Protein AF-0000000085375240 (afdb_homodimer)

Secondary structure (DSSP, 8-state):
-HHHHHHHHHHHHHHHHHHHS-HHHHHHHHHHHHHHHHHHHHHHHT----HHHHHHHHHHHHHHHHHT---SSS-S-S---HHHHHHHHHHHHHHHHHHHHHHHHHHHS-S-HHHHHHHHHHHHHHHHHHHHHHHHHH-TTSPPTTTT-SHHHHHHHHHHHHHHHHHHHHHHHS-HHHHHHHHHHHHHHHHHHHHHHS-----TTHHHHHHHHHHHHHHHHHH-THHHHHH--TT----------HHHHHHHHHHHHHHHHHHHHHHHHHHHS--PPPHHHHHHS-GGGTT--PPPPHHHHS-SS-TTSPPP---SS-SSSSSTTTTEEEEEE-SS--GGGHHHHGGGGGGSSEEEEE-TT-STTS-TT-B-SSEE----GGGHHHHHHHHHHHHHHH-TT--EEEEEETTEEE-TTS-TTS-TTSEEEE--B-SS-SS--SPPSEEES-GGGSTT-GGGGGTHHHHHHHHHHHHHHHTSS----TT-EEE---SEEEEEGGGHHHHHHHHHHHHHTT--HHHHHHHHHHHHHHHH--GGGTTS-SEEEES-EEE-TT-----HHHHHHSSEEE---TT-HHHHHHHHHHHHHHHHHHHHHHHHHHHHTT-/-HHHHHHHHHHHHHHHHHHHS-HHHHHHHHHHHHHHHHHHHHHHHT----HHHHHHHHHHHHHHHHHT---SSS-TTS---HHHHHHHHHHHHHHHHHHHHHHHHHHHSSS-HHHHHHHHHHHHHHHHHHHHHHHHHH-TTSPPTTTT-SHHHHHHHHHHHHHHHHHHHHHHHS-HHHHHHHHHHHHHHHHHHHHHHS-----TTHHHHHHHHHHHHHHHHHH-THHHHHS--TTS---------HHHHHHHHHHHHHHHHHHHHHHHHHHHS-PPPPHHHHHHS-GGGTT--PPPPHHHHS-SS-TTSPPP---SS-SSSSSTTTTEEEEEE-SS--GGGHHHHGGGGGGSSEEEEE-TT-STTS-TT-B-SSEE----GGGHHHHHHHHHHHHHHH-TT--EEEEEETTEEE-TTS-TTS-TTSEEEE--B-SS-SS---PPSEEES-GGGSTT-GGGGGTHHHHHHHHHHHHHHHTSS----TT-EEE---SEEEEEGGGHHHHHHHHHHHHHTT--HHHHHHHHHHHHHHHH--GGGTTS-SEEEES-EEE-TT-----HHHHHHSSEEE---TT-HHHHHHHHHHHHHHHHHHHHHHHHHHHHH--

Foldseek 3Di:
DLLLLLVLLLVLLLVLLVLFAFLLLLLLLLLQLLLVLCVVVCVVVVNPDDPLSVVLNVLLVVLSLLQQFAPDFVALSPPQPPVSVVSSNSSSNSVNVSVVVLVVCCVPDPDDLVRSVVVSVVVNVVLVVVLLVVLCVVAVLRDDPPPPCDPVVVVVVVVVVVVVVVVSVCVVPPDPVVVSVVSLVVSVVSNVVSVVPPVDDGHPSSVVSSVSSVVSSVSCVVVPVPVVVVPPDPPDPPCPPPPPPPVSVVVSVVVSVVVSVVSSVCSSCVLVPQRQFHSLLQSLFDPVCVSDFDFDDLVLQPQLFDLQDPDDFDFAAAPQFRWVAQQEEEEEEDQEDDPVLVVLVCLCVLRHVAYAYEDACPDVPDDQQDDDQRYHHPNDQQLCLLNVLVNLVNCVVPPPSRFKYKAAYSQKFAQRRPCRRPGLQFKEAEQEDEPPDPQDRADGKDKDLDCVVPVSDPCCVVVLLVLQLSLLSRVVSSSSQWDDDSSMWIFGDVNIMMDTSSCSSLSSRQSSSSVSSSRGCRTSVSRSQVRCQQRRHHPVCNPDTSYDYAYFEYTHDDDAPDALCSLQVGRMYDGHDPVDVRNSCSRSVSSVVVSVVRVVVVVVVVVVVVD/DLLLLLVLLLVLLLVLLVLFEFLLLLLLLLLLLLLVLCVVVCVVVVNPDDPLSVVLNVLLVVLSLLQQDDPDFVALSPPQPPVSVVSSNSSSNSVNVSVVVLVVCCVPDPDDLVRVVVVSVVVNVVLVVVLLVVLCVVAVLRDDPPPPCDPVVVVVVVVVVVVVVVVSVCVVPPDPVVVSVVSLVVSVVSNVVSVVPPVDDGDPSSVVSSVSSVVSSVSCVVPPVPVVVVPPDPPPPPCPPPPPPPVSVVVVVVVSVVVSVVSSVCSSCSLVPDRQFHRLLQSLFDPVCVSDFDFPDLVLLPQLFDLQDPDDFDFAAAPQFRWVAQQEEEEEEDQEDDPVLVVLVCLCVLRHVAYAYEHACPDVPDDQQDDDQRYHRPNDQQLCLLNVLVNLVNCVVPPPSRFKYKAAYSQKFAQRRPCRRPGLQFKEAEQEDEPPDPQDFADGKDKDLDCVVPVSDPCCVVVLLVLQLSLQSRVVSSSSQWDDDSSMWIFGDVNIMMDTSSCSSLSSRQSSSSVSSSRGCRTSVSRSQVRCQQRRHHPVCNPDTSYDHAYFEYGHDDDAPDALCSSQVGRMYDGHDPVDVRNSCSRSVSSVVVSVVRVVVVVVVVVVVVD

Radius of gyration: 44.36 Å; Cα contacts (8 Å, |Δi|>4): 1871; chains: 2; bounding box: 67×158×97 Å

Organism: NCBI:txid359342

Nearest PDB structures (foldseek):
  6xbo-assembly1_A  TM=6.549E-01  e=4.510E-05  Mus musculus
  6oh4-assembly2_B  TM=6.620E-01  e=2.140E-04  Mus musculus
  6i1z-assembly1_B  TM=6.078E-01  e=3.316E-04  Zea mays
  6qsk-assembly2_G-2  TM=6.294E-01  e=2.915E-02  Saccharomyces cerevisiae S288C
  6qsk-assembly1_A  TM=6.158E-01  e=2.519E-02  Saccharomyces cerevisiae S288C

Solvent-accessible surface area (backbone atoms only — not comparable to full-atom values): 64081 Å² total; per-residue (Å²): 107,68,48,21,50,28,42,42,48,17,52,54,35,46,55,51,44,51,60,44,40,58,64,28,58,54,37,49,46,48,57,31,22,53,46,48,24,49,54,61,43,20,67,74,68,68,45,82,70,57,75,62,52,56,49,25,37,51,40,14,52,50,10,54,54,36,28,47,37,35,82,84,58,85,37,47,36,56,61,59,51,67,64,50,48,45,44,53,51,47,20,26,34,27,42,38,50,22,49,54,49,44,52,51,46,56,72,71,41,92,53,53,72,65,53,49,49,51,52,37,47,51,48,26,50,54,50,46,50,52,52,50,53,55,40,42,74,73,32,88,61,51,71,56,93,81,50,70,71,42,77,66,41,48,46,51,52,51,50,51,49,50,48,48,52,49,46,58,57,35,64,77,72,46,56,72,64,56,53,48,51,49,53,52,52,49,27,52,50,43,31,55,48,38,45,70,71,36,91,51,81,72,31,84,34,30,57,63,9,49,51,34,20,50,51,20,42,51,52,37,60,73,69,48,63,64,64,62,65,70,62,58,58,81,68,78,70,74,74,74,73,81,65,75,60,75,67,56,57,54,52,49,54,49,50,51,47,48,48,48,52,52,44,59,47,38,53,50,41,55,70,66,40,83,65,68,76,34,49,70,40,51,58,47,33,40,79,88,40,78,81,54,66,74,69,66,57,66,80,50,48,51,68,68,55,59,36,84,38,69,70,68,77,43,60,42,53,28,91,77,38,80,27,40,32,21,32,19,32,35,38,36,39,40,90,52,75,56,75,87,52,48,72,69,60,52,64,52,44,88,41,28,58,40,60,20,45,32,24,22,74,68,58,81,93,51,64,56,81,44,66,57,86,47,39,31,17,59,73,57,72,51,41,43,55,44,55,52,27,53,46,45,52,50,34,74,75,72,36,86,71,48,47,25,40,38,37,30,38,70,41,40,50,71,50,67,58,53,43,35,69,46,44,54,59,29,29,38,39,41,25,54,41,49,92,77,55,70,83,64,57,32,50,44,61,47,72,42,73,51,71,74,82,55,64,84,53,74,64,59,81,72,43,50,60,59,51,43,23,40,47,38,47,48,51,58,60,64,54,76,69,68,48,73,62,45,65,47,39,22,31,18,51,67,57,42,38,32,45,19,47,62,47,38,32,59,47,35,41,48,26,39,57,42,45,37,36,62,39,47,38,40,36,43,50,42,31,48,50,51,34,48,33,64,41,52,33,14,67,79,35,64,64,28,70,43,59,44,49,38,23,47,23,38,25,29,84,82,41,61,80,66,44,43,64,53,58,72,72,26,50,26,32,29,34,61,44,86,85,39,60,65,42,47,46,46,53,54,49,49,44,50,53,50,50,54,49,52,54,50,53,51,48,54,54,57,52,56,68,74,99,108,68,50,21,50,29,42,43,48,16,50,54,36,45,56,50,44,51,63,44,40,55,62,29,57,55,37,48,46,49,58,31,21,54,46,51,22,48,54,60,44,20,66,75,69,68,46,83,71,58,74,62,52,56,48,27,36,52,40,15,52,50,10,55,52,36,28,43,40,35,84,86,54,80,30,50,32,55,63,59,50,68,64,50,49,46,44,52,50,48,20,23,34,27,42,38,49,22,50,54,50,45,52,52,46,56,73,72,40,94,54,51,73,66,54,49,49,50,52,37,47,53,48,26,51,54,51,49,50,52,51,49,52,54,40,41,74,74,31,88,60,50,70,55,93,82,49,68,68,42,75,66,42,46,48,52,54,49,50,52,50,51,50,49,52,49,47,58,57,37,64,79,72,45,55,73,64,56,52,48,52,50,52,52,52,48,25,53,50,43,30,54,49,38,46,70,72,36,91,51,82,72,32,84,36,31,56,63,10,48,49,34,20,51,51,18,43,52,52,38,60,73,70,50,61,64,62,62,64,68,63,58,58,80,70,76,70,73,78,73,75,82,65,74,58,76,67,54,57,54,50,50,54,48,49,51,47,48,48,48,50,52,46,61,46,39,53,49,41,56,69,66,39,83,68,67,74,36,42,71,39,47,55,45,33,39,80,88,41,76,82,53,68,74,67,65,58,66,79,49,46,51,64,67,52,59,34,82,38,70,70,68,75,43,59,41,53,29,92,79,38,81,26,41,32,21,33,19,32,35,37,36,39,39,89,51,75,56,73,87,52,49,71,68,60,52,64,51,44,87,40,27,60,40,59,20,44,30,23,22,75,68,57,81,96,51,64,57,80,45,66,58,87,46,39,31,17,59,72,57,72,51,38,44,56,43,55,51,26,54,47,45,52,51,35,73,74,72,36,84,72,49,48,28,41,40,38,32,38,69,42,41,50,70,48,66,57,52,44,34,69,46,45,55,58,28,29,39,38,41,27,54,42,45,93,77,54,68,80,68,55,33,50,44,62,45,72,41,72,50,70,76,82,57,64,84,53,72,63,58,79,74,42,51,61,60,52,43,24,39,46,37,48,49,51,57,61,64,52,73,70,67,48,72,61,45,65,47,39,22,32,18,51,70,56,42,38,33,45,18,47,61,47,40,33,54,47,34,42,49,27,38,58,42,44,37,37,62,39,48,38,40,36,42,51,42,32,48,50,51,34,48,32,63,43,52,31,15,66,80,34,64,66,29,69,42,59,44,48,38,26,46,24,38,24,27,83,84,40,60,79,67,43,42,65,53,57,73,73,27,50,27,33,31,35,61,44,86,85,40,62,64,40,48,46,46,52,54,50,48,46,51,53,50,49,54,49,52,52,49,53,52,49,53,54,55,54,55,69,75,98

pLDDT: mean 75.85, std 18.43, range [28.19, 98.81]

InterPro domains:
  IPR007271 Nucleotide-sugar transporter [PF04142] (5-220)
  IPR007271 Nucleotide-sugar transporter [PTHR10231] (4-222)

Structure (mmCIF, N/CA/C/O backbone):
data_AF-0000000085375240-model_v1
#
loop_
_entity.id
_entity.type
_entity.pdbx_description
1 polymer 'UDP-galactose transporter'
#
loop_
_atom_site.group_PDB
_atom_site.id
_atom_site.type_symbol
_atom_site.label_atom_id
_atom_site.label_alt_id
_atom_site.label_comp_id
_atom_site.label_asym_id
_atom_site.label_entity_id
_atom_site.label_seq_id
_atom_site.pdbx_PDB_ins_code
_atom_site.Cartn_x
_atom_site.Cartn_y
_atom_site.Cartn_z
_atom_site.occupancy
_atom_site.B_iso_or_equiv
_atom_site.auth_seq_id
_atom_site.auth_comp_id
_atom_site.auth_asym_id
_atom_site.auth_atom_id
_atom_site.pdbx_PDB_model_num
ATOM 1 N N . MET A 1 1 ? 10.438 -44.312 -45.031 1 72.25 1 MET A N 1
ATOM 2 C CA . MET A 1 1 ? 9.438 -43.406 -44.469 1 72.25 1 MET A CA 1
ATOM 3 C C . MET A 1 1 ? 8.703 -44.031 -43.312 1 72.25 1 MET A C 1
ATOM 5 O O . MET A 1 1 ? 8.531 -43.406 -42.25 1 72.25 1 MET A O 1
ATOM 9 N N . ARG A 1 2 ? 8.469 -45.312 -43.375 1 74.94 2 ARG A N 1
ATOM 10 C CA . ARG A 1 2 ? 7.734 -46.031 -42.344 1 74.94 2 ARG A CA 1
ATOM 11 C C . ARG A 1 2 ? 8.562 -46.125 -41.062 1 74.94 2 ARG A C 1
ATOM 13 O O . ARG A 1 2 ? 8.039 -45.906 -39.969 1 74.94 2 ARG A O 1
ATOM 20 N N . ILE A 1 3 ? 9.789 -46.406 -41.25 1 80.81 3 ILE A N 1
ATOM 21 C CA . ILE A 1 3 ? 10.68 -46.5 -40.094 1 80.81 3 ILE A CA 1
ATOM 22 C C . ILE A 1 3 ? 10.812 -45.156 -39.406 1 80.81 3 ILE A C 1
ATOM 24 O O . ILE A 1 3 ? 10.742 -45.062 -38.188 1 80.81 3 ILE A O 1
ATOM 28 N N . ALA A 1 4 ? 10.875 -44.219 -40.219 1 83.75 4 ALA A N 1
ATOM 29 C CA . ALA A 1 4 ? 11 -42.875 -39.688 1 83.75 4 ALA A CA 1
ATOM 30 C C . ALA A 1 4 ? 9.75 -42.469 -38.906 1 83.75 4 ALA A C 1
ATOM 32 O O . ALA A 1 4 ? 9.844 -41.781 -37.875 1 83.75 4 ALA A O 1
ATOM 33 N N . LEU A 1 5 ? 8.664 -42.812 -39.375 1 82.56 5 LEU A N 1
ATOM 34 C CA . LEU A 1 5 ? 7.41 -42.531 -38.688 1 82.56 5 LEU A CA 1
ATOM 35 C C . LEU A 1 5 ? 7.344 -43.219 -37.344 1 82.56 5 LEU A C 1
ATOM 37 O O . LEU A 1 5 ? 6.934 -42.625 -36.344 1 82.56 5 LEU A O 1
ATOM 41 N N . LEU A 1 6 ? 7.727 -44.5 -37.344 1 78.88 6 LEU A N 1
ATOM 42 C CA . LEU A 1 6 ? 7.734 -45.25 -36.094 1 78.88 6 LEU A CA 1
ATOM 43 C C . LEU A 1 6 ? 8.719 -44.656 -35.094 1 78.88 6 LEU A C 1
ATOM 45 O O . LEU A 1 6 ? 8.422 -44.562 -33.906 1 78.88 6 LEU A O 1
ATOM 49 N N . GLN A 1 7 ? 9.82 -44.281 -35.656 1 81.81 7 GLN A N 1
ATOM 50 C CA . GLN A 1 7 ? 10.828 -43.656 -34.812 1 81.81 7 GLN A CA 1
ATOM 51 C C . GLN A 1 7 ? 10.336 -42.312 -34.25 1 81.81 7 GLN A C 1
ATOM 53 O O . GLN A 1 7 ? 10.57 -42 -33.094 1 81.81 7 GLN A O 1
ATOM 58 N N . MET A 1 8 ? 9.727 -41.625 -35.094 1 84.25 8 MET A N 1
ATOM 59 C CA . MET A 1 8 ? 9.18 -40.344 -34.688 1 84.25 8 MET A CA 1
ATOM 60 C C . MET A 1 8 ? 8.117 -40.5 -33.594 1 84.25 8 MET A C 1
ATOM 62 O O . MET A 1 8 ? 8.094 -39.781 -32.625 1 84.25 8 MET A O 1
ATOM 66 N N . LEU A 1 9 ? 7.246 -41.406 -33.75 1 78.88 9 LEU A N 1
ATOM 67 C CA . LEU A 1 9 ? 6.195 -41.688 -32.781 1 78.88 9 LEU A CA 1
ATOM 68 C C . LEU A 1 9 ? 6.789 -42.156 -31.453 1 78.88 9 LEU A C 1
ATOM 70 O O . LEU A 1 9 ? 6.367 -41.719 -30.391 1 78.88 9 LEU A O 1
ATOM 74 N N . SER A 1 10 ? 7.781 -42.969 -31.578 1 77.56 10 SER A N 1
ATOM 75 C CA . SER A 1 10 ? 8.445 -43.5 -30.391 1 77.56 10 SER A CA 1
ATOM 76 C C . SER A 1 10 ? 9.148 -42.375 -29.609 1 77.56 10 SER A C 1
ATOM 78 O O . SER A 1 10 ? 9.008 -42.281 -28.391 1 77.56 10 SER A O 1
ATOM 80 N N . ASN A 1 11 ? 9.75 -41.531 -30.328 1 79.06 11 ASN A N 1
ATOM 81 C CA . ASN A 1 11 ? 10.5 -40.469 -29.688 1 79.06 11 ASN A CA 1
ATOM 82 C C . ASN A 1 11 ? 9.578 -39.438 -29.031 1 79.06 11 ASN A C 1
ATOM 84 O O . ASN A 1 11 ? 9.828 -39 -27.906 1 79.06 11 ASN A O 1
ATOM 88 N N . ASN A 1 12 ? 8.547 -39.094 -29.688 1 78.31 12 ASN A N 1
ATOM 89 C CA . ASN A 1 12 ? 7.613 -38.125 -29.125 1 78.31 12 ASN A CA 1
ATOM 90 C C . ASN A 1 12 ? 6.891 -38.688 -27.906 1 78.31 12 ASN A C 1
ATOM 92 O O . ASN A 1 12 ? 6.684 -37.969 -26.922 1 78.31 12 ASN A O 1
ATOM 96 N N . LEU A 1 13 ? 6.582 -39.938 -28.016 1 75.38 13 LEU A N 1
ATOM 97 C CA . LEU A 1 13 ? 5.926 -40.594 -26.875 1 75.38 13 LEU A CA 1
ATOM 98 C C . LEU A 1 13 ? 6.891 -40.75 -25.703 1 75.38 13 LEU A C 1
ATOM 100 O O . LEU A 1 13 ? 6.484 -40.656 -24.547 1 75.38 13 LEU A O 1
ATOM 104 N N . LEU A 1 14 ? 8.086 -40.969 -26.109 1 76.88 14 LEU A N 1
ATOM 105 C CA . LEU A 1 14 ? 9.094 -41.062 -25.062 1 76.88 14 LEU A CA 1
ATOM 106 C C . LEU A 1 14 ? 9.195 -39.75 -24.281 1 76.88 14 LEU A C 1
ATOM 108 O O . LEU A 1 14 ? 9.242 -39.781 -23.047 1 76.88 14 LEU A O 1
ATOM 112 N N . PHE A 1 15 ? 9.172 -38.688 -24.984 1 75.19 15 PHE A N 1
ATOM 113 C CA . PHE A 1 15 ? 9.242 -37.406 -24.312 1 75.19 15 PHE A CA 1
ATOM 114 C C . PHE A 1 15 ? 7.984 -37.125 -23.5 1 75.19 15 PHE A C 1
ATOM 116 O O . PHE A 1 15 ? 8.055 -36.531 -22.422 1 75.19 15 PHE A O 1
ATOM 123 N N . LEU A 1 16 ? 6.938 -37.5 -24 1 71.88 16 LEU A N 1
ATOM 124 C CA . LEU A 1 16 ? 5.688 -37.344 -23.266 1 71.88 16 LEU A CA 1
ATOM 125 C C . LEU A 1 16 ? 5.699 -38.188 -22 1 71.88 16 LEU A C 1
ATOM 127 O O . LEU A 1 16 ? 5.23 -37.75 -20.953 1 71.88 16 LEU A O 1
ATOM 131 N N . ASN A 1 17 ? 6.199 -39.406 -22.172 1 72.31 17 ASN A N 1
ATOM 132 C CA . ASN A 1 17 ? 6.285 -40.281 -21.016 1 72.31 17 ASN A CA 1
ATOM 133 C C . ASN A 1 17 ? 7.203 -39.719 -19.938 1 72.31 17 ASN A C 1
ATOM 135 O O . ASN A 1 17 ? 6.926 -39.875 -18.75 1 72.31 17 ASN A O 1
ATOM 139 N N . TYR A 1 18 ? 8.203 -39.062 -20.406 1 70.19 18 TYR A N 1
ATOM 140 C CA . TYR A 1 18 ? 9.125 -38.469 -19.453 1 70.19 18 TYR A CA 1
ATOM 141 C C . TYR A 1 18 ? 8.453 -37.312 -18.688 1 70.19 18 TYR A C 1
ATOM 143 O O . TYR A 1 18 ? 8.852 -37 -17.562 1 70.19 18 TYR A O 1
ATOM 151 N N . LEU A 1 19 ? 7.445 -36.781 -19.266 1 67 19 LEU A N 1
ATOM 152 C CA . LEU A 1 19 ? 6.734 -35.688 -18.625 1 67 19 LEU A CA 1
ATOM 153 C C . LEU A 1 19 ? 5.773 -36.188 -17.562 1 67 19 LEU A C 1
ATOM 155 O O . LEU A 1 19 ? 5.492 -35.5 -16.594 1 67 19 LEU A O 1
ATOM 159 N N . VAL A 1 20 ? 5.332 -37.406 -17.828 1 64.75 20 VAL A N 1
ATOM 160 C CA . VAL A 1 20 ? 4.219 -37.844 -16.984 1 64.75 20 VAL A CA 1
ATOM 161 C C . VAL A 1 20 ? 4.691 -38.938 -16.016 1 64.75 20 VAL A C 1
ATOM 163 O O . VAL A 1 20 ? 3.957 -39.344 -15.117 1 64.75 20 VAL A O 1
ATOM 166 N N . THR A 1 21 ? 5.871 -39.469 -16.312 1 63.94 21 THR A N 1
ATOM 167 C CA . THR A 1 21 ? 6.363 -40.531 -15.461 1 63.94 21 THR A CA 1
ATOM 168 C C . THR A 1 21 ? 7.828 -40.312 -15.102 1 63.94 21 THR A C 1
ATOM 170 O O . THR A 1 21 ? 8.492 -39.438 -15.688 1 63.94 21 THR A O 1
ATOM 173 N N . ASP A 1 22 ? 8.32 -40.969 -14.031 1 64.31 22 ASP A N 1
ATOM 174 C CA . ASP A 1 22 ? 9.734 -40.875 -13.664 1 64.31 22 ASP A CA 1
ATOM 175 C C . ASP A 1 22 ? 10.617 -41.594 -14.664 1 64.31 22 ASP A C 1
ATOM 177 O O . ASP A 1 22 ? 10.195 -42.594 -15.273 1 64.31 22 ASP A O 1
ATOM 181 N N . PRO A 1 23 ? 11.758 -40.938 -15.016 1 64 23 PRO A N 1
ATOM 182 C CA . PRO A 1 23 ? 12.664 -41.531 -16 1 64 23 PRO A CA 1
ATOM 183 C C . PRO A 1 23 ? 12.992 -42.969 -15.695 1 64 23 PRO A C 1
ATOM 185 O O . PRO A 1 23 ? 13.211 -43.781 -16.609 1 64 23 PRO A O 1
ATOM 188 N N . GLY A 1 24 ? 13.062 -43.312 -14.422 1 63.09 24 GLY A N 1
ATOM 189 C CA . GLY A 1 24 ? 13.336 -44.719 -14.055 1 63.09 24 GLY A CA 1
ATOM 190 C C . GLY A 1 24 ? 12.273 -45.688 -14.555 1 63.09 24 GLY A C 1
ATOM 191 O O . GLY A 1 24 ? 12.602 -46.719 -15.094 1 63.09 24 GLY A O 1
ATOM 192 N N . THR A 1 25 ? 11.023 -45.188 -14.445 1 63.78 25 THR A N 1
ATOM 193 C CA . THR A 1 25 ? 9.914 -46.031 -14.906 1 63.78 25 THR A CA 1
ATOM 194 C C . THR A 1 25 ? 9.938 -46.156 -16.422 1 63.78 25 THR A C 1
ATOM 196 O O . THR A 1 25 ? 9.688 -47.25 -16.969 1 63.78 25 THR A O 1
ATOM 199 N N . VAL A 1 26 ? 10.312 -45.062 -17.047 1 68.44 26 VAL A N 1
ATOM 200 C CA . VAL A 1 26 ? 10.367 -45.094 -18.516 1 68.44 26 VAL A CA 1
ATOM 201 C C . VAL A 1 26 ? 11.461 -46.062 -18.969 1 68.44 26 VAL A C 1
ATOM 203 O O . VAL A 1 26 ? 11.266 -46.844 -19.922 1 68.44 26 VAL A O 1
ATOM 206 N N . SER A 1 27 ? 12.555 -46.094 -18.312 1 67 27 SER A N 1
ATOM 207 C CA . SER A 1 27 ? 13.68 -46.938 -18.703 1 67 27 SER A CA 1
ATOM 208 C C . SER A 1 27 ? 13.367 -48.406 -18.469 1 67 27 SER A C 1
ATOM 210 O O . SER A 1 27 ? 13.703 -49.25 -19.297 1 67 27 SER A O 1
ATOM 212 N N . ILE A 1 28 ? 12.727 -48.688 -17.375 1 63.75 28 ILE A N 1
ATOM 213 C CA . ILE A 1 28 ? 12.406 -50.062 -17.047 1 63.75 28 ILE A CA 1
ATOM 214 C C . ILE A 1 28 ? 11.375 -50.594 -18.047 1 63.75 28 ILE A C 1
ATOM 216 O O . ILE A 1 28 ? 11.438 -51.781 -18.438 1 63.75 28 ILE A O 1
ATOM 220 N N . THR A 1 29 ? 10.484 -49.75 -18.375 1 63.41 29 THR A N 1
ATOM 221 C CA . THR A 1 29 ? 9.445 -50.188 -19.297 1 63.41 29 THR A CA 1
ATOM 222 C C . THR A 1 29 ? 10.039 -50.469 -20.672 1 63.41 29 THR A C 1
ATOM 224 O O . THR A 1 29 ? 9.609 -51.406 -21.359 1 63.41 29 THR A O 1
ATOM 227 N N . LYS A 1 30 ? 11 -49.656 -20.984 1 62.81 30 LYS A N 1
ATOM 228 C CA . LYS A 1 30 ? 11.664 -49.875 -22.266 1 62.81 30 LYS A CA 1
ATOM 229 C C . LYS A 1 30 ? 12.312 -51.25 -22.328 1 62.81 30 LYS A C 1
ATOM 231 O O . LYS A 1 30 ? 12.273 -51.938 -23.359 1 62.81 30 LYS A O 1
ATOM 236 N N . SER A 1 31 ? 12.906 -51.656 -21.188 1 56.91 31 SER A N 1
ATOM 237 C CA . SER A 1 31 ? 13.578 -52.969 -21.141 1 56.91 31 SER A CA 1
ATOM 238 C C . SER A 1 31 ? 12.57 -54.094 -21.219 1 56.91 31 SER A C 1
ATOM 240 O O . SER A 1 31 ? 12.883 -55.188 -21.734 1 56.91 31 SER A O 1
ATOM 242 N N . GLY A 1 32 ? 11.312 -53.906 -20.609 1 54.25 32 GLY A N 1
ATOM 243 C CA . GLY A 1 32 ? 10.289 -54.906 -20.594 1 54.25 32 GLY A CA 1
ATOM 244 C C . GLY A 1 32 ? 9.539 -55.031 -21.906 1 54.25 32 GLY A C 1
ATOM 245 O O . GLY A 1 32 ? 9.031 -56.094 -22.25 1 54.25 32 GLY A O 1
ATOM 246 N N . ILE A 1 33 ? 9.43 -54 -22.562 1 51.78 33 ILE A N 1
ATOM 247 C CA . ILE A 1 33 ? 8.555 -53.875 -23.734 1 51.78 33 ILE A CA 1
ATOM 248 C C . ILE A 1 33 ? 9.18 -54.562 -24.922 1 51.78 33 ILE A C 1
ATOM 250 O O . ILE A 1 33 ? 8.461 -55.062 -25.812 1 51.78 33 ILE A O 1
ATOM 254 N N . ALA A 1 34 ? 10.492 -54.844 -24.906 1 50.31 34 ALA A N 1
ATOM 255 C CA . ALA A 1 34 ? 11.062 -55.719 -25.938 1 50.31 34 ALA A CA 1
ATOM 256 C C . ALA A 1 34 ? 10.258 -57 -26.062 1 50.31 34 ALA A C 1
ATOM 258 O O . ALA A 1 34 ? 10.023 -57.5 -27.172 1 50.31 34 ALA A O 1
ATOM 259 N N . VAL A 1 35 ? 9.789 -57.375 -24.969 1 50.56 35 VAL A N 1
ATOM 260 C CA . VAL A 1 35 ? 9 -58.594 -24.984 1 50.56 35 VAL A CA 1
ATOM 261 C C . VAL A 1 35 ? 7.629 -58.344 -25.594 1 50.56 35 VAL A C 1
ATOM 263 O O . VAL A 1 35 ? 7.133 -59.125 -26.391 1 50.56 35 VAL A O 1
ATOM 266 N N . ALA A 1 36 ? 7.109 -57.156 -25.312 1 52.69 36 ALA A N 1
ATOM 267 C CA . ALA A 1 36 ? 5.797 -56.812 -25.859 1 52.69 36 ALA A CA 1
ATOM 268 C C . ALA A 1 36 ? 5.863 -56.656 -27.359 1 52.69 36 ALA A C 1
ATOM 270 O O . ALA A 1 36 ? 4.973 -57.094 -28.094 1 52.69 36 ALA A O 1
ATOM 271 N N . ALA A 1 37 ? 6.898 -56 -27.781 1 51.88 37 ALA A N 1
ATOM 272 C CA . ALA A 1 37 ? 7.098 -55.844 -29.219 1 51.88 37 ALA A CA 1
ATOM 273 C C . ALA A 1 37 ? 7.203 -57.188 -29.922 1 51.88 37 ALA A C 1
ATOM 275 O O . ALA A 1 37 ? 6.648 -57.406 -31 1 51.88 37 ALA A O 1
ATOM 276 N N . ALA A 1 38 ? 7.891 -58.031 -29.281 1 51.38 38 ALA A N 1
ATOM 277 C CA . ALA A 1 38 ? 8.031 -59.375 -29.859 1 51.38 38 ALA A CA 1
ATOM 278 C C . ALA A 1 38 ? 6.676 -60.062 -29.969 1 51.38 38 ALA A C 1
ATOM 280 O O . ALA A 1 38 ? 6.398 -60.75 -30.953 1 51.38 38 ALA A O 1
ATOM 281 N N . LEU A 1 39 ? 5.871 -59.688 -29.047 1 49.25 39 LEU A N 1
ATOM 282 C CA . LEU A 1 39 ? 4.562 -60.344 -29.047 1 49.25 39 LEU A CA 1
ATOM 283 C C . LEU A 1 39 ? 3.678 -59.781 -30.156 1 49.25 39 LEU A C 1
ATOM 285 O O . LEU A 1 39 ? 2.898 -60.531 -30.766 1 49.25 39 LEU A O 1
ATOM 289 N N . VAL A 1 40 ? 3.785 -58.531 -30.234 1 49.72 40 VAL A N 1
ATOM 290 C CA . VAL A 1 40 ? 2.945 -57.938 -31.281 1 49.72 40 VAL A CA 1
ATOM 291 C C . VAL A 1 40 ? 3.465 -58.344 -32.656 1 49.72 40 VAL A C 1
ATOM 293 O O . VAL A 1 40 ? 2.68 -58.562 -33.594 1 49.72 40 VAL A O 1
ATOM 296 N N . THR A 1 41 ? 4.723 -58.438 -32.688 1 47.72 41 THR A N 1
ATOM 297 C CA . THR A 1 41 ? 5.289 -58.75 -34 1 47.72 41 THR A CA 1
ATOM 298 C C . THR A 1 41 ? 5.184 -60.219 -34.281 1 47.72 41 THR A C 1
ATOM 300 O O . THR A 1 41 ? 5.27 -60.656 -35.438 1 47.72 41 THR A O 1
ATOM 303 N N . THR A 1 42 ? 5.02 -60.969 -33.281 1 48.41 42 THR A N 1
ATOM 304 C CA . THR A 1 42 ? 4.957 -62.406 -33.531 1 48.41 42 THR A CA 1
ATOM 305 C C . THR A 1 42 ? 3.703 -62.781 -34.344 1 48.41 42 THR A C 1
ATOM 307 O O . THR A 1 42 ? 3.775 -63.5 -35.312 1 48.41 42 THR A O 1
ATOM 310 N N . PRO A 1 43 ? 2.59 -62.344 -33.844 1 46.5 43 PRO A N 1
ATOM 311 C CA . PRO A 1 43 ? 1.477 -62.719 -34.719 1 46.5 43 PRO A CA 1
ATOM 312 C C . PRO A 1 43 ? 1.579 -62.094 -36.125 1 46.5 43 PRO A C 1
ATOM 314 O O . PRO A 1 43 ? 1.18 -62.719 -37.094 1 46.5 43 PRO A O 1
ATOM 317 N N . ALA A 1 44 ? 2.037 -61 -36.25 1 43.81 44 ALA A N 1
ATOM 318 C CA . ALA A 1 44 ? 2.094 -60.312 -37.531 1 43.81 44 ALA A CA 1
ATOM 319 C C . ALA A 1 44 ? 3.129 -60.938 -38.438 1 43.81 44 ALA A C 1
ATOM 321 O O . ALA A 1 44 ? 2.949 -60.969 -39.656 1 43.81 44 ALA A O 1
ATOM 322 N N . LEU A 1 45 ? 4.199 -61.438 -37.906 1 43.25 45 LEU A N 1
ATOM 323 C CA . LEU A 1 45 ? 5.242 -62 -38.75 1 43.25 45 LEU A CA 1
ATOM 324 C C . LEU A 1 45 ? 5.156 -63.531 -38.75 1 43.25 45 LEU A C 1
ATOM 326 O O . LEU A 1 45 ? 5.977 -64.188 -39.375 1 43.25 45 LEU A O 1
ATOM 330 N N . GLY A 1 46 ? 3.977 -64.125 -38.344 1 45.25 46 GLY A N 1
ATOM 331 C CA . GLY A 1 46 ? 3.746 -65.562 -38.406 1 45.25 46 GLY A CA 1
ATOM 332 C C . GLY A 1 46 ? 4.613 -66.312 -37.438 1 45.25 46 GLY A C 1
ATOM 333 O O . GLY A 1 46 ? 4.918 -67.5 -37.656 1 45.25 46 GLY A O 1
ATOM 334 N N . LEU A 1 47 ? 5.266 -65.688 -36.625 1 44.62 47 LEU A N 1
ATOM 335 C CA . LEU A 1 47 ? 6.172 -66.375 -35.719 1 44.62 47 LEU A CA 1
ATOM 336 C C . LEU A 1 47 ? 5.398 -67.125 -34.625 1 44.62 47 LEU A C 1
ATOM 338 O O . LEU A 1 47 ? 4.461 -66.562 -34.062 1 44.62 47 LEU A O 1
ATOM 342 N N . ARG A 1 48 ? 5.273 -68.375 -34.688 1 48.62 48 ARG A N 1
ATOM 343 C CA . ARG A 1 48 ? 4.688 -69.25 -33.656 1 48.62 48 ARG A CA 1
ATOM 344 C C . ARG A 1 48 ? 5.352 -69 -32.312 1 48.62 48 ARG A C 1
ATOM 346 O O . ARG A 1 48 ? 6.555 -69.25 -32.156 1 48.62 48 ARG A O 1
ATOM 353 N N . GLY A 1 49 ? 5.082 -68.125 -31.469 1 49.41 49 GLY A N 1
ATOM 354 C CA . GLY A 1 49 ? 5.773 -67.812 -30.234 1 49.41 49 GLY A CA 1
ATOM 355 C C . GLY A 1 49 ? 5.539 -68.812 -29.141 1 49.41 49 GLY A C 1
ATOM 356 O O . GLY A 1 49 ? 4.414 -69.25 -28.953 1 49.41 49 GLY A O 1
ATOM 357 N N . PRO A 1 50 ? 6.59 -69.438 -28.75 1 50.81 50 PRO A N 1
ATOM 358 C CA . PRO A 1 50 ? 6.469 -70.438 -27.703 1 50.81 50 PRO A CA 1
ATOM 359 C C . PRO A 1 50 ? 5.828 -69.875 -26.422 1 50.81 50 PRO A C 1
ATOM 361 O O . PRO A 1 50 ? 5.844 -68.688 -26.188 1 50.81 50 PRO A O 1
ATOM 364 N N . LYS A 1 51 ? 4.988 -70.688 -25.703 1 55 51 LYS A N 1
ATOM 365 C CA . LYS A 1 51 ? 4.414 -70.5 -24.375 1 55 51 LYS A CA 1
ATOM 366 C C . LYS A 1 51 ? 5.367 -69.688 -23.484 1 55 51 LYS A C 1
ATOM 368 O O . LYS A 1 51 ? 4.93 -68.875 -22.672 1 55 51 LYS A O 1
ATOM 373 N N . ALA A 1 52 ? 6.609 -69.812 -23.719 1 55.78 52 ALA A N 1
ATOM 374 C CA . ALA A 1 52 ? 7.617 -69.188 -22.859 1 55.78 52 ALA A CA 1
ATOM 375 C C . ALA A 1 52 ? 7.652 -67.625 -23.078 1 55.78 52 ALA A C 1
ATOM 377 O O . ALA A 1 52 ? 7.883 -66.875 -22.125 1 55.78 52 ALA A O 1
ATOM 378 N N . ARG A 1 53 ? 7.324 -67.25 -24.25 1 58.22 53 ARG A N 1
ATOM 379 C CA . ARG A 1 53 ? 7.344 -65.812 -24.547 1 58.22 53 ARG A CA 1
ATOM 380 C C . ARG A 1 53 ? 6.215 -65.062 -23.828 1 58.22 53 ARG A C 1
ATOM 382 O O . ARG A 1 53 ? 6.414 -63.969 -23.297 1 58.22 53 ARG A O 1
ATOM 389 N N . TRP A 1 54 ? 5.16 -65.75 -23.844 1 60.5 54 TRP A N 1
ATOM 390 C CA . TRP A 1 54 ? 4.004 -65.188 -23.156 1 60.5 54 TRP A CA 1
ATOM 391 C C . TRP A 1 54 ? 4.234 -65.125 -21.656 1 60.5 54 TRP A C 1
ATOM 393 O O . TRP A 1 54 ? 3.805 -64.188 -21 1 60.5 54 TRP A O 1
ATOM 403 N N . MET A 1 55 ? 4.906 -66.062 -21.312 1 63 55 MET A N 1
ATOM 404 C CA . MET A 1 55 ? 5.203 -66.062 -19.875 1 63 55 MET A CA 1
ATOM 405 C C . MET A 1 55 ? 6.18 -64.938 -19.531 1 63 55 MET A C 1
ATOM 407 O O . MET A 1 55 ? 6.035 -64.312 -18.484 1 63 55 MET A O 1
ATOM 411 N N . ALA A 1 56 ? 7.094 -64.75 -20.328 1 62.41 56 ALA A N 1
ATOM 412 C CA . ALA A 1 56 ? 8.039 -63.625 -20.094 1 62.41 56 ALA A CA 1
ATOM 413 C C . ALA A 1 56 ? 7.336 -62.281 -20.109 1 62.41 56 ALA A C 1
ATOM 415 O O . ALA A 1 56 ? 7.637 -61.406 -19.297 1 62.41 56 ALA A O 1
ATOM 416 N N . PHE A 1 57 ? 6.367 -62.188 -20.953 1 63.16 57 PHE A N 1
ATOM 417 C CA . PHE A 1 57 ? 5.582 -60.938 -21.047 1 63.16 57 PHE A CA 1
ATOM 418 C C . PHE A 1 57 ? 4.805 -60.719 -19.75 1 63.16 57 PHE A C 1
ATOM 420 O O . PHE A 1 57 ? 4.762 -59.594 -19.25 1 63.16 57 PHE A O 1
ATOM 427 N N . LEU A 1 58 ? 4.207 -61.781 -19.375 1 62.25 58 LEU A N 1
ATOM 428 C CA . LEU A 1 58 ? 3.426 -61.656 -18.156 1 62.25 58 LEU A CA 1
ATOM 429 C C . LEU A 1 58 ? 4.32 -61.281 -16.969 1 62.25 58 LEU A C 1
ATOM 431 O O . LEU A 1 58 ? 3.943 -60.469 -16.141 1 62.25 58 LEU A O 1
ATOM 435 N N . ILE A 1 59 ? 5.414 -61.844 -16.922 1 66.44 59 ILE A N 1
ATOM 436 C CA . ILE A 1 59 ? 6.34 -61.594 -15.828 1 66.44 59 ILE A CA 1
ATOM 437 C C . ILE A 1 59 ? 6.844 -60.156 -15.906 1 66.44 59 ILE A C 1
ATOM 439 O O . ILE A 1 59 ? 6.926 -59.438 -14.891 1 66.44 59 ILE A O 1
ATOM 443 N N . GLN A 1 60 ? 7.098 -59.75 -17.047 1 66.69 60 GLN A N 1
ATOM 444 C CA . GLN A 1 60 ? 7.582 -58.406 -17.25 1 66.69 60 GLN A CA 1
ATOM 445 C C . GLN A 1 60 ? 6.523 -57.375 -16.844 1 66.69 60 GLN A C 1
ATOM 447 O O . GLN A 1 60 ? 6.832 -56.375 -16.188 1 66.69 60 GLN A O 1
ATOM 452 N N . THR A 1 61 ? 5.328 -57.625 -17.312 1 62.34 61 THR A N 1
ATOM 453 C CA . THR A 1 61 ? 4.234 -56.719 -16.969 1 62.34 61 THR A CA 1
ATOM 454 C C . THR A 1 61 ? 3.99 -56.688 -15.469 1 62.34 61 THR A C 1
ATOM 456 O O . THR A 1 61 ? 3.732 -55.625 -14.891 1 62.34 61 THR A O 1
ATOM 459 N N . SER A 1 62 ? 4.012 -57.844 -14.953 1 64.56 62 SER A N 1
ATOM 460 C CA . SER A 1 62 ? 3.85 -57.906 -13.5 1 64.56 62 SER A CA 1
ATOM 461 C C . SER A 1 62 ? 4.973 -57.188 -12.773 1 64.56 62 SER A C 1
ATOM 463 O O . SER A 1 62 ? 4.734 -56.531 -11.758 1 64.56 62 SER A O 1
ATOM 465 N N . GLY A 1 63 ? 6.137 -57.344 -13.266 1 65.69 63 GLY A N 1
ATOM 466 C CA . GLY A 1 63 ? 7.258 -56.625 -12.68 1 65.69 63 GLY A CA 1
ATOM 467 C C . GLY A 1 63 ? 7.117 -55.125 -12.766 1 65.69 63 GLY A C 1
ATOM 468 O O . GLY A 1 63 ? 7.426 -54.406 -11.812 1 65.69 63 GLY A O 1
ATOM 469 N N . LEU A 1 64 ? 6.652 -54.688 -13.883 1 64.62 64 LEU A N 1
ATOM 470 C CA . LEU A 1 64 ? 6.434 -53.25 -14.078 1 64.62 64 LEU A CA 1
ATOM 471 C C . LEU A 1 64 ? 5.391 -52.719 -13.102 1 64.62 64 LEU A C 1
ATOM 473 O O . LEU A 1 64 ? 5.578 -51.656 -12.5 1 64.62 64 LEU A O 1
ATOM 477 N N . VAL A 1 65 ? 4.34 -53.469 -12.969 1 61.94 65 VAL A N 1
ATOM 478 C CA . VAL A 1 65 ? 3.277 -53.094 -12.039 1 61.94 65 VAL A CA 1
ATOM 479 C C . VAL A 1 65 ? 3.809 -53.094 -10.609 1 61.94 65 VAL A C 1
ATOM 481 O O . VAL A 1 65 ? 3.518 -52.156 -9.828 1 61.94 65 VAL A O 1
ATOM 484 N N . LEU A 1 66 ? 4.516 -54.031 -10.328 1 63.38 66 LEU A N 1
ATOM 485 C CA . LEU A 1 66 ? 5.059 -54.156 -8.977 1 63.38 66 LEU A CA 1
ATOM 486 C C . LEU A 1 66 ? 6.055 -53.062 -8.688 1 63.38 66 LEU A C 1
ATOM 488 O O . LEU A 1 66 ? 6.094 -52.531 -7.57 1 63.38 66 LEU A O 1
ATOM 492 N N . SER A 1 67 ? 6.887 -52.812 -9.586 1 63.72 67 SER A N 1
ATOM 493 C CA . SER A 1 67 ? 7.91 -51.781 -9.391 1 63.72 67 SER A CA 1
ATOM 494 C C . SER A 1 67 ? 7.289 -50.406 -9.125 1 63.72 67 SER A C 1
ATOM 496 O O . SER A 1 67 ? 7.914 -49.562 -8.5 1 63.72 67 SER A O 1
ATOM 498 N N . GLN A 1 68 ? 6.078 -50.281 -9.484 1 59.19 68 GLN A N 1
ATOM 499 C CA . GLN A 1 68 ? 5.418 -48.969 -9.32 1 59.19 68 GLN A CA 1
ATOM 500 C C . GLN A 1 68 ? 4.469 -49 -8.125 1 59.19 68 GLN A C 1
ATOM 502 O O . GLN A 1 68 ? 3.83 -48 -7.82 1 59.19 68 GLN A O 1
ATOM 507 N N . PHE A 1 69 ? 4.379 -50.25 -7.371 1 55.12 69 PHE A N 1
ATOM 508 C CA . PHE A 1 69 ? 3.434 -50.438 -6.273 1 55.12 69 PHE A CA 1
ATOM 509 C C . PHE A 1 69 ? 3.904 -49.656 -5.035 1 55.12 69 PHE A C 1
ATOM 511 O O . PHE A 1 69 ? 5.035 -49.844 -4.582 1 55.12 69 PHE A O 1
ATOM 518 N N . TYR A 1 70 ? 3.252 -48.562 -4.355 1 50.94 70 TYR A N 1
ATOM 519 C CA . TYR A 1 70 ? 3.508 -47.875 -3.1 1 50.94 70 TYR A CA 1
ATOM 520 C C . TYR A 1 70 ? 2.371 -48.125 -2.109 1 50.94 70 TYR A C 1
ATOM 522 O O . TYR A 1 70 ? 1.292 -47.531 -2.248 1 50.94 70 TYR A O 1
ATOM 530 N N . PRO A 1 71 ? 2.385 -49.125 -0.893 1 45.34 71 PRO A N 1
ATOM 531 C CA . PRO A 1 71 ? 1.311 -49.5 0.035 1 45.34 71 PRO A CA 1
ATOM 532 C C . PRO A 1 71 ? 0.776 -48.281 0.817 1 45.34 71 PRO A C 1
ATOM 534 O O . PRO A 1 71 ? -0.387 -48.281 1.229 1 45.34 71 PRO A O 1
ATOM 537 N N . GLN A 1 72 ? 1.548 -47.75 1.922 1 44.31 72 GLN A N 1
ATOM 538 C CA . GLN A 1 72 ? 0.978 -46.875 2.953 1 44.31 72 GLN A CA 1
ATOM 539 C C . GLN A 1 72 ? -0.107 -45.969 2.377 1 44.31 72 GLN A C 1
ATOM 541 O O . GLN A 1 72 ? -1.113 -45.719 3.035 1 44.31 72 GLN A O 1
ATOM 546 N N . HIS A 1 73 ? 0.263 -44.75 2.01 1 41.97 73 HIS A N 1
ATOM 547 C CA . HIS A 1 73 ? -0.75 -43.781 1.594 1 41.97 73 HIS A CA 1
ATOM 548 C C . HIS A 1 73 ? -1.534 -44.312 0.39 1 41.97 73 HIS A C 1
ATOM 550 O O . HIS A 1 73 ? -1.043 -45.156 -0.363 1 41.97 73 HIS A O 1
ATOM 556 N N . ARG A 1 74 ? -2.891 -44.281 0.525 1 40.53 74 ARG A N 1
ATOM 557 C CA . ARG A 1 74 ? -3.68 -44.625 -0.649 1 40.53 74 ARG A CA 1
ATOM 558 C C . ARG A 1 74 ? -2.877 -44.438 -1.931 1 40.53 74 ARG A C 1
ATOM 560 O O . ARG A 1 74 ? -2.6 -43.281 -2.324 1 40.53 74 ARG A O 1
ATOM 567 N N . THR A 1 75 ? -1.916 -45.125 -2.162 1 38.59 75 THR A N 1
ATOM 568 C CA . THR A 1 75 ? -0.667 -45.281 -2.902 1 38.59 75 THR A CA 1
ATOM 569 C C . THR A 1 75 ? -0.81 -44.688 -4.312 1 38.59 75 THR A C 1
ATOM 571 O O . THR A 1 75 ? -1.925 -44.562 -4.82 1 38.59 75 THR A O 1
ATOM 574 N N . ARG A 1 76 ? 0.386 -44.281 -4.969 1 40.66 76 ARG A N 1
ATOM 575 C CA . ARG A 1 76 ? 1.094 -44.094 -6.227 1 40.66 76 ARG A CA 1
ATOM 576 C C . ARG A 1 76 ? 0.644 -45.094 -7.277 1 40.66 76 ARG A C 1
ATOM 578 O O . ARG A 1 76 ? 0.79 -44.844 -8.477 1 40.66 76 ARG A O 1
ATOM 585 N N . ALA A 1 77 ? 0.95 -46.344 -6.883 1 39.31 77 ALA A N 1
ATOM 586 C CA . ALA A 1 77 ? 0.657 -47.469 -7.781 1 39.31 77 ALA A CA 1
ATOM 587 C C . ALA A 1 77 ? -0.717 -47.312 -8.43 1 39.31 77 ALA A C 1
ATOM 589 O O . ALA A 1 77 ? -1.276 -48.25 -8.961 1 39.31 77 ALA A O 1
ATOM 590 N N . SER A 1 78 ? -1.442 -46.375 -7.812 1 42.19 78 SER A N 1
ATOM 591 C CA . SER A 1 78 ? -2.562 -46.156 -8.719 1 42.19 78 SER A CA 1
ATOM 592 C C . SER A 1 78 ? -2.096 -46.125 -10.172 1 42.19 78 SER A C 1
ATOM 594 O O . SER A 1 78 ? -1.131 -45.406 -10.492 1 42.19 78 SER A O 1
ATOM 596 N N . THR A 1 79 ? -2.176 -47.312 -10.758 1 43.62 79 THR A N 1
ATOM 597 C CA . THR A 1 79 ? -2.025 -47.688 -12.156 1 43.62 79 THR A CA 1
ATOM 598 C C . THR A 1 79 ? -2.135 -46.469 -13.07 1 43.62 79 THR A C 1
ATOM 600 O O . THR A 1 79 ? -3.061 -45.688 -12.938 1 43.62 79 THR A O 1
ATOM 603 N N . TYR A 1 80 ? -0.822 -46 -13.305 1 50.22 80 TYR A N 1
ATOM 604 C CA . TYR A 1 80 ? -0.966 -45.094 -14.414 1 50.22 80 TYR A CA 1
ATOM 605 C C . TYR A 1 80 ? -2.291 -45.312 -15.133 1 50.22 80 TYR A C 1
ATOM 607 O O . TYR A 1 80 ? -2.811 -46.406 -15.172 1 50.22 80 TYR A O 1
ATOM 615 N N . GLN A 1 81 ? -3.014 -44.375 -15.062 1 55 81 GLN A N 1
ATOM 616 C CA . GLN A 1 81 ? -4.215 -44.5 -15.875 1 55 81 GLN A CA 1
ATOM 617 C C . GLN A 1 81 ? -3.918 -45.25 -17.172 1 55 81 GLN A C 1
ATOM 619 O O . GLN A 1 81 ? -2.781 -45.25 -17.656 1 55 81 GLN A O 1
ATOM 624 N N . LEU A 1 82 ? -4.812 -46.062 -17.438 1 54.03 82 LEU A N 1
ATOM 625 C CA . LEU A 1 82 ? -4.723 -46.906 -18.625 1 54.03 82 LEU A CA 1
ATOM 626 C C . LEU A 1 82 ? -4.09 -46.125 -19.781 1 54.03 82 LEU A C 1
ATOM 628 O O . LEU A 1 82 ? -3.244 -46.656 -20.5 1 54.03 82 LEU A O 1
ATOM 632 N N . PRO A 1 83 ? -4.332 -44.75 -19.688 1 59.91 83 PRO A N 1
ATOM 633 C CA . PRO A 1 83 ? -3.74 -44.062 -20.828 1 59.91 83 PRO A CA 1
ATOM 634 C C . PRO A 1 83 ? -2.221 -43.938 -20.734 1 59.91 83 PRO A C 1
ATOM 636 O O . PRO A 1 83 ? -1.526 -44 -21.75 1 59.91 83 PRO A O 1
ATOM 639 N N . LEU A 1 84 ? -1.794 -43.875 -19.562 1 64 84 LEU A N 1
ATOM 640 C CA . LEU A 1 84 ? -0.346 -43.812 -19.406 1 64 84 LEU A CA 1
ATOM 641 C C . LEU A 1 84 ? 0.322 -45.125 -19.781 1 64 84 LEU A C 1
ATOM 643 O O . LEU A 1 84 ? 1.354 -45.125 -20.453 1 64 84 LEU A O 1
ATOM 647 N N . TYR A 1 85 ? -0.377 -46.125 -19.359 1 60.22 85 TYR A N 1
ATOM 648 C CA . TYR A 1 85 ? 0.164 -47.438 -19.719 1 60.22 85 TYR A CA 1
ATOM 649 C C . TYR A 1 85 ? 0.114 -47.625 -21.234 1 60.22 85 TYR A C 1
ATOM 651 O O . TYR A 1 85 ? 1.039 -48.219 -21.812 1 60.22 85 TYR A O 1
ATOM 659 N N . VAL A 1 86 ? -0.923 -47.062 -21.719 1 63.38 86 VAL A N 1
ATOM 660 C CA . VAL A 1 86 ? -1.059 -47.156 -23.156 1 63.38 86 VAL A CA 1
ATOM 661 C C . VAL A 1 86 ? 0.053 -46.375 -23.844 1 63.38 86 VAL A C 1
ATOM 663 O O . VAL A 1 86 ? 0.626 -46.844 -24.844 1 63.38 86 VAL A O 1
ATOM 666 N N . SER A 1 87 ? 0.374 -45.312 -23.234 1 70.62 87 SER A N 1
ATOM 667 C CA . SER A 1 87 ? 1.427 -44.469 -23.828 1 70.62 87 SER A CA 1
ATOM 668 C C . SER A 1 87 ? 2.793 -45.125 -23.672 1 70.62 87 SER A C 1
ATOM 670 O O . SER A 1 87 ? 3.588 -45.156 -24.625 1 70.62 87 SER A O 1
ATOM 672 N N . ILE A 1 88 ? 2.957 -45.75 -22.625 1 70 88 ILE A N 1
ATOM 673 C CA . ILE A 1 88 ? 4.246 -46.375 -22.344 1 70 88 ILE A CA 1
ATOM 674 C C . ILE A 1 88 ? 4.406 -47.594 -23.219 1 70 88 ILE A C 1
ATOM 676 O O . ILE A 1 88 ? 5.441 -47.781 -23.875 1 70 88 ILE A O 1
ATOM 680 N N . VAL A 1 89 ? 3.322 -48.312 -23.25 1 65.19 89 VAL A N 1
ATOM 681 C CA . VAL A 1 89 ? 3.354 -49.531 -24.047 1 65.19 89 VAL A CA 1
ATOM 682 C C . VAL A 1 89 ? 3.412 -49.156 -25.531 1 65.19 89 VAL A C 1
ATOM 684 O O . VAL A 1 89 ? 4.121 -49.812 -26.297 1 65.19 89 VAL A O 1
ATOM 687 N N . GLY A 1 90 ? 2.615 -48.188 -25.844 1 69.38 90 GLY A N 1
ATOM 688 C CA . GLY A 1 90 ? 2.662 -47.719 -27.219 1 69.38 90 GLY A CA 1
ATOM 689 C C . GLY A 1 90 ? 4.043 -47.281 -27.656 1 69.38 90 GLY A C 1
ATOM 690 O O . GLY A 1 90 ? 4.512 -47.625 -28.734 1 69.38 90 GLY A O 1
ATOM 691 N N . GLN A 1 91 ? 4.707 -46.531 -26.859 1 76.31 91 GLN A N 1
ATOM 692 C CA . GLN A 1 91 ? 6.051 -46.062 -27.141 1 76.31 91 GLN A CA 1
ATOM 693 C C . GLN A 1 91 ? 7.031 -47.219 -27.312 1 76.31 91 GLN A C 1
ATOM 695 O O . GLN A 1 91 ? 7.836 -47.219 -28.25 1 76.31 91 GLN A O 1
ATOM 700 N N . ALA A 1 92 ? 6.945 -48.125 -26.422 1 68.12 92 ALA A N 1
ATOM 701 C CA . ALA A 1 92 ? 7.84 -49.281 -26.484 1 68.12 92 ALA A CA 1
ATOM 702 C C . ALA A 1 92 ? 7.574 -50.094 -27.734 1 68.12 92 ALA A C 1
ATOM 704 O O . ALA A 1 92 ? 8.508 -50.625 -28.359 1 68.12 92 ALA A O 1
ATOM 705 N N . SER A 1 93 ? 6.324 -50.219 -28 1 66.56 93 SER A N 1
ATOM 706 C CA . SER A 1 93 ? 5.949 -51 -29.188 1 66.56 93 SER A CA 1
ATOM 707 C C . SER A 1 93 ? 6.461 -50.344 -30.453 1 66.56 93 SER A C 1
ATOM 709 O O . SER A 1 93 ? 7.004 -51 -31.344 1 66.56 93 SER A O 1
ATOM 711 N N . PHE A 1 94 ? 6.316 -49.062 -30.484 1 73.81 94 PHE A N 1
ATOM 712 C CA . PHE A 1 94 ? 6.797 -48.344 -31.656 1 73.81 94 PHE A CA 1
ATOM 713 C C . PHE A 1 94 ? 8.32 -48.406 -31.75 1 73.81 94 PHE A C 1
ATOM 715 O O . PHE A 1 94 ? 8.867 -48.531 -32.844 1 73.81 94 PHE A O 1
ATOM 722 N N . SER A 1 95 ? 8.984 -48.344 -30.672 1 72.88 95 SER A N 1
ATOM 723 C CA . SER A 1 95 ? 10.438 -48.438 -30.656 1 72.88 95 SER A CA 1
ATOM 724 C C . SER A 1 95 ? 10.914 -49.812 -31.125 1 72.88 95 SER A C 1
ATOM 726 O O . SER A 1 95 ? 11.828 -49.906 -31.953 1 72.88 95 SER A O 1
ATOM 728 N N . ALA A 1 96 ? 10.242 -50.781 -30.672 1 64.5 96 ALA A N 1
ATOM 729 C CA . ALA A 1 96 ? 10.609 -52.156 -31.047 1 64.5 96 ALA A CA 1
ATOM 730 C C . ALA A 1 96 ? 10.375 -52.375 -32.531 1 64.5 96 ALA A C 1
ATOM 732 O O . ALA A 1 96 ? 11.219 -52.969 -33.219 1 64.5 96 ALA A O 1
ATOM 733 N N . LEU A 1 97 ? 9.25 -51.938 -32.938 1 65.56 97 LEU A N 1
ATOM 734 C CA . LEU A 1 97 ? 8.922 -52.094 -34.344 1 65.56 97 LEU A CA 1
ATOM 735 C C . LEU A 1 97 ? 9.914 -51.312 -35.219 1 65.56 97 LEU A C 1
ATOM 737 O O . LEU A 1 97 ? 10.312 -51.812 -36.281 1 65.56 97 LEU A O 1
ATOM 741 N N . SER A 1 98 ? 10.266 -50.156 -34.781 1 74.31 98 SER A N 1
ATOM 742 C CA . SER A 1 98 ? 11.242 -49.375 -35.5 1 74.31 98 SER A CA 1
ATOM 743 C C . SER A 1 98 ? 12.594 -50.062 -35.594 1 74.31 98 SER A C 1
ATOM 745 O O . SER A 1 98 ? 13.25 -50.062 -36.625 1 74.31 98 SER A O 1
ATOM 747 N N . ASP A 1 99 ? 12.945 -50.719 -34.562 1 67.38 99 ASP A N 1
ATOM 748 C CA . ASP A 1 99 ? 14.227 -51.406 -34.5 1 67.38 99 ASP A CA 1
ATOM 749 C C . ASP A 1 99 ? 14.227 -52.625 -35.469 1 67.38 99 ASP A C 1
ATOM 751 O O . ASP A 1 99 ? 15.203 -52.844 -36.156 1 67.38 99 ASP A O 1
ATOM 755 N N . ILE A 1 100 ? 13.18 -53.281 -35.438 1 60.47 100 ILE A N 1
ATOM 756 C CA . ILE A 1 100 ? 13.055 -54.5 -36.281 1 60.47 100 ILE A CA 1
ATOM 757 C C . ILE A 1 100 ? 13.094 -54.094 -37.75 1 60.47 100 ILE A C 1
ATOM 759 O O . ILE A 1 100 ? 13.82 -54.688 -38.531 1 60.47 100 ILE A O 1
ATOM 763 N N . HIS A 1 101 ? 12.359 -53.094 -38.031 1 68.25 101 HIS A N 1
ATOM 764 C CA . HIS A 1 101 ? 12.297 -52.656 -39.406 1 68.25 101 HIS A CA 1
ATOM 765 C C . HIS A 1 101 ? 13.609 -52 -39.844 1 68.25 101 HIS A C 1
ATOM 767 O O . HIS A 1 101 ? 14.016 -52.094 -41 1 68.25 101 HIS A O 1
ATOM 773 N N . SER A 1 102 ? 14.211 -51.375 -38.938 1 72.12 102 SER A N 1
ATOM 774 C CA . SER A 1 102 ? 15.5 -50.781 -39.25 1 72.12 102 SER A CA 1
ATOM 775 C C . SER A 1 102 ? 16.562 -51.844 -39.5 1 72.12 102 SER A C 1
ATOM 777 O O . SER A 1 102 ? 17.391 -51.656 -40.406 1 72.12 102 SER A O 1
ATOM 779 N N . GLU A 1 103 ? 16.531 -52.844 -38.75 1 63.47 103 GLU A N 1
ATOM 780 C CA . GLU A 1 103 ? 17.453 -53.938 -39 1 63.47 103 GLU A CA 1
ATOM 781 C C . GLU A 1 103 ? 17.234 -54.562 -40.375 1 63.47 103 GLU A C 1
ATOM 783 O O . GLU A 1 103 ? 18.188 -54.875 -41.094 1 63.47 103 GLU A O 1
ATOM 788 N N . LYS A 1 104 ? 16 -54.719 -40.688 1 62.72 104 LYS A N 1
ATOM 789 C CA . LYS A 1 104 ? 15.672 -55.25 -42 1 62.72 104 LYS A CA 1
ATOM 790 C C . LYS A 1 104 ? 16.125 -54.312 -43.125 1 62.72 104 LYS A C 1
ATOM 792 O O . LYS A 1 104 ? 16.594 -54.781 -44.156 1 62.72 104 LYS A O 1
ATOM 797 N N . LEU A 1 105 ? 15.961 -53.094 -42.844 1 68.31 105 LEU A N 1
ATOM 798 C CA . LEU A 1 105 ? 16.359 -52.094 -43.844 1 68.31 105 LEU A CA 1
ATOM 799 C C . LEU A 1 105 ? 17.875 -52.062 -44 1 68.31 105 LEU A C 1
ATOM 801 O O . LEU A 1 105 ? 18.375 -52 -45.125 1 68.31 105 LEU A O 1
ATOM 805 N N . LEU A 1 106 ? 18.594 -52.125 -42.938 1 66.88 106 LEU A N 1
ATOM 806 C CA . LEU A 1 106 ? 20.047 -52.094 -43 1 66.88 106 LEU A CA 1
ATOM 807 C C . LEU A 1 106 ? 20.594 -53.344 -43.656 1 66.88 106 LEU A C 1
ATOM 809 O O . LEU A 1 106 ? 21.594 -53.281 -44.375 1 66.88 106 LEU A O 1
ATOM 813 N N . LYS A 1 107 ? 19.906 -54.406 -43.531 1 61.44 107 LYS A N 1
ATOM 814 C CA . LYS A 1 107 ? 20.359 -55.656 -44.125 1 61.44 107 LYS A CA 1
ATOM 815 C C . LYS A 1 107 ? 19.953 -55.719 -45.594 1 61.44 107 LYS A C 1
ATOM 817 O O . LYS A 1 107 ? 20.609 -56.406 -46.375 1 61.44 107 LYS A O 1
ATOM 822 N N . GLY A 1 108 ? 18.891 -55.031 -45.875 1 59.59 108 GLY A N 1
ATOM 823 C CA . GLY A 1 108 ? 18.375 -55.156 -47.25 1 59.59 108 GLY A CA 1
ATOM 824 C C . GLY A 1 108 ? 18.875 -54.062 -48.156 1 59.59 108 GLY A C 1
ATOM 825 O O . GLY A 1 108 ? 18.625 -54.094 -49.375 1 59.59 108 GLY A O 1
ATOM 826 N N . THR A 1 109 ? 19.344 -52.969 -47.594 1 65 109 THR A N 1
ATOM 827 C CA . THR A 1 109 ? 19.734 -51.844 -48.469 1 65 109 THR A CA 1
ATOM 828 C C . THR A 1 109 ? 21.25 -51.719 -48.531 1 65 109 THR A C 1
ATOM 830 O O . THR A 1 109 ? 21.953 -52.125 -47.594 1 65 109 THR A O 1
ATOM 833 N N . ASP A 1 110 ? 21.781 -51.312 -49.656 1 70.19 110 ASP A N 1
ATOM 834 C CA . ASP A 1 110 ? 23.203 -51.094 -49.875 1 70.19 110 ASP A CA 1
ATOM 835 C C . ASP A 1 110 ? 23.672 -49.812 -49.219 1 70.19 110 ASP A C 1
ATOM 837 O O . ASP A 1 110 ? 24.812 -49.375 -49.406 1 70.19 110 ASP A O 1
ATOM 841 N N . LEU A 1 111 ? 22.875 -49.188 -48.438 1 67.88 111 LEU A N 1
ATOM 842 C CA . LEU A 1 111 ? 23.266 -47.969 -47.781 1 67.88 111 LEU A CA 1
ATOM 843 C C . LEU A 1 111 ? 24.094 -48.25 -46.531 1 67.88 111 LEU A C 1
ATOM 845 O O . LEU A 1 111 ? 23.875 -49.25 -45.875 1 67.88 111 LEU A O 1
ATOM 849 N N . SER A 1 112 ? 25.156 -47.406 -46.406 1 73.69 112 SER A N 1
ATOM 850 C CA . SER A 1 112 ? 25.906 -47.5 -45.156 1 73.69 112 SER A CA 1
ATOM 851 C C . SER A 1 112 ? 25.031 -47.188 -43.969 1 73.69 112 SER A C 1
ATOM 853 O O . SER A 1 112 ? 24.016 -46.469 -44.062 1 73.69 112 SER A O 1
ATOM 855 N N . PRO A 1 113 ? 25.188 -47.781 -42.906 1 72.94 113 PRO A N 1
ATOM 856 C CA . PRO A 1 113 ? 24.422 -47.5 -41.688 1 72.94 113 PRO A CA 1
ATOM 857 C C . PRO A 1 113 ? 24.297 -46 -41.406 1 72.94 113 PRO A C 1
ATOM 859 O O . PRO A 1 113 ? 23.234 -45.531 -41 1 72.94 113 PRO A O 1
ATOM 862 N N . ASN A 1 114 ? 25.344 -45.281 -41.688 1 75 114 ASN A N 1
ATOM 863 C CA . ASN A 1 114 ? 25.297 -43.844 -41.531 1 75 114 ASN A CA 1
ATOM 864 C C . ASN A 1 114 ? 24.359 -43.188 -42.531 1 75 114 ASN A C 1
ATOM 866 O O . ASN A 1 114 ? 23.641 -42.219 -42.188 1 75 114 ASN A O 1
ATOM 870 N N . GLY A 1 115 ? 24.484 -43.656 -43.625 1 75.88 115 GLY A N 1
ATOM 871 C CA . GLY A 1 115 ? 23.594 -43.125 -44.656 1 75.88 115 GLY A CA 1
ATOM 872 C C . GLY A 1 115 ? 22.141 -43.375 -44.375 1 75.88 115 GLY A C 1
ATOM 873 O O . GLY A 1 115 ? 21.297 -42.5 -44.562 1 75.88 115 GLY A O 1
ATOM 874 N N . ALA A 1 116 ? 21.875 -44.562 -43.875 1 76.06 116 ALA A N 1
ATOM 875 C CA . ALA A 1 116 ? 20.5 -44.906 -43.5 1 76.06 116 ALA A CA 1
ATOM 876 C C . ALA A 1 116 ? 20 -44 -42.375 1 76.06 116 ALA A C 1
ATOM 878 O O . ALA A 1 116 ? 18.859 -43.562 -42.406 1 76.06 116 ALA A O 1
ATOM 879 N N . ASN A 1 117 ? 20.875 -43.656 -41.438 1 76.88 117 ASN A N 1
ATOM 880 C CA . ASN A 1 117 ? 20.516 -42.812 -40.312 1 76.88 117 ASN A CA 1
ATOM 881 C C . ASN A 1 117 ? 20.203 -41.375 -40.781 1 76.88 117 ASN A C 1
ATOM 883 O O . ASN A 1 117 ? 19.297 -40.719 -40.25 1 76.88 117 ASN A O 1
ATOM 887 N N . ILE A 1 118 ? 20.938 -40.969 -41.688 1 78.31 118 ILE A N 1
ATOM 888 C CA . ILE A 1 118 ? 20.734 -39.625 -42.188 1 78.31 118 ILE A CA 1
ATOM 889 C C . ILE A 1 118 ? 19.375 -39.531 -42.906 1 78.31 118 ILE A C 1
ATOM 891 O O . ILE A 1 118 ? 18.656 -38.531 -42.719 1 78.31 118 ILE A O 1
ATOM 895 N N . VAL A 1 119 ? 19.125 -40.562 -43.656 1 79.44 119 VAL A N 1
ATOM 896 C CA . VAL A 1 119 ? 17.875 -40.562 -44.375 1 79.44 119 VAL A CA 1
ATOM 897 C C . VAL A 1 119 ? 16.703 -40.656 -43.406 1 79.44 119 VAL A C 1
ATOM 899 O O . VAL A 1 119 ? 15.719 -39.938 -43.531 1 79.44 119 VAL A O 1
ATOM 902 N N . LEU A 1 120 ? 16.859 -41.469 -42.469 1 82 120 LEU A N 1
ATOM 903 C CA . LEU A 1 120 ? 15.805 -41.625 -41.469 1 82 120 LEU A CA 1
ATOM 904 C C . LEU A 1 120 ? 15.664 -40.375 -40.625 1 82 120 LEU A C 1
ATOM 906 O O . LEU A 1 120 ? 14.547 -39.969 -40.281 1 82 120 LEU A O 1
ATOM 910 N N . GLY A 1 121 ? 16.781 -39.719 -40.344 1 83.06 121 GLY A N 1
ATOM 911 C CA . GLY A 1 121 ? 16.75 -38.469 -39.594 1 83.06 121 GLY A CA 1
ATOM 912 C C . GLY A 1 121 ? 16.062 -37.344 -40.344 1 83.06 121 GLY A C 1
ATOM 913 O O . GLY A 1 121 ? 15.328 -36.562 -39.781 1 83.06 121 GLY A O 1
ATOM 914 N N . ALA A 1 122 ? 16.344 -37.344 -41.625 1 83.56 122 ALA A N 1
ATOM 915 C CA . ALA A 1 122 ? 15.719 -36.312 -42.469 1 83.56 122 ALA A CA 1
ATOM 916 C C . ALA A 1 122 ? 14.203 -36.5 -42.531 1 83.56 122 ALA A C 1
ATOM 918 O O . ALA A 1 122 ? 13.453 -35.531 -42.375 1 83.56 122 ALA A O 1
ATOM 919 N N . PHE A 1 123 ? 13.828 -37.719 -42.719 1 84.12 123 PHE A N 1
ATOM 920 C CA . PHE A 1 123 ? 12.398 -37.969 -42.75 1 84.12 123 PHE A CA 1
ATOM 921 C C . PHE A 1 123 ? 11.773 -37.719 -41.375 1 84.12 123 PHE A C 1
ATOM 923 O O . PHE A 1 123 ? 10.656 -37.219 -41.281 1 84.12 123 PHE A O 1
ATOM 930 N N . GLY A 1 124 ? 12.508 -38.094 -40.406 1 85 124 GLY A N 1
ATOM 931 C CA . GLY A 1 124 ? 12.039 -37.812 -39.031 1 85 124 GLY A CA 1
ATOM 932 C C . GLY A 1 124 ? 11.844 -36.312 -38.781 1 85 124 GLY A C 1
ATOM 933 O O . GLY A 1 124 ? 10.852 -35.938 -38.156 1 85 124 GLY A O 1
ATOM 934 N N . ALA A 1 125 ? 12.703 -35.562 -39.25 1 84.5 125 ALA A N 1
ATOM 935 C CA . ALA A 1 125 ? 12.625 -34.125 -39.062 1 84.5 125 ALA A CA 1
ATOM 936 C C . ALA A 1 125 ? 11.391 -33.531 -39.75 1 84.5 125 ALA A C 1
ATOM 938 O O . ALA A 1 125 ? 10.703 -32.688 -39.219 1 84.5 125 ALA A O 1
ATOM 939 N N . ILE A 1 126 ? 11.125 -34 -40.938 1 81.75 126 ILE A N 1
ATOM 940 C CA . ILE A 1 126 ? 9.984 -33.531 -41.688 1 81.75 126 ILE A CA 1
ATOM 941 C C . ILE A 1 126 ? 8.688 -33.906 -40.969 1 81.75 126 ILE A C 1
ATOM 943 O O . ILE A 1 126 ? 7.77 -33.094 -40.875 1 81.75 126 ILE A O 1
ATOM 947 N N . LEU A 1 127 ? 8.672 -35.094 -40.5 1 82 127 LEU A N 1
ATOM 948 C CA . LEU A 1 127 ? 7.48 -35.594 -39.812 1 82 127 LEU A CA 1
ATOM 949 C C . LEU A 1 127 ? 7.258 -34.844 -38.5 1 82 127 LEU A C 1
ATOM 951 O O . LEU A 1 127 ? 6.129 -34.469 -38.156 1 82 127 LEU A O 1
ATOM 955 N N . ASN A 1 128 ? 8.312 -34.594 -37.812 1 83.94 128 ASN A N 1
ATOM 956 C CA . ASN A 1 128 ? 8.203 -33.844 -36.594 1 83.94 128 ASN A CA 1
ATOM 957 C C . ASN A 1 128 ? 7.742 -32.406 -36.844 1 83.94 128 ASN A C 1
ATOM 959 O O . ASN A 1 128 ? 7.016 -31.828 -36.031 1 83.94 128 ASN A O 1
ATOM 963 N N . LEU A 1 129 ? 8.188 -31.828 -37.906 1 82 129 LEU A N 1
ATOM 964 C CA . LEU A 1 129 ? 7.734 -30.5 -38.25 1 82 129 LEU A CA 1
ATOM 965 C C . LEU A 1 129 ? 6.234 -30.484 -38.531 1 82 129 LEU A C 1
ATOM 967 O O . LEU A 1 129 ? 5.543 -29.531 -38.156 1 82 129 LEU A O 1
ATOM 971 N N . PHE A 1 130 ? 5.844 -31.5 -39.156 1 77.94 130 PHE A N 1
ATOM 972 C CA . PHE A 1 130 ? 4.418 -31.641 -39.438 1 77.94 130 PHE A CA 1
ATOM 973 C C . PHE A 1 130 ? 3.621 -31.766 -38.125 1 77.94 130 PHE A C 1
ATOM 975 O O . PHE A 1 130 ? 2.582 -31.125 -37.969 1 77.94 130 PHE A O 1
ATOM 982 N N . VAL A 1 131 ? 4.059 -32.594 -37.219 1 75.69 131 VAL A N 1
ATOM 983 C CA . VAL A 1 131 ? 3.391 -32.812 -35.938 1 75.69 131 VAL A CA 1
ATOM 984 C C . VAL A 1 131 ? 3.387 -31.5 -35.156 1 75.69 131 VAL A C 1
ATOM 986 O O . VAL A 1 131 ? 2.375 -31.141 -34.562 1 75.69 131 VAL A O 1
ATOM 989 N N . HIS A 1 132 ? 4.48 -30.859 -35.156 1 77.81 132 HIS A N 1
ATOM 990 C CA . HIS A 1 132 ? 4.578 -29.578 -34.469 1 77.81 132 HIS A CA 1
ATOM 991 C C . HIS A 1 132 ? 3.572 -28.578 -35.031 1 77.81 132 HIS A C 1
ATOM 993 O O . HIS A 1 132 ? 2.945 -27.828 -34.281 1 77.81 132 HIS A O 1
ATOM 999 N N . ALA A 1 133 ? 3.469 -28.516 -36.312 1 76.56 133 ALA A N 1
ATOM 1000 C CA . ALA A 1 133 ? 2.523 -27.609 -36.969 1 76.56 133 ALA A CA 1
ATOM 1001 C C . ALA A 1 133 ? 1.089 -27.938 -36.562 1 76.56 133 ALA A C 1
ATOM 1003 O O . ALA A 1 133 ? 0.287 -27.031 -36.312 1 76.56 133 ALA A O 1
ATOM 1004 N N . LEU A 1 134 ? 0.843 -29.172 -36.438 1 71.44 134 LEU A N 1
ATOM 1005 C CA . LEU A 1 134 ? -0.498 -29.594 -36.062 1 71.44 134 LEU A CA 1
ATOM 1006 C C . LEU A 1 134 ? -0.785 -29.266 -34.594 1 71.44 134 LEU A C 1
ATOM 1008 O O . LEU A 1 134 ? -1.876 -28.797 -34.281 1 71.44 134 LEU A O 1
ATOM 1012 N N . VAL A 1 135 ? 0.175 -29.453 -33.75 1 71.5 135 VAL A N 1
ATOM 1013 C CA . VAL A 1 135 ? -0.003 -29.172 -32.312 1 71.5 135 VAL A CA 1
ATOM 1014 C C . VAL A 1 135 ? -0.13 -27.672 -32.094 1 71.5 135 VAL A C 1
ATOM 1016 O O . VAL A 1 135 ? -0.935 -27.234 -31.266 1 71.5 135 VAL A O 1
ATOM 1019 N N . ARG A 1 136 ? 0.627 -26.953 -32.75 1 73.31 136 ARG A N 1
ATOM 1020 C CA . ARG A 1 136 ? 0.579 -25.5 -32.594 1 73.31 136 ARG A CA 1
ATOM 1021 C C . ARG A 1 136 ? -0.76 -24.938 -33.062 1 73.31 136 ARG A C 1
ATOM 1023 O O . ARG A 1 136 ? -1.242 -23.938 -32.562 1 73.31 136 ARG A O 1
ATOM 1030 N N . LEU A 1 137 ? -1.287 -25.594 -34.094 1 66.94 137 LEU A N 1
ATOM 1031 C CA . LEU A 1 137 ? -2.596 -25.172 -34.594 1 66.94 137 LEU A CA 1
ATOM 1032 C C . LEU A 1 137 ? -3.664 -25.359 -33.5 1 66.94 137 LEU A C 1
ATOM 1034 O O . LEU A 1 137 ? -4.605 -24.578 -33.406 1 66.94 137 LEU A O 1
ATOM 1038 N N . TYR A 1 138 ? -3.398 -26.328 -32.625 1 63.56 138 TYR A N 1
ATOM 1039 C CA . TYR A 1 138 ? -4.43 -26.672 -31.656 1 63.56 138 TYR A CA 1
ATOM 1040 C C . TYR A 1 138 ? -4.098 -26.078 -30.281 1 63.56 138 TYR A C 1
ATOM 1042 O O . TYR A 1 138 ? -4.988 -25.875 -29.469 1 63.56 138 TYR A O 1
ATOM 1050 N N . SER A 1 139 ? -2.799 -25.906 -30.016 1 62.44 139 SER A N 1
ATOM 1051 C CA . SER A 1 139 ? -2.416 -25.391 -28.703 1 62.44 139 SER A CA 1
ATOM 1052 C C . SER A 1 139 ? -1.581 -24.125 -28.828 1 62.44 139 SER A C 1
ATOM 1054 O O . SER A 1 139 ? -0.509 -24.141 -29.438 1 62.44 139 SER A O 1
ATOM 1056 N N . SER A 1 140 ? -2.186 -23.062 -28.391 1 60.25 140 SER A N 1
ATOM 1057 C CA . SER A 1 140 ? -1.496 -21.781 -28.453 1 60.25 140 SER A CA 1
ATOM 1058 C C . SER A 1 140 ? -0.316 -21.75 -27.484 1 60.25 140 SER A C 1
ATOM 1060 O O . SER A 1 140 ? 0.512 -20.828 -27.547 1 60.25 140 SER A O 1
ATOM 1062 N N . PHE A 1 141 ? -0.249 -22.844 -26.703 1 61.81 141 PHE A N 1
ATOM 1063 C CA . PHE A 1 141 ? 0.799 -22.797 -25.703 1 61.81 141 PHE A CA 1
ATOM 1064 C C . PHE A 1 141 ? 2.057 -23.516 -26.188 1 61.81 141 PHE A C 1
ATOM 1066 O O . PHE A 1 141 ? 3.107 -23.438 -25.547 1 61.81 141 PHE A O 1
ATOM 1073 N N . GLU A 1 142 ? 1.896 -24.141 -27.312 1 63.72 142 GLU A N 1
ATOM 1074 C CA . GLU A 1 142 ? 3.068 -24.812 -27.859 1 63.72 142 GLU A CA 1
ATOM 1075 C C . GLU A 1 142 ? 4.117 -23.812 -28.328 1 63.72 142 GLU A C 1
ATOM 1077 O O . GLU A 1 142 ? 3.797 -22.859 -29.062 1 63.72 142 GLU A O 1
ATOM 1082 N N . PRO A 1 143 ? 5.258 -23.922 -27.766 1 63.38 143 PRO A N 1
ATOM 1083 C CA . PRO A 1 143 ? 6.305 -23 -28.188 1 63.38 143 PRO A CA 1
ATOM 1084 C C . PRO A 1 143 ? 6.582 -23.047 -29.688 1 63.38 143 PRO A C 1
ATOM 1086 O O . PRO A 1 143 ? 6.16 -23.984 -30.359 1 63.38 143 PRO A O 1
ATOM 1089 N N . THR A 1 144 ? 7.16 -21.969 -30.219 1 66.56 144 THR A N 1
ATOM 1090 C CA . THR A 1 144 ? 7.539 -21.922 -31.625 1 66.56 144 THR A CA 1
ATOM 1091 C C . THR A 1 144 ? 8.594 -22.969 -31.938 1 66.56 144 THR A C 1
ATOM 1093 O O . THR A 1 144 ? 9.25 -23.5 -31.047 1 66.56 144 THR A O 1
ATOM 1096 N N . PHE A 1 145 ? 8.711 -23.391 -33.188 1 67.5 145 PHE A N 1
ATOM 1097 C CA . PHE A 1 145 ? 9.602 -24.438 -33.656 1 67.5 145 PHE A CA 1
ATOM 1098 C C . PHE A 1 145 ? 11.031 -24.172 -33.188 1 67.5 145 PHE A C 1
ATOM 1100 O O . PHE A 1 145 ? 11.742 -25.109 -32.812 1 67.5 145 PHE A O 1
ATOM 1107 N N . PHE A 1 146 ? 11.406 -22.906 -33.125 1 66.25 146 PHE A N 1
ATOM 1108 C CA . PHE A 1 146 ? 12.758 -22.562 -32.719 1 66.25 146 PHE A CA 1
ATOM 1109 C C . PHE A 1 146 ? 12.797 -22.172 -31.25 1 66.25 146 PHE A C 1
ATOM 1111 O O . PHE A 1 146 ? 13.82 -21.703 -30.75 1 66.25 146 PHE A O 1
ATOM 1118 N N . GLY A 1 147 ? 11.664 -22.422 -30.672 1 67.56 147 GLY A N 1
ATOM 1119 C CA . GLY A 1 147 ? 11.609 -22.109 -29.25 1 67.56 147 GLY A CA 1
ATOM 1120 C C . GLY A 1 147 ? 12.188 -23.188 -28.359 1 67.56 147 GLY A C 1
ATOM 1121 O O . GLY A 1 147 ? 12.062 -24.375 -28.672 1 67.56 147 GLY A O 1
ATOM 1122 N N . GLY A 1 148 ? 12.984 -23 -27.359 1 62.5 148 GLY A N 1
ATOM 1123 C CA . GLY A 1 148 ? 13.406 -23.969 -26.359 1 62.5 148 GLY A CA 1
ATOM 1124 C C . GLY A 1 148 ? 14.836 -24.438 -26.547 1 62.5 148 GLY A C 1
ATOM 1125 O O . GLY A 1 148 ? 15.328 -25.281 -25.797 1 62.5 148 GLY A O 1
ATOM 1126 N N . TYR A 1 149 ? 15.367 -23.953 -27.641 1 67.5 149 TYR A N 1
ATOM 1127 C CA . TYR A 1 149 ? 16.75 -24.391 -27.875 1 67.5 149 TYR A CA 1
ATOM 1128 C C . TYR A 1 149 ? 17.719 -23.625 -26.984 1 67.5 149 TYR A C 1
ATOM 1130 O O . TYR A 1 149 ? 18.578 -22.906 -27.469 1 67.5 149 TYR A O 1
ATOM 1138 N N . ASP A 1 150 ? 17.375 -23.734 -25.719 1 72.06 150 ASP A N 1
ATOM 1139 C CA . ASP A 1 150 ? 18.328 -23.203 -24.734 1 72.06 150 ASP A CA 1
ATOM 1140 C C . ASP A 1 150 ? 19.484 -24.172 -24.516 1 72.06 150 ASP A C 1
ATOM 1142 O O . ASP A 1 150 ? 19.641 -25.141 -25.25 1 72.06 150 ASP A O 1
ATOM 1146 N N . SER A 1 151 ? 20.375 -23.859 -23.719 1 75.25 151 SER A N 1
ATOM 1147 C CA . SER A 1 151 ? 21.562 -24.688 -23.453 1 75.25 151 SER A CA 1
ATOM 1148 C C . SER A 1 151 ? 21.172 -26.109 -23.078 1 75.25 151 SER A C 1
ATOM 1150 O O . SER A 1 151 ? 21.797 -27.078 -23.516 1 75.25 151 SER A O 1
ATOM 1152 N N . LYS A 1 152 ? 20.016 -26.234 -22.453 1 74.81 152 LYS A N 1
ATOM 1153 C CA . LYS A 1 152 ? 19.562 -27.562 -22.047 1 74.81 152 LYS A CA 1
ATOM 1154 C C . LYS A 1 152 ? 19 -28.344 -23.234 1 74.81 152 LYS A C 1
ATOM 1156 O O . LYS A 1 152 ? 19.297 -29.531 -23.391 1 74.81 152 LYS A O 1
ATOM 1161 N N . GLY A 1 153 ? 18.328 -27.547 -24.016 1 75.56 153 GLY A N 1
ATOM 1162 C CA . GLY A 1 153 ? 17.797 -28.203 -25.203 1 75.56 153 GLY A CA 1
ATOM 1163 C C . GLY A 1 153 ? 18.875 -28.672 -26.156 1 75.56 153 GLY A C 1
ATOM 1164 O O . GLY A 1 153 ? 18.812 -29.812 -26.641 1 75.56 153 GLY A O 1
ATOM 1165 N N . LEU A 1 154 ? 19.828 -27.922 -26.312 1 79.12 154 LEU A N 1
ATOM 1166 C CA . LEU A 1 154 ? 20.922 -28.266 -27.203 1 79.12 154 LEU A CA 1
ATOM 1167 C C . LEU A 1 154 ? 21.734 -29.422 -26.656 1 79.12 154 LEU A C 1
ATOM 1169 O O . LEU A 1 154 ? 22.234 -30.25 -27.422 1 79.12 154 LEU A O 1
ATOM 1173 N N . SER A 1 155 ? 21.844 -29.484 -25.375 1 81.88 155 SER A N 1
ATOM 1174 C CA . SER A 1 155 ? 22.578 -30.578 -24.766 1 81.88 155 SER A CA 1
ATOM 1175 C C . SER A 1 155 ? 21.875 -31.906 -25 1 81.88 155 SER A C 1
ATOM 1177 O O . SER A 1 155 ? 22.516 -32.938 -25.234 1 81.88 155 SER A O 1
ATOM 1179 N N . VAL A 1 156 ? 20.578 -31.875 -24.953 1 77.88 156 VAL A N 1
ATOM 1180 C CA . VAL A 1 156 ? 19.812 -33.094 -25.203 1 77.88 156 VAL A CA 1
ATOM 1181 C C . VAL A 1 156 ? 20.016 -33.562 -26.641 1 77.88 156 VAL A C 1
ATOM 1183 O O . VAL A 1 156 ? 20.219 -34.75 -26.906 1 77.88 156 VAL A O 1
ATOM 1186 N N . VAL A 1 157 ? 20.016 -32.562 -27.547 1 77.06 157 VAL A N 1
ATOM 1187 C CA . VAL A 1 157 ? 20.203 -32.875 -28.953 1 77.06 157 VAL A CA 1
ATOM 1188 C C . VAL A 1 157 ? 21.594 -33.469 -29.172 1 77.06 157 VAL A C 1
ATOM 1190 O O . VAL A 1 157 ? 21.75 -34.5 -29.859 1 77.06 157 VAL A O 1
ATOM 1193 N N . PHE A 1 158 ? 22.516 -32.875 -28.516 1 81 158 PHE A N 1
ATOM 1194 C CA . PHE A 1 158 ? 23.906 -33.312 -28.656 1 81 158 PHE A CA 1
ATOM 1195 C C . PHE A 1 158 ? 24.078 -34.719 -28.062 1 81 158 PHE A C 1
ATOM 1197 O O . PHE A 1 158 ? 24.672 -35.594 -28.703 1 81 158 PHE A O 1
ATOM 1204 N N . LEU A 1 159 ? 23.562 -34.969 -26.922 1 79.62 159 LEU A N 1
ATOM 1205 C CA . LEU A 1 159 ? 23.703 -36.25 -26.25 1 79.62 159 LEU A CA 1
ATOM 1206 C C . LEU A 1 159 ? 22.969 -37.344 -27 1 79.62 159 LEU A C 1
ATOM 1208 O O . LEU A 1 159 ? 23.469 -38.469 -27.109 1 79.62 159 LEU A O 1
ATOM 1212 N N . THR A 1 160 ? 21.812 -37 -27.5 1 73.88 160 THR A N 1
ATOM 1213 C CA . THR A 1 160 ? 21.047 -38 -28.25 1 73.88 160 THR A CA 1
ATOM 1214 C C . THR A 1 160 ? 21.766 -38.375 -29.547 1 73.88 160 THR A C 1
ATOM 1216 O O . THR A 1 160 ? 21.766 -39.531 -29.938 1 73.88 160 THR A O 1
ATOM 1219 N N . THR A 1 161 ? 22.359 -37.344 -30.125 1 75.56 161 THR A N 1
ATOM 1220 C CA . THR A 1 161 ? 23.109 -37.625 -31.344 1 75.56 161 THR A CA 1
ATOM 1221 C C . THR A 1 161 ? 24.344 -38.469 -31.047 1 75.56 161 THR A C 1
ATOM 1223 O O . THR A 1 161 ? 24.641 -39.406 -31.797 1 75.56 161 THR A O 1
ATOM 1226 N N . LEU A 1 162 ? 24.984 -38.156 -29.984 1 76.44 162 LEU A N 1
ATOM 1227 C CA . LEU A 1 162 ? 26.156 -38.906 -29.609 1 76.44 162 LEU A CA 1
ATOM 1228 C C . LEU A 1 162 ? 25.797 -40.375 -29.297 1 76.44 162 LEU A C 1
ATOM 1230 O O . LEU A 1 162 ? 26.516 -41.281 -29.672 1 76.44 162 LEU A O 1
ATOM 1234 N N . THR A 1 163 ? 24.75 -40.531 -28.625 1 72.31 163 THR A N 1
ATOM 1235 C CA . THR A 1 163 ? 24.297 -41.875 -28.281 1 72.31 163 THR A CA 1
ATOM 1236 C C . THR A 1 163 ? 23.906 -42.656 -29.531 1 72.31 163 THR A C 1
ATOM 1238 O O . THR A 1 163 ? 24.172 -43.844 -29.625 1 72.31 163 THR A O 1
ATOM 1241 N N . ALA A 1 164 ? 23.266 -41.969 -30.422 1 68.25 164 ALA A N 1
ATOM 1242 C CA . ALA A 1 164 ? 22.875 -42.625 -31.672 1 68.25 164 ALA A CA 1
ATOM 1243 C C . ALA A 1 164 ? 24.094 -43.062 -32.469 1 68.25 164 ALA A C 1
ATOM 1245 O O . ALA A 1 164 ? 24.125 -44.156 -33.031 1 68.25 164 ALA A O 1
ATOM 1246 N N . LEU A 1 165 ? 25.062 -42.156 -32.5 1 70.88 165 LEU A N 1
ATOM 1247 C CA . LEU A 1 165 ? 26.297 -42.5 -33.219 1 70.88 165 LEU A CA 1
ATOM 1248 C C . LEU A 1 165 ? 27.031 -43.656 -32.531 1 70.88 165 LEU A C 1
ATOM 1250 O O . LEU A 1 165 ? 27.531 -44.531 -33.219 1 70.88 165 LEU A O 1
ATOM 1254 N N . ALA A 1 166 ? 27.031 -43.656 -31.281 1 71.69 166 ALA A N 1
ATOM 1255 C CA . ALA A 1 166 ? 27.672 -44.719 -30.516 1 71.69 166 ALA A CA 1
ATOM 1256 C C . ALA A 1 166 ? 26.938 -46.031 -30.734 1 71.69 166 ALA A C 1
ATOM 1258 O O . ALA A 1 166 ? 27.562 -47.094 -30.859 1 71.69 166 ALA A O 1
ATOM 1259 N N . SER A 1 167 ? 25.641 -45.969 -30.766 1 67.81 167 SER A N 1
ATOM 1260 C CA . SER A 1 167 ? 24.828 -47.156 -30.969 1 67.81 167 SER A CA 1
ATOM 1261 C C . SER A 1 167 ? 25.047 -47.75 -32.375 1 67.81 167 SER A C 1
ATOM 1263 O O . SER A 1 167 ? 25.109 -48.969 -32.531 1 67.81 167 SER A O 1
ATOM 1265 N N . THR A 1 168 ? 25.156 -46.875 -33.281 1 65.62 168 THR A N 1
ATOM 1266 C CA . THR A 1 168 ? 25.422 -47.312 -34.656 1 65.62 168 THR A CA 1
ATOM 1267 C C . THR A 1 168 ? 26.781 -48 -34.75 1 65.62 168 THR A C 1
ATOM 1269 O O . THR A 1 168 ? 26.922 -49.031 -35.406 1 65.62 168 THR A O 1
ATOM 1272 N N . ALA A 1 169 ? 27.719 -47.406 -34.062 1 67.81 169 ALA A N 1
ATOM 1273 C CA . ALA A 1 169 ? 29.047 -48 -34.062 1 67.81 169 ALA A CA 1
ATOM 1274 C C . ALA A 1 169 ? 29.062 -49.344 -33.344 1 67.81 169 ALA A C 1
ATOM 1276 O O . ALA A 1 169 ? 29.75 -50.281 -33.75 1 67.81 169 ALA A O 1
ATOM 1277 N N . ALA A 1 170 ? 28.25 -49.406 -32.344 1 65.5 170 ALA A N 1
ATOM 1278 C CA . ALA A 1 170 ? 28.203 -50.625 -31.516 1 65.5 170 ALA A CA 1
ATOM 1279 C C . ALA A 1 170 ? 27.438 -51.719 -32.219 1 65.5 170 ALA A C 1
ATOM 1281 O O . ALA A 1 170 ? 27.703 -52.906 -32 1 65.5 170 ALA A O 1
ATOM 1282 N N . HIS A 1 171 ? 26.438 -51.406 -32.938 1 61.81 171 HIS A N 1
ATOM 1283 C CA . HIS A 1 171 ? 25.625 -52.406 -33.625 1 61.81 171 HIS A CA 1
ATOM 1284 C C . HIS A 1 171 ? 26.484 -53.25 -34.562 1 61.81 171 HIS A C 1
ATOM 1286 O O . HIS A 1 171 ? 26.203 -54.438 -34.781 1 61.81 171 HIS A O 1
ATOM 1292 N N . LYS A 1 172 ? 27.578 -52.688 -35.125 1 59.38 172 LYS A N 1
ATOM 1293 C CA . LYS A 1 172 ? 28.422 -53.406 -36.031 1 59.38 172 LYS A CA 1
ATOM 1294 C C . LYS A 1 172 ? 29.391 -54.312 -35.281 1 59.38 172 LYS A C 1
ATOM 1296 O O . LYS A 1 172 ? 29.766 -55.375 -35.812 1 59.38 172 LYS A O 1
ATOM 1301 N N . LYS A 1 173 ? 29.609 -53.938 -34.031 1 60.09 173 LYS A N 1
ATOM 1302 C CA . LYS A 1 173 ? 30.75 -54.656 -33.406 1 60.09 173 LYS A CA 1
ATOM 1303 C C . LYS A 1 173 ? 30.297 -55.438 -32.188 1 60.09 173 LYS A C 1
ATOM 1305 O O . LYS A 1 173 ? 31.047 -56.25 -31.656 1 60.09 173 LYS A O 1
ATOM 1310 N N . VAL A 1 174 ? 29.109 -55.062 -31.656 1 61.47 174 VAL A N 1
ATOM 1311 C CA . VAL A 1 174 ? 28.781 -55.625 -30.359 1 61.47 174 VAL A CA 1
ATOM 1312 C C . VAL A 1 174 ? 27.656 -56.625 -30.516 1 61.47 174 VAL A C 1
ATOM 1314 O O . VAL A 1 174 ? 26.688 -56.406 -31.234 1 61.47 174 VAL A O 1
ATOM 1317 N N . ASP A 1 175 ? 27.891 -57.75 -29.938 1 56.22 175 ASP A N 1
ATOM 1318 C CA . ASP A 1 175 ? 26.906 -58.844 -29.953 1 56.22 175 ASP A CA 1
ATOM 1319 C C . ASP A 1 175 ? 25.594 -58.406 -29.328 1 56.22 175 ASP A C 1
ATOM 1321 O O . ASP A 1 175 ? 25.578 -57.5 -28.469 1 56.22 175 ASP A O 1
ATOM 1325 N N . SER A 1 176 ? 24.484 -58.781 -29.828 1 55.44 176 SER A N 1
ATOM 1326 C CA . SER A 1 176 ? 23.141 -58.438 -29.406 1 55.44 176 SER A CA 1
ATOM 1327 C C . SER A 1 176 ? 22.969 -58.625 -27.891 1 55.44 176 SER A C 1
ATOM 1329 O O . SER A 1 176 ? 22.281 -57.812 -27.25 1 55.44 176 SER A O 1
ATOM 1331 N N . TRP A 1 177 ? 23.688 -59.562 -27.375 1 54.53 177 TRP A N 1
ATOM 1332 C CA . TRP A 1 177 ? 23.594 -59.875 -25.953 1 54.53 177 TRP A CA 1
ATOM 1333 C C . TRP A 1 177 ? 24.234 -58.781 -25.125 1 54.53 177 TRP A C 1
ATOM 1335 O O . TRP A 1 177 ? 23.688 -58.375 -24.078 1 54.53 177 TRP A O 1
ATOM 1345 N N . VAL A 1 178 ? 25.266 -58.375 -25.594 1 59.25 178 VAL A N 1
ATOM 1346 C CA . VAL A 1 178 ? 26 -57.312 -24.875 1 59.25 178 VAL A CA 1
ATOM 1347 C C . VAL A 1 178 ? 25.203 -56 -24.922 1 59.25 178 VAL A C 1
ATOM 1349 O O . VAL A 1 178 ? 25.141 -55.281 -23.922 1 59.25 178 VAL A O 1
ATOM 1352 N N . ARG A 1 179 ? 24.516 -55.719 -25.891 1 62.59 179 ARG A N 1
ATOM 1353 C CA . ARG A 1 179 ? 23.703 -54.531 -26.031 1 62.59 179 ARG A CA 1
ATOM 1354 C C . ARG A 1 179 ? 22.531 -54.562 -25.047 1 62.59 179 ARG A C 1
ATOM 1356 O O . ARG A 1 179 ? 22.188 -53.531 -24.453 1 62.59 179 ARG A O 1
ATOM 1363 N N . TRP A 1 180 ? 22.094 -55.688 -24.922 1 59.75 180 TRP A N 1
ATOM 1364 C CA . TRP A 1 180 ? 20.984 -55.844 -23.984 1 59.75 180 TRP A CA 1
ATOM 1365 C C . TRP A 1 180 ? 21.453 -55.625 -22.547 1 59.75 180 TRP A C 1
ATOM 1367 O O . TRP A 1 180 ? 20.781 -54.938 -21.781 1 59.75 180 TRP A O 1
ATOM 1377 N N . PHE A 1 181 ? 22.562 -56.281 -22.328 1 60.06 181 PHE A N 1
ATOM 1378 C CA . PHE A 1 181 ? 23.125 -56.125 -20.984 1 60.06 181 PHE A CA 1
ATOM 1379 C C . PHE A 1 181 ? 23.453 -54.688 -20.688 1 60.06 181 PHE A C 1
ATOM 1381 O O . PHE A 1 181 ? 23.203 -54.188 -19.578 1 60.06 181 PHE A O 1
ATOM 1388 N N . ILE A 1 182 ? 23.859 -54.062 -21.625 1 63.94 182 ILE A N 1
ATOM 1389 C CA . ILE A 1 182 ? 24.219 -52.656 -21.422 1 63.94 182 ILE A CA 1
ATOM 1390 C C . ILE A 1 182 ? 22.953 -51.812 -21.234 1 63.94 182 ILE A C 1
ATOM 1392 O O . ILE A 1 182 ? 22.922 -50.906 -20.406 1 63.94 182 ILE A O 1
ATOM 1396 N N . ASN A 1 183 ? 21.906 -52.094 -21.953 1 62.12 183 ASN A N 1
ATOM 1397 C CA . ASN A 1 183 ? 20.656 -51.406 -21.828 1 62.12 183 ASN A CA 1
ATOM 1398 C C . ASN A 1 183 ? 20.031 -51.594 -20.453 1 62.12 183 ASN A C 1
ATOM 1400 O O . ASN A 1 183 ? 19.5 -50.656 -19.859 1 62.12 183 ASN A O 1
ATOM 1404 N N . ASP A 1 184 ? 20.125 -52.875 -19.969 1 60.75 184 ASP A N 1
ATOM 1405 C CA . ASP A 1 184 ? 19.578 -53.156 -18.656 1 60.75 184 ASP A CA 1
ATOM 1406 C C . ASP A 1 184 ? 20.359 -52.469 -17.547 1 60.75 184 ASP A C 1
ATOM 1408 O O . ASP A 1 184 ? 19.781 -51.938 -16.609 1 60.75 184 ASP A O 1
ATOM 1412 N N . THR A 1 185 ? 21.609 -52.5 -17.703 1 65.06 185 THR A N 1
ATOM 1413 C CA . THR A 1 185 ? 22.469 -51.844 -16.719 1 65.06 185 THR A CA 1
ATOM 1414 C C . THR A 1 185 ? 22.25 -50.344 -16.734 1 65.06 185 THR A C 1
ATOM 1416 O O . THR A 1 185 ? 22.219 -49.719 -15.672 1 65.06 185 THR A O 1
ATOM 1419 N N . THR A 1 186 ? 22.078 -49.844 -17.859 1 68.88 186 THR A N 1
ATOM 1420 C CA . THR A 1 186 ? 21.812 -48.406 -17.984 1 68.88 186 THR A CA 1
ATOM 1421 C C . THR A 1 186 ? 20.484 -48.031 -17.328 1 68.88 186 THR A C 1
ATOM 1423 O O . THR A 1 186 ? 20.375 -47.031 -16.656 1 68.88 186 THR A O 1
ATOM 1426 N N . SER A 1 187 ? 19.531 -48.875 -17.484 1 67.44 187 SER A N 1
ATOM 1427 C CA . SER A 1 187 ? 18.219 -48.656 -16.891 1 67.44 187 SER A CA 1
ATOM 1428 C C . SER A 1 187 ? 18.297 -48.625 -15.367 1 67.44 187 SER A C 1
ATOM 1430 O O . SER A 1 187 ? 17.672 -47.812 -14.719 1 67.44 187 SER A O 1
ATOM 1432 N N . VAL A 1 188 ? 19.078 -49.531 -14.836 1 64.62 188 VAL A N 1
ATOM 1433 C CA . VAL A 1 188 ? 19.25 -49.625 -13.391 1 64.62 188 VAL A CA 1
ATOM 1434 C C . VAL A 1 188 ? 19.953 -48.406 -12.875 1 64.62 188 VAL A C 1
ATOM 1436 O O . VAL A 1 188 ? 19.562 -47.812 -11.852 1 64.62 188 VAL A O 1
ATOM 1439 N N . VAL A 1 189 ? 20.875 -48 -13.602 1 70.5 189 VAL A N 1
ATOM 1440 C CA . VAL A 1 189 ? 21.625 -46.812 -13.195 1 70.5 189 VAL A CA 1
ATOM 1441 C C . VAL A 1 189 ? 20.734 -45.594 -13.258 1 70.5 189 VAL A C 1
ATOM 1443 O O . VAL A 1 189 ? 20.766 -44.75 -12.352 1 70.5 189 VAL A O 1
ATOM 1446 N N . LEU A 1 190 ? 19.984 -45.531 -14.234 1 69.25 190 LEU A N 1
ATOM 1447 C CA . LEU A 1 190 ? 19.094 -44.375 -14.375 1 69.25 190 LEU A CA 1
ATOM 1448 C C . LEU A 1 190 ? 18.047 -44.375 -13.266 1 69.25 190 LEU A C 1
ATOM 1450 O O . LEU A 1 190 ? 17.688 -43.312 -12.758 1 69.25 190 LEU A O 1
ATOM 1454 N N . MET A 1 191 ? 17.609 -45.5 -12.914 1 66.44 191 MET A N 1
ATOM 1455 C CA . MET A 1 191 ? 16.656 -45.594 -11.82 1 66.44 191 MET A CA 1
ATOM 1456 C C . MET A 1 191 ? 17.266 -45.125 -10.508 1 66.44 191 MET A C 1
ATOM 1458 O O . MET A 1 191 ? 16.625 -44.406 -9.742 1 66.44 191 MET A O 1
ATOM 1462 N N . LEU A 1 192 ? 18.438 -45.531 -10.297 1 65.81 192 LEU A N 1
ATOM 1463 C CA . LEU A 1 192 ? 19.125 -45.156 -9.062 1 65.81 192 LEU A CA 1
ATOM 1464 C C . LEU A 1 192 ? 19.406 -43.656 -9.039 1 65.81 192 LEU A C 1
ATOM 1466 O O . LEU A 1 192 ? 19.25 -43.031 -8.008 1 65.81 192 LEU A O 1
ATOM 1470 N N . VAL A 1 193 ? 19.75 -43.188 -10.125 1 69.81 193 VAL A N 1
ATOM 1471 C CA . VAL A 1 193 ? 20.047 -41.75 -10.211 1 69.81 193 VAL A CA 1
ATOM 1472 C C . VAL A 1 193 ? 18.766 -40.938 -10.047 1 69.81 193 VAL A C 1
ATOM 1474 O O . VAL A 1 193 ? 18.766 -39.906 -9.375 1 69.81 193 VAL A O 1
ATOM 1477 N N . SER A 1 194 ? 17.719 -41.375 -10.648 1 64.25 194 SER A N 1
ATOM 1478 C CA . SER A 1 194 ? 16.438 -40.688 -10.539 1 64.25 194 SER A CA 1
ATOM 1479 C C . SER A 1 194 ? 15.922 -40.688 -9.102 1 64.25 194 SER A C 1
ATOM 1481 O O . SER A 1 194 ? 15.367 -39.719 -8.633 1 64.25 194 SER A O 1
ATOM 1483 N N . ALA A 1 195 ? 16.109 -41.781 -8.477 1 60.78 195 ALA A N 1
ATOM 1484 C CA . ALA A 1 195 ? 15.703 -41.875 -7.082 1 60.78 195 ALA A CA 1
ATOM 1485 C C . ALA A 1 195 ? 16.453 -40.875 -6.207 1 60.78 195 ALA A C 1
ATOM 1487 O O . ALA A 1 195 ? 15.883 -40.312 -5.27 1 60.78 195 ALA A O 1
ATOM 1488 N N . HIS A 1 196 ? 17.625 -40.719 -6.559 1 61.28 196 HIS A N 1
ATOM 1489 C CA . HIS A 1 196 ? 18.453 -39.812 -5.742 1 61.28 196 HIS A CA 1
ATOM 1490 C C . HIS A 1 196 ? 18.188 -38.344 -6.07 1 61.28 196 HIS A C 1
ATOM 1492 O O . HIS A 1 196 ? 18.141 -37.5 -5.172 1 61.28 196 HIS A O 1
ATOM 1498 N N . PHE A 1 197 ? 17.984 -38.125 -7.273 1 59.44 197 PHE A N 1
ATOM 1499 C CA . PHE A 1 197 ? 17.922 -36.719 -7.668 1 59.44 197 PHE A CA 1
ATOM 1500 C C . PHE A 1 197 ? 16.484 -36.219 -7.691 1 59.44 197 PHE A C 1
ATOM 1502 O O . PHE A 1 197 ? 16.219 -35.031 -7.48 1 59.44 197 PHE A O 1
ATOM 1509 N N . PHE A 1 198 ? 15.648 -37.094 -8.008 1 53.34 198 PHE A N 1
ATOM 1510 C CA . PHE A 1 198 ? 14.25 -36.688 -8.07 1 53.34 198 PHE A CA 1
ATOM 1511 C C . PHE A 1 198 ? 13.484 -37.188 -6.859 1 53.34 198 PHE A C 1
ATOM 1513 O O . PHE A 1 198 ? 13.844 -38.219 -6.285 1 53.34 198 PHE A O 1
ATOM 1520 N N . LEU A 1 199 ? 12.914 -36.406 -6.086 1 51.41 199 LEU A N 1
ATOM 1521 C CA . LEU A 1 199 ? 12.133 -36.75 -4.91 1 51.41 199 LEU A CA 1
ATOM 1522 C C . LEU A 1 199 ? 11.156 -37.875 -5.234 1 51.41 199 LEU A C 1
ATOM 1524 O O . LEU A 1 199 ? 10.078 -37.969 -4.637 1 51.41 199 LEU A O 1
ATOM 1528 N N . SER A 1 200 ? 11.539 -38.688 -6.176 1 51.12 200 SER A N 1
ATOM 1529 C CA . SER A 1 200 ? 10.609 -39.75 -6.488 1 51.12 200 SER A CA 1
ATOM 1530 C C . SER A 1 200 ? 10.672 -40.875 -5.438 1 51.12 200 SER A C 1
ATOM 1532 O O . SER A 1 200 ? 11.766 -41.281 -5.027 1 51.12 200 SER A O 1
ATOM 1534 N N . ARG A 1 201 ? 9.672 -40.875 -4.629 1 52.69 201 ARG A N 1
ATOM 1535 C CA . ARG A 1 201 ? 9.594 -41.938 -3.607 1 52.69 201 ARG A CA 1
ATOM 1536 C C . ARG A 1 201 ? 9.32 -43.281 -4.23 1 52.69 201 ARG A C 1
ATOM 1538 O O . ARG A 1 201 ? 8.289 -43.5 -4.879 1 52.69 201 ARG A O 1
ATOM 1545 N N . TYR A 1 202 ? 10.445 -44.094 -4.418 1 57.28 202 TYR A N 1
ATOM 1546 C CA . TYR A 1 202 ? 10.266 -45.438 -4.906 1 57.28 202 TYR A CA 1
ATOM 1547 C C . TYR A 1 202 ? 9.961 -46.406 -3.76 1 57.28 202 TYR A C 1
ATOM 1549 O O . TYR A 1 202 ? 10.469 -46.219 -2.648 1 57.28 202 TYR A O 1
ATOM 1557 N N . SER A 1 203 ? 8.875 -47.062 -3.984 1 58.75 203 SER A N 1
ATOM 1558 C CA . SER A 1 203 ? 8.5 -48.094 -2.996 1 58.75 203 SER A CA 1
ATOM 1559 C C . SER A 1 203 ? 9.547 -49.188 -2.908 1 58.75 203 SER A C 1
ATOM 1561 O O . SER A 1 203 ? 10.367 -49.344 -3.816 1 58.75 203 SER A O 1
ATOM 1563 N N . MET A 1 204 ? 9.609 -49.844 -1.821 1 62.28 204 MET A N 1
ATOM 1564 C CA . MET A 1 204 ? 10.492 -50.969 -1.61 1 62.28 204 MET A CA 1
ATOM 1565 C C . MET A 1 204 ? 10.273 -52.031 -2.686 1 62.28 204 MET A C 1
ATOM 1567 O O . MET A 1 204 ? 11.156 -52.844 -2.943 1 62.28 204 MET A O 1
ATOM 1571 N N . PHE A 1 205 ? 9.164 -51.906 -3.379 1 62.47 205 PHE A N 1
ATOM 1572 C CA . PHE A 1 205 ? 8.812 -52.906 -4.379 1 62.47 205 PHE A CA 1
ATOM 1573 C C . PHE A 1 205 ? 9.508 -52.594 -5.707 1 62.47 205 PHE A C 1
ATOM 1575 O O . PHE A 1 205 ? 9.406 -53.375 -6.656 1 62.47 205 PHE A O 1
ATOM 1582 N N . LEU A 1 206 ? 10.188 -51.562 -5.699 1 69.88 206 LEU A N 1
ATOM 1583 C CA . LEU A 1 206 ? 10.906 -51.188 -6.91 1 69.88 206 LEU A CA 1
ATOM 1584 C C . LEU A 1 206 ? 11.961 -52.25 -7.25 1 69.88 206 LEU A C 1
ATOM 1586 O O . LEU A 1 206 ? 12.141 -52.594 -8.422 1 69.88 206 LEU A O 1
ATOM 1590 N N . ILE A 1 207 ? 12.555 -52.812 -6.184 1 71.94 207 ILE A N 1
ATOM 1591 C CA . ILE A 1 207 ? 13.664 -53.719 -6.395 1 71.94 207 ILE A CA 1
ATOM 1592 C C . ILE A 1 207 ? 13.141 -55.062 -6.938 1 71.94 207 ILE A C 1
ATOM 1594 O O . ILE A 1 207 ? 13.578 -55.5 -8 1 71.94 207 ILE A O 1
ATOM 1598 N N . PRO A 1 208 ? 12.227 -55.625 -6.273 1 73.5 208 PRO A N 1
ATOM 1599 C CA . PRO A 1 208 ? 11.742 -56.906 -6.836 1 73.5 208 PRO A CA 1
ATOM 1600 C C . PRO A 1 208 ? 11.047 -56.719 -8.188 1 73.5 208 PRO A C 1
ATOM 1602 O O . PRO A 1 208 ? 11.148 -57.594 -9.055 1 73.5 208 PRO A O 1
ATOM 1605 N N . GLY A 1 209 ? 10.406 -55.688 -8.383 1 72.12 209 GLY A N 1
ATOM 1606 C CA . GLY A 1 209 ? 9.766 -55.438 -9.664 1 72.12 209 GLY A CA 1
ATOM 1607 C C . GLY A 1 209 ? 10.758 -55.312 -10.812 1 72.12 209 GLY A C 1
ATOM 1608 O O . GLY A 1 209 ? 10.555 -55.906 -11.875 1 72.12 209 GLY A O 1
ATOM 1609 N N . THR A 1 210 ? 11.781 -54.625 -10.578 1 74.19 210 THR A N 1
ATOM 1610 C CA . THR A 1 210 ? 12.812 -54.469 -11.602 1 74.19 210 THR A CA 1
ATOM 1611 C C . THR A 1 210 ? 13.531 -55.781 -11.867 1 74.19 210 THR A C 1
ATOM 1613 O O . THR A 1 210 ? 13.875 -56.094 -13.008 1 74.19 210 THR A O 1
ATOM 1616 N N . ALA A 1 211 ? 13.727 -56.469 -10.797 1 74.88 211 ALA A N 1
ATOM 1617 C CA . ALA A 1 211 ? 14.344 -57.781 -10.945 1 74.88 211 ALA A CA 1
ATOM 1618 C C . ALA A 1 211 ? 13.508 -58.688 -11.852 1 74.88 211 ALA A C 1
ATOM 1620 O O . ALA A 1 211 ? 14.047 -59.375 -12.711 1 74.88 211 ALA A O 1
ATOM 1621 N N . LEU A 1 212 ? 12.266 -58.625 -11.648 1 72.75 212 LEU A N 1
ATOM 1622 C CA . LEU A 1 212 ? 11.367 -59.438 -12.469 1 72.75 212 LEU A CA 1
ATOM 1623 C C . LEU A 1 212 ? 11.43 -59 -13.93 1 72.75 212 LEU A C 1
ATOM 1625 O O . LEU A 1 212 ? 11.422 -59.844 -14.828 1 72.75 212 LEU A O 1
ATOM 1629 N N . ILE A 1 213 ? 11.539 -57.812 -14.141 1 71.88 213 ILE A N 1
ATOM 1630 C CA . ILE A 1 213 ? 11.617 -57.281 -15.5 1 71.88 213 ILE A CA 1
ATOM 1631 C C . ILE A 1 213 ? 12.898 -57.75 -16.172 1 71.88 213 ILE A C 1
ATOM 1633 O O . ILE A 1 213 ? 12.875 -58.219 -17.312 1 71.88 213 ILE A O 1
ATOM 1637 N N . PHE A 1 214 ? 13.945 -57.781 -15.414 1 72.12 214 PHE A N 1
ATOM 1638 C CA . PHE A 1 214 ? 15.227 -58.219 -15.969 1 72.12 214 PHE A CA 1
ATOM 1639 C C . PHE A 1 214 ? 15.234 -59.719 -16.219 1 72.12 214 PHE A C 1
ATOM 1641 O O . PHE A 1 214 ? 15.75 -60.188 -17.234 1 72.12 214 PHE A O 1
ATOM 1648 N N . ILE A 1 215 ? 14.641 -60.406 -15.359 1 71.06 215 ILE A N 1
ATOM 1649 C CA . ILE A 1 215 ? 14.555 -61.875 -15.516 1 71.06 215 ILE A CA 1
ATOM 1650 C C . ILE A 1 215 ? 13.727 -62.188 -16.75 1 71.06 215 ILE A C 1
ATOM 1652 O O . ILE A 1 215 ? 14.094 -63.094 -17.531 1 71.06 215 ILE A O 1
ATOM 1656 N N . ALA A 1 216 ? 12.719 -61.5 -16.891 1 69.19 216 ALA A N 1
ATOM 1657 C CA . ALA A 1 216 ? 11.867 -61.719 -18.062 1 69.19 216 ALA A CA 1
ATOM 1658 C C . ALA A 1 216 ? 12.609 -61.406 -19.344 1 69.19 216 ALA A C 1
ATOM 1660 O O . ALA A 1 216 ? 12.492 -62.125 -20.344 1 69.19 216 ALA A O 1
ATOM 1661 N N . SER A 1 217 ? 13.367 -60.375 -19.344 1 66.69 217 SER A N 1
ATOM 1662 C CA . SER A 1 217 ? 14.148 -59.969 -20.516 1 66.69 217 SER A CA 1
ATOM 1663 C C . SER A 1 217 ? 15.211 -61 -20.859 1 66.69 217 SER A C 1
ATOM 1665 O O . SER A 1 217 ? 15.414 -61.344 -22.031 1 66.69 217 SER A O 1
ATOM 1667 N N . LEU A 1 218 ? 15.828 -61.562 -19.828 1 64.69 218 LEU A N 1
ATOM 1668 C CA . LEU A 1 218 ? 16.844 -62.594 -20.047 1 64.69 218 LEU A CA 1
ATOM 1669 C C . LEU A 1 218 ? 16.203 -63.875 -20.562 1 64.69 218 LEU A C 1
ATOM 1671 O O . LEU A 1 218 ? 16.781 -64.562 -21.438 1 64.69 218 LEU A O 1
ATOM 1675 N N . ALA A 1 219 ? 15.133 -64.188 -19.984 1 63.81 219 ALA A N 1
ATOM 1676 C CA . ALA A 1 219 ? 14.43 -65.375 -20.422 1 63.81 219 ALA A CA 1
ATOM 1677 C C . ALA A 1 219 ? 14 -65.25 -21.891 1 63.81 219 ALA A C 1
ATOM 1679 O O . ALA A 1 219 ? 14.07 -66.25 -22.641 1 63.81 219 ALA A O 1
ATOM 1680 N N . TYR A 1 220 ? 13.656 -64.125 -22.234 1 60.44 220 TYR A N 1
ATOM 1681 C CA . TYR A 1 220 ? 13.234 -63.906 -23.625 1 60.44 220 TYR A CA 1
ATOM 1682 C C . TYR A 1 220 ? 14.414 -64 -24.578 1 60.44 220 TYR A C 1
ATOM 1684 O O . TYR A 1 220 ? 14.305 -64.625 -25.641 1 60.44 220 TYR A O 1
ATOM 1692 N N . ILE A 1 221 ? 15.438 -63.5 -24.219 1 57.59 221 ILE A N 1
ATOM 1693 C CA . ILE A 1 221 ? 16.625 -63.531 -25.078 1 57.59 221 ILE A CA 1
ATOM 1694 C C . ILE A 1 221 ? 17.094 -65 -25.219 1 57.59 221 ILE A C 1
ATOM 1696 O O . ILE A 1 221 ? 17.5 -65.375 -26.312 1 57.59 221 ILE A O 1
ATOM 1700 N N . LYS A 1 222 ? 17.141 -65.562 -24.109 1 54.25 222 LYS A N 1
ATOM 1701 C CA . LYS A 1 222 ? 17.641 -66.938 -24.125 1 54.25 222 LYS A CA 1
ATOM 1702 C C . LYS A 1 222 ? 16.719 -67.875 -24.938 1 54.25 222 LYS A C 1
ATOM 1704 O O . LYS A 1 222 ? 17.188 -68.75 -25.641 1 54.25 222 LYS A O 1
ATOM 1709 N N . TYR A 1 223 ? 15.461 -67.625 -24.891 1 50.38 223 TYR A N 1
ATOM 1710 C CA . TYR A 1 223 ? 14.539 -68.625 -25.5 1 50.38 223 TYR A CA 1
ATOM 1711 C C . TYR A 1 223 ? 13.938 -68.062 -26.781 1 50.38 223 TYR A C 1
ATOM 1713 O O . TYR A 1 223 ? 13.156 -68.688 -27.453 1 50.38 223 TYR A O 1
ATOM 1721 N N . ALA A 1 224 ? 14.211 -66.75 -27.141 1 48.59 224 ALA A N 1
ATOM 1722 C CA . ALA A 1 224 ? 13.602 -66.125 -28.344 1 48.59 224 ALA A CA 1
ATOM 1723 C C . ALA A 1 224 ? 14.445 -66.438 -29.578 1 48.59 224 ALA A C 1
ATOM 1725 O O . ALA A 1 224 ? 15.656 -66.25 -29.578 1 48.59 224 ALA A O 1
ATOM 1726 N N . PRO A 1 225 ? 13.961 -67.25 -30.547 1 45.12 225 PRO A N 1
ATOM 1727 C CA . PRO A 1 225 ? 14.539 -67.625 -31.844 1 45.12 225 PRO A CA 1
ATOM 1728 C C . PRO A 1 225 ? 14.883 -66.438 -32.688 1 45.12 225 PRO A C 1
ATOM 1730 O O . PRO A 1 225 ? 15.094 -66.562 -33.906 1 45.12 225 PRO A O 1
ATOM 1733 N N . LEU A 1 226 ? 14.961 -65.312 -32.281 1 43.34 226 LEU A N 1
ATOM 1734 C CA . LEU A 1 226 ? 15.266 -64.25 -33.219 1 43.34 226 LEU A CA 1
ATOM 1735 C C . LEU A 1 226 ? 16.5 -64.562 -34.062 1 43.34 226 LEU A C 1
ATOM 1737 O O . LEU A 1 226 ? 16.641 -64.125 -35.188 1 43.34 226 LEU A O 1
ATOM 1741 N N . LYS A 1 227 ? 17.438 -65.312 -33.688 1 42.25 227 LYS A N 1
ATOM 1742 C CA . LYS A 1 227 ? 18.578 -65.75 -34.5 1 42.25 227 LYS A CA 1
ATOM 1743 C C . LYS A 1 227 ? 18.125 -66.5 -35.75 1 42.25 227 LYS A C 1
ATOM 1745 O O . LYS A 1 227 ? 18.734 -66.375 -36.812 1 42.25 227 LYS A O 1
ATOM 1750 N N . GLU A 1 228 ? 17.25 -67.438 -35.625 1 40.75 228 GLU A N 1
ATOM 1751 C CA . GLU A 1 228 ? 16.922 -68.188 -36.812 1 40.75 228 GLU A CA 1
ATOM 1752 C C . GLU A 1 228 ? 16.281 -67.312 -37.875 1 40.75 228 GLU A C 1
ATOM 1754 O O . GLU A 1 228 ? 16.453 -67.562 -39.062 1 40.75 228 GLU A O 1
ATOM 1759 N N . TYR A 1 229 ? 15.586 -66.312 -37.438 1 38.31 229 TYR A N 1
ATOM 1760 C CA . TYR A 1 229 ? 14.945 -65.5 -38.5 1 38.31 229 TYR A CA 1
ATOM 1761 C C . TYR A 1 229 ? 15.945 -64.625 -39.188 1 38.31 229 TYR A C 1
ATOM 1763 O O . TYR A 1 229 ? 15.836 -64.375 -40.406 1 38.31 229 TYR A O 1
ATOM 1771 N N . ILE A 1 230 ? 16.906 -64.062 -38.5 1 38.56 230 ILE A N 1
ATOM 1772 C CA . ILE A 1 230 ? 17.906 -63.25 -39.156 1 38.56 230 ILE A CA 1
ATOM 1773 C C . ILE A 1 230 ? 18.781 -64.125 -40.062 1 38.56 230 ILE A C 1
ATOM 1775 O O . ILE A 1 230 ? 19.219 -63.656 -41.125 1 38.56 230 ILE A O 1
ATOM 1779 N N . SER A 1 231 ? 19.141 -65.312 -39.656 1 36.47 231 SER A N 1
ATOM 1780 C CA . SER A 1 231 ? 20.031 -66.125 -40.469 1 36.47 231 SER A CA 1
ATOM 1781 C C . SER A 1 231 ? 19.297 -66.688 -41.688 1 36.47 231 SER A C 1
ATOM 1783 O O . SER A 1 231 ? 19.859 -67.375 -42.5 1 36.47 231 SER A O 1
ATOM 1785 N N . SER A 1 232 ? 17.984 -66.75 -41.719 1 34.06 232 SER A N 1
ATOM 1786 C CA . SER A 1 232 ? 17.516 -67.312 -43 1 34.06 232 SER A CA 1
ATOM 1787 C C . SER A 1 232 ? 17.891 -66.438 -44.188 1 34.06 232 SER A C 1
ATOM 1789 O O . SER A 1 232 ? 17.375 -65.312 -44.312 1 34.06 232 SER A O 1
ATOM 1791 N N . SER A 1 233 ? 19.156 -66.312 -44.5 1 32.94 233 SER A N 1
ATOM 1792 C CA . SER A 1 233 ? 19.625 -65.875 -45.812 1 32.94 233 SER A CA 1
ATOM 1793 C C . SER A 1 233 ? 18.672 -66.312 -46.906 1 32.94 233 SER A C 1
ATOM 1795 O O . SER A 1 233 ? 18.172 -67.438 -46.875 1 32.94 233 SER A O 1
ATOM 1797 N N . PRO A 1 234 ? 18.125 -65.438 -47.688 1 34.22 234 PRO A N 1
ATOM 1798 C CA . PRO A 1 234 ? 17.391 -65.812 -48.906 1 34.22 234 PRO A CA 1
ATOM 1799 C C . PRO A 1 234 ? 18.047 -66.938 -49.688 1 34.22 234 PRO A C 1
ATOM 1801 O O . PRO A 1 234 ? 17.594 -67.312 -50.781 1 34.22 234 PRO A O 1
ATOM 1804 N N . VAL A 1 235 ? 19.297 -67.312 -49.469 1 32.47 235 VAL A N 1
ATOM 1805 C CA . VAL A 1 235 ? 19.797 -68.062 -50.625 1 32.47 235 VAL A CA 1
ATOM 1806 C C . VAL A 1 235 ? 18.984 -69.312 -50.844 1 32.47 235 VAL A C 1
ATOM 1808 O O . VAL A 1 235 ? 18.875 -69.812 -51.969 1 32.47 235 VAL A O 1
ATOM 1811 N N . ASP A 1 236 ? 18.906 -70.25 -49.938 1 32.09 236 ASP A N 1
ATOM 1812 C CA . ASP A 1 236 ? 18.531 -71.5 -50.469 1 32.09 236 ASP A CA 1
ATOM 1813 C C . ASP A 1 236 ? 17.062 -71.562 -50.875 1 32.09 236 ASP A C 1
ATOM 1815 O O . ASP A 1 236 ? 16.188 -71.125 -50.125 1 32.09 236 ASP A O 1
ATOM 1819 N N . ASP A 1 237 ? 16.734 -71.5 -52.25 1 32.59 237 ASP A N 1
ATOM 1820 C CA . ASP A 1 237 ? 15.633 -71.625 -53.219 1 32.59 237 ASP A CA 1
ATOM 1821 C C . ASP A 1 237 ? 14.633 -72.688 -52.75 1 32.59 237 ASP A C 1
ATOM 1823 O O . ASP A 1 237 ? 13.852 -73.188 -53.531 1 32.59 237 ASP A O 1
ATOM 1827 N N . ALA A 1 238 ? 14.82 -73.312 -51.656 1 35.47 238 ALA A N 1
ATOM 1828 C CA . ALA A 1 238 ? 13.758 -74.312 -51.781 1 35.47 238 ALA A CA 1
ATOM 1829 C C . ALA A 1 238 ? 12.383 -73.688 -51.781 1 35.47 238 ALA A C 1
ATOM 1831 O O . ALA A 1 238 ? 12.156 -72.688 -51.062 1 35.47 238 ALA A O 1
ATOM 1832 N N . PRO A 1 239 ? 11.555 -73.875 -52.938 1 33.53 239 PRO A N 1
ATOM 1833 C CA . PRO A 1 239 ? 10.164 -73.562 -53.219 1 33.53 239 PRO A CA 1
ATOM 1834 C C . PRO A 1 239 ? 9.266 -73.688 -51.969 1 33.53 239 PRO A C 1
ATOM 1836 O O . PRO A 1 239 ? 8.328 -74.438 -51.969 1 33.53 239 PRO A O 1
ATOM 1839 N N . ASN A 1 240 ? 9.727 -73.625 -50.844 1 31.38 240 ASN A N 1
ATOM 1840 C CA . ASN A 1 240 ? 8.617 -73.875 -49.938 1 31.38 240 ASN A CA 1
ATOM 1841 C C . ASN A 1 240 ? 7.414 -73 -50.25 1 31.38 240 ASN A C 1
ATOM 1843 O O . ASN A 1 240 ? 7.574 -71.812 -50.531 1 31.38 240 ASN A O 1
ATOM 1847 N N . THR A 1 241 ? 6.254 -73.5 -50.656 1 33.59 241 THR A N 1
ATOM 1848 C CA . THR A 1 241 ? 4.91 -73.312 -51.219 1 33.59 241 THR A CA 1
ATOM 1849 C C . THR A 1 241 ? 4.188 -72.188 -50.438 1 33.59 241 THR A C 1
ATOM 1851 O O . THR A 1 241 ? 3.08 -71.812 -50.812 1 33.59 241 THR A O 1
ATOM 1854 N N . PHE A 1 242 ? 4.367 -72 -49.188 1 31.97 242 PHE A N 1
ATOM 1855 C CA . PHE A 1 242 ? 3.256 -71.25 -48.625 1 31.97 242 PHE A CA 1
ATOM 1856 C C . PHE A 1 242 ? 3.389 -69.75 -49 1 31.97 242 PHE A C 1
ATOM 1858 O O . PHE A 1 242 ? 4.16 -69.062 -48.375 1 31.97 242 PHE A O 1
ATOM 1865 N N . ALA A 1 243 ? 3.428 -69.312 -50.312 1 37.38 243 ALA A N 1
ATOM 1866 C CA . ALA A 1 243 ? 3.182 -67.938 -50.75 1 37.38 243 ALA A CA 1
ATOM 1867 C C . ALA A 1 243 ? 1.978 -67.312 -50.031 1 37.38 243 ALA A C 1
ATOM 1869 O O . ALA A 1 243 ? 0.863 -67.812 -50.125 1 37.38 243 ALA A O 1
ATOM 1870 N N . PRO A 1 244 ? 2.1 -66.75 -48.969 1 38.94 244 PRO A N 1
ATOM 1871 C CA . PRO A 1 244 ? 0.846 -66.125 -48.5 1 38.94 244 PRO A CA 1
ATOM 1872 C C . PRO A 1 244 ? 0.081 -65.438 -49.594 1 38.94 244 PRO A C 1
ATOM 1874 O O . PRO A 1 244 ? 0.685 -64.938 -50.562 1 38.94 244 PRO A O 1
ATOM 1877 N N . PRO A 1 245 ? -1.19 -65.75 -49.906 1 40.59 245 PRO A N 1
ATOM 1878 C CA . PRO A 1 245 ? -1.97 -65.125 -50.969 1 40.59 245 PRO A CA 1
ATOM 1879 C C . PRO A 1 245 ? -1.863 -63.625 -51 1 40.59 245 PRO A C 1
ATOM 1881 O O . PRO A 1 245 ? -1.544 -63 -50 1 40.59 245 PRO A O 1
ATOM 1884 N N . PRO A 1 246 ? -1.758 -62.906 -52.188 1 46.06 246 PRO A N 1
ATOM 1885 C CA . PRO A 1 246 ? -1.718 -61.469 -52.469 1 46.06 246 PRO A CA 1
ATOM 1886 C C . PRO A 1 246 ? -2.594 -60.688 -51.5 1 46.06 246 PRO A C 1
ATOM 1888 O O . PRO A 1 246 ? -2.318 -59.5 -51.219 1 46.06 246 PRO A O 1
ATOM 1891 N N . SER A 1 247 ? -3.678 -61.25 -51.062 1 45.47 247 SER A N 1
ATOM 1892 C CA . SER A 1 247 ? -4.625 -60.562 -50.219 1 45.47 247 SER A CA 1
ATOM 1893 C C . SER A 1 247 ? -4 -60.188 -48.875 1 45.47 247 SER A C 1
ATOM 1895 O O . SER A 1 247 ? -4.387 -59.219 -48.25 1 45.47 247 SER A O 1
ATOM 1897 N N . TYR A 1 248 ? -3.121 -60.969 -48.375 1 45.66 248 TYR A N 1
ATOM 1898 C CA . TYR A 1 248 ? -2.529 -60.75 -47.062 1 45.66 248 TYR A CA 1
ATOM 1899 C C . TYR A 1 248 ? -1.549 -59.594 -47.062 1 45.66 248 TYR A C 1
ATOM 1901 O O . TYR A 1 248 ? -1.407 -58.875 -46.062 1 45.66 248 TYR A O 1
ATOM 1909 N N . LYS A 1 249 ? -0.871 -59.344 -48.156 1 48.38 249 LYS A N 1
ATOM 1910 C CA . LYS A 1 249 ? 0.024 -58.188 -48.281 1 48.38 249 LYS A CA 1
ATOM 1911 C C . LYS A 1 249 ? -0.75 -56.875 -48.188 1 48.38 249 LYS A C 1
ATOM 1913 O O . LYS A 1 249 ? -0.29 -55.906 -47.594 1 48.38 249 LYS A O 1
ATOM 1918 N N . LYS A 1 250 ? -1.802 -56.875 -48.875 1 47.91 250 LYS A N 1
ATOM 1919 C CA . LYS A 1 250 ? -2.611 -55.656 -48.844 1 47.91 250 LYS A CA 1
ATOM 1920 C C . LYS A 1 250 ? -3.156 -55.375 -47.469 1 47.91 250 LYS A C 1
ATOM 1922 O O . LYS A 1 250 ? -3.201 -54.219 -47 1 47.91 250 LYS A O 1
ATOM 1927 N N . ALA A 1 251 ? -3.553 -56.344 -46.781 1 47.62 251 ALA A N 1
ATOM 1928 C CA . ALA A 1 251 ? -4.086 -56.188 -45.406 1 47.62 251 ALA A CA 1
ATOM 1929 C C . ALA A 1 251 ? -2.992 -55.719 -44.438 1 47.62 251 ALA A C 1
ATOM 1931 O O . ALA A 1 251 ? -3.23 -54.906 -43.594 1 47.62 251 ALA A O 1
ATOM 1932 N N . LYS A 1 252 ? -1.864 -56.219 -44.688 1 46.25 252 LYS A N 1
ATOM 1933 C CA . LYS A 1 252 ? -0.733 -55.844 -43.844 1 46.25 252 LYS A CA 1
ATOM 1934 C C . LYS A 1 252 ? -0.354 -54.375 -44.062 1 46.25 252 LYS A C 1
ATOM 1936 O O . LYS A 1 252 ? -0.073 -53.656 -43.094 1 46.25 252 LYS A O 1
ATOM 1941 N N . PHE A 1 253 ? -0.297 -54 -45.312 1 47.53 253 PHE A N 1
ATOM 1942 C CA . PHE A 1 253 ? -0.008 -52.594 -45.625 1 47.53 253 PHE A CA 1
ATOM 1943 C C . PHE A 1 253 ? -1.095 -51.688 -45.062 1 47.53 253 PHE A C 1
ATOM 1945 O O . PHE A 1 253 ? -0.805 -50.594 -44.594 1 47.53 253 PHE A O 1
ATOM 1952 N N . GLY A 1 254 ? -2.311 -52.125 -45.188 1 43.47 254 GLY A N 1
ATOM 1953 C CA . GLY A 1 254 ? -3.418 -51.344 -44.625 1 43.47 254 GLY A CA 1
ATOM 1954 C C . GLY A 1 254 ? -3.348 -51.219 -43.125 1 43.47 254 GLY A C 1
ATOM 1955 O O . GLY A 1 254 ? -3.58 -50.125 -42.594 1 43.47 254 GLY A O 1
ATOM 1956 N N . LEU A 1 255 ? -3.061 -52.25 -42.469 1 45.88 255 LEU A N 1
ATOM 1957 C CA . LEU A 1 255 ? -2.996 -52.219 -41 1 45.88 255 LEU A CA 1
ATOM 1958 C C . LEU A 1 255 ? -1.834 -51.344 -40.531 1 45.88 255 LEU A C 1
ATOM 1960 O O . LEU A 1 255 ? -1.973 -50.594 -39.562 1 45.88 255 LEU A O 1
ATOM 1964 N N . LEU A 1 256 ? -0.751 -51.5 -41.25 1 44.41 256 LEU A N 1
ATOM 1965 C CA . LEU A 1 256 ? 0.4 -50.656 -40.906 1 44.41 256 LEU A CA 1
ATOM 1966 C C . LEU A 1 256 ? 0.101 -49.188 -41.125 1 44.41 256 LEU A C 1
ATOM 1968 O O . LEU A 1 256 ? 0.518 -48.344 -40.344 1 44.41 256 LEU A O 1
ATOM 1972 N N . THR A 1 257 ? -0.574 -48.938 -42.25 1 43.81 257 THR A N 1
ATOM 1973 C CA . THR A 1 257 ? -1.004 -47.562 -42.5 1 43.81 257 THR A CA 1
ATOM 1974 C C . THR A 1 257 ? -1.983 -47.094 -41.438 1 43.81 257 THR A C 1
ATOM 1976 O O . THR A 1 257 ? -1.914 -45.969 -40.969 1 43.81 257 THR A O 1
ATOM 1979 N N . LEU A 1 258 ? -2.906 -47.875 -41.094 1 44.12 258 LEU A N 1
ATOM 1980 C CA . LEU A 1 258 ? -3.861 -47.531 -40.031 1 44.12 258 LEU A CA 1
ATOM 1981 C C . LEU A 1 258 ? -3.148 -47.281 -38.719 1 44.12 258 LEU A C 1
ATOM 1983 O O . LEU A 1 258 ? -3.473 -46.344 -38 1 44.12 258 LEU A O 1
ATOM 1987 N N . PHE A 1 259 ? -2.26 -48.156 -38.438 1 46.09 259 PHE A N 1
ATOM 1988 C CA . PHE A 1 259 ? -1.495 -47.969 -37.219 1 46.09 259 PHE A CA 1
ATOM 1989 C C . PHE A 1 259 ? -0.659 -46.688 -37.281 1 46.09 259 PHE A C 1
ATOM 1991 O O . PHE A 1 259 ? -0.521 -46 -36.281 1 46.09 259 PHE A O 1
ATOM 1998 N N . SER A 1 260 ? -0.088 -46.438 -38.438 1 43.44 260 SER A N 1
ATOM 1999 C CA . SER A 1 260 ? 0.649 -45.188 -38.625 1 43.44 260 SER A CA 1
ATOM 2000 C C . SER A 1 260 ? -0.259 -43.969 -38.406 1 43.44 260 SER A C 1
ATOM 2002 O O . SER A 1 260 ? 0.143 -43 -37.812 1 43.44 260 SER A O 1
ATOM 2004 N N . PHE A 1 261 ? -1.385 -44.062 -39.062 1 43.59 261 PHE A N 1
ATOM 2005 C CA . PHE A 1 261 ? -2.338 -42.938 -38.906 1 43.59 261 PHE A CA 1
ATOM 2006 C C . PHE A 1 261 ? -2.811 -42.812 -37.469 1 43.59 261 PHE A C 1
ATOM 2008 O O . PHE A 1 261 ? -2.938 -41.719 -36.938 1 43.59 261 PHE A O 1
ATOM 2015 N N . LEU A 1 262 ? -3.164 -43.938 -36.906 1 46.03 262 LEU A N 1
ATOM 2016 C CA . LEU A 1 262 ? -3.549 -43.906 -35.5 1 46.03 262 LEU A CA 1
ATOM 2017 C C . LEU A 1 262 ? -2.4 -43.375 -34.625 1 46.03 262 LEU A C 1
ATOM 2019 O O . LEU A 1 262 ? -2.621 -42.656 -33.656 1 46.03 262 LEU A O 1
ATOM 2023 N N . GLY A 1 263 ? -1.231 -43.812 -35.031 1 46.03 263 GLY A N 1
ATOM 2024 C CA . GLY A 1 263 ? -0.052 -43.312 -34.312 1 46.03 263 GLY A CA 1
ATOM 2025 C C . GLY A 1 263 ? 0.151 -41.812 -34.469 1 46.03 263 GLY A C 1
ATOM 2026 O O . GLY A 1 263 ? 0.528 -41.156 -33.531 1 46.03 263 GLY A O 1
ATOM 2027 N N . ALA A 1 264 ? -0.017 -41.406 -35.75 1 47.56 264 ALA A N 1
ATOM 2028 C CA . ALA A 1 264 ? 0.127 -39.969 -36 1 47.56 264 ALA A CA 1
ATOM 2029 C C . ALA A 1 264 ? -0.87 -39.156 -35.156 1 47.56 264 ALA A C 1
ATOM 2031 O O . ALA A 1 264 ? -0.585 -38.031 -34.75 1 47.56 264 ALA A O 1
ATOM 2032 N N . GLY A 1 265 ? -2.059 -39.688 -35 1 47.81 265 GLY A N 1
ATOM 2033 C CA . GLY A 1 265 ? -3.064 -39 -34.188 1 47.81 265 GLY A CA 1
ATOM 2034 C C . GLY A 1 265 ? -2.816 -39.125 -32.688 1 47.81 265 GLY A C 1
ATOM 2035 O O . GLY A 1 265 ? -3.344 -38.344 -31.906 1 47.81 265 GLY A O 1
ATOM 2036 N N . ILE A 1 266 ? -2.061 -40.094 -32.406 1 52.12 266 ILE A N 1
ATOM 2037 C CA . ILE A 1 266 ? -1.868 -40.344 -30.984 1 52.12 266 ILE A CA 1
ATOM 2038 C C . ILE A 1 266 ? -1.035 -39.25 -30.359 1 52.12 266 ILE A C 1
ATOM 2040 O O . ILE A 1 266 ? -1.328 -38.781 -29.25 1 52.12 266 ILE A O 1
ATOM 2044 N N . ILE A 1 267 ? -0.063 -38.844 -31.203 1 50.47 267 ILE A N 1
ATOM 2045 C CA . ILE A 1 267 ? 0.83 -37.844 -30.594 1 50.47 267 ILE A CA 1
ATOM 2046 C C . ILE A 1 267 ? 0.073 -36.531 -30.359 1 50.47 267 ILE A C 1
ATOM 2048 O O . ILE A 1 267 ? 0.09 -36 -29.25 1 50.47 267 ILE A O 1
ATOM 2052 N N . PRO A 1 268 ? -0.584 -36.094 -31.438 1 49.41 268 PRO A N 1
ATOM 2053 C CA . PRO A 1 268 ? -1.371 -34.906 -31.141 1 49.41 268 PRO A CA 1
ATOM 2054 C C . PRO A 1 268 ? -2.424 -35.125 -30.062 1 49.41 268 PRO A C 1
ATOM 2056 O O . PRO A 1 268 ? -2.648 -34.25 -29.219 1 49.41 268 PRO A O 1
ATOM 2059 N N . TYR A 1 269 ? -2.996 -36.312 -30.125 1 51.94 269 TYR A N 1
ATOM 2060 C CA . TYR A 1 269 ? -4.008 -36.625 -29.125 1 51.94 269 TYR A CA 1
ATOM 2061 C C . TYR A 1 269 ? -3.389 -36.688 -27.734 1 51.94 269 TYR A C 1
ATOM 2063 O O . TYR A 1 269 ? -3.938 -36.156 -26.766 1 51.94 269 TYR A O 1
ATOM 2071 N N . ALA A 1 270 ? -2.348 -37.375 -27.719 1 53.34 270 ALA A N 1
ATOM 2072 C CA . ALA A 1 270 ? -1.69 -37.531 -26.438 1 53.34 270 ALA A CA 1
ATOM 2073 C C . ALA A 1 270 ? -1.164 -36.188 -25.922 1 53.34 270 ALA A C 1
ATOM 2075 O O . ALA A 1 270 ? -1.134 -35.969 -24.703 1 53.34 270 ALA A O 1
ATOM 2076 N N . THR A 1 271 ? -0.698 -35.469 -26.891 1 50.56 271 THR A N 1
ATOM 2077 C CA . THR A 1 271 ? -0.211 -34.156 -26.5 1 50.56 271 THR A CA 1
ATOM 2078 C C . THR A 1 271 ? -1.368 -33.25 -26.078 1 50.56 271 THR A C 1
ATOM 2080 O O . THR A 1 271 ? -1.212 -32.406 -25.188 1 50.56 271 THR A O 1
ATOM 2083 N N . LEU A 1 272 ? -2.463 -33.531 -26.812 1 49.78 272 LEU A N 1
ATOM 2084 C CA . LEU A 1 272 ? -3.609 -32.688 -26.562 1 49.78 272 LEU A CA 1
ATOM 2085 C C . LEU A 1 272 ? -4.453 -33.219 -25.406 1 49.78 272 LEU A C 1
ATOM 2087 O O . LEU A 1 272 ? -5.188 -32.469 -24.766 1 49.78 272 LEU A O 1
ATOM 2091 N N . SER A 1 273 ? -4.332 -34.562 -25.281 1 52.66 273 SER A N 1
ATOM 2092 C CA . SER A 1 273 ? -5.137 -35.125 -24.203 1 52.66 273 SER A CA 1
ATOM 2093 C C . SER A 1 273 ? -4.547 -34.812 -22.844 1 52.66 273 SER A C 1
ATOM 2095 O O . SER A 1 273 ? -3.354 -34.531 -22.734 1 52.66 273 SER A O 1
ATOM 2097 N N . GLU A 1 274 ? -5.422 -34.531 -21.906 1 57.66 274 GLU A N 1
ATOM 2098 C CA . GLU A 1 274 ? -4.988 -34.219 -20.547 1 57.66 274 GLU A CA 1
ATOM 2099 C C . GLU A 1 274 ? -4.105 -35.344 -19.984 1 57.66 274 GLU A C 1
ATOM 2101 O O . GLU A 1 274 ? -4.512 -36.5 -19.938 1 57.66 274 GLU A O 1
ATOM 2106 N N . LEU A 1 275 ? -2.836 -35.156 -20 1 60.06 275 LEU A N 1
ATOM 2107 C CA . LEU A 1 275 ? -1.881 -36.062 -19.406 1 60.06 275 LEU A CA 1
ATOM 2108 C C . LEU A 1 275 ? -2.324 -36.5 -18.016 1 60.06 275 LEU A C 1
ATOM 2110 O O . LEU A 1 275 ? -2.928 -35.719 -17.281 1 60.06 275 LEU A O 1
ATOM 2114 N N . PRO A 1 276 ? -2.266 -37.781 -17.859 1 62.66 276 PRO A N 1
ATOM 2115 C CA . PRO A 1 276 ? -2.537 -38.156 -16.469 1 62.66 276 PRO A CA 1
ATOM 2116 C C . PRO A 1 276 ? -1.687 -37.406 -15.461 1 62.66 276 PRO A C 1
ATOM 2118 O O . PRO A 1 276 ? -0.598 -36.938 -15.789 1 62.66 276 PRO A O 1
ATOM 2121 N N . HIS A 1 277 ? -2.211 -37.344 -14.305 1 74.12 277 HIS A N 1
ATOM 2122 C CA . HIS A 1 277 ? -1.509 -36.656 -13.227 1 74.12 277 HIS A CA 1
ATOM 2123 C C . HIS A 1 277 ? -0.259 -37.406 -12.805 1 74.12 277 HIS A C 1
ATOM 2125 O O . HIS A 1 277 ? -0.215 -38.625 -12.906 1 74.12 277 HIS A O 1
ATOM 2131 N N . THR A 1 278 ? 0.779 -36.75 -12.383 1 71.44 278 THR A N 1
ATOM 2132 C CA . THR A 1 278 ? 2.002 -37.375 -11.883 1 71.44 278 THR A CA 1
ATOM 2133 C C . THR A 1 278 ? 1.721 -38.188 -10.625 1 71.44 278 THR A C 1
ATOM 2135 O O . THR A 1 278 ? 0.755 -37.938 -9.906 1 71.44 278 THR A O 1
ATOM 2138 N N . PRO A 1 279 ? 2.557 -39.156 -10.414 1 67.88 279 PRO A N 1
ATOM 2139 C CA . PRO A 1 279 ? 2.379 -39.938 -9.188 1 67.88 279 PRO A CA 1
ATOM 2140 C C . PRO A 1 279 ? 2.482 -39.094 -7.926 1 67.88 279 PRO A C 1
ATOM 2142 O O . PRO A 1 279 ? 1.753 -39.312 -6.957 1 67.88 279 PRO A O 1
ATOM 2145 N N . GLU A 1 280 ? 3.418 -38.188 -7.945 1 76.25 280 GLU A N 1
ATOM 2146 C CA . GLU A 1 280 ? 3.578 -37.312 -6.789 1 76.25 280 GLU A CA 1
ATOM 2147 C C . GLU A 1 280 ? 2.305 -36.531 -6.516 1 76.25 280 GLU A C 1
ATOM 2149 O O . GLU A 1 280 ? 1.895 -36.375 -5.363 1 76.25 280 GLU A O 1
ATOM 2154 N N . TYR A 1 281 ? 1.716 -36.031 -7.586 1 85.75 281 TYR A N 1
ATOM 2155 C CA . TYR A 1 281 ? 0.5 -35.25 -7.449 1 85.75 281 TYR A CA 1
ATOM 2156 C C . TYR A 1 281 ? -0.667 -36.125 -6.984 1 85.75 281 TYR A C 1
ATOM 2158 O O . TYR A 1 281 ? -1.499 -35.656 -6.191 1 85.75 281 TYR A O 1
ATOM 2166 N N . ARG A 1 282 ? -0.775 -37.25 -7.391 1 77.56 282 ARG A N 1
ATOM 2167 C CA . ARG A 1 282 ? -1.856 -38.156 -7.016 1 77.56 282 ARG A CA 1
ATOM 2168 C C . ARG A 1 282 ? -1.804 -38.469 -5.527 1 77.56 282 ARG A C 1
ATOM 2170 O O . ARG A 1 282 ? -2.84 -38.688 -4.898 1 77.56 282 ARG A O 1
ATOM 2177 N N . LEU A 1 283 ? -0.572 -38.469 -4.992 1 75 283 LEU A N 1
ATOM 2178 C CA . LEU A 1 283 ? -0.399 -38.781 -3.576 1 75 283 LEU A CA 1
ATOM 2179 C C . LEU A 1 283 ? -0.999 -37.688 -2.705 1 75 283 LEU A C 1
ATOM 2181 O O . LEU A 1 283 ? -1.365 -37.938 -1.553 1 75 283 LEU A O 1
ATOM 2185 N N . VAL A 1 284 ? -1.043 -36.531 -3.279 1 86.06 284 VAL A N 1
ATOM 2186 C CA . VAL A 1 284 ? -1.483 -35.406 -2.439 1 86.06 284 VAL A CA 1
ATOM 2187 C C . VAL A 1 284 ? -2.914 -35.031 -2.807 1 86.06 284 VAL A C 1
ATOM 2189 O O . VAL A 1 284 ? -3.502 -34.156 -2.182 1 86.06 284 VAL A O 1
ATOM 2192 N N . MET A 1 285 ? -3.471 -35.656 -3.766 1 85.75 285 MET A N 1
ATOM 2193 C CA . MET A 1 285 ? -4.836 -35.375 -4.184 1 85.75 285 MET A CA 1
ATOM 2194 C C . MET A 1 285 ? -5.836 -35.75 -3.104 1 85.75 285 MET A C 1
ATOM 2196 O O . MET A 1 285 ? -5.566 -36.656 -2.303 1 85.75 285 MET A O 1
ATOM 2200 N N . ARG A 1 286 ? -6.918 -35.031 -3.123 1 84.38 286 ARG A N 1
ATOM 2201 C CA . ARG A 1 286 ? -7.996 -35.375 -2.209 1 84.38 286 ARG A CA 1
ATOM 2202 C C . ARG A 1 286 ? -8.516 -36.781 -2.49 1 84.38 286 ARG A C 1
ATOM 2204 O O . ARG A 1 286 ? -8.539 -37.219 -3.643 1 84.38 286 ARG A O 1
ATOM 2211 N N . ASP A 1 287 ? -9.086 -37.406 -1.429 1 72.94 287 ASP A N 1
ATOM 2212 C CA . ASP A 1 287 ? -9.555 -38.781 -1.52 1 72.94 287 ASP A CA 1
ATOM 2213 C C . ASP A 1 287 ? -10.828 -38.875 -2.355 1 72.94 287 ASP A C 1
ATOM 2215 O O . ASP A 1 287 ? -11.086 -39.906 -2.99 1 72.94 287 ASP A O 1
ATOM 2219 N N . ASP A 1 288 ? -11.523 -37.719 -2.289 1 72.56 288 ASP A N 1
ATOM 2220 C CA . ASP A 1 288 ? -12.82 -37.781 -2.941 1 72.56 288 ASP A CA 1
ATOM 2221 C C . ASP A 1 288 ? -12.695 -37.594 -4.453 1 72.56 288 ASP A C 1
ATOM 2223 O O . ASP A 1 288 ? -13.688 -37.688 -5.18 1 72.56 288 ASP A O 1
ATOM 2227 N N . THR A 1 289 ? -11.5 -37.375 -4.992 1 70.56 289 THR A N 1
ATOM 2228 C CA . THR A 1 289 ? -11.312 -37.094 -6.41 1 70.56 289 THR A CA 1
ATOM 2229 C C . THR A 1 289 ? -11.078 -38.375 -7.191 1 70.56 289 THR A C 1
ATOM 2231 O O . THR A 1 289 ? -11.094 -38.375 -8.422 1 70.56 289 THR A O 1
ATOM 2234 N N . ASP A 1 290 ? -11.234 -39.438 -6.648 1 57.97 290 ASP A N 1
ATOM 2235 C CA . ASP A 1 290 ? -10.977 -40.75 -7.277 1 57.97 290 ASP A CA 1
ATOM 2236 C C . ASP A 1 290 ? -9.766 -40.656 -8.211 1 57.97 290 ASP A C 1
ATOM 2238 O O . ASP A 1 290 ? -9.812 -41.156 -9.336 1 57.97 290 ASP A O 1
ATOM 2242 N N . GLY A 1 291 ? -8.781 -39.906 -7.758 1 54.91 291 GLY A N 1
ATOM 2243 C CA . GLY A 1 291 ? -7.5 -39.844 -8.438 1 54.91 291 GLY A CA 1
ATOM 2244 C C . GLY A 1 291 ? -7.508 -38.969 -9.656 1 54.91 291 GLY A C 1
ATOM 2245 O O . GLY A 1 291 ? -6.562 -38.969 -10.445 1 54.91 291 GLY A O 1
ATOM 2246 N N . HIS A 1 292 ? -8.68 -38.25 -10.047 1 63.12 292 HIS A N 1
ATOM 2247 C CA . HIS A 1 292 ? -8.711 -37.375 -11.203 1 63.12 292 HIS A CA 1
ATOM 2248 C C . HIS A 1 292 ? -9.367 -36.031 -10.859 1 63.12 292 HIS A C 1
ATOM 2250 O O . HIS A 1 292 ? -10.398 -36 -10.188 1 63.12 292 HIS A O 1
ATOM 2256 N N . CYS A 1 293 ? -8.539 -35.062 -11.062 1 73.75 293 CYS A N 1
ATOM 2257 C CA . CYS A 1 293 ? -9.102 -33.719 -10.969 1 73.75 293 CYS A CA 1
ATOM 2258 C C . CYS A 1 293 ? -9.242 -33.094 -12.352 1 73.75 293 CYS A C 1
ATOM 2260 O O . CYS A 1 293 ? -8.32 -33.188 -13.164 1 73.75 293 CYS A O 1
ATOM 2262 N N . SER A 1 294 ? -10.461 -32.75 -12.586 1 69.88 294 SER A N 1
ATOM 2263 C CA . SER A 1 294 ? -10.711 -32.125 -13.891 1 69.88 294 SER A CA 1
ATOM 2264 C C . SER A 1 294 ? -10.016 -30.781 -14.016 1 69.88 294 SER A C 1
ATOM 2266 O O . SER A 1 294 ? -10.008 -30 -13.07 1 69.88 294 SER A O 1
ATOM 2268 N N . THR A 1 295 ? -9.195 -30.719 -14.977 1 68.44 295 THR A N 1
ATOM 2269 C CA . THR A 1 295 ? -8.617 -29.422 -15.297 1 68.44 295 THR A CA 1
ATOM 2270 C C . THR A 1 295 ? -9.578 -28.578 -16.125 1 68.44 295 THR A C 1
ATOM 2272 O O . THR A 1 295 ? -10.336 -29.125 -16.938 1 68.44 295 THR A O 1
ATOM 2275 N N . PRO A 1 296 ? -9.656 -27.281 -15.695 1 68.88 296 PRO A N 1
ATOM 2276 C CA . PRO A 1 296 ? -10.531 -26.453 -16.516 1 68.88 296 PRO A CA 1
ATOM 2277 C C . PRO A 1 296 ? -10.203 -26.516 -18 1 68.88 296 PRO A C 1
ATOM 2279 O O . PRO A 1 296 ? -9.055 -26.766 -18.375 1 68.88 296 PRO A O 1
ATOM 2282 N N . PRO A 1 297 ? -11.266 -26.328 -18.812 1 60 297 PRO A N 1
ATOM 2283 C CA . PRO A 1 297 ? -11.039 -26.344 -20.25 1 60 297 PRO A CA 1
ATOM 2284 C C . PRO A 1 297 ? -10.016 -25.312 -20.703 1 60 297 PRO A C 1
ATOM 2286 O O . PRO A 1 297 ? -9.867 -24.266 -20.062 1 60 297 PRO A O 1
ATOM 2289 N N . ALA A 1 298 ? -9.352 -25.703 -21.688 1 59.94 298 ALA A N 1
ATOM 2290 C CA . ALA A 1 298 ? -8.305 -24.844 -22.25 1 59.94 298 ALA A CA 1
ATOM 2291 C C . ALA A 1 298 ? -8.852 -23.469 -22.594 1 59.94 298 ALA A C 1
ATOM 2293 O O . ALA A 1 298 ? -8.133 -22.469 -22.516 1 59.94 298 ALA A O 1
ATOM 2294 N N . GLU A 1 299 ? -10.07 -23.453 -22.953 1 59.91 299 GLU A N 1
ATOM 2295 C CA . GLU A 1 299 ? -10.68 -22.188 -23.344 1 59.91 299 GLU A CA 1
ATOM 2296 C C . GLU A 1 299 ? -10.695 -21.203 -22.188 1 59.91 299 GLU A C 1
ATOM 2298 O O . GLU A 1 299 ? -10.578 -19.984 -22.391 1 59.91 299 GLU A O 1
ATOM 2303 N N . ILE A 1 300 ? -10.828 -21.719 -21.125 1 60.09 300 ILE A N 1
ATOM 2304 C CA . ILE A 1 300 ? -10.836 -20.844 -19.969 1 60.09 300 ILE A CA 1
ATOM 2305 C C . ILE A 1 300 ? -9.414 -20.406 -19.641 1 60.09 300 ILE A C 1
ATOM 2307 O O . ILE A 1 300 ? -9.195 -19.344 -19.062 1 60.09 300 ILE A O 1
ATOM 2311 N N . ILE A 1 301 ? -8.516 -21.203 -20.125 1 62.28 301 ILE A N 1
ATOM 2312 C CA . ILE A 1 301 ? -7.145 -21.031 -19.672 1 62.28 301 ILE A CA 1
ATOM 2313 C C . ILE A 1 301 ? -6.441 -19.984 -20.547 1 62.28 301 ILE A C 1
ATOM 2315 O O . ILE A 1 301 ? -5.41 -19.438 -20.156 1 62.28 301 ILE A O 1
ATOM 2319 N N . THR A 1 302 ? -7.059 -19.688 -21.688 1 59.97 302 THR A N 1
ATOM 2320 C CA . THR A 1 302 ? -6.348 -18.688 -22.469 1 59.97 302 THR A CA 1
ATOM 2321 C C . THR A 1 302 ? -6.137 -17.422 -21.641 1 59.97 302 THR A C 1
ATOM 2323 O O . THR A 1 302 ? -7.074 -16.906 -21.016 1 59.97 302 THR A O 1
ATOM 2326 N N . PRO A 1 303 ? -4.766 -17.172 -21.547 1 62.66 303 PRO A N 1
ATOM 2327 C CA . PRO A 1 303 ? -4.531 -15.961 -20.766 1 62.66 303 PRO A CA 1
ATOM 2328 C C . PRO A 1 303 ? -5.301 -14.758 -21.297 1 62.66 303 PRO A C 1
ATOM 2330 O O . PRO A 1 303 ? -5.25 -14.477 -22.5 1 62.66 303 PRO A O 1
ATOM 2333 N N . PHE A 1 304 ? -6.066 -14.242 -20.359 1 64.69 304 PHE A N 1
ATOM 2334 C CA . PHE A 1 304 ? -6.754 -13.008 -20.719 1 64.69 304 PHE A CA 1
ATOM 2335 C C . PHE A 1 304 ? -5.766 -11.859 -20.859 1 64.69 304 PHE A C 1
ATOM 2337 O O . PHE A 1 304 ? -6.105 -10.805 -21.391 1 64.69 304 PHE A O 1
ATOM 2344 N N . THR A 1 305 ? -4.496 -12.227 -20.344 1 69.88 305 THR A N 1
ATOM 2345 C CA . THR A 1 305 ? -3.535 -11.133 -20.391 1 69.88 305 THR A CA 1
ATOM 2346 C C . THR A 1 305 ? -2.309 -11.516 -21.203 1 69.88 305 THR A C 1
ATOM 2348 O O . THR A 1 305 ? -1.667 -12.539 -20.938 1 69.88 305 THR A O 1
ATOM 2351 N N . ASP A 1 306 ? -2.117 -10.781 -22.266 1 72.5 306 ASP A N 1
ATOM 2352 C CA . ASP A 1 306 ? -0.935 -10.93 -23.109 1 72.5 306 ASP A CA 1
ATOM 2353 C C . ASP A 1 306 ? 0.252 -10.164 -22.531 1 72.5 306 ASP A C 1
ATOM 2355 O O . ASP A 1 306 ? 0.119 -9.008 -22.141 1 72.5 306 ASP A O 1
ATOM 2359 N N . LYS A 1 307 ? 1.383 -10.812 -22.438 1 79.62 307 LYS A N 1
ATOM 2360 C CA . LYS A 1 307 ? 2.602 -10.219 -21.891 1 79.62 307 LYS A CA 1
ATOM 2361 C C . LYS A 1 307 ? 3.072 -9.047 -22.75 1 79.62 307 LYS A C 1
ATOM 2363 O O . LYS A 1 307 ? 3.83 -8.195 -22.281 1 79.62 307 LYS A O 1
ATOM 2368 N N . GLN A 1 308 ? 2.607 -9.008 -23.953 1 80.75 308 GLN A N 1
ATOM 2369 C CA . GLN A 1 308 ? 3.061 -7.973 -24.875 1 80.75 308 GLN A CA 1
ATOM 2370 C C . GLN A 1 308 ? 2.23 -6.703 -24.734 1 80.75 308 GLN A C 1
ATOM 2372 O O . GLN A 1 308 ? 2.639 -5.629 -25.172 1 80.75 308 GLN A O 1
ATOM 2377 N N . GLU A 1 309 ? 1.199 -6.887 -23.984 1 83.31 309 GLU A N 1
ATOM 2378 C CA . GLU A 1 309 ? 0.367 -5.711 -23.75 1 83.31 309 GLU A CA 1
ATOM 2379 C C . GLU A 1 309 ? 0.98 -4.801 -22.688 1 83.31 309 GLU A C 1
ATOM 2381 O O . GLU A 1 309 ? 1.674 -5.273 -21.781 1 83.31 309 GLU A O 1
ATOM 2386 N N . PRO A 1 310 ? 0.749 -3.494 -22.922 1 86.31 310 PRO A N 1
ATOM 2387 C CA . PRO A 1 310 ? 1.223 -2.57 -21.875 1 86.31 310 PRO A CA 1
ATOM 2388 C C . PRO A 1 310 ? 0.614 -2.857 -20.516 1 86.31 310 PRO A C 1
ATOM 2390 O O . PRO A 1 310 ? -0.443 -3.488 -20.422 1 86.31 310 PRO A O 1
ATOM 2393 N N . TYR A 1 311 ? 1.368 -2.527 -19.578 1 89.88 311 TYR A N 1
ATOM 2394 C CA . TYR A 1 311 ? 0.862 -2.664 -18.203 1 89.88 311 TYR A CA 1
ATOM 2395 C C . TYR A 1 311 ? -0.46 -1.927 -18.047 1 89.88 311 TYR A C 1
ATOM 2397 O O . TYR A 1 311 ? -0.542 -0.722 -18.297 1 89.88 311 TYR A O 1
ATOM 2405 N N . LYS A 1 312 ? -1.465 -2.574 -17.641 1 90.94 312 LYS A N 1
ATOM 2406 C CA . LYS A 1 312 ? -2.814 -2.018 -17.594 1 90.94 312 LYS A CA 1
ATOM 2407 C C . LYS A 1 312 ? -3.07 -1.321 -16.25 1 90.94 312 LYS A C 1
ATOM 2409 O O . LYS A 1 312 ? -2.738 -1.856 -15.195 1 90.94 312 LYS A O 1
ATOM 2414 N N . ILE A 1 313 ? -3.559 -0.154 -16.375 1 93.69 313 ILE A N 1
ATOM 2415 C CA . ILE A 1 313 ? -3.891 0.637 -15.195 1 93.69 313 ILE A CA 1
ATOM 2416 C C . ILE A 1 313 ? -5.301 1.204 -15.328 1 93.69 313 ILE A C 1
ATOM 2418 O O . ILE A 1 313 ? -5.641 1.8 -16.359 1 93.69 313 ILE A O 1
ATOM 2422 N N . SER A 1 314 ? -6.145 0.911 -14.359 1 93.69 314 SER A N 1
ATOM 2423 C CA . SER A 1 314 ? -7.48 1.486 -14.25 1 93.69 314 SER A CA 1
ATOM 2424 C C . SER A 1 314 ? -7.742 1.996 -12.836 1 93.69 314 SER A C 1
ATOM 2426 O O . SER A 1 314 ? -7.648 1.237 -11.867 1 93.69 314 SER A O 1
ATOM 2428 N N . THR A 1 315 ? -7.977 3.287 -12.695 1 94.19 315 THR A N 1
ATOM 2429 C CA . THR A 1 315 ? -8.234 3.916 -11.406 1 94.19 315 THR A CA 1
ATOM 2430 C C . THR A 1 315 ? -9.461 4.812 -11.477 1 94.19 315 THR A C 1
ATOM 2432 O O . THR A 1 315 ? -10.141 4.871 -12.5 1 94.19 315 THR A O 1
ATOM 2435 N N . GLY A 1 316 ? -9.828 5.465 -10.383 1 89.69 316 GLY A N 1
ATOM 2436 C CA . GLY A 1 316 ? -10.969 6.363 -10.352 1 89.69 316 GLY A CA 1
ATOM 2437 C C . GLY A 1 316 ? -12.258 5.676 -9.922 1 89.69 316 GLY A C 1
ATOM 2438 O O . GLY A 1 316 ? -12.234 4.535 -9.461 1 89.69 316 GLY A O 1
ATOM 2439 N N . PRO A 1 317 ? -13.281 6.48 -9.984 1 85.94 317 PRO A N 1
ATOM 2440 C CA . PRO A 1 317 ? -14.586 5.879 -9.68 1 85.94 317 PRO A CA 1
ATOM 2441 C C . PRO A 1 317 ? -15.031 4.871 -10.734 1 85.94 317 PRO A C 1
ATOM 2443 O O . PRO A 1 317 ? -14.492 4.855 -11.844 1 85.94 317 PRO A O 1
ATOM 2446 N N . GLY A 1 318 ? -15.93 3.965 -10.258 1 80.94 318 GLY A N 1
ATOM 2447 C CA . GLY A 1 318 ? -16.5 3.041 -11.227 1 80.94 318 GLY A CA 1
ATOM 2448 C C . GLY A 1 318 ? -17.453 3.709 -12.203 1 80.94 318 GLY A C 1
ATOM 2449 O O . GLY A 1 318 ? -17.656 4.922 -12.148 1 80.94 318 GLY A O 1
ATOM 2450 N N . ASN A 1 319 ? -17.875 2.98 -13.125 1 82.44 319 ASN A N 1
ATOM 2451 C CA . ASN A 1 319 ? -18.719 3.52 -14.188 1 82.44 319 ASN A CA 1
ATOM 2452 C C . ASN A 1 319 ? -20.188 3.539 -13.789 1 82.44 319 ASN A C 1
ATOM 2454 O O . ASN A 1 319 ? -20.984 4.27 -14.375 1 82.44 319 ASN A O 1
ATOM 2458 N N . LEU A 1 320 ? -20.547 2.781 -12.758 1 84.5 320 LEU A N 1
ATOM 2459 C CA . LEU A 1 320 ? -21.953 2.658 -12.383 1 84.5 320 LEU A CA 1
ATOM 2460 C C . LEU A 1 320 ? -22.312 3.66 -11.297 1 84.5 320 LEU A C 1
ATOM 2462 O O . LEU A 1 320 ? -23.391 4.258 -11.328 1 84.5 320 LEU A O 1
ATOM 2466 N N . THR A 1 321 ? -21.5 3.775 -10.344 1 87.5 321 THR A N 1
ATOM 2467 C CA . THR A 1 321 ? -21.609 4.762 -9.281 1 87.5 321 THR A CA 1
ATOM 2468 C C . THR A 1 321 ? -20.266 5.414 -8.984 1 87.5 321 THR A C 1
ATOM 2470 O O . THR A 1 321 ? -19.266 5.098 -9.633 1 87.5 321 THR A O 1
ATOM 2473 N N . ALA A 1 322 ? -20.281 6.344 -8.016 1 89.38 322 ALA A N 1
ATOM 2474 C CA . ALA A 1 322 ? -19.062 7.047 -7.652 1 89.38 322 ALA A CA 1
ATOM 2475 C C . ALA A 1 322 ? -18.141 6.156 -6.82 1 89.38 322 ALA A C 1
ATOM 2477 O O . ALA A 1 322 ? -17 6.535 -6.52 1 89.38 322 ALA A O 1
ATOM 2478 N N . SER A 1 323 ? -18.641 4.93 -6.461 1 94.44 323 SER A N 1
ATOM 2479 C CA . SER A 1 323 ? -17.797 3.992 -5.711 1 94.44 323 SER A CA 1
ATOM 2480 C C . SER A 1 323 ? -16.719 3.383 -6.598 1 94.44 323 SER A C 1
ATOM 2482 O O . SER A 1 323 ? -17 2.992 -7.738 1 94.44 323 SER A O 1
ATOM 2484 N N . PRO A 1 324 ? -15.539 3.312 -6.07 1 95.19 324 PRO A N 1
ATOM 2485 C CA . PRO A 1 324 ? -14.492 2.635 -6.84 1 95.19 324 PRO A CA 1
ATOM 2486 C C . PRO A 1 324 ? -14.797 1.156 -7.074 1 95.19 324 PRO A C 1
ATOM 2488 O O . PRO A 1 324 ? -14.195 0.534 -7.957 1 95.19 324 PRO A O 1
ATOM 2491 N N . PHE A 1 325 ? -15.789 0.555 -6.328 1 97.12 325 PHE A N 1
ATOM 2492 C CA . PHE A 1 325 ? -16.125 -0.859 -6.426 1 97.12 325 PHE A CA 1
ATOM 2493 C C . PHE A 1 325 ? -17.438 -1.051 -7.188 1 97.12 325 PHE A C 1
ATOM 2495 O O . PHE A 1 325 ? -18.031 -2.125 -7.141 1 97.12 325 PHE A O 1
ATOM 2502 N N . SER A 1 326 ? -17.859 -0.057 -7.91 1 95.62 326 SER A N 1
ATOM 2503 C CA . SER A 1 326 ? -19.172 -0.105 -8.57 1 95.62 326 SER A CA 1
ATOM 2504 C C . SER A 1 326 ? -19.25 -1.268 -9.555 1 95.62 326 SER A C 1
ATOM 2506 O O . SER A 1 326 ? -20.328 -1.801 -9.805 1 95.62 326 SER A O 1
ATOM 2508 N N . ASN A 1 327 ? -18.109 -1.716 -10.094 1 97.06 327 ASN A N 1
ATOM 2509 C CA . ASN A 1 327 ? -18.078 -2.828 -11.039 1 97.06 327 ASN A CA 1
ATOM 2510 C C . ASN A 1 327 ? -17.359 -4.043 -10.445 1 97.06 327 ASN A C 1
ATOM 2512 O O . ASN A 1 327 ? -16.766 -4.832 -11.172 1 97.06 327 ASN A O 1
ATOM 2516 N N . THR A 1 328 ? -17.391 -4.156 -9.188 1 98.19 328 THR A N 1
ATOM 2517 C CA . THR A 1 328 ? -16.734 -5.25 -8.477 1 98.19 328 THR A CA 1
ATOM 2518 C C . THR A 1 328 ? -17.75 -6.094 -7.711 1 98.19 328 THR A C 1
ATOM 2520 O O . THR A 1 328 ? -18.703 -5.559 -7.141 1 98.19 328 THR A O 1
ATOM 2523 N N . LEU A 1 329 ? -17.656 -7.367 -7.801 1 98.69 329 LEU A N 1
ATOM 2524 C CA . LEU A 1 329 ? -18.453 -8.25 -6.957 1 98.69 329 LEU A CA 1
ATOM 2525 C C . LEU A 1 329 ? -17.781 -8.453 -5.602 1 98.69 329 LEU A C 1
ATOM 2527 O O . LEU A 1 329 ? -16.594 -8.773 -5.535 1 98.69 329 LEU A O 1
ATOM 2531 N N . ALA A 1 330 ? -18.484 -8.18 -4.547 1 98.81 330 ALA A N 1
ATOM 2532 C CA . ALA A 1 330 ? -18.016 -8.477 -3.195 1 98.81 330 ALA A CA 1
ATOM 2533 C C . ALA A 1 330 ? -18.453 -9.867 -2.75 1 98.81 330 ALA A C 1
ATOM 2535 O O . ALA A 1 330 ? -19.641 -10.148 -2.666 1 98.81 330 ALA A O 1
ATOM 2536 N N . MET A 1 331 ? -17.5 -10.711 -2.527 1 98.75 331 MET A N 1
ATOM 2537 C CA . MET A 1 331 ? -17.797 -12.031 -1.983 1 98.75 331 MET A CA 1
ATOM 2538 C C . MET A 1 331 ? -17.453 -12.102 -0.498 1 98.75 331 MET A C 1
ATOM 2540 O O . MET A 1 331 ? -16.281 -12.07 -0.125 1 98.75 331 MET A O 1
ATOM 2544 N N . ILE A 1 332 ? -18.453 -12.258 0.308 1 98.38 332 ILE A N 1
ATOM 2545 C CA . ILE A 1 332 ? -18.281 -12.289 1.756 1 98.38 332 ILE A CA 1
ATOM 2546 C C . ILE A 1 332 ? -18.422 -13.719 2.264 1 98.38 332 ILE A C 1
ATOM 2548 O O . ILE A 1 332 ? -19.453 -14.352 2.059 1 98.38 332 ILE A O 1
ATOM 2552 N N . ARG A 1 333 ? -17.438 -14.164 3.002 1 97.56 333 ARG A N 1
ATOM 2553 C CA . ARG A 1 333 ? -17.391 -15.555 3.418 1 97.56 333 ARG A CA 1
ATOM 2554 C C . ARG A 1 333 ? -17.703 -15.703 4.902 1 97.56 333 ARG A C 1
ATOM 2556 O O . ARG A 1 333 ? -17.172 -14.961 5.73 1 97.56 333 ARG A O 1
ATOM 2563 N N . TRP A 1 334 ? -18.672 -16.703 5.215 1 95.44 334 TRP A N 1
ATOM 2564 C CA . TRP A 1 334 ? -18.906 -17.219 6.559 1 95.44 334 TRP A CA 1
ATOM 2565 C C . TRP A 1 334 ? -18.422 -18.656 6.676 1 95.44 334 TRP A C 1
ATOM 2567 O O . TRP A 1 334 ? -18.625 -19.469 5.758 1 95.44 334 TRP A O 1
ATOM 2577 N N . ASN A 1 335 ? -17.766 -18.969 7.777 1 92.62 335 ASN A N 1
ATOM 2578 C CA . ASN A 1 335 ? -17.328 -20.344 7.988 1 92.62 335 ASN A CA 1
ATOM 2579 C C . ASN A 1 335 ? -18.422 -21.188 8.625 1 92.62 335 ASN A C 1
ATOM 2581 O O . ASN A 1 335 ? -18.359 -22.422 8.617 1 92.62 335 ASN A O 1
ATOM 2585 N N . ALA A 1 336 ? -19.359 -20.578 9.234 1 93 336 ALA A N 1
ATOM 2586 C CA . ALA A 1 336 ? -20.5 -21.219 9.852 1 93 336 ALA A CA 1
ATOM 2587 C C . ALA A 1 336 ? -21.781 -20.422 9.609 1 93 336 ALA A C 1
ATOM 2589 O O . ALA A 1 336 ? -21.719 -19.219 9.297 1 93 336 ALA A O 1
ATOM 2590 N N . LYS A 1 337 ? -22.828 -21.125 9.797 1 93.38 337 LYS A N 1
ATOM 2591 C CA . LYS A 1 337 ? -24.109 -20.469 9.555 1 93.38 337 LYS A CA 1
ATOM 2592 C C . LYS A 1 337 ? -24.391 -19.406 10.609 1 93.38 337 LYS A C 1
ATOM 2594 O O . LYS A 1 337 ? -24.453 -19.703 11.805 1 93.38 337 LYS A O 1
ATOM 2599 N N . ARG A 1 338 ? -24.516 -18.141 10.156 1 92.25 338 ARG A N 1
ATOM 2600 C CA . ARG A 1 338 ? -24.812 -17 11.008 1 92.25 338 ARG A CA 1
ATOM 2601 C C . ARG A 1 338 ? -25.719 -16.016 10.297 1 92.25 338 ARG A C 1
ATOM 2603 O O . ARG A 1 338 ? -25.312 -14.891 10 1 92.25 338 ARG A O 1
ATOM 2610 N N . MET A 1 339 ? -26.922 -16.297 10.242 1 92.75 339 MET A N 1
ATOM 2611 C CA . MET A 1 339 ? -27.891 -15.516 9.469 1 92.75 339 MET A CA 1
ATOM 2612 C C . MET A 1 339 ? -28.141 -14.164 10.133 1 92.75 339 MET A C 1
ATOM 2614 O O . MET A 1 339 ? -28.484 -13.195 9.461 1 92.75 339 MET A O 1
ATOM 2618 N N . GLU A 1 340 ? -27.906 -14.055 11.422 1 91.44 340 GLU A N 1
ATOM 2619 C CA . GLU A 1 340 ? -28.219 -12.844 12.18 1 91.44 340 GLU A CA 1
ATOM 2620 C C . GLU A 1 340 ? -27.281 -11.703 11.797 1 91.44 340 GLU A C 1
ATOM 2622 O O . GLU A 1 340 ? -27.578 -10.531 12.047 1 91.44 340 GLU A O 1
ATOM 2627 N N . ARG A 1 341 ? -26.203 -11.984 11.156 1 92.38 341 ARG A N 1
ATOM 2628 C CA . ARG A 1 341 ? -25.219 -10.961 10.828 1 92.38 341 ARG A CA 1
ATOM 2629 C C . ARG A 1 341 ? -25.406 -10.461 9.391 1 92.38 341 ARG A C 1
ATOM 2631 O O . ARG A 1 341 ? -24.828 -9.453 9 1 92.38 341 ARG A O 1
ATOM 2638 N N . VAL A 1 342 ? -26.172 -11.102 8.578 1 94.88 342 VAL A N 1
ATOM 2639 C CA . VAL A 1 342 ? -26.297 -10.859 7.145 1 94.88 342 VAL A CA 1
ATOM 2640 C C . VAL A 1 342 ? -26.812 -9.438 6.906 1 94.88 342 VAL A C 1
ATOM 2642 O O . VAL A 1 342 ? -26.281 -8.711 6.07 1 94.88 342 VAL A O 1
ATOM 2645 N N . PRO A 1 343 ? -27.812 -8.953 7.684 1 94.5 343 PRO A N 1
ATOM 2646 C CA . PRO A 1 343 ? -28.312 -7.602 7.422 1 94.5 343 PRO A CA 1
ATOM 2647 C C . PRO A 1 343 ? -27.234 -6.531 7.59 1 94.5 343 PRO A C 1
ATOM 2649 O O . PRO A 1 343 ? -27.188 -5.562 6.828 1 94.5 343 PRO A O 1
ATOM 2652 N N . LEU A 1 344 ? -26.422 -6.688 8.523 1 94.44 344 LEU A N 1
ATOM 2653 C CA . LEU A 1 344 ? -25.344 -5.727 8.75 1 94.44 344 LEU A CA 1
ATOM 2654 C C . LEU A 1 344 ? -24.375 -5.715 7.574 1 94.44 344 LEU A C 1
ATOM 2656 O O . LEU A 1 344 ? -23.922 -4.652 7.145 1 94.44 344 LEU A O 1
ATOM 2660 N N . LEU A 1 345 ? -24.094 -6.84 7.066 1 95.81 345 LEU A N 1
ATOM 2661 C CA . LEU A 1 345 ? -23.125 -6.945 5.988 1 95.81 345 LEU A CA 1
ATOM 2662 C C . LEU A 1 345 ? -23.719 -6.48 4.664 1 95.81 345 LEU A C 1
ATOM 2664 O O . LEU A 1 345 ? -22.984 -6.137 3.734 1 95.81 345 LEU A O 1
ATOM 2668 N N . MET A 1 346 ? -25.016 -6.449 4.555 1 97.25 346 MET A N 1
ATOM 2669 C CA . MET A 1 346 ? -25.672 -5.984 3.332 1 97.25 346 MET A CA 1
ATOM 2670 C C . MET A 1 346 ? -25.531 -4.469 3.193 1 97.25 346 MET A C 1
ATOM 2672 O O . MET A 1 346 ? -25.828 -3.912 2.137 1 97.25 346 MET A O 1
ATOM 2676 N N . LYS A 1 347 ? -25 -3.828 4.23 1 97.19 347 LYS A N 1
ATOM 2677 C CA . LYS A 1 347 ? -24.688 -2.404 4.129 1 97.19 347 LYS A CA 1
ATOM 2678 C C . LYS A 1 347 ? -23.609 -2.152 3.076 1 97.19 347 LYS A C 1
ATOM 2680 O O . LYS A 1 347 ? -23.406 -1.015 2.641 1 97.19 347 LYS A O 1
ATOM 2685 N N . TYR A 1 348 ? -22.969 -3.186 2.602 1 98.06 348 TYR A N 1
ATOM 2686 C CA . TYR A 1 348 ? -21.969 -3.08 1.541 1 98.06 348 TYR A CA 1
ATOM 2687 C C . TYR A 1 348 ? -22.625 -2.971 0.175 1 98.06 348 TYR A C 1
ATOM 2689 O O . TYR A 1 348 ? -21.984 -2.604 -0.81 1 98.06 348 TYR A O 1
ATOM 2697 N N . LYS A 1 349 ? -23.875 -3.242 -0.002 1 97.25 349 LYS A N 1
ATOM 2698 C CA . LYS A 1 349 ? -24.578 -3.422 -1.269 1 97.25 349 LYS A CA 1
ATOM 2699 C C . LYS A 1 349 ? -24.484 -2.162 -2.127 1 97.25 349 LYS A C 1
ATOM 2701 O O . LYS A 1 349 ? -24.234 -2.242 -3.332 1 97.25 349 LYS A O 1
ATOM 2706 N N . PRO A 1 350 ? -24.609 -0.937 -1.559 1 96.12 350 PRO A N 1
ATOM 2707 C CA . PRO A 1 350 ? -24.594 0.255 -2.41 1 96.12 350 PRO A CA 1
ATOM 2708 C C . PRO A 1 350 ? -23.25 0.496 -3.076 1 96.12 350 PRO A C 1
ATOM 2710 O O . PRO A 1 350 ? -23.156 1.247 -4.051 1 96.12 350 PRO A O 1
ATOM 2713 N N . PHE A 1 351 ? -22.234 -0.098 -2.592 1 97.31 351 PHE A N 1
ATOM 2714 C CA . PHE A 1 351 ? -20.891 0.238 -3.049 1 97.31 351 PHE A CA 1
ATOM 2715 C C . PHE A 1 351 ? -20.438 -0.713 -4.148 1 97.31 351 PHE A C 1
ATOM 2717 O O . PHE A 1 351 ? -19.5 -0.405 -4.902 1 97.31 351 PHE A O 1
ATOM 2724 N N . TYR A 1 352 ? -21.047 -1.822 -4.238 1 97.75 352 TYR A N 1
ATOM 2725 C CA . TYR A 1 352 ? -20.594 -2.881 -5.133 1 97.75 352 TYR A CA 1
ATOM 2726 C C . TYR A 1 352 ? -21.625 -3.162 -6.215 1 97.75 352 TYR A C 1
ATOM 2728 O O . TYR A 1 352 ? -22.781 -2.77 -6.09 1 97.75 352 TYR A O 1
ATOM 2736 N N . HIS A 1 353 ? -21.141 -3.811 -7.363 1 97.19 353 HIS A N 1
ATOM 2737 C CA . HIS A 1 353 ? -22.062 -4.289 -8.391 1 97.19 353 HIS A CA 1
ATOM 2738 C C . HIS A 1 353 ? -23.031 -5.324 -7.828 1 97.19 353 HIS A C 1
ATOM 2740 O O . HIS A 1 353 ? -24.234 -5.25 -8.062 1 97.19 353 HIS A O 1
ATOM 2746 N N . THR A 1 354 ? -22.438 -6.277 -7.121 1 97.69 354 THR A N 1
ATOM 2747 C CA . THR A 1 354 ? -23.156 -7.395 -6.512 1 97.69 354 THR A CA 1
ATOM 2748 C C . THR A 1 354 ? -22.484 -7.828 -5.215 1 97.69 354 THR A C 1
ATOM 2750 O O . THR A 1 354 ? -21.266 -7.828 -5.117 1 97.69 354 THR A O 1
ATOM 2753 N N . VAL A 1 355 ? -23.281 -8.102 -4.219 1 98.38 355 VAL A N 1
ATOM 2754 C CA . VAL A 1 355 ? -22.781 -8.703 -2.986 1 98.38 355 VAL A CA 1
ATOM 2755 C C . VAL A 1 355 ? -23.125 -10.188 -2.951 1 98.38 355 VAL A C 1
ATOM 2757 O O . VAL A 1 355 ? -24.297 -10.562 -3.072 1 98.38 355 VAL A O 1
ATOM 2760 N N . HIS A 1 356 ? -22.141 -10.992 -2.906 1 98.56 356 HIS A N 1
ATOM 2761 C CA . HIS A 1 356 ? -22.25 -12.445 -2.846 1 98.56 356 HIS A CA 1
ATOM 2762 C C . HIS A 1 356 ? -22.016 -12.961 -1.428 1 98.56 356 HIS A C 1
ATOM 2764 O O . HIS A 1 356 ? -20.953 -12.742 -0.852 1 98.56 356 HIS A O 1
ATOM 2770 N N . ILE A 1 357 ? -22.984 -13.656 -0.884 1 97.94 357 ILE A N 1
ATOM 2771 C CA . ILE A 1 357 ? -22.891 -14.25 0.446 1 97.94 357 ILE A CA 1
ATOM 2772 C C . ILE A 1 357 ? -22.516 -15.727 0.327 1 97.94 357 ILE A C 1
ATOM 2774 O O . ILE A 1 357 ? -23.281 -16.516 -0.231 1 97.94 357 ILE A O 1
ATOM 2778 N N . SER A 1 358 ? -21.344 -16.094 0.79 1 97.56 358 SER A N 1
ATOM 2779 C CA . SER A 1 358 ? -20.906 -17.484 0.855 1 97.56 358 SER A CA 1
ATOM 2780 C C . SER A 1 358 ? -21.016 -18.031 2.277 1 97.56 358 SER A C 1
ATOM 2782 O O . SER A 1 358 ? -20.156 -17.75 3.117 1 97.56 358 SER A O 1
ATOM 2784 N N . MET A 1 359 ? -21.984 -18.875 2.578 1 96.56 359 MET A N 1
ATOM 2785 C CA . MET A 1 359 ? -22.312 -19.375 3.916 1 96.56 359 MET A CA 1
ATOM 2786 C C . MET A 1 359 ? -22.797 -20.812 3.865 1 96.56 359 MET A C 1
ATOM 2788 O O . MET A 1 359 ? -23.797 -21.109 3.225 1 96.56 359 MET A O 1
ATOM 2792 N N . PRO A 1 360 ? -22.016 -21.672 4.59 1 95.19 360 PRO A N 1
ATOM 2793 C CA . PRO A 1 360 ? -22.469 -23.062 4.578 1 95.19 360 PRO A CA 1
ATOM 2794 C C . PRO A 1 360 ? -23.891 -23.234 5.129 1 95.19 360 PRO A C 1
ATOM 2796 O O . PRO A 1 360 ? -24.266 -22.547 6.09 1 95.19 360 PRO A O 1
ATOM 2799 N N . GLU A 1 361 ? -24.703 -24.109 4.496 1 92.25 361 GLU A N 1
ATOM 2800 C CA . GLU A 1 361 ? -26.016 -24.531 4.945 1 92.25 361 GLU A CA 1
ATOM 2801 C C . GLU A 1 361 ? -27 -23.359 4.922 1 92.25 361 GLU A C 1
ATOM 2803 O O . GLU A 1 361 ? -27.969 -23.328 5.703 1 92.25 361 GLU A O 1
ATOM 2808 N N . MET A 1 362 ? -26.688 -22.406 4.117 1 91.12 362 MET A N 1
ATOM 2809 C CA . MET A 1 362 ? -27.562 -21.219 4.066 1 91.12 362 MET A CA 1
ATOM 2810 C C . MET A 1 362 ? -28.906 -21.562 3.43 1 91.12 362 MET A C 1
ATOM 2812 O O . MET A 1 362 ? -29.953 -21.156 3.924 1 91.12 362 MET A O 1
ATOM 2816 N N . ILE A 1 363 ? -28.781 -22.297 2.338 1 89.06 363 ILE A N 1
ATOM 2817 C CA . ILE A 1 363 ? -29.984 -22.703 1.628 1 89.06 363 ILE A CA 1
ATOM 2818 C C . ILE A 1 363 ? -30.281 -24.172 1.892 1 89.06 363 ILE A C 1
ATOM 2820 O O . ILE A 1 363 ? -29.578 -25.047 1.393 1 89.06 363 ILE A O 1
ATOM 2824 N N . GLU A 1 364 ? -31.234 -24.578 2.645 1 86.12 364 GLU A N 1
ATOM 2825 C CA . GLU A 1 364 ? -31.531 -25.922 3.162 1 86.12 364 GLU A CA 1
ATOM 2826 C C . GLU A 1 364 ? -31.781 -26.906 2.029 1 86.12 364 GLU A C 1
ATOM 2828 O O . GLU A 1 364 ? -31.344 -28.047 2.09 1 86.12 364 GLU A O 1
ATOM 2833 N N . ASP A 1 365 ? -32.469 -26.625 0.929 1 87.94 365 ASP A N 1
ATOM 2834 C CA . ASP A 1 365 ? -32.906 -27.609 -0.067 1 87.94 365 ASP A CA 1
ATOM 2835 C C . ASP A 1 365 ? -31.953 -27.656 -1.251 1 87.94 365 ASP A C 1
ATOM 2837 O O . ASP A 1 365 ? -32.281 -28.172 -2.314 1 87.94 365 ASP A O 1
ATOM 2841 N N . LYS A 1 366 ? -30.766 -27.219 -1.007 1 91.5 366 LYS A N 1
ATOM 2842 C CA . LYS A 1 366 ? -29.797 -27.234 -2.098 1 91.5 366 LYS A CA 1
ATOM 2843 C C . LYS A 1 366 ? -28.531 -27.984 -1.695 1 91.5 366 LYS A C 1
ATOM 2845 O O . LYS A 1 366 ? -28.203 -28.047 -0.511 1 91.5 366 LYS A O 1
ATOM 2850 N N . PRO A 1 367 ? -27.922 -28.609 -2.641 1 90.94 367 PRO A N 1
ATOM 2851 C CA . PRO A 1 367 ? -26.688 -29.328 -2.346 1 90.94 367 PRO A CA 1
ATOM 2852 C C . PRO A 1 367 ? -25.562 -28.391 -1.859 1 90.94 367 PRO A C 1
ATOM 2854 O O . PRO A 1 367 ? -25.672 -27.172 -2 1 90.94 367 PRO A O 1
ATOM 2857 N N . GLU A 1 368 ? -24.547 -28.953 -1.307 1 88.56 368 GLU A N 1
ATOM 2858 C CA . GLU A 1 368 ? -23.438 -28.219 -0.7 1 88.56 368 GLU A CA 1
ATOM 2859 C C . GLU A 1 368 ? -22.641 -27.453 -1.751 1 88.56 368 GLU A C 1
ATOM 2861 O O . GLU A 1 368 ? -21.969 -26.469 -1.431 1 88.56 368 GLU A O 1
ATOM 2866 N N . ASP A 1 369 ? -22.719 -27.844 -3.008 1 87.06 369 ASP A N 1
ATOM 2867 C CA . ASP A 1 369 ? -21.922 -27.188 -4.047 1 87.06 369 ASP A CA 1
ATOM 2868 C C . ASP A 1 369 ? -22.781 -26.219 -4.852 1 87.06 369 ASP A C 1
ATOM 2870 O O . ASP A 1 369 ? -22.328 -25.672 -5.867 1 87.06 369 ASP A O 1
ATOM 2874 N N . TRP A 1 370 ? -23.969 -25.953 -4.355 1 92.88 370 TRP A N 1
ATOM 2875 C CA . TRP A 1 370 ? -24.859 -25.031 -5.051 1 92.88 370 TRP A CA 1
ATOM 2876 C C . TRP A 1 370 ? -24.344 -23.609 -4.941 1 92.88 370 TRP A C 1
ATOM 2878 O O . TRP A 1 370 ? -23.859 -23.188 -3.883 1 92.88 370 TRP A O 1
ATOM 2888 N N . HIS A 1 371 ? -24.359 -22.859 -6.078 1 95.38 371 HIS A N 1
ATOM 2889 C CA . HIS A 1 371 ? -23.984 -21.453 -6.062 1 95.38 371 HIS A CA 1
ATOM 2890 C C . HIS A 1 371 ? -24.656 -20.688 -7.199 1 95.38 371 HIS A C 1
ATOM 2892 O O . HIS A 1 371 ? -25.078 -21.297 -8.188 1 95.38 371 HIS A O 1
ATOM 2898 N N . ASN A 1 372 ? -24.875 -19.516 -7.098 1 95.94 372 ASN A N 1
ATOM 2899 C CA . ASN A 1 372 ? -25.281 -18.547 -8.102 1 95.94 372 ASN A CA 1
ATOM 2900 C C . ASN A 1 372 ? -24.531 -17.219 -7.93 1 95.94 372 ASN A C 1
ATOM 2902 O O . ASN A 1 372 ? -23.469 -17.188 -7.309 1 95.94 372 ASN A O 1
ATOM 2906 N N . LEU A 1 373 ? -25 -16.219 -8.516 1 96.69 373 LEU A N 1
ATOM 2907 C CA . LEU A 1 373 ? -24.25 -14.977 -8.516 1 96.69 373 LEU A CA 1
ATOM 2908 C C . LEU A 1 373 ? -24.25 -14.344 -7.125 1 96.69 373 LEU A C 1
ATOM 2910 O O . LEU A 1 373 ? -23.281 -13.688 -6.734 1 96.69 373 LEU A O 1
ATOM 2914 N N . THR A 1 374 ? -25.266 -14.578 -6.27 1 97.19 374 THR A N 1
ATOM 2915 C CA . THR A 1 374 ? -25.422 -13.844 -5.02 1 97.19 374 THR A CA 1
ATOM 2916 C C . THR A 1 374 ? -25.172 -14.758 -3.82 1 97.19 374 THR A C 1
ATOM 2918 O O . THR A 1 374 ? -24.953 -14.273 -2.705 1 97.19 374 THR A O 1
ATOM 2921 N N . HIS A 1 375 ? -25.266 -16.125 -4.066 1 96.56 375 HIS A N 1
ATOM 2922 C CA . HIS A 1 375 ? -25.156 -17.016 -2.912 1 96.56 375 HIS A CA 1
ATOM 2923 C C . HIS A 1 375 ? -24.344 -18.266 -3.26 1 96.56 375 HIS A C 1
ATOM 2925 O O . HIS A 1 375 ? -24.391 -18.734 -4.398 1 96.56 375 HIS A O 1
ATOM 2931 N N . SER A 1 376 ? -23.641 -18.719 -2.273 1 96.62 376 SER A N 1
ATOM 2932 C CA . SER A 1 376 ? -23 -20.031 -2.318 1 96.62 376 SER A CA 1
ATOM 2933 C C . SER A 1 376 ? -22.938 -20.656 -0.933 1 96.62 376 SER A C 1
ATOM 2935 O O . SER A 1 376 ? -23.078 -19.969 0.078 1 96.62 376 SER A O 1
ATOM 2937 N N . GLN A 1 377 ? -22.828 -21.953 -0.828 1 95.5 377 GLN A N 1
ATOM 2938 C CA . GLN A 1 377 ? -22.812 -22.609 0.471 1 95.5 377 GLN A CA 1
ATOM 2939 C C . GLN A 1 377 ? -21.703 -23.656 0.545 1 95.5 377 GLN A C 1
ATOM 2941 O O . GLN A 1 377 ? -21.891 -24.719 1.135 1 95.5 377 GLN A O 1
ATOM 2946 N N . TYR A 1 378 ? -20.594 -23.297 -0.068 1 93.56 378 TYR A N 1
ATOM 2947 C CA . TYR A 1 378 ? -19.406 -24.156 -0.038 1 93.56 378 TYR A CA 1
ATOM 2948 C C . TYR A 1 378 ? -19.016 -24.484 1.396 1 93.56 378 TYR A C 1
ATOM 2950 O O . TYR A 1 378 ? -18.891 -23.578 2.23 1 93.56 378 TYR A O 1
ATOM 2958 N N . THR A 1 379 ? -18.734 -25.703 1.766 1 92.19 379 THR A N 1
ATOM 2959 C CA . THR A 1 379 ? -18.594 -26.125 3.156 1 92.19 379 THR A CA 1
ATOM 2960 C C . THR A 1 379 ? -17.125 -26.172 3.562 1 92.19 379 THR A C 1
ATOM 2962 O O . THR A 1 379 ? -16.797 -26.172 4.75 1 92.19 379 THR A O 1
ATOM 2965 N N . HIS A 1 380 ? -16.203 -26.297 2.625 1 90.38 380 HIS A N 1
ATOM 2966 C CA . HIS A 1 380 ? -14.789 -26.469 2.949 1 90.38 380 HIS A CA 1
ATOM 2967 C C . HIS A 1 380 ? -14.07 -25.141 3.045 1 90.38 380 HIS A C 1
ATOM 2969 O O . HIS A 1 380 ? -13.609 -24.594 2.035 1 90.38 380 HIS A O 1
ATOM 2975 N N . HIS A 1 381 ? -13.836 -24.641 4.23 1 90.75 381 HIS A N 1
ATOM 2976 C CA . HIS A 1 381 ? -13.219 -23.328 4.422 1 90.75 381 HIS A CA 1
ATOM 2977 C C . HIS A 1 381 ? -11.734 -23.359 4.062 1 90.75 381 HIS A C 1
ATOM 2979 O O . HIS A 1 381 ? -11.172 -22.344 3.672 1 90.75 381 HIS A O 1
ATOM 2985 N N . GLU A 1 382 ? -11.086 -24.516 4.133 1 92.69 382 GLU A N 1
ATOM 2986 C CA . GLU A 1 382 ? -9.656 -24.641 3.859 1 92.69 382 GLU A CA 1
ATOM 2987 C C . GLU A 1 382 ? -9.359 -24.438 2.379 1 92.69 382 GLU A C 1
ATOM 2989 O O . GLU A 1 382 ? -8.258 -24 2.018 1 92.69 382 GLU A O 1
ATOM 2994 N N . THR A 1 383 ? -10.328 -24.719 1.503 1 95 383 THR A N 1
ATOM 2995 C CA . THR A 1 383 ? -10.141 -24.578 0.063 1 95 383 THR A CA 1
ATOM 2996 C C . THR A 1 383 ? -11.172 -23.625 -0.526 1 95 383 THR A C 1
ATOM 2998 O O . THR A 1 383 ? -11.695 -23.859 -1.617 1 95 383 THR A O 1
ATOM 3001 N N . ILE A 1 384 ? -11.484 -22.594 0.155 1 96.5 384 ILE A N 1
ATOM 3002 C CA . ILE A 1 384 ? -12.539 -21.641 -0.205 1 96.5 384 ILE A CA 1
ATOM 3003 C C . ILE A 1 384 ? -12.242 -21.031 -1.575 1 96.5 384 ILE A C 1
ATOM 3005 O O . ILE A 1 384 ? -13.156 -20.609 -2.283 1 96.5 384 ILE A O 1
ATOM 3009 N N . TYR A 1 385 ? -10.945 -21.047 -2.016 1 97.5 385 TYR A N 1
ATOM 3010 C CA . TYR A 1 385 ? -10.578 -20.5 -3.311 1 97.5 385 TYR A CA 1
ATOM 3011 C C . TYR A 1 385 ? -11.219 -21.281 -4.445 1 97.5 385 TYR A C 1
ATOM 3013 O O . TYR A 1 385 ? -11.336 -20.781 -5.566 1 97.5 385 TYR A O 1
ATOM 3021 N N . MET A 1 386 ? -11.695 -22.531 -4.223 1 94.69 386 MET A N 1
ATOM 3022 C CA . MET A 1 386 ? -12.43 -23.297 -5.227 1 94.69 386 MET A CA 1
ATOM 3023 C C . MET A 1 386 ? -13.797 -22.672 -5.5 1 94.69 386 MET A C 1
ATOM 3025 O O . MET A 1 386 ? -14.211 -22.562 -6.656 1 94.69 386 MET A O 1
ATOM 3029 N N . GLN A 1 387 ? -14.469 -22.297 -4.438 1 96.31 387 GLN A N 1
ATOM 3030 C CA . GLN A 1 387 ? -15.75 -21.625 -4.617 1 96.31 387 GLN A CA 1
ATOM 3031 C C . GLN A 1 387 ? -15.57 -20.266 -5.281 1 96.31 387 GLN A C 1
ATOM 3033 O O . GLN A 1 387 ? -16.406 -19.844 -6.094 1 96.31 387 GLN A O 1
ATOM 3038 N N . VAL A 1 388 ? -14.508 -19.531 -4.887 1 98.19 388 VAL A N 1
ATOM 3039 C CA . VAL A 1 388 ? -14.203 -18.266 -5.523 1 98.19 388 VAL A CA 1
ATOM 3040 C C . VAL A 1 388 ? -14.039 -18.453 -7.027 1 98.19 388 VAL A C 1
ATOM 3042 O O . VAL A 1 388 ? -14.594 -17.703 -7.824 1 98.19 388 VAL A O 1
ATOM 3045 N N . ALA A 1 389 ? -13.312 -19.484 -7.406 1 95.81 389 ALA A N 1
ATOM 3046 C CA . ALA A 1 389 ? -13.086 -19.797 -8.812 1 95.81 389 ALA A CA 1
ATOM 3047 C C . ALA A 1 389 ? -14.406 -20.094 -9.523 1 95.81 389 ALA A C 1
ATOM 3049 O O . ALA A 1 389 ? -14.617 -19.672 -10.664 1 95.81 389 ALA A O 1
ATOM 3050 N N . ARG A 1 390 ? -15.281 -20.859 -8.891 1 95.06 390 ARG A N 1
ATOM 3051 C CA . ARG A 1 390 ? -16.578 -21.156 -9.477 1 95.06 390 ARG A CA 1
ATOM 3052 C C . ARG A 1 390 ? -17.391 -19.875 -9.719 1 95.06 390 ARG A C 1
ATOM 3054 O O . ARG A 1 390 ? -18.062 -19.75 -10.742 1 95.06 390 ARG A O 1
ATOM 3061 N N . THR A 1 391 ? -17.312 -19.031 -8.75 1 97.44 391 THR A N 1
ATOM 3062 C CA . THR A 1 391 ? -18 -17.766 -8.891 1 97.44 391 THR A CA 1
ATOM 3063 C C . THR A 1 391 ? -17.406 -16.938 -10.031 1 97.44 391 THR A C 1
ATOM 3065 O O . THR A 1 391 ? -18.125 -16.328 -10.805 1 97.44 391 THR A O 1
ATOM 3068 N N . MET A 1 392 ? -16.078 -16.953 -10.117 1 96.5 392 MET A N 1
ATOM 3069 C CA . MET A 1 392 ? -15.398 -16.25 -11.203 1 96.5 392 MET A CA 1
ATOM 3070 C C . MET A 1 392 ? -15.828 -16.797 -12.562 1 96.5 392 MET A C 1
ATOM 3072 O O . MET A 1 392 ? -16.031 -16.047 -13.508 1 96.5 392 MET A O 1
ATOM 3076 N N . LYS A 1 393 ? -15.922 -18.094 -12.664 1 93.44 393 LYS A N 1
ATOM 3077 C CA . LYS A 1 393 ? -16.375 -18.719 -13.906 1 93.44 393 LYS A CA 1
ATOM 3078 C C . LYS A 1 393 ? -17.781 -18.25 -14.273 1 93.44 393 LYS A C 1
ATOM 3080 O O . LYS A 1 393 ? -18.047 -17.938 -15.438 1 93.44 393 LYS A O 1
ATOM 3085 N N . LEU A 1 394 ? -18.641 -18.219 -13.289 1 95.06 394 LEU A N 1
ATOM 3086 C CA . LEU A 1 394 ? -20 -17.719 -13.508 1 95.06 394 LEU A CA 1
ATOM 3087 C C . LEU A 1 394 ? -19.984 -16.281 -14.023 1 95.06 394 LEU A C 1
ATOM 3089 O O . LEU A 1 394 ? -20.75 -15.938 -14.922 1 95.06 394 LEU A O 1
ATOM 3093 N N . ILE A 1 395 ? -19.141 -15.477 -13.422 1 96.31 395 ILE A N 1
ATOM 3094 C CA . ILE A 1 395 ? -19.016 -14.078 -13.82 1 96.31 395 ILE A CA 1
ATOM 3095 C C . ILE A 1 395 ? -18.547 -13.992 -15.273 1 96.31 395 ILE A C 1
ATOM 3097 O O . ILE A 1 395 ? -19.109 -13.219 -16.062 1 96.31 395 ILE A O 1
ATOM 3101 N N . LEU A 1 396 ? -17.547 -14.766 -15.633 1 92.75 396 LEU A N 1
ATOM 3102 C CA . LEU A 1 396 ? -17.031 -14.758 -16.984 1 92.75 396 LEU A CA 1
ATOM 3103 C C . LEU A 1 396 ? -18.109 -15.156 -17.984 1 92.75 396 LEU A C 1
ATOM 3105 O O . LEU A 1 396 ? -18.172 -14.617 -19.094 1 92.75 396 LEU A O 1
ATOM 3109 N N . ASP A 1 397 ? -18.984 -16.016 -17.625 1 90.94 397 ASP A N 1
ATOM 3110 C CA . ASP A 1 397 ? -20 -16.562 -18.516 1 90.94 397 ASP A CA 1
ATOM 3111 C C . ASP A 1 397 ? -21.188 -15.609 -18.641 1 90.94 397 ASP A C 1
ATOM 3113 O O . ASP A 1 397 ? -21.781 -15.492 -19.719 1 90.94 397 ASP A O 1
ATOM 3117 N N . GLU A 1 398 ? -21.484 -14.852 -17.547 1 94.12 398 GLU A N 1
ATOM 3118 C CA . GLU A 1 398 ? -22.812 -14.242 -17.516 1 94.12 398 GLU A CA 1
ATOM 3119 C C . GLU A 1 398 ? -22.719 -12.742 -17.25 1 94.12 398 GLU A C 1
ATOM 3121 O O . GLU A 1 398 ? -23.672 -12 -17.5 1 94.12 398 GLU A O 1
ATOM 3126 N N . GLN A 1 399 ? -21.656 -12.289 -16.672 1 95.06 399 GLN A N 1
ATOM 3127 C CA . GLN A 1 399 ? -21.641 -10.914 -16.172 1 95.06 399 GLN A CA 1
ATOM 3128 C C . GLN A 1 399 ? -20.469 -10.125 -16.766 1 95.06 399 GLN A C 1
ATOM 3130 O O . GLN A 1 399 ? -19.469 -9.891 -16.078 1 95.06 399 GLN A O 1
ATOM 3135 N N . PRO A 1 400 ? -20.578 -9.578 -17.891 1 93.06 400 PRO A N 1
ATOM 3136 C CA . PRO A 1 400 ? -19.484 -8.852 -18.531 1 93.06 400 PRO A CA 1
ATOM 3137 C C . PRO A 1 400 ? -19.172 -7.535 -17.812 1 93.06 400 PRO A C 1
ATOM 3139 O O . PRO A 1 400 ? -18.062 -7 -17.969 1 93.06 400 PRO A O 1
ATOM 3142 N N . ASP A 1 401 ? -20.078 -6.992 -16.969 1 94.38 401 ASP A N 1
ATOM 3143 C CA . ASP A 1 401 ? -19.891 -5.688 -16.344 1 94.38 401 ASP A CA 1
ATOM 3144 C C . ASP A 1 401 ? -19.016 -5.801 -15.094 1 94.38 401 ASP A C 1
ATOM 3146 O O . ASP A 1 401 ? -18.531 -4.789 -14.578 1 94.38 401 ASP A O 1
ATOM 3150 N N . ILE A 1 402 ? -18.844 -6.992 -14.609 1 96.81 402 ILE A N 1
ATOM 3151 C CA . ILE A 1 402 ? -18.016 -7.172 -13.406 1 96.81 402 ILE A CA 1
ATOM 3152 C C . ILE A 1 402 ? -16.547 -7.234 -13.797 1 96.81 402 ILE A C 1
ATOM 3154 O O . ILE A 1 402 ? -16.125 -8.125 -14.539 1 96.81 402 ILE A O 1
ATOM 3158 N N . GLU A 1 403 ? -15.766 -6.305 -13.227 1 95.69 403 GLU A N 1
ATOM 3159 C CA . GLU A 1 403 ? -14.375 -6.141 -13.617 1 95.69 403 GLU A CA 1
ATOM 3160 C C . GLU A 1 403 ? -13.438 -6.801 -12.602 1 95.69 403 GLU A C 1
ATOM 3162 O O . GLU A 1 403 ? -12.234 -6.906 -12.836 1 95.69 403 GLU A O 1
ATOM 3167 N N . GLY A 1 404 ? -13.938 -7.219 -11.5 1 97.5 404 GLY A N 1
ATOM 3168 C CA . GLY A 1 404 ? -13.102 -7.84 -10.484 1 97.5 404 GLY A CA 1
ATOM 3169 C C . GLY A 1 404 ? -13.906 -8.422 -9.336 1 97.5 404 GLY A C 1
ATOM 3170 O O . GLY A 1 404 ? -15.125 -8.25 -9.273 1 97.5 404 GLY A O 1
ATOM 3171 N N . LEU A 1 405 ? -13.25 -9.164 -8.484 1 98.75 405 LEU A N 1
ATOM 3172 C CA . LEU A 1 405 ? -13.852 -9.797 -7.32 1 98.75 405 LEU A CA 1
ATOM 3173 C C . LEU A 1 405 ? -13.078 -9.469 -6.051 1 98.75 405 LEU A C 1
ATOM 3175 O O . LEU A 1 405 ? -11.859 -9.68 -5.992 1 98.75 405 LEU A O 1
ATOM 3179 N N . MET A 1 406 ? -13.758 -8.836 -5.113 1 98.75 406 MET A N 1
ATOM 3180 C CA . MET A 1 406 ? -13.219 -8.57 -3.781 1 98.75 406 MET A CA 1
ATOM 3181 C C . MET A 1 406 ? -13.711 -9.609 -2.775 1 98.75 406 MET A C 1
ATOM 3183 O O . MET A 1 406 ? -14.898 -9.664 -2.461 1 98.75 406 MET A O 1
ATOM 3187 N N . TYR A 1 407 ? -12.781 -10.414 -2.309 1 98.56 407 TYR A N 1
ATOM 3188 C CA . TYR A 1 407 ? -13.094 -11.445 -1.33 1 98.56 407 TYR A CA 1
ATOM 3189 C C . TYR A 1 407 ? -12.727 -10.992 0.079 1 98.56 407 TYR A C 1
ATOM 3191 O O . TYR A 1 407 ? -11.633 -10.477 0.306 1 98.56 407 TYR A O 1
ATOM 3199 N N . PHE A 1 408 ? -13.648 -11.172 1.043 1 96.94 408 PHE A N 1
ATOM 3200 C CA . PHE A 1 408 ? -13.289 -10.914 2.434 1 96.94 408 PHE A CA 1
ATOM 3201 C C . PHE A 1 408 ? -14.203 -11.688 3.377 1 96.94 408 PHE A C 1
ATOM 3203 O O . PHE A 1 408 ? -15.305 -12.078 2.998 1 96.94 408 PHE A O 1
ATOM 3210 N N . HIS A 1 409 ? -13.727 -12.008 4.574 1 95.12 409 HIS A N 1
ATOM 3211 C CA . HIS A 1 409 ? -14.469 -12.703 5.617 1 95.12 409 HIS A CA 1
ATOM 3212 C C . HIS A 1 409 ? -15.508 -11.781 6.258 1 95.12 409 HIS A C 1
ATOM 3214 O O . HIS A 1 409 ? -15.352 -10.562 6.242 1 95.12 409 HIS A O 1
ATOM 3220 N N . PHE A 1 410 ? -16.484 -12.352 6.867 1 94.44 410 PHE A N 1
ATOM 3221 C CA . PHE A 1 410 ? -17.594 -11.602 7.426 1 94.44 410 PHE A CA 1
ATOM 3222 C C . PHE A 1 410 ? -17.125 -10.711 8.57 1 94.44 410 PHE A C 1
ATOM 3224 O O . PHE A 1 410 ? -17.781 -9.711 8.891 1 94.44 410 PHE A O 1
ATOM 3231 N N . ASP A 1 411 ? -16.062 -11.078 9.227 1 93.62 411 ASP A N 1
ATOM 3232 C CA . ASP A 1 411 ? -15.578 -10.297 10.359 1 93.62 411 ASP A CA 1
ATOM 3233 C C . ASP A 1 411 ? -14.391 -9.43 9.961 1 93.62 411 ASP A C 1
ATOM 3235 O O . ASP A 1 411 ? -13.602 -9.023 10.812 1 93.62 411 ASP A O 1
ATOM 3239 N N . SER A 1 412 ? -14.227 -9.195 8.656 1 93.56 412 SER A N 1
ATOM 3240 C CA . SER A 1 412 ? -13.289 -8.195 8.133 1 93.56 412 SER A CA 1
ATOM 3241 C C . SER A 1 412 ? -13.984 -6.859 7.898 1 93.56 412 SER A C 1
ATOM 3243 O O . SER A 1 412 ? -15.211 -6.793 7.84 1 93.56 412 SER A O 1
ATOM 3245 N N . TRP A 1 413 ? -13.258 -5.809 7.934 1 95.38 413 TRP A N 1
ATOM 3246 C CA . TRP A 1 413 ? -13.812 -4.535 7.477 1 95.38 413 TRP A CA 1
ATOM 3247 C C . TRP A 1 413 ? -13.07 -4.031 6.242 1 95.38 413 TRP A C 1
ATOM 3249 O O . TRP A 1 413 ? -11.859 -4.227 6.117 1 95.38 413 TRP A O 1
ATOM 3259 N N . ILE A 1 414 ? -13.781 -3.496 5.32 1 97.12 414 ILE A N 1
ATOM 3260 C CA . ILE A 1 414 ? -13.297 -2.824 4.121 1 97.12 414 ILE A CA 1
ATOM 3261 C C . ILE A 1 414 ? -13.898 -1.426 4.027 1 97.12 414 ILE A C 1
ATOM 3263 O O . ILE A 1 414 ? -15.117 -1.263 4.125 1 97.12 414 ILE A O 1
ATOM 3267 N N . ASP A 1 415 ? -13.062 -0.392 3.967 1 97.25 415 ASP A N 1
ATOM 3268 C CA . ASP A 1 415 ? -13.531 0.943 3.611 1 97.25 415 ASP A CA 1
ATOM 3269 C C . ASP A 1 415 ? -13.766 1.062 2.107 1 97.25 415 ASP A C 1
ATOM 3271 O O . ASP A 1 415 ? -12.82 1.247 1.341 1 97.25 415 ASP A O 1
ATOM 3275 N N . PRO A 1 416 ? -14.969 1.025 1.657 1 97.12 416 PRO A N 1
ATOM 3276 C CA . PRO A 1 416 ? -15.211 0.876 0.219 1 97.12 416 PRO A CA 1
ATOM 3277 C C . PRO A 1 416 ? -14.898 2.148 -0.566 1 97.12 416 PRO A C 1
ATOM 3279 O O . PRO A 1 416 ? -14.773 2.105 -1.793 1 97.12 416 PRO A O 1
ATOM 3282 N N . MET A 1 417 ? -14.727 3.275 0.04 1 96.44 417 MET A N 1
ATOM 3283 C CA . MET A 1 417 ? -14.578 4.531 -0.687 1 96.44 417 MET A CA 1
ATOM 3284 C C . MET A 1 417 ? -13.133 5.016 -0.644 1 96.44 417 MET A C 1
ATOM 3286 O O . MET A 1 417 ? -12.82 6.094 -1.152 1 96.44 417 MET A O 1
ATOM 3290 N N . ALA A 1 418 ? -12.258 4.188 -0.132 1 96.38 418 ALA A N 1
ATOM 3291 C CA . ALA A 1 418 ? -10.875 4.621 0.054 1 96.38 418 ALA A CA 1
ATOM 3292 C C . ALA A 1 418 ? -9.953 3.967 -0.972 1 96.38 418 ALA A C 1
ATOM 3294 O O . ALA A 1 418 ? -8.758 3.797 -0.722 1 96.38 418 ALA A O 1
ATOM 3295 N N . TRP A 1 419 ? -10.5 3.609 -2.15 1 96.69 419 TRP A N 1
ATOM 3296 C CA . TRP A 1 419 ? -9.703 2.846 -3.111 1 96.69 419 TRP A CA 1
ATOM 3297 C C . TRP A 1 419 ? -9.711 3.521 -4.477 1 96.69 419 TRP A C 1
ATOM 3299 O O . TRP A 1 419 ? -9.57 2.857 -5.508 1 96.69 419 TRP A O 1
ATOM 3309 N N . VAL A 1 420 ? -9.836 4.777 -4.559 1 95 420 VAL A N 1
ATOM 3310 C CA . VAL A 1 420 ? -10.047 5.508 -5.805 1 95 420 VAL A CA 1
ATOM 3311 C C . VAL A 1 420 ? -8.773 5.465 -6.648 1 95 420 VAL A C 1
ATOM 3313 O O . VAL A 1 420 ? -8.836 5.34 -7.871 1 95 420 VAL A O 1
ATOM 3316 N N . ASP A 1 421 ? -7.621 5.52 -6.012 1 94.62 421 ASP A N 1
ATOM 3317 C CA . ASP A 1 421 ? -6.391 5.602 -6.797 1 94.62 421 ASP A CA 1
ATOM 3318 C C . ASP A 1 421 ? -5.68 4.254 -6.844 1 94.62 421 ASP A C 1
ATOM 3320 O O . ASP A 1 421 ? -4.543 4.16 -7.312 1 94.62 421 ASP A O 1
ATOM 3324 N N . GLU A 1 422 ? -6.297 3.213 -6.32 1 95.62 422 GLU A N 1
ATOM 3325 C CA . GLU A 1 422 ? -5.727 1.872 -6.43 1 95.62 422 GLU A CA 1
ATOM 3326 C C . GLU A 1 422 ? -5.957 1.284 -7.816 1 95.62 422 GLU A C 1
ATOM 3328 O O . GLU A 1 422 ? -7.039 1.438 -8.391 1 95.62 422 GLU A O 1
ATOM 3333 N N . ASN A 1 423 ? -4.969 0.614 -8.398 1 96.69 423 ASN A N 1
ATOM 3334 C CA . ASN A 1 423 ? -5.102 0.028 -9.727 1 96.69 423 ASN A CA 1
ATOM 3335 C C . ASN A 1 423 ? -6.02 -1.19 -9.711 1 96.69 423 ASN A C 1
ATOM 3337 O O . ASN A 1 423 ? -5.645 -2.248 -9.203 1 96.69 423 ASN A O 1
ATOM 3341 N N . ARG A 1 424 ? -7.164 -1.109 -10.305 1 96.69 424 ARG A N 1
ATOM 3342 C CA . ARG A 1 424 ? -8.156 -2.178 -10.297 1 96.69 424 ARG A CA 1
ATOM 3343 C C . ARG A 1 424 ? -7.789 -3.268 -11.305 1 96.69 424 ARG A C 1
ATOM 3345 O O . ARG A 1 424 ? -8.477 -4.289 -11.398 1 96.69 424 ARG A O 1
ATOM 3352 N N . GLU A 1 425 ? -6.68 -3.064 -12.008 1 95.94 425 GLU A N 1
ATOM 3353 C CA . GLU A 1 425 ? -6.176 -4.07 -12.938 1 95.94 425 GLU A CA 1
ATOM 3354 C C . GLU A 1 425 ? -5.055 -4.891 -12.312 1 95.94 425 GLU A C 1
ATOM 3356 O O . GLU A 1 425 ? -4.457 -5.742 -12.969 1 95.94 425 GLU A O 1
ATOM 3361 N N . SER A 1 426 ? -4.746 -4.609 -11.102 1 96.81 426 SER A N 1
ATOM 3362 C CA . SER A 1 426 ? -3.768 -5.387 -10.352 1 96.81 426 SER A CA 1
ATOM 3363 C C . SER A 1 426 ? -4.441 -6.207 -9.25 1 96.81 426 SER A C 1
ATOM 3365 O O . SER A 1 426 ? -5.578 -5.926 -8.875 1 96.81 426 SER A O 1
ATOM 3367 N N . ILE A 1 427 ? -3.734 -7.254 -8.836 1 98 427 ILE A N 1
ATOM 3368 C CA . ILE A 1 427 ? -4.168 -8.031 -7.688 1 98 427 ILE A CA 1
ATOM 3369 C C . ILE A 1 427 ? -3.852 -7.273 -6.398 1 98 427 ILE A C 1
ATOM 3371 O O . ILE A 1 427 ? -2.779 -6.676 -6.273 1 98 427 ILE A O 1
ATOM 3375 N N . TRP A 1 428 ? -4.855 -7.188 -5.5 1 97.25 428 TRP A N 1
ATOM 3376 C CA . TRP A 1 428 ? -4.598 -6.586 -4.195 1 97.25 428 TRP A CA 1
ATOM 3377 C C . TRP A 1 428 ? -4.473 -7.66 -3.117 1 97.25 428 TRP A C 1
ATOM 3379 O O . TRP A 1 428 ? -5.352 -8.516 -2.977 1 97.25 428 TRP A O 1
ATOM 3389 N N . PHE A 1 429 ? -3.4 -7.664 -2.41 1 94.88 429 PHE A N 1
ATOM 3390 C CA . PHE A 1 429 ? -3.145 -8.625 -1.343 1 94.88 429 PHE A CA 1
ATOM 3391 C C . PHE A 1 429 ? -2.533 -7.93 -0.129 1 94.88 429 PHE A C 1
ATOM 3393 O O . PHE A 1 429 ? -1.56 -7.188 -0.258 1 94.88 429 PHE A O 1
ATOM 3400 N N . PRO A 1 430 ? -3.068 -8.117 1.068 1 88 430 PRO A N 1
ATOM 3401 C CA . PRO A 1 430 ? -2.639 -7.355 2.244 1 88 430 PRO A CA 1
ATOM 3402 C C . PRO A 1 430 ? -1.274 -7.805 2.768 1 88 430 PRO A C 1
ATOM 3404 O O . PRO A 1 430 ? -0.938 -8.984 2.691 1 88 430 PRO A O 1
ATOM 3407 N N . THR A 1 431 ? -0.539 -6.785 3.252 1 79.44 431 THR A N 1
ATOM 3408 C CA . THR A 1 431 ? 0.648 -7.055 4.059 1 79.44 431 THR A CA 1
ATOM 3409 C C . THR A 1 431 ? 0.348 -6.867 5.543 1 79.44 431 THR A C 1
ATOM 3411 O O . THR A 1 431 ? -0.258 -5.871 5.938 1 79.44 431 THR A O 1
ATOM 3414 N N . SER A 1 432 ? -0.054 -7.871 6.25 1 64.69 432 SER A N 1
ATOM 3415 C CA . SER A 1 432 ? -0.545 -7.824 7.621 1 64.69 432 SER A CA 1
ATOM 3416 C C . SER A 1 432 ? 0.277 -6.859 8.469 1 64.69 432 SER A C 1
ATOM 3418 O O . SER A 1 432 ? 1.498 -6.777 8.32 1 64.69 432 SER A O 1
ATOM 3420 N N . HIS A 1 433 ? -0.596 -5.891 9.156 1 61.56 433 HIS A N 1
ATOM 3421 C CA . HIS A 1 433 ? -0.019 -4.914 10.07 1 61.56 433 HIS A CA 1
ATOM 3422 C C . HIS A 1 433 ? -0.596 -5.066 11.477 1 61.56 433 HIS A C 1
ATOM 3424 O O . HIS A 1 433 ? -1.816 -5.098 11.648 1 61.56 433 HIS A O 1
ATOM 3430 N N . ASN A 1 434 ? 0.002 -5.879 12.383 1 57.09 434 ASN A N 1
ATOM 3431 C CA . ASN A 1 434 ? -0.524 -5.867 13.742 1 57.09 434 ASN A CA 1
ATOM 3432 C C . ASN A 1 434 ? 0.402 -5.113 14.695 1 57.09 434 ASN A C 1
ATOM 3434 O O . ASN A 1 434 ? 1.562 -5.492 14.867 1 57.09 434 ASN A O 1
ATOM 3438 N N . THR A 1 435 ? -0.016 -3.99 15.141 1 52.16 435 THR A N 1
ATOM 3439 C CA . THR A 1 435 ? 0.812 -3.121 15.969 1 52.16 435 THR A CA 1
ATOM 3440 C C . THR A 1 435 ? 0.835 -3.609 17.406 1 52.16 435 THR A C 1
ATOM 3442 O O . THR A 1 435 ? 1.613 -3.113 18.234 1 52.16 435 THR A O 1
ATOM 3445 N N . ARG A 1 436 ? -0.007 -4.523 17.781 1 53.75 436 ARG A N 1
ATOM 3446 C CA . ARG A 1 436 ? -0.112 -4.758 19.219 1 53.75 436 ARG A CA 1
ATOM 3447 C C . ARG A 1 436 ? 0.283 -6.191 19.562 1 53.75 436 ARG A C 1
ATOM 3449 O O . ARG A 1 436 ? 0.459 -6.52 20.734 1 53.75 436 ARG A O 1
ATOM 3456 N N . GLN A 1 437 ? 0.155 -7.121 18.656 1 51 437 GLN A N 1
ATOM 3457 C CA . GLN A 1 437 ? 0.47 -8.477 19.078 1 51 437 GLN A CA 1
ATOM 3458 C C . GLN A 1 437 ? 1.881 -8.875 18.656 1 51 437 GLN A C 1
ATOM 3460 O O . GLN A 1 437 ? 2.293 -8.609 17.516 1 51 437 GLN A O 1
ATOM 3465 N N . PHE A 1 438 ? 2.611 -8.992 19.766 1 44.91 438 PHE A N 1
ATOM 3466 C CA . PHE A 1 438 ? 3.988 -9.461 19.672 1 44.91 438 PHE A CA 1
ATOM 3467 C C . PHE A 1 438 ? 4.07 -10.727 18.828 1 44.91 438 PHE A C 1
ATOM 3469 O O . PHE A 1 438 ? 4.98 -10.875 18.016 1 44.91 438 PHE A O 1
ATOM 3476 N N . GLU A 1 439 ? 3.256 -11.711 19.453 1 42.44 439 GLU A N 1
ATOM 3477 C CA . GLU A 1 439 ? 3.373 -13.125 19.109 1 42.44 439 GLU A CA 1
ATOM 3478 C C . GLU A 1 439 ? 2.578 -13.453 17.844 1 42.44 439 GLU A C 1
ATOM 3480 O O . GLU A 1 439 ? 1.354 -13.312 17.828 1 42.44 439 GLU A O 1
ATOM 3485 N N . GLY A 1 440 ? 2.848 -13.172 16.656 1 49 440 GLY A N 1
ATOM 3486 C CA . GLY A 1 440 ? 2.588 -13.883 15.422 1 49 440 GLY A CA 1
ATOM 3487 C C . GLY A 1 440 ? 1.606 -13.164 14.516 1 49 440 GLY A C 1
ATOM 3488 O O . GLY A 1 440 ? 0.397 -13.203 14.75 1 49 440 GLY A O 1
ATOM 3489 N N . ASP A 1 441 ? 1.99 -12.07 14.031 1 52.94 441 ASP A N 1
ATOM 3490 C CA . ASP A 1 441 ? 1.305 -11.445 12.898 1 52.94 441 ASP A CA 1
ATOM 3491 C C . ASP A 1 441 ? 0.941 -12.484 11.836 1 52.94 441 ASP A C 1
ATOM 3493 O O . ASP A 1 441 ? 1.714 -13.406 11.578 1 52.94 441 ASP A O 1
ATOM 3497 N N . GLY A 1 442 ? -0.314 -13.016 11.938 1 59.09 442 GLY A N 1
ATOM 3498 C CA . GLY A 1 442 ? -0.674 -13.82 10.781 1 59.09 442 GLY A CA 1
ATOM 3499 C C . GLY A 1 442 ? 0.344 -13.742 9.664 1 59.09 442 GLY A C 1
ATOM 3500 O O . GLY A 1 442 ? 1.281 -12.945 9.719 1 59.09 442 GLY A O 1
ATOM 3501 N N . PRO A 1 443 ? 0.304 -14.844 8.836 1 63.28 443 PRO A N 1
ATOM 3502 C CA . PRO A 1 443 ? 1.351 -14.875 7.809 1 63.28 443 PRO A CA 1
ATOM 3503 C C . PRO A 1 443 ? 1.354 -13.633 6.922 1 63.28 443 PRO A C 1
ATOM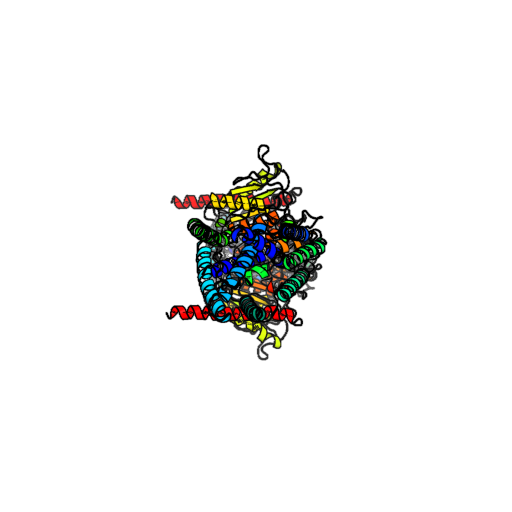 3505 O O . PRO A 1 443 ? 0.289 -13.125 6.562 1 63.28 443 PRO A O 1
ATOM 3508 N N . ARG A 1 444 ? 2.441 -12.992 6.836 1 76.56 444 ARG A N 1
ATOM 3509 C CA . ARG A 1 444 ? 2.717 -11.961 5.84 1 76.56 444 ARG A CA 1
ATOM 3510 C C . ARG A 1 444 ? 2.979 -12.578 4.473 1 76.56 444 ARG A C 1
ATOM 3512 O O . ARG A 1 444 ? 3.48 -13.695 4.375 1 76.56 444 ARG A O 1
ATOM 3519 N N . TYR A 1 445 ? 2.518 -11.805 3.566 1 86.5 445 TYR A N 1
ATOM 3520 C CA . TYR A 1 445 ? 2.762 -12.312 2.221 1 86.5 445 TYR A CA 1
ATOM 3521 C C . TYR A 1 445 ? 4.254 -12.453 1.953 1 86.5 445 TYR A C 1
ATOM 3523 O O . TYR A 1 445 ? 4.996 -11.469 1.987 1 86.5 445 TYR A O 1
ATOM 3531 N N . MET A 1 446 ? 4.711 -13.664 1.728 1 87 446 MET A N 1
ATOM 3532 C CA . MET A 1 446 ? 6.117 -13.961 1.465 1 87 446 MET A CA 1
ATOM 3533 C C . MET A 1 446 ? 6.27 -15.273 0.706 1 87 446 MET A C 1
ATOM 3535 O O . MET A 1 446 ? 5.52 -16.219 0.943 1 87 446 MET A O 1
ATOM 3539 N N . CYS A 1 447 ? 7.148 -15.266 -0.151 1 93.25 447 CYS A N 1
ATOM 3540 C CA . CYS A 1 447 ? 7.492 -16.484 -0.881 1 93.25 447 CYS A CA 1
ATOM 3541 C C . CYS A 1 447 ? 8.891 -16.953 -0.513 1 93.25 447 CYS A C 1
ATOM 3543 O O . CYS A 1 447 ? 9.781 -16.141 -0.243 1 93.25 447 CYS A O 1
ATOM 3545 N N . MET A 1 448 ? 9.047 -18.234 -0.423 1 92.12 448 MET A N 1
ATOM 3546 C CA . MET A 1 448 ? 10.32 -18.797 0.013 1 92.12 448 MET A CA 1
ATOM 3547 C C . MET A 1 448 ? 10.516 -20.203 -0.538 1 92.12 448 MET A C 1
ATOM 3549 O O . MET A 1 448 ? 9.57 -20.797 -1.062 1 92.12 448 MET A O 1
ATOM 3553 N N . THR A 1 449 ? 11.727 -20.688 -0.428 1 93.38 449 THR A N 1
ATOM 3554 C CA . THR A 1 449 ? 12.031 -22.062 -0.807 1 93.38 449 THR A CA 1
ATOM 3555 C C . THR A 1 449 ? 12.336 -22.906 0.427 1 93.38 449 THR A C 1
ATOM 3557 O O . THR A 1 449 ? 12.438 -24.125 0.336 1 93.38 449 THR A O 1
ATOM 3560 N N . ASP A 1 450 ? 12.516 -22.219 1.521 1 90.94 450 ASP A N 1
ATOM 3561 C CA . ASP A 1 450 ? 12.797 -22.859 2.807 1 90.94 450 ASP A CA 1
ATOM 3562 C C . ASP A 1 450 ? 11.859 -22.328 3.891 1 90.94 450 ASP A C 1
ATOM 3564 O O . ASP A 1 450 ? 11.914 -21.156 4.246 1 90.94 450 ASP A O 1
ATOM 3568 N N . TRP A 1 451 ? 11.086 -23.297 4.469 1 87.94 451 TRP A N 1
ATOM 3569 C CA . TRP A 1 451 ? 10.07 -22.891 5.438 1 87.94 451 TRP A CA 1
ATOM 3570 C C . TRP A 1 451 ? 10.719 -22.297 6.688 1 87.94 451 TRP A C 1
ATOM 3572 O O . TRP A 1 451 ? 10.078 -21.562 7.438 1 87.94 451 TRP A O 1
ATOM 3582 N N . GLN A 1 452 ? 11.992 -22.5 6.895 1 85.5 452 GLN A N 1
ATOM 3583 C CA . GLN A 1 452 ? 12.688 -22.031 8.086 1 85.5 452 GLN A CA 1
ATOM 3584 C C . GLN A 1 452 ? 12.883 -20.516 8.047 1 85.5 452 GLN A C 1
ATOM 3586 O O . GLN A 1 452 ? 13.219 -19.906 9.07 1 85.5 452 GLN A O 1
ATOM 3591 N N . LYS A 1 453 ? 12.672 -19.938 6.914 1 79.75 453 LYS A N 1
ATOM 3592 C CA . LYS A 1 453 ? 12.742 -18.484 6.828 1 79.75 453 LYS A CA 1
ATOM 3593 C C . LYS A 1 453 ? 11.578 -17.844 7.574 1 79.75 453 LYS A C 1
ATOM 3595 O O . LYS A 1 453 ? 11.648 -16.656 7.938 1 79.75 453 LYS A O 1
ATOM 3600 N N . PHE A 1 454 ? 10.531 -18.578 7.758 1 80.56 454 PHE A N 1
ATOM 3601 C CA . PHE A 1 454 ? 9.375 -18.172 8.547 1 80.56 454 PHE A CA 1
ATOM 3602 C C . PHE A 1 454 ? 8.906 -19.297 9.461 1 80.56 454 PHE A C 1
ATOM 3604 O O . PHE A 1 454 ? 7.777 -19.781 9.328 1 80.56 454 PHE A O 1
ATOM 3611 N N . PRO A 1 455 ? 9.625 -19.547 10.438 1 80.06 455 PRO A N 1
ATOM 3612 C CA . PRO A 1 455 ? 9.398 -20.781 11.203 1 80.06 455 PRO A CA 1
ATOM 3613 C C . PRO A 1 455 ? 8.219 -20.656 12.172 1 80.06 455 PRO A C 1
ATOM 3615 O O . PRO A 1 455 ? 7.711 -21.672 12.656 1 80.06 455 PRO A O 1
ATOM 3618 N N . GLN A 1 456 ? 7.766 -19.516 12.414 1 76.56 456 GLN A N 1
ATOM 3619 C CA . GLN A 1 456 ? 6.797 -19.312 13.492 1 76.56 456 GLN A CA 1
ATOM 3620 C C . GLN A 1 456 ? 5.387 -19.672 13.023 1 76.56 456 GLN A C 1
ATOM 3622 O O . GLN A 1 456 ? 4.457 -19.703 13.836 1 76.56 456 GLN A O 1
ATOM 3627 N N . TRP A 1 457 ? 5.207 -19.922 11.805 1 81.75 457 TRP A N 1
ATOM 3628 C CA . TRP A 1 457 ? 3.863 -20.219 11.312 1 81.75 457 TRP A CA 1
ATOM 3629 C C . TRP A 1 457 ? 3.484 -21.672 11.594 1 81.75 457 TRP A C 1
ATOM 3631 O O . TRP A 1 457 ? 4.211 -22.594 11.211 1 81.75 457 TRP A O 1
ATOM 3641 N N . TRP A 1 458 ? 2.299 -21.953 12.109 1 82.44 458 TRP A N 1
ATOM 3642 C CA . TRP A 1 458 ? 1.847 -23.25 12.602 1 82.44 458 TRP A CA 1
ATOM 3643 C C . TRP A 1 458 ? 1.56 -24.203 11.445 1 82.44 458 TRP A C 1
ATOM 3645 O O . TRP A 1 458 ? 1.621 -25.422 11.602 1 82.44 458 TRP A O 1
ATOM 3655 N N . GLY A 1 459 ? 1.271 -23.703 10.258 1 85.5 459 GLY A N 1
ATOM 3656 C CA . GLY A 1 459 ? 0.826 -24.5 9.133 1 85.5 459 GLY A CA 1
ATOM 3657 C C . GLY A 1 459 ? 1.899 -25.438 8.602 1 85.5 459 GLY A C 1
ATOM 3658 O O . GLY A 1 459 ? 1.596 -26.422 7.941 1 85.5 459 GLY A O 1
ATOM 3659 N N . TRP A 1 460 ? 3.135 -25.109 9.023 1 88.06 460 TRP A N 1
ATOM 3660 C CA . TRP A 1 460 ? 4.223 -25.938 8.5 1 88.06 460 TRP A CA 1
ATOM 3661 C C . TRP A 1 460 ? 4.176 -27.328 9.094 1 88.06 460 TRP A C 1
ATOM 3663 O O . TRP A 1 460 ? 4.699 -28.281 8.508 1 88.06 460 TRP A O 1
ATOM 3673 N N . TYR A 1 461 ? 3.482 -27.516 10.227 1 89.88 461 TYR A N 1
ATOM 3674 C CA . TYR A 1 461 ? 3.324 -28.812 10.852 1 89.88 461 TYR A CA 1
ATOM 3675 C C . TYR A 1 461 ? 2.553 -29.766 9.945 1 89.88 461 TYR A C 1
ATOM 3677 O O . TYR A 1 461 ? 2.744 -30.984 10 1 89.88 461 TYR A O 1
ATOM 3685 N N . HIS A 1 462 ? 1.736 -29.266 9.062 1 91.69 462 HIS A N 1
ATOM 3686 C CA . HIS A 1 462 ? 0.92 -30.062 8.156 1 91.69 462 HIS A CA 1
ATOM 3687 C C . HIS A 1 462 ? 1.64 -30.297 6.828 1 91.69 462 HIS A C 1
ATOM 3689 O O . HIS A 1 462 ? 1.066 -30.875 5.898 1 91.69 462 HIS A O 1
ATOM 3695 N N . LYS A 1 463 ? 2.861 -29.781 6.672 1 92.31 463 LYS A N 1
ATOM 3696 C CA . LYS A 1 463 ? 3.719 -29.938 5.5 1 92.31 463 LYS A CA 1
ATOM 3697 C C . LYS A 1 463 ? 3.053 -29.391 4.246 1 92.31 463 LYS A C 1
ATOM 3699 O O . LYS A 1 463 ? 3.107 -30.016 3.182 1 92.31 463 LYS A O 1
ATOM 3704 N N . TRP A 1 464 ? 2.385 -28.328 4.41 1 95.56 464 TRP A N 1
ATOM 3705 C CA . TRP A 1 464 ? 1.724 -27.703 3.27 1 95.56 464 TRP A CA 1
ATOM 3706 C C . TRP A 1 464 ? 2.746 -27.156 2.285 1 95.56 464 TRP A C 1
ATOM 3708 O O . TRP A 1 464 ? 2.449 -26.984 1.101 1 95.56 464 TRP A O 1
ATOM 3718 N N . ASN A 1 465 ? 3.955 -26.844 2.764 1 95 465 ASN A N 1
ATOM 3719 C CA . ASN A 1 465 ? 5.027 -26.406 1.873 1 95 465 ASN A CA 1
ATOM 3720 C C . ASN A 1 465 ? 5.418 -27.516 0.892 1 95 465 ASN A C 1
ATOM 3722 O O . ASN A 1 465 ? 5.633 -27.234 -0.292 1 95 465 ASN A O 1
ATOM 3726 N N . GLU A 1 466 ? 5.508 -28.719 1.365 1 93.88 466 GLU A N 1
ATOM 3727 C CA . GLU A 1 466 ? 5.852 -29.844 0.5 1 93.88 466 GLU A CA 1
ATOM 3728 C C . GLU A 1 466 ? 4.734 -30.125 -0.502 1 93.88 466 GLU A C 1
ATOM 3730 O O . GLU A 1 466 ? 5.004 -30.438 -1.664 1 93.88 466 GLU A O 1
ATOM 3735 N N . LYS A 1 467 ? 3.52 -30.031 -0.033 1 94.44 467 LYS A N 1
ATOM 3736 C CA . LYS A 1 467 ? 2.371 -30.219 -0.915 1 94.44 467 LYS A CA 1
ATOM 3737 C C . LYS A 1 467 ? 2.355 -29.156 -2.021 1 94.44 467 LYS A C 1
ATOM 3739 O O . LYS A 1 467 ? 2.088 -29.484 -3.182 1 94.44 467 LYS A O 1
ATOM 3744 N N . ALA A 1 468 ? 2.668 -27.922 -1.674 1 97.5 468 ALA A N 1
ATOM 3745 C CA . ALA A 1 468 ? 2.709 -26.844 -2.656 1 97.5 468 ALA A CA 1
ATOM 3746 C C . ALA A 1 468 ? 3.756 -27.125 -3.732 1 97.5 468 ALA A C 1
ATOM 3748 O O . ALA A 1 468 ? 3.498 -26.922 -4.922 1 97.5 468 ALA A O 1
ATOM 3749 N N . VAL A 1 469 ? 4.871 -27.547 -3.305 1 96.19 469 VAL A N 1
ATOM 3750 C CA . VAL A 1 469 ? 5.965 -27.828 -4.227 1 96.19 469 VAL A CA 1
ATOM 3751 C C . VAL A 1 469 ? 5.559 -28.969 -5.172 1 96.19 469 VAL A C 1
ATOM 3753 O O . VAL A 1 469 ? 5.848 -28.922 -6.371 1 96.19 469 VAL A O 1
ATOM 3756 N N . THR A 1 470 ? 4.891 -29.953 -4.605 1 92.12 470 THR A N 1
ATOM 3757 C CA . THR A 1 470 ? 4.41 -31.062 -5.41 1 92.12 470 THR A CA 1
ATOM 3758 C C . THR A 1 470 ? 3.422 -30.594 -6.469 1 92.12 470 THR A C 1
ATOM 3760 O O . THR A 1 470 ? 3.5 -31 -7.629 1 92.12 470 THR A O 1
ATOM 3763 N N . VAL A 1 471 ? 2.506 -29.766 -6.074 1 95.38 471 VAL A N 1
ATOM 3764 C CA . VAL A 1 471 ? 1.51 -29.234 -7 1 95.38 471 VAL A CA 1
ATOM 3765 C C . VAL A 1 471 ? 2.195 -28.391 -8.07 1 95.38 471 VAL A C 1
ATOM 3767 O O . VAL A 1 471 ? 1.823 -28.438 -9.242 1 95.38 471 VAL A O 1
ATOM 3770 N N . ASN A 1 472 ? 3.182 -27.578 -7.668 1 96.12 472 ASN A N 1
ATOM 3771 C CA . ASN A 1 472 ? 3.953 -26.797 -8.625 1 96.12 472 ASN A CA 1
ATOM 3772 C C . ASN A 1 472 ? 4.539 -27.672 -9.727 1 96.12 472 ASN A C 1
ATOM 3774 O O . ASN A 1 472 ? 4.484 -27.312 -10.906 1 96.12 472 ASN A O 1
ATOM 3778 N N . GLY A 1 473 ? 5.117 -28.781 -9.25 1 89.25 473 GLY A N 1
ATOM 3779 C CA . GLY A 1 473 ? 5.668 -29.703 -10.219 1 89.25 473 GLY A CA 1
ATOM 3780 C C . GLY A 1 473 ? 4.641 -30.203 -11.227 1 89.25 473 GLY A C 1
ATOM 3781 O O . GLY A 1 473 ? 4.941 -30.328 -12.414 1 89.25 473 GLY A O 1
ATOM 3782 N N . GLU A 1 474 ? 3.441 -30.453 -10.75 1 86.81 474 GLU A N 1
ATOM 3783 C CA . GLU A 1 474 ? 2.361 -30.891 -11.625 1 86.81 474 GLU A CA 1
ATOM 3784 C C . GLU A 1 474 ? 1.998 -29.797 -12.641 1 86.81 474 GLU A C 1
ATOM 3786 O O . GLU A 1 474 ? 1.772 -30.094 -13.812 1 86.81 474 GLU A O 1
ATOM 3791 N N . ILE A 1 475 ? 1.921 -28.562 -12.203 1 90.5 475 ILE A N 1
ATOM 3792 C CA . ILE A 1 475 ? 1.552 -27.469 -13.086 1 90.5 475 ILE A CA 1
ATOM 3793 C C . ILE A 1 475 ? 2.627 -27.281 -14.156 1 90.5 475 ILE A C 1
ATOM 3795 O O . ILE A 1 475 ? 2.316 -27.016 -15.32 1 90.5 475 ILE A O 1
ATOM 3799 N N . ILE A 1 476 ? 3.867 -27.328 -13.742 1 86.25 476 ILE A N 1
ATOM 3800 C CA . ILE A 1 476 ? 4.969 -27.203 -14.688 1 86.25 476 ILE A CA 1
ATOM 3801 C C . ILE A 1 476 ? 4.836 -28.25 -15.781 1 86.25 476 ILE A C 1
ATOM 3803 O O . ILE A 1 476 ? 4.984 -27.953 -16.969 1 86.25 476 ILE A O 1
ATOM 3807 N N . ARG A 1 477 ? 4.5 -29.422 -15.359 1 75 477 ARG A N 1
ATOM 3808 C CA . ARG A 1 477 ? 4.371 -30.531 -16.297 1 75 477 ARG A CA 1
ATOM 3809 C C . ARG A 1 477 ? 3.225 -30.281 -17.281 1 75 477 ARG A C 1
ATOM 3811 O O . ARG A 1 477 ? 3.299 -30.688 -18.438 1 75 477 ARG A O 1
ATOM 3818 N N . MET A 1 478 ? 2.166 -29.672 -16.766 1 76.06 478 MET A N 1
ATOM 3819 C CA . MET A 1 478 ? 1.004 -29.406 -17.609 1 76.06 478 MET A CA 1
ATOM 3820 C C . MET A 1 478 ? 1.345 -28.406 -18.719 1 76.06 478 MET A C 1
ATOM 3822 O O . MET A 1 478 ? 0.638 -28.312 -19.719 1 76.06 478 MET A O 1
ATOM 3826 N N . ASN A 1 479 ? 2.406 -27.609 -18.562 1 73.75 479 ASN A N 1
ATOM 3827 C CA . ASN A 1 479 ? 2.939 -26.703 -19.578 1 73.75 479 ASN A CA 1
ATOM 3828 C C . ASN A 1 479 ? 1.852 -25.797 -20.156 1 73.75 479 ASN A C 1
ATOM 3830 O O . ASN A 1 479 ? 1.657 -25.75 -21.359 1 73.75 479 ASN A O 1
ATOM 3834 N N . ARG A 1 480 ? 1.178 -25.172 -19.266 1 77.06 480 ARG A N 1
ATOM 3835 C CA . ARG A 1 480 ? 0.085 -24.297 -19.688 1 77.06 480 ARG A CA 1
ATOM 3836 C C . ARG A 1 480 ? 0.526 -22.844 -19.703 1 77.06 480 ARG A C 1
ATOM 3838 O O . ARG A 1 480 ? -0.282 -21.938 -19.469 1 77.06 480 ARG A O 1
ATOM 3845 N N . GLY A 1 481 ? 1.814 -22.562 -19.797 1 77.56 481 GLY A N 1
ATOM 3846 C CA . GLY A 1 481 ? 2.314 -21.219 -20.016 1 77.56 481 GLY A CA 1
ATOM 3847 C C . GLY A 1 481 ? 2.604 -20.469 -18.734 1 77.56 481 GLY A C 1
ATOM 3848 O O . GLY A 1 481 ? 2.67 -19.25 -18.719 1 77.56 481 GLY A O 1
ATOM 3849 N N . TYR A 1 482 ? 2.738 -21.156 -17.641 1 88.88 482 TYR A N 1
ATOM 3850 C CA . TYR A 1 482 ? 3.053 -20.516 -16.359 1 88.88 482 TYR A CA 1
ATOM 3851 C C . TYR A 1 482 ? 4.551 -20.562 -16.078 1 88.88 482 TYR A C 1
ATOM 3853 O O . TYR A 1 482 ? 5.215 -21.562 -16.406 1 88.88 482 TYR A O 1
ATOM 3861 N N . THR A 1 483 ? 5.074 -19.438 -15.648 1 91.19 483 THR A N 1
ATOM 3862 C CA . THR A 1 483 ? 6.43 -19.391 -15.109 1 91.19 483 THR A CA 1
ATOM 3863 C C . THR A 1 483 ? 6.434 -19.703 -13.617 1 91.19 483 THR A C 1
ATOM 3865 O O . THR A 1 483 ? 5.914 -18.922 -12.812 1 91.19 483 THR A O 1
ATOM 3868 N N . ILE A 1 484 ? 7.012 -20.891 -13.312 1 94.56 484 ILE A N 1
ATOM 3869 C CA . ILE A 1 484 ? 6.938 -21.359 -11.938 1 94.56 484 ILE A CA 1
ATOM 3870 C C . ILE A 1 484 ? 8.336 -21.766 -11.461 1 94.56 484 ILE A C 1
ATOM 3872 O O . ILE A 1 484 ? 9.109 -22.359 -12.211 1 94.56 484 ILE A O 1
ATOM 3876 N N . GLU A 1 485 ? 8.68 -21.297 -10.289 1 94.19 485 GLU A N 1
ATOM 3877 C CA . GLU A 1 485 ? 9.789 -21.891 -9.547 1 94.19 485 GLU A CA 1
ATOM 3878 C C . GLU A 1 485 ? 9.305 -23.062 -8.688 1 94.19 485 GLU A C 1
ATOM 3880 O O . GLU A 1 485 ? 8.602 -22.859 -7.699 1 94.19 485 GLU A O 1
ATOM 3885 N N . GLU A 1 486 ? 9.641 -24.188 -9.047 1 93.31 486 GLU A N 1
ATOM 3886 C CA . GLU A 1 486 ? 9.07 -25.406 -8.5 1 93.31 486 GLU A CA 1
ATOM 3887 C C . GLU A 1 486 ? 9.18 -25.438 -6.98 1 93.31 486 GLU A C 1
ATOM 3889 O O . GLU A 1 486 ? 8.219 -25.797 -6.289 1 93.31 486 GLU A O 1
ATOM 3894 N N . ASP A 1 487 ? 10.305 -25.062 -6.441 1 94.81 487 ASP A N 1
ATOM 3895 C CA . ASP A 1 487 ? 10.555 -25.219 -5.016 1 94.81 487 ASP A CA 1
ATOM 3896 C C . ASP A 1 487 ? 10.016 -24.031 -4.223 1 94.81 487 ASP A C 1
ATOM 3898 O O . ASP A 1 487 ? 10.086 -24.016 -2.99 1 94.81 487 ASP A O 1
ATOM 3902 N N . GLU A 1 488 ? 9.453 -23.125 -4.902 1 96.69 488 GLU A N 1
ATOM 3903 C CA . GLU A 1 488 ? 9 -21.922 -4.223 1 96.69 488 GLU A CA 1
ATOM 3904 C C . GLU A 1 488 ? 7.539 -22.031 -3.799 1 96.69 488 GLU A C 1
ATOM 3906 O O . GLU A 1 488 ? 6.707 -22.547 -4.555 1 96.69 488 GLU A O 1
ATOM 3911 N N . PHE A 1 489 ? 7.273 -21.703 -2.543 1 96.94 489 PHE A N 1
ATOM 3912 C CA . PHE A 1 489 ? 5.922 -21.594 -2.004 1 96.94 489 PHE A CA 1
ATOM 3913 C C . PHE A 1 489 ? 5.738 -20.297 -1.237 1 96.94 489 PHE A C 1
ATOM 3915 O O . PHE A 1 489 ? 6.715 -19.672 -0.83 1 96.94 489 PHE A O 1
ATOM 3922 N N . CYS A 1 490 ? 4.516 -19.859 -1.164 1 95.69 490 CYS A N 1
ATOM 3923 C CA . CYS A 1 490 ? 4.234 -18.594 -0.485 1 95.69 490 CYS A CA 1
ATOM 3924 C C . CYS A 1 490 ? 3.254 -18.797 0.665 1 95.69 490 CYS A C 1
ATOM 3926 O O . CYS A 1 490 ? 2.6 -19.844 0.749 1 95.69 490 CYS A O 1
ATOM 3928 N N . VAL A 1 491 ? 3.246 -17.906 1.551 1 91.62 491 VAL A N 1
ATOM 3929 C CA . VAL A 1 491 ? 2.303 -17.859 2.662 1 91.62 491 VAL A CA 1
ATOM 3930 C C . VAL A 1 491 ? 1.758 -16.438 2.816 1 91.62 491 VAL A C 1
ATOM 3932 O O . VAL A 1 491 ? 2.42 -15.469 2.441 1 91.62 491 VAL A O 1
ATOM 3935 N N . GLY A 1 492 ? 0.538 -16.297 3.176 1 88.75 492 GLY A N 1
ATOM 3936 C CA . GLY A 1 492 ? -0.077 -15 3.385 1 88.75 492 GLY A CA 1
ATOM 3937 C C . GLY A 1 492 ? -1.483 -15.086 3.947 1 88.75 492 GLY A C 1
ATOM 3938 O O . GLY A 1 492 ? -2.152 -16.109 3.803 1 88.75 492 GLY A O 1
ATOM 3939 N N . TRP A 1 493 ? -1.84 -14.016 4.602 1 85.56 493 TRP A N 1
ATOM 3940 C CA . TRP A 1 493 ? -3.201 -13.891 5.109 1 85.56 493 TRP A CA 1
ATOM 3941 C C . TRP A 1 493 ? -4.191 -13.672 3.969 1 85.56 493 TRP A C 1
ATOM 3943 O O . TRP A 1 493 ? -4.234 -12.594 3.369 1 85.56 493 TRP A O 1
ATOM 3953 N N . SER A 1 494 ? -4.977 -14.703 3.668 1 91.19 494 SER A N 1
ATOM 3954 C CA . SER A 1 494 ? -5.812 -14.688 2.473 1 91.19 494 SER A CA 1
ATOM 3955 C C . SER A 1 494 ? -7.281 -14.484 2.828 1 91.19 494 SER A C 1
ATOM 3957 O O . SER A 1 494 ? -8.172 -14.984 2.133 1 91.19 494 SER A O 1
ATOM 3959 N N . ASP A 1 495 ? -7.566 -13.766 3.889 1 91.69 495 ASP A N 1
ATOM 3960 C CA . ASP A 1 495 ? -8.938 -13.477 4.277 1 91.69 495 ASP A CA 1
ATOM 3961 C C . ASP A 1 495 ? -9.477 -12.25 3.539 1 91.69 495 ASP A C 1
ATOM 3963 O O . ASP A 1 495 ? -10.68 -11.977 3.559 1 91.69 495 ASP A O 1
ATOM 3967 N N . ILE A 1 496 ? -8.625 -11.547 2.967 1 94.56 496 ILE A N 1
ATOM 3968 C CA . ILE A 1 496 ? -8.977 -10.398 2.143 1 94.56 496 ILE A CA 1
ATOM 3969 C C . ILE A 1 496 ? -8.117 -10.383 0.88 1 94.56 496 ILE A C 1
ATOM 3971 O O . ILE A 1 496 ? -6.891 -10.531 0.953 1 94.56 496 ILE A O 1
ATOM 3975 N N . PHE A 1 497 ? -8.695 -10.297 -0.294 1 97.12 497 PHE A N 1
ATOM 3976 C CA . PHE A 1 497 ? -7.926 -10.094 -1.517 1 97.12 497 PHE A CA 1
ATOM 3977 C C . PHE A 1 497 ? -8.836 -9.664 -2.662 1 97.12 497 PHE A C 1
ATOM 3979 O O . PHE A 1 497 ? -10.055 -9.836 -2.592 1 97.12 497 PHE A O 1
ATOM 3986 N N . TYR A 1 498 ? -8.297 -9.023 -3.605 1 98.5 498 TYR A N 1
ATOM 3987 C CA . TYR A 1 498 ? -8.977 -8.578 -4.82 1 98.5 498 TYR A CA 1
ATOM 3988 C C . TYR A 1 498 ? -8.305 -9.156 -6.059 1 98.5 498 TYR A C 1
ATOM 3990 O O . TYR A 1 498 ? -7.078 -9.125 -6.18 1 98.5 498 TYR A O 1
ATOM 3998 N N . ILE A 1 499 ? -9.086 -9.734 -6.953 1 98.44 499 ILE A N 1
ATOM 3999 C CA . ILE A 1 499 ? -8.586 -10.25 -8.219 1 98.44 499 ILE A CA 1
ATOM 4000 C C . ILE A 1 499 ? -9.32 -9.586 -9.383 1 98.44 499 ILE A C 1
ATOM 4002 O O . ILE A 1 499 ? -10.555 -9.656 -9.469 1 98.44 499 ILE A O 1
ATOM 4006 N N . PRO A 1 500 ? -8.602 -8.945 -10.273 1 97.19 500 PRO A N 1
ATOM 4007 C CA . PRO A 1 500 ? -9.25 -8.367 -11.461 1 97.19 500 PRO A CA 1
ATOM 4008 C C . PRO A 1 500 ? -9.68 -9.422 -12.477 1 97.19 500 PRO A C 1
ATOM 4010 O O . PRO A 1 500 ? -9.086 -10.5 -12.531 1 97.19 500 PRO A O 1
ATOM 4013 N N . ARG A 1 501 ? -10.625 -9.102 -13.25 1 95.5 501 ARG A N 1
ATOM 4014 C CA . ARG A 1 501 ? -11.234 -10 -14.227 1 95.5 501 ARG A CA 1
ATOM 4015 C C . ARG A 1 501 ? -10.18 -10.594 -15.156 1 95.5 501 ARG A C 1
ATOM 4017 O O . ARG A 1 501 ? -10.281 -11.766 -15.539 1 95.5 501 ARG A O 1
ATOM 4024 N N . ARG A 1 502 ? -9.156 -9.844 -15.531 1 93.81 502 ARG A N 1
ATOM 4025 C CA . ARG A 1 502 ? -8.164 -10.281 -16.5 1 93.81 502 ARG A CA 1
ATOM 4026 C C . ARG A 1 502 ? -7.375 -11.477 -15.984 1 93.81 502 ARG A C 1
ATOM 4028 O O . ARG A 1 502 ? -6.723 -12.18 -16.766 1 93.81 502 ARG A O 1
ATOM 4035 N N . PHE A 1 503 ? -7.453 -11.766 -14.656 1 95.38 503 PHE A N 1
ATOM 4036 C CA . PHE A 1 503 ? -6.703 -12.891 -14.109 1 95.38 503 PHE A CA 1
ATOM 4037 C C . PHE A 1 503 ? -7.645 -13.984 -13.633 1 95.38 503 PHE A C 1
ATOM 4039 O O . PHE A 1 503 ? -7.219 -14.93 -12.961 1 95.38 503 PHE A O 1
ATOM 4046 N N . PHE A 1 504 ? -8.961 -13.945 -13.961 1 95.75 504 PHE A N 1
ATOM 4047 C CA . PHE A 1 504 ? -9.93 -14.945 -13.523 1 95.75 504 PHE A CA 1
ATOM 4048 C C . PHE A 1 504 ? -9.586 -16.312 -14.102 1 95.75 504 PHE A C 1
ATOM 4050 O O . PHE A 1 504 ? -9.617 -17.312 -13.383 1 95.75 504 PHE A O 1
ATOM 4057 N N . ALA A 1 505 ? -9.234 -16.328 -15.312 1 92.44 505 ALA A N 1
ATOM 4058 C CA . ALA A 1 505 ? -8.93 -17.594 -15.961 1 92.44 505 ALA A CA 1
ATOM 4059 C C . ALA A 1 505 ? -7.746 -18.281 -15.289 1 92.44 505 ALA A C 1
ATOM 4061 O O . ALA A 1 505 ? -7.777 -19.5 -15.047 1 92.44 505 ALA A O 1
ATOM 4062 N N . ASP A 1 506 ? -6.684 -17.5 -15.023 1 93.44 506 ASP A N 1
ATOM 4063 C CA . ASP A 1 506 ? -5.52 -18.031 -14.328 1 93.44 506 ASP A CA 1
ATOM 4064 C C . ASP A 1 506 ? -5.906 -18.562 -12.945 1 93.44 506 ASP A C 1
ATOM 4066 O O . ASP A 1 506 ? -5.504 -19.672 -12.562 1 93.44 506 ASP A O 1
ATOM 4070 N N . PHE A 1 507 ? -6.688 -17.781 -12.258 1 96.19 507 PHE A N 1
ATOM 4071 C CA . PHE A 1 507 ? -7.094 -18.156 -10.914 1 96.19 507 PHE A CA 1
ATOM 4072 C C . PHE A 1 507 ? -7.934 -19.438 -10.938 1 96.19 507 PHE A C 1
ATOM 4074 O O . PHE A 1 507 ? -7.766 -20.312 -10.086 1 96.19 507 PHE A O 1
ATOM 4081 N N . ILE A 1 508 ? -8.844 -19.531 -11.859 1 94.5 508 ILE A N 1
ATOM 4082 C CA . ILE A 1 508 ? -9.719 -20.688 -12 1 94.5 508 ILE A CA 1
ATOM 4083 C C . ILE A 1 508 ? -8.875 -21.938 -12.258 1 94.5 508 ILE A C 1
ATOM 4085 O O . ILE A 1 508 ? -9.062 -22.969 -11.602 1 94.5 508 ILE A O 1
ATOM 4089 N N . PHE A 1 509 ? -7.938 -21.859 -13.141 1 92.31 509 PHE A N 1
ATOM 4090 C CA . PHE A 1 509 ? -7.102 -23 -13.469 1 92.31 509 PHE A CA 1
ATOM 4091 C C . PHE A 1 509 ? -6.273 -23.438 -12.266 1 92.31 509 PHE A C 1
ATOM 4093 O O . PHE A 1 509 ? -6.281 -24.609 -11.883 1 92.31 509 PHE A O 1
ATOM 4100 N N . LEU A 1 510 ? -5.562 -22.484 -11.664 1 95.38 510 LEU A N 1
ATOM 4101 C CA . LEU A 1 510 ? -4.68 -22.797 -10.547 1 95.38 510 LEU A CA 1
ATOM 4102 C C . LEU A 1 510 ? -5.477 -23.312 -9.352 1 95.38 510 LEU A C 1
ATOM 4104 O O . LEU A 1 510 ? -5.035 -24.234 -8.656 1 95.38 510 LEU A O 1
ATOM 4108 N N . SER A 1 511 ? -6.637 -22.719 -9.133 1 95.5 511 SER A N 1
ATOM 4109 C CA . SER A 1 511 ? -7.484 -23.172 -8.031 1 95.5 511 SER A CA 1
ATOM 4110 C C . SER A 1 511 ? -7.906 -24.625 -8.219 1 95.5 511 SER A C 1
ATOM 4112 O O . SER A 1 511 ? -8.023 -25.375 -7.242 1 95.5 511 SER A O 1
ATOM 4114 N N . SER A 1 512 ? -8.141 -25 -9.438 1 92.12 512 SER A N 1
ATOM 4115 C CA . SER A 1 512 ? -8.555 -26.375 -9.695 1 92.12 512 SER A CA 1
ATOM 4116 C C . SER A 1 512 ? -7.434 -27.359 -9.359 1 92.12 512 SER A C 1
ATOM 4118 O O . SER A 1 512 ? -7.688 -28.422 -8.789 1 92.12 512 SER A O 1
ATOM 4120 N N . VAL A 1 513 ? -6.234 -26.984 -9.664 1 92.19 513 VAL A N 1
ATOM 4121 C CA . VAL A 1 513 ? -5.109 -27.891 -9.445 1 92.19 513 VAL A CA 1
ATOM 4122 C C . VAL A 1 513 ? -4.746 -27.906 -7.961 1 92.19 513 VAL A C 1
ATOM 4124 O O . VAL A 1 513 ? -4.582 -28.984 -7.371 1 92.19 513 VAL A O 1
ATOM 4127 N N . TYR A 1 514 ? -4.637 -26.766 -7.344 1 96.06 514 TYR A N 1
ATOM 4128 C CA . TYR A 1 514 ? -4.312 -26.688 -5.922 1 96.06 514 TYR A CA 1
ATOM 4129 C C . TYR A 1 514 ? -5.453 -27.234 -5.074 1 96.06 514 TYR A C 1
ATOM 4131 O O . TYR A 1 514 ? -5.223 -27.875 -4.039 1 96.06 514 TYR A O 1
ATOM 4139 N N . GLY A 1 515 ? -6.676 -26.922 -5.508 1 94.19 515 GLY A N 1
ATOM 4140 C CA . GLY A 1 515 ? -7.844 -27.391 -4.785 1 94.19 515 GLY A CA 1
ATOM 4141 C C . GLY A 1 515 ? -7.977 -28.906 -4.801 1 94.19 515 GLY A C 1
ATOM 4142 O O . GLY A 1 515 ? -8.406 -29.5 -3.814 1 94.19 515 GLY A O 1
ATOM 4143 N N . CYS A 1 516 ? -7.594 -29.5 -5.898 1 91.56 516 CYS A N 1
ATOM 4144 C CA . CYS A 1 516 ? -7.617 -30.953 -6.008 1 91.56 516 CYS A CA 1
ATOM 4145 C C . CYS A 1 516 ? -6.633 -31.594 -5.031 1 91.56 516 CYS A C 1
ATOM 4147 O O . CYS A 1 516 ? -6.832 -32.719 -4.598 1 91.56 516 CYS A O 1
ATOM 4149 N N . ALA A 1 517 ? -5.637 -30.828 -4.68 1 92.12 517 ALA A N 1
ATOM 4150 C CA . ALA A 1 517 ? -4.637 -31.312 -3.729 1 92.12 517 ALA A CA 1
ATOM 4151 C C . ALA A 1 517 ? -5 -30.906 -2.301 1 92.12 517 ALA A C 1
ATOM 4153 O O . ALA A 1 517 ? -4.25 -31.188 -1.362 1 92.12 517 ALA A O 1
ATOM 4154 N N . ASP A 1 518 ? -6.105 -30.266 -2.117 1 92.31 518 ASP A N 1
ATOM 4155 C CA . ASP A 1 518 ? -6.613 -29.875 -0.807 1 92.31 518 ASP A CA 1
ATOM 4156 C C . ASP A 1 518 ? -5.594 -29.031 -0.05 1 92.31 518 ASP A C 1
ATOM 4158 O O . ASP A 1 518 ? -5.32 -29.281 1.125 1 92.31 518 ASP A O 1
ATOM 4162 N N . LEU A 1 519 ? -5.02 -28.156 -0.749 1 96.56 519 LEU A N 1
ATOM 4163 C CA . LEU A 1 519 ? -4.035 -27.297 -0.114 1 96.56 519 LEU A CA 1
ATOM 4164 C C . LEU A 1 519 ? -4.719 -26.156 0.628 1 96.56 519 LEU A C 1
ATOM 4166 O O . LEU A 1 519 ? -5.668 -25.547 0.114 1 96.56 519 LEU A O 1
ATOM 4170 N N . PHE A 1 520 ? -4.227 -25.859 1.809 1 96.44 520 PHE A N 1
ATOM 4171 C CA . PHE A 1 520 ? -4.777 -24.828 2.678 1 96.44 520 PHE A CA 1
ATOM 4172 C C . PHE A 1 520 ? -4.695 -23.453 2.014 1 96.44 520 PHE A C 1
ATOM 4174 O O . PHE A 1 520 ? -3.682 -23.125 1.403 1 96.44 520 PHE A O 1
ATOM 4181 N N . HIS A 1 521 ? -5.688 -22.609 2.109 1 96 521 HIS A N 1
ATOM 4182 C CA . HIS A 1 521 ? -5.844 -21.391 1.318 1 96 521 HIS A CA 1
ATOM 4183 C C . HIS A 1 521 ? -4.754 -20.375 1.646 1 96 521 HIS A C 1
ATOM 4185 O O . HIS A 1 521 ? -4.348 -19.594 0.781 1 96 521 HIS A O 1
ATOM 4191 N N . GLU A 1 522 ? -4.148 -20.375 2.824 1 93.81 522 GLU A N 1
ATOM 4192 C CA . GLU A 1 522 ? -3.133 -19.391 3.191 1 93.81 522 GLU A CA 1
ATOM 4193 C C . GLU A 1 522 ? -1.783 -19.734 2.564 1 93.81 522 GLU A C 1
ATOM 4195 O O . GLU A 1 522 ? -0.835 -18.953 2.658 1 93.81 522 GLU A O 1
ATOM 4200 N N . VAL A 1 523 ? -1.72 -20.859 1.986 1 96.5 523 VAL A N 1
ATOM 4201 C CA . VAL A 1 523 ? -0.547 -21.219 1.196 1 96.5 523 VAL A CA 1
ATOM 4202 C C . VAL A 1 523 ? -0.913 -21.25 -0.286 1 96.5 523 VAL A C 1
ATOM 4204 O O . VAL A 1 523 ? -0.17 -20.734 -1.125 1 96.5 523 VAL A O 1
ATOM 4207 N N . ALA A 1 524 ? -2.068 -21.766 -0.604 1 97.94 524 ALA A N 1
ATOM 4208 C CA . ALA A 1 524 ? -2.496 -21.953 -1.989 1 97.94 524 ALA A CA 1
ATOM 4209 C C . ALA A 1 524 ? -2.672 -20.594 -2.686 1 97.94 524 ALA A C 1
ATOM 4211 O O . ALA A 1 524 ? -2.09 -20.359 -3.746 1 97.94 524 ALA A O 1
ATOM 4212 N N . ILE A 1 525 ? -3.414 -19.703 -2.055 1 98.19 525 ILE A N 1
ATOM 4213 C CA . ILE A 1 525 ? -3.773 -18.453 -2.711 1 98.19 525 ILE A CA 1
ATOM 4214 C C . ILE A 1 525 ? -2.521 -17.609 -2.943 1 98.19 525 ILE A C 1
ATOM 4216 O O . ILE A 1 525 ? -2.246 -17.188 -4.07 1 98.19 525 ILE A O 1
ATOM 4220 N N . PRO A 1 526 ? -1.705 -17.359 -1.927 1 97 526 PRO A N 1
ATOM 4221 C CA . PRO A 1 526 ? -0.51 -16.562 -2.195 1 97 526 PRO A CA 1
ATOM 4222 C C . PRO A 1 526 ? 0.42 -17.203 -3.219 1 97 526 PRO A C 1
ATOM 4224 O O . PRO A 1 526 ? 1.071 -16.516 -3.9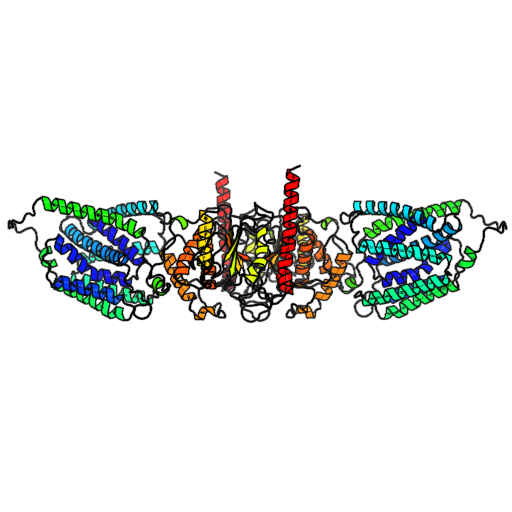98 1 97 526 PRO A O 1
ATOM 4227 N N . THR A 1 527 ? 0.509 -18.5 -3.229 1 98.31 527 THR A N 1
ATOM 4228 C CA . THR A 1 527 ? 1.337 -19.188 -4.211 1 98.31 527 THR A CA 1
ATOM 4229 C C . THR A 1 527 ? 0.773 -19.016 -5.617 1 98.31 527 THR A C 1
ATOM 4231 O O . THR A 1 527 ? 1.518 -18.734 -6.559 1 98.31 527 THR A O 1
ATOM 4234 N N . MET A 1 528 ? -0.537 -19.172 -5.727 1 98.12 528 MET A N 1
ATOM 4235 C CA . MET A 1 528 ? -1.198 -18.938 -7.008 1 98.12 528 MET A CA 1
ATOM 4236 C C . MET A 1 528 ? -0.952 -17.531 -7.504 1 98.12 528 MET A C 1
ATOM 4238 O O . MET A 1 528 ? -0.651 -17.312 -8.68 1 98.12 528 MET A O 1
ATOM 4242 N N . LEU A 1 529 ? -1.072 -16.609 -6.594 1 98.19 529 LEU A N 1
ATOM 4243 C CA . LEU A 1 529 ? -0.894 -15.203 -6.969 1 98.19 529 LEU A CA 1
ATOM 4244 C C . LEU A 1 529 ? 0.539 -14.938 -7.418 1 98.19 529 LEU A C 1
ATOM 4246 O O . LEU A 1 529 ? 0.767 -14.188 -8.367 1 98.19 529 LEU A O 1
ATOM 4250 N N . ASN A 1 530 ? 1.454 -15.516 -6.734 1 97.56 530 ASN A N 1
ATOM 4251 C CA . ASN A 1 530 ? 2.852 -15.375 -7.133 1 97.56 530 ASN A CA 1
ATOM 4252 C C . ASN A 1 530 ? 3.094 -15.945 -8.531 1 97.56 530 ASN A C 1
ATOM 4254 O O . ASN A 1 530 ? 3.857 -15.375 -9.312 1 97.56 530 ASN A O 1
ATOM 4258 N N . ILE A 1 531 ? 2.467 -17.062 -8.836 1 97 531 ILE A N 1
ATOM 4259 C CA . ILE A 1 531 ? 2.588 -17.672 -10.148 1 97 531 ILE A CA 1
ATOM 4260 C C . ILE A 1 531 ? 2 -16.75 -11.211 1 97 531 ILE A C 1
ATOM 4262 O O . ILE A 1 531 ? 2.594 -16.562 -12.273 1 97 531 ILE A O 1
ATOM 4266 N N . ILE A 1 532 ? 0.884 -16.188 -10.914 1 96.12 532 ILE A N 1
ATOM 4267 C CA . ILE A 1 532 ? 0.259 -15.25 -11.852 1 96.12 532 ILE A CA 1
ATOM 4268 C C . ILE A 1 532 ? 1.168 -14.039 -12.062 1 96.12 532 ILE A C 1
ATOM 4270 O O . ILE A 1 532 ? 1.361 -13.594 -13.195 1 96.12 532 ILE A O 1
ATOM 4274 N N . ASP A 1 533 ? 1.75 -13.547 -11.031 1 96.31 533 ASP A N 1
ATOM 4275 C CA . ASP A 1 533 ? 2.643 -12.391 -11.117 1 96.31 533 ASP A CA 1
ATOM 4276 C C . ASP A 1 533 ? 3.844 -12.688 -12.008 1 96.31 533 ASP A C 1
ATOM 4278 O O . ASP A 1 533 ? 4.176 -11.898 -12.891 1 96.31 533 ASP A O 1
ATOM 4282 N N . ARG A 1 534 ? 4.422 -13.773 -11.82 1 94.25 534 ARG A N 1
ATOM 4283 C CA . ARG A 1 534 ? 5.598 -14.141 -12.602 1 94.25 534 ARG A CA 1
ATOM 4284 C C . ARG A 1 534 ? 5.23 -14.391 -14.062 1 94.25 534 ARG A C 1
ATOM 4286 O O . ARG A 1 534 ? 6.027 -14.109 -14.961 1 94.25 534 ARG A O 1
ATOM 4293 N N . SER A 1 535 ? 4.023 -14.844 -14.266 1 92.38 535 SER A N 1
ATOM 4294 C CA . SER A 1 535 ? 3.645 -15.328 -15.586 1 92.38 535 SER A CA 1
ATOM 4295 C C . SER A 1 535 ? 3.049 -14.211 -16.438 1 92.38 535 SER A C 1
ATOM 4297 O O . SER A 1 535 ? 3.113 -14.258 -17.672 1 92.38 535 SER A O 1
ATOM 4299 N N . ARG A 1 536 ? 2.467 -13.227 -15.797 1 92.81 536 ARG A N 1
ATOM 4300 C CA . ARG A 1 536 ? 1.617 -12.328 -16.578 1 92.81 536 ARG A CA 1
ATOM 4301 C C . ARG A 1 536 ? 2.146 -10.898 -16.531 1 92.81 536 ARG A C 1
ATOM 4303 O O . ARG A 1 536 ? 1.466 -9.969 -16.953 1 92.81 536 ARG A O 1
ATOM 4310 N N . ARG A 1 537 ? 3.35 -10.664 -16.062 1 92.44 537 ARG A N 1
ATOM 4311 C CA . ARG A 1 537 ? 3.939 -9.328 -16.109 1 92.44 537 ARG A CA 1
ATOM 4312 C C . ARG A 1 537 ? 4.125 -8.859 -17.547 1 92.44 537 ARG A C 1
ATOM 4314 O O . ARG A 1 537 ? 4.512 -9.641 -18.422 1 92.44 537 ARG A O 1
ATOM 4321 N N . SER A 1 538 ? 3.82 -7.586 -17.688 1 91.06 538 SER A N 1
ATOM 4322 C CA . SER A 1 538 ? 4.008 -6.992 -19.016 1 91.06 538 SER A CA 1
ATOM 4323 C C . SER A 1 538 ? 5.488 -6.883 -19.359 1 91.06 538 SER A C 1
ATOM 4325 O O . SER A 1 538 ? 6.312 -6.547 -18.516 1 91.06 538 SER A O 1
ATOM 4327 N N . GLU A 1 539 ? 5.816 -7.133 -20.562 1 87.44 539 GLU A N 1
ATOM 4328 C CA . GLU A 1 539 ? 7.191 -6.988 -21.031 1 87.44 539 GLU A CA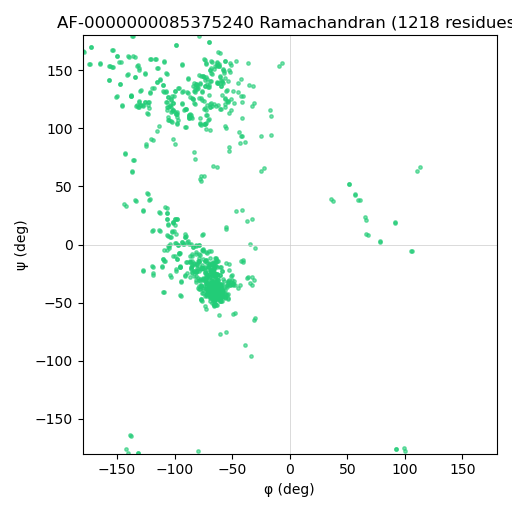 1
ATOM 4329 C C . GLU A 1 539 ? 7.625 -5.523 -21.031 1 87.44 539 GLU A C 1
ATOM 4331 O O . GLU A 1 539 ? 8.812 -5.223 -20.922 1 87.44 539 GLU A O 1
ATOM 4336 N N . GLU A 1 540 ? 6.652 -4.594 -21.109 1 87.44 540 GLU A N 1
ATOM 4337 C CA . GLU A 1 540 ? 6.945 -3.162 -21.094 1 87.44 540 GLU A CA 1
ATOM 4338 C C . GLU A 1 540 ? 7.18 -2.658 -19.672 1 87.44 540 GLU A C 1
ATOM 4340 O O . GLU A 1 540 ? 7.715 -1.564 -19.469 1 87.44 540 GLU A O 1
ATOM 4345 N N . ALA A 1 541 ? 6.777 -3.414 -18.797 1 90.88 541 ALA A N 1
ATOM 4346 C CA . ALA A 1 541 ? 7.004 -3.131 -17.375 1 90.88 541 ALA A CA 1
ATOM 4347 C C . ALA A 1 541 ? 7.418 -4.391 -16.625 1 90.88 541 ALA A C 1
ATOM 4349 O O . ALA A 1 541 ? 6.773 -4.785 -15.656 1 90.88 541 ALA A O 1
ATOM 4350 N N . LYS A 1 542 ? 8.5 -4.887 -17.016 1 90.25 542 LYS A N 1
ATOM 4351 C CA . LYS A 1 542 ? 8.945 -6.207 -16.578 1 90.25 542 LYS A CA 1
ATOM 4352 C C . LYS A 1 542 ? 9.211 -6.23 -15.078 1 90.25 542 LYS A C 1
ATOM 4354 O O . LYS A 1 542 ? 9.094 -7.281 -14.438 1 90.25 542 LYS A O 1
ATOM 4359 N N . PHE A 1 543 ? 9.531 -5.078 -14.523 1 93.75 543 PHE A N 1
ATOM 4360 C CA . PHE A 1 543 ? 9.938 -5.043 -13.125 1 93.75 543 PHE A CA 1
ATOM 4361 C C . PHE A 1 543 ? 8.766 -4.66 -12.234 1 93.75 543 PHE A C 1
ATOM 4363 O O . PHE A 1 543 ? 8.906 -4.594 -11.008 1 93.75 543 PHE A O 1
ATOM 4370 N N . GLN A 1 544 ? 7.613 -4.422 -12.836 1 94.94 544 GLN A N 1
ATOM 4371 C CA . GLN A 1 544 ? 6.406 -4.094 -12.086 1 94.94 544 GLN A CA 1
ATOM 4372 C C . GLN A 1 544 ? 5.574 -5.34 -11.805 1 94.94 544 GLN A C 1
ATOM 4374 O O . GLN A 1 544 ? 5.164 -6.043 -12.734 1 94.94 544 GLN A O 1
ATOM 4379 N N . SER A 1 545 ? 5.359 -5.598 -10.539 1 96.06 545 SER A N 1
ATOM 4380 C CA . SER A 1 545 ? 4.496 -6.703 -10.133 1 96.06 545 SER A CA 1
ATOM 4381 C C . SER A 1 545 ? 3.039 -6.422 -10.484 1 96.06 545 SER A C 1
ATOM 4383 O O . SER A 1 545 ? 2.605 -5.27 -10.492 1 96.06 545 SER A O 1
ATOM 4385 N N . VAL A 1 546 ? 2.264 -7.473 -10.758 1 96.56 546 VAL A N 1
ATOM 4386 C CA . VAL A 1 546 ? 0.828 -7.32 -10.977 1 96.56 546 VAL A CA 1
ATOM 4387 C C . VAL A 1 546 ? 0.09 -7.43 -9.641 1 96.56 546 VAL A C 1
ATOM 4389 O O . VAL A 1 546 ? -1.143 -7.406 -9.602 1 96.56 546 VAL A O 1
ATOM 4392 N N . ILE A 1 547 ? 0.856 -7.586 -8.516 1 96.75 547 ILE A N 1
ATOM 4393 C CA . ILE A 1 547 ? 0.288 -7.641 -7.172 1 96.75 547 ILE A CA 1
ATOM 4394 C C . ILE A 1 547 ? 0.585 -6.336 -6.434 1 96.75 547 ILE A C 1
ATOM 4396 O O . ILE A 1 547 ? 1.748 -5.949 -6.285 1 96.75 547 ILE A O 1
ATOM 4400 N N . ASP A 1 548 ? -0.434 -5.68 -6.086 1 95.25 548 ASP A N 1
ATOM 4401 C CA . ASP A 1 548 ? -0.304 -4.543 -5.18 1 95.25 548 ASP A CA 1
ATOM 4402 C C . ASP A 1 548 ? -0.447 -4.977 -3.725 1 95.25 548 ASP A C 1
ATOM 4404 O O . ASP A 1 548 ? -1.494 -5.492 -3.324 1 95.25 548 ASP A O 1
ATOM 4408 N N . ARG A 1 549 ? 0.562 -4.805 -3.012 1 91.62 549 ARG A N 1
ATOM 4409 C CA . ARG A 1 549 ? 0.548 -5.172 -1.599 1 91.62 549 ARG A CA 1
ATOM 4410 C C . ARG A 1 549 ? 0.024 -4.027 -0.74 1 91.62 549 ARG A C 1
ATOM 4412 O O . ARG A 1 549 ? 0.713 -3.023 -0.548 1 91.62 549 ARG A O 1
ATOM 4419 N N . ILE A 1 550 ? -1.101 -4.188 -0.201 1 90.69 550 ILE A N 1
ATOM 4420 C CA . ILE A 1 550 ? -1.801 -3.131 0.522 1 90.69 550 ILE A CA 1
ATOM 4421 C C . ILE A 1 550 ? -1.206 -2.98 1.92 1 90.69 550 ILE A C 1
ATOM 4423 O O . ILE A 1 550 ? -1.175 -3.939 2.695 1 90.69 550 ILE A O 1
ATOM 4427 N N . GLY A 1 551 ? -0.81 -1.76 2.236 1 84.38 551 GLY A N 1
ATOM 4428 C CA . GLY A 1 551 ? -0.032 -1.542 3.445 1 84.38 551 GLY A CA 1
ATOM 4429 C C . GLY A 1 551 ? -0.878 -1.121 4.633 1 84.38 551 GLY A C 1
ATOM 4430 O O . GLY A 1 551 ? -0.395 -1.086 5.766 1 84.38 551 GLY A O 1
ATOM 4431 N N . ASP A 1 552 ? -2.094 -0.856 4.484 1 87.88 552 ASP A N 1
ATOM 4432 C CA . ASP A 1 552 ? -2.896 -0.36 5.598 1 87.88 552 ASP A CA 1
ATOM 4433 C C . ASP A 1 552 ? -4.105 -1.261 5.848 1 87.88 552 ASP A C 1
ATOM 4435 O O . ASP A 1 552 ? -5.223 -0.773 6.023 1 87.88 552 ASP A O 1
ATOM 4439 N N . CYS A 1 553 ? -3.906 -2.512 5.812 1 88 553 CYS A N 1
ATOM 4440 C CA . CYS A 1 553 ? -4.848 -3.508 6.309 1 88 553 CYS A CA 1
ATOM 4441 C C . CYS A 1 553 ? -4.434 -4.016 7.684 1 88 553 CYS A C 1
ATOM 4443 O O . CYS A 1 553 ? -3.326 -4.523 7.855 1 88 553 CYS A O 1
ATOM 4445 N N . TRP A 1 554 ? -5.379 -3.951 8.609 1 84.12 554 TRP A N 1
ATOM 4446 C CA . TRP A 1 554 ? -5.059 -4.238 10.008 1 84.12 554 TRP A CA 1
ATOM 4447 C C . TRP A 1 554 ? -5.203 -5.727 10.305 1 84.12 554 TRP A C 1
ATOM 4449 O O . TRP A 1 554 ? -6.152 -6.367 9.844 1 84.12 554 TRP A O 1
ATOM 4459 N N . GLY A 1 555 ? -4.355 -6.152 11.078 1 77.19 555 GLY A N 1
ATOM 4460 C CA . GLY A 1 555 ? -4.613 -7.387 11.797 1 77.19 555 GLY A CA 1
ATOM 4461 C C . GLY A 1 555 ? -3.951 -8.594 11.172 1 77.19 555 GLY A C 1
ATOM 4462 O O . GLY A 1 555 ? -2.984 -8.461 10.422 1 77.19 555 GLY A O 1
ATOM 4463 N N . GLY A 1 556 ? -4.297 -9.75 11.789 1 68.94 556 GLY A N 1
ATOM 4464 C CA . GLY A 1 556 ? -3.879 -11.102 11.461 1 68.94 556 GLY A CA 1
ATOM 4465 C C . GLY A 1 556 ? -4.98 -12.133 11.641 1 68.94 556 GLY A C 1
ATOM 4466 O O . GLY A 1 556 ? -6.141 -11.773 11.852 1 68.94 556 GLY A O 1
ATOM 4467 N N . CYS A 1 557 ? -4.773 -13.312 11.484 1 63.25 557 CYS A N 1
ATOM 4468 C CA . CYS A 1 557 ? -5.754 -14.391 11.422 1 63.25 557 CYS A CA 1
ATOM 4469 C C . CYS A 1 557 ? -6.645 -14.391 12.656 1 63.25 557 CYS A C 1
ATOM 4471 O O . CYS A 1 557 ? -7.848 -14.633 12.555 1 63.25 557 CYS A O 1
ATOM 4473 N N . CYS A 1 558 ? -6.094 -14.016 13.867 1 68.69 558 CYS A N 1
ATOM 4474 C CA . CYS A 1 558 ? -6.984 -14.266 14.992 1 68.69 558 CYS A CA 1
ATOM 4475 C C . CYS A 1 558 ? -6.859 -13.172 16.047 1 68.69 558 CYS A C 1
ATOM 4477 O O . CYS A 1 558 ? -7.105 -13.406 17.234 1 68.69 558 CYS A O 1
ATOM 4479 N N . ASP A 1 559 ? -6.633 -12.008 15.547 1 77 559 ASP A N 1
ATOM 4480 C CA . ASP A 1 559 ? -6.48 -10.914 16.516 1 77 559 ASP A CA 1
ATOM 4481 C C . ASP A 1 559 ? -7.766 -10.094 16.609 1 77 559 ASP A C 1
ATOM 4483 O O . ASP A 1 559 ? -8.156 -9.422 15.656 1 77 559 ASP A O 1
ATOM 4487 N N . ASP A 1 560 ? -8.375 -10.117 17.766 1 81.44 560 ASP A N 1
ATOM 4488 C CA . ASP A 1 560 ? -9.633 -9.398 17.938 1 81.44 560 ASP A CA 1
ATOM 4489 C C . ASP A 1 560 ? -9.43 -8.133 18.781 1 81.44 560 ASP A C 1
ATOM 4491 O O . ASP A 1 560 ? -10.375 -7.621 19.375 1 81.44 560 ASP A O 1
ATOM 4495 N N . SER A 1 561 ? -8.195 -7.602 18.859 1 82.19 561 SER A N 1
ATOM 4496 C CA . SER A 1 561 ? -7.879 -6.484 19.734 1 82.19 561 SER A CA 1
ATOM 4497 C C . SER A 1 561 ? -8.062 -5.148 19.031 1 82.19 561 SER A C 1
ATOM 4499 O O . SER A 1 561 ? -7.734 -4.094 19.578 1 82.19 561 SER A O 1
ATOM 4501 N N . ALA A 1 562 ? -8.594 -5.133 17.797 1 87 562 ALA A N 1
ATOM 4502 C CA . ALA A 1 562 ? -8.766 -3.889 17.047 1 87 562 ALA A CA 1
ATOM 4503 C C . ALA A 1 562 ? -9.672 -2.92 17.797 1 87 562 ALA A C 1
ATOM 4505 O O . ALA A 1 562 ? -10.688 -3.326 18.375 1 87 562 ALA A O 1
ATOM 4506 N N . THR A 1 563 ? -9.312 -1.652 17.859 1 88.25 563 THR A N 1
ATOM 4507 C CA . THR A 1 563 ? -10.109 -0.592 18.469 1 88.25 563 THR A CA 1
ATOM 4508 C C . THR A 1 563 ? -10.883 0.179 17.391 1 88.25 563 THR A C 1
ATOM 4510 O O . THR A 1 563 ? -10.672 -0.034 16.203 1 88.25 563 THR A O 1
ATOM 4513 N N . ALA A 1 564 ? -11.766 1.038 17.891 1 92.19 564 ALA A N 1
ATOM 4514 C CA . ALA A 1 564 ? -12.5 1.899 16.953 1 92.19 564 ALA A CA 1
ATOM 4515 C C . ALA A 1 564 ? -11.539 2.758 16.141 1 92.19 564 ALA A C 1
ATOM 4517 O O . ALA A 1 564 ? -11.789 3.006 14.953 1 92.19 564 ALA A O 1
ATOM 4518 N N . HIS A 1 565 ? -10.5 3.152 16.703 1 88.44 565 HIS A N 1
ATOM 4519 C CA . HIS A 1 565 ? -9.5 3.947 16.016 1 88.44 565 HIS A CA 1
ATOM 4520 C C . HIS A 1 565 ? -8.828 3.143 14.906 1 88.44 565 HIS A C 1
ATOM 4522 O O . HIS A 1 565 ? -8.609 3.656 13.805 1 88.44 565 HIS A O 1
ATOM 4528 N N . ASP A 1 566 ? -8.492 1.895 15.172 1 86.81 566 ASP A N 1
ATOM 4529 C CA . ASP A 1 566 ? -7.855 1.038 14.18 1 86.81 566 ASP A CA 1
ATOM 4530 C C . ASP A 1 566 ? -8.758 0.847 12.961 1 86.81 566 ASP A C 1
ATOM 4532 O O . ASP A 1 566 ? -8.289 0.895 11.82 1 86.81 566 ASP A O 1
ATOM 4536 N N . VAL A 1 567 ? -10.031 0.668 13.25 1 92.56 567 VAL A N 1
ATOM 4537 C CA . VAL A 1 567 ? -11.008 0.413 12.195 1 92.56 567 VAL A CA 1
ATOM 4538 C C . VAL A 1 567 ? -11.133 1.642 11.297 1 92.56 567 VAL A C 1
ATOM 4540 O O . VAL A 1 567 ? -11.164 1.521 10.07 1 92.56 567 VAL A O 1
ATOM 4543 N N . LYS A 1 568 ? -11.07 2.807 11.859 1 92.19 568 LYS A N 1
ATOM 4544 C CA . LYS A 1 568 ? -11.25 4.039 11.102 1 92.19 568 LYS A CA 1
ATOM 4545 C C . LYS A 1 568 ? -9.945 4.457 10.422 1 92.19 568 LYS A C 1
ATOM 4547 O O . LYS A 1 568 ? -9.969 5.129 9.383 1 92.19 568 LYS A O 1
ATOM 4552 N N . TRP A 1 569 ? -8.82 3.996 10.953 1 89.19 569 TRP A N 1
ATOM 4553 C CA . TRP A 1 569 ? -7.508 4.434 10.492 1 89.19 569 TRP A CA 1
ATOM 4554 C C . TRP A 1 569 ? -7.051 3.619 9.289 1 89.19 569 TRP A C 1
ATOM 4556 O O . TRP A 1 569 ? -6.223 4.078 8.5 1 89.19 569 TRP A O 1
ATOM 4566 N N . THR A 1 570 ? -7.598 2.41 9.148 1 90.69 570 THR A N 1
ATOM 4567 C CA . THR A 1 570 ? -7.117 1.514 8.102 1 90.69 570 THR A CA 1
ATOM 4568 C C . THR A 1 570 ? -8.211 1.258 7.07 1 90.69 570 THR A C 1
ATOM 4570 O O . THR A 1 570 ? -9.398 1.271 7.398 1 90.69 570 THR A O 1
ATOM 4573 N N . ARG A 1 571 ? -7.809 0.966 5.812 1 94.12 571 ARG A N 1
ATOM 4574 C CA . ARG A 1 571 ? -8.742 0.712 4.715 1 94.12 571 ARG A CA 1
ATOM 4575 C C . ARG A 1 571 ? -9.367 -0.67 4.844 1 94.12 571 ARG A C 1
ATOM 4577 O O . ARG A 1 571 ? -10.461 -0.912 4.316 1 94.12 571 ARG A O 1
ATOM 4584 N N . CYS A 1 572 ? -8.594 -1.563 5.43 1 92.94 572 CYS A N 1
ATOM 4585 C CA . CYS A 1 572 ? -9.094 -2.918 5.633 1 92.94 572 CYS A CA 1
ATOM 4586 C C . CYS A 1 572 ? -8.469 -3.551 6.867 1 92.94 572 CYS A C 1
ATOM 4588 O O . CYS A 1 572 ? -7.504 -3.02 7.418 1 92.94 572 CYS A O 1
ATOM 4590 N N . GLY A 1 573 ? -9.125 -4.613 7.324 1 89.69 573 GLY A N 1
ATOM 4591 C CA . GLY A 1 573 ? -8.578 -5.297 8.484 1 89.69 573 GLY A CA 1
ATOM 4592 C C . GLY A 1 573 ? -9.406 -6.5 8.906 1 89.69 573 GLY A C 1
ATOM 4593 O O . GLY A 1 573 ? -10.516 -6.707 8.414 1 89.69 573 GLY A O 1
ATOM 4594 N N . HIS A 1 574 ? -8.82 -7.273 9.727 1 87.88 574 HIS A N 1
ATOM 4595 C CA . HIS A 1 574 ? -9.383 -8.469 10.344 1 87.88 574 HIS A CA 1
ATOM 4596 C C . HIS A 1 574 ? -8.758 -8.734 11.711 1 87.88 574 HIS A C 1
ATOM 4598 O O . HIS A 1 574 ? -7.555 -8.539 11.898 1 87.88 574 HIS A O 1
ATOM 4604 N N . ARG A 1 575 ? -9.594 -8.922 12.883 1 86.75 575 ARG A N 1
ATOM 4605 C CA . ARG A 1 575 ? -11.016 -9.211 12.719 1 86.75 575 ARG A CA 1
ATOM 4606 C C . ARG A 1 575 ? -11.859 -8.297 13.594 1 86.75 575 ARG A C 1
ATOM 4608 O O . ARG A 1 575 ? -11.414 -7.848 14.648 1 86.75 575 ARG A O 1
ATOM 4615 N N . LEU A 1 576 ? -13.078 -8.047 13.141 1 91.38 576 LEU A N 1
ATOM 4616 C CA . LEU A 1 576 ? -14.07 -7.305 13.922 1 91.38 576 LEU A CA 1
ATOM 4617 C C . LEU A 1 576 ? -14.656 -8.18 15.023 1 91.38 576 LEU A C 1
ATOM 4619 O O . LEU A 1 576 ? -15.117 -9.289 14.758 1 91.38 576 LEU A O 1
ATOM 4623 N N . ASN A 1 577 ? -14.555 -7.684 16.219 1 91.81 577 ASN A N 1
ATOM 4624 C CA . ASN A 1 577 ? -15.219 -8.344 17.344 1 91.81 577 ASN A CA 1
ATOM 4625 C C . ASN A 1 577 ? -16.672 -7.895 17.484 1 91.81 577 ASN A C 1
ATOM 4627 O O . ASN A 1 577 ? -16.938 -6.812 18 1 91.81 577 ASN A O 1
ATOM 4631 N N . TYR A 1 578 ? -17.578 -8.742 17.188 1 92.06 578 TYR A N 1
ATOM 4632 C CA . TYR A 1 578 ? -19 -8.391 17.156 1 92.06 578 TYR A CA 1
ATOM 4633 C C . TYR A 1 578 ? -19.562 -8.266 18.562 1 92.06 578 TYR A C 1
ATOM 4635 O O . TYR A 1 578 ? -20.703 -7.82 18.75 1 92.06 578 TYR A O 1
ATOM 4643 N N . LEU A 1 579 ? -18.766 -8.57 19.547 1 92.56 579 LEU A N 1
ATOM 4644 C CA . LEU A 1 579 ? -19.188 -8.375 20.922 1 92.56 579 LEU A CA 1
ATOM 4645 C C . LEU A 1 579 ? -18.828 -6.98 21.422 1 92.56 579 LEU A C 1
ATOM 4647 O O . LEU A 1 579 ? -19.281 -6.551 22.484 1 92.56 579 LEU A O 1
ATOM 4651 N N . ASN A 1 580 ? -18 -6.328 20.734 1 94.56 580 ASN A N 1
ATOM 4652 C CA . ASN A 1 580 ? -17.609 -4.957 21.047 1 94.56 580 ASN A CA 1
ATOM 4653 C C . ASN A 1 580 ? -18.391 -3.949 20.219 1 94.56 580 ASN A C 1
ATOM 4655 O O . ASN A 1 580 ? -18.031 -3.656 19.078 1 94.56 580 ASN A O 1
ATOM 4659 N N . GLN A 1 581 ? -19.328 -3.303 20.766 1 94.75 581 GLN A N 1
ATOM 4660 C CA . GLN A 1 581 ? -20.25 -2.441 20.047 1 94.75 581 GLN A CA 1
ATOM 4661 C C . GLN A 1 581 ? -19.547 -1.198 19.5 1 94.75 581 GLN A C 1
ATOM 4663 O O . GLN A 1 581 ? -19.922 -0.687 18.438 1 94.75 581 GLN A O 1
ATOM 4668 N N . GLU A 1 582 ? -18.594 -0.704 20.203 1 95.06 582 GLU A N 1
ATOM 4669 C CA . GLU A 1 582 ? -17.859 0.478 19.766 1 95.06 582 GLU A CA 1
ATOM 4670 C C . GLU A 1 582 ? -17.172 0.23 18.422 1 95.06 582 GLU A C 1
ATOM 4672 O O . GLU A 1 582 ? -17.203 1.088 17.531 1 95.06 582 GLU A O 1
ATOM 4677 N N . VAL A 1 583 ? -16.594 -0.902 18.328 1 94.62 583 VAL A N 1
ATOM 4678 C CA . VAL A 1 583 ? -15.867 -1.269 17.125 1 94.62 583 VAL A CA 1
ATOM 4679 C C . VAL A 1 583 ? -16.859 -1.505 15.977 1 94.62 583 VAL A C 1
ATOM 4681 O O . VAL A 1 583 ? -16.609 -1.075 14.844 1 94.62 583 VAL A O 1
ATOM 4684 N N . ILE A 1 584 ? -17.953 -2.104 16.25 1 95.25 584 ILE A N 1
ATOM 4685 C CA . ILE A 1 584 ? -18.984 -2.379 15.25 1 95.25 584 ILE A CA 1
ATOM 4686 C C . ILE A 1 584 ? -19.578 -1.067 14.742 1 95.25 584 ILE A C 1
ATOM 4688 O O . ILE A 1 584 ? -19.75 -0.878 13.539 1 95.25 584 ILE A O 1
ATOM 4692 N N . ASP A 1 585 ? -19.781 -0.203 15.641 1 96.19 585 ASP A N 1
ATOM 4693 C CA . ASP A 1 585 ? -20.375 1.083 15.281 1 96.19 585 ASP A CA 1
ATOM 4694 C C . ASP A 1 585 ? -19.406 1.911 14.438 1 96.19 585 ASP A C 1
ATOM 4696 O O . ASP A 1 585 ? -19.812 2.619 13.523 1 96.19 585 ASP A O 1
ATOM 4700 N N . ALA A 1 586 ? -18.172 1.795 14.789 1 96.25 586 ALA A N 1
ATOM 4701 C CA . ALA A 1 586 ? -17.188 2.549 14.031 1 96.25 586 ALA A CA 1
ATOM 4702 C C . ALA A 1 586 ? -17.219 2.166 12.555 1 96.25 586 ALA A C 1
ATOM 4704 O O . ALA A 1 586 ? -17.172 3.037 11.68 1 96.25 586 ALA A O 1
ATOM 4705 N N . HIS A 1 587 ? -17.297 0.916 12.281 1 97 587 HIS A N 1
ATOM 4706 C CA . HIS A 1 587 ? -17.234 0.454 10.898 1 97 587 HIS A CA 1
ATOM 4707 C C . HIS A 1 587 ? -18.562 0.693 10.188 1 97 587 HIS A C 1
ATOM 4709 O O . HIS A 1 587 ? -18.594 1.27 9.094 1 97 587 HIS A O 1
ATOM 4715 N N . TYR A 1 588 ? -19.672 0.337 10.766 1 97.38 588 TYR A N 1
ATOM 4716 C CA . TYR A 1 588 ? -20.938 0.354 10.047 1 97.38 588 TYR A CA 1
ATOM 4717 C C . TYR A 1 588 ? -21.531 1.759 10.016 1 97.38 588 TYR A C 1
ATOM 4719 O O . TYR A 1 588 ? -22.281 2.098 9.109 1 97.38 588 TYR A O 1
ATOM 4727 N N . SER A 1 589 ? -21.141 2.611 10.961 1 97 589 SER A N 1
ATOM 4728 C CA . SER A 1 589 ? -21.516 4.02 10.844 1 97 589 SER A CA 1
ATOM 4729 C C . SER A 1 589 ? -20.797 4.688 9.68 1 97 589 SER A C 1
ATOM 4731 O O . SER A 1 589 ? -21.359 5.555 9.016 1 97 589 SER A O 1
ATOM 4733 N N . ARG A 1 590 ? -19.562 4.301 9.5 1 96.81 590 ARG A N 1
ATOM 4734 C CA . ARG A 1 590 ? -18.828 4.789 8.336 1 96.81 590 ARG A CA 1
ATOM 4735 C C . ARG A 1 590 ? -19.531 4.406 7.043 1 96.81 590 ARG A C 1
ATOM 4737 O O . ARG A 1 590 ? -19.672 5.23 6.137 1 96.81 590 ARG A O 1
ATOM 4744 N N . LEU A 1 591 ? -19.984 3.17 6.949 1 97.75 591 LEU A N 1
ATOM 4745 C CA . LEU A 1 591 ? -20.688 2.719 5.754 1 97.75 591 LEU A CA 1
ATOM 4746 C C . LEU A 1 591 ? -21.953 3.527 5.531 1 97.75 591 LEU A C 1
ATOM 4748 O O . LEU A 1 591 ? -22.281 3.881 4.398 1 97.75 591 LEU A O 1
ATOM 4752 N N . ASP A 1 592 ? -22.609 3.807 6.637 1 97.38 592 ASP A N 1
ATOM 4753 C CA . ASP A 1 592 ? -23.828 4.594 6.539 1 97.38 592 ASP A CA 1
ATOM 4754 C C . ASP A 1 592 ? -23.547 6.004 6.027 1 97.38 592 ASP A C 1
ATOM 4756 O O . ASP A 1 592 ? -24.266 6.52 5.172 1 97.38 592 ASP A O 1
ATOM 4760 N N . GLU A 1 593 ? -22.547 6.578 6.559 1 96.31 593 GLU A N 1
ATOM 4761 C CA . GLU A 1 593 ? -22.156 7.914 6.125 1 96.31 593 GLU A CA 1
ATOM 4762 C C . GLU A 1 593 ? -21.766 7.926 4.645 1 96.31 593 GLU A C 1
ATOM 4764 O O . GLU A 1 593 ? -22.172 8.82 3.9 1 96.31 593 GLU A O 1
ATOM 4769 N N . GLN A 1 594 ? -21.031 6.977 4.25 1 96.5 594 GLN A N 1
ATOM 4770 C CA . GLN A 1 594 ? -20.578 6.887 2.867 1 96.5 594 GLN A CA 1
ATOM 4771 C C . GLN A 1 594 ? -21.75 6.598 1.923 1 96.5 594 GLN A C 1
ATOM 4773 O O . GLN A 1 594 ? -21.781 7.105 0.799 1 96.5 594 GLN A O 1
ATOM 4778 N N . THR A 1 595 ? -22.672 5.789 2.35 1 96.5 595 THR A N 1
ATOM 4779 C CA . THR A 1 595 ? -23.859 5.512 1.562 1 96.5 595 THR A CA 1
ATOM 4780 C C . THR A 1 595 ? -24.672 6.785 1.339 1 96.5 595 THR A C 1
ATOM 4782 O O . THR A 1 595 ? -25.172 7.027 0.236 1 96.5 595 THR A O 1
ATOM 4785 N N . ALA A 1 596 ? -24.75 7.566 2.414 1 95.06 596 ALA A N 1
ATOM 4786 C CA . ALA A 1 596 ? -25.469 8.836 2.309 1 95.06 596 ALA A CA 1
ATOM 4787 C C . ALA A 1 596 ? -24.781 9.766 1.303 1 95.06 596 ALA A C 1
ATOM 4789 O O . ALA A 1 596 ? -25.453 10.398 0.488 1 95.06 596 ALA A O 1
ATOM 4790 N N . TRP A 1 597 ? -23.516 9.789 1.362 1 92.88 597 TRP A N 1
ATOM 4791 C CA . TRP A 1 597 ? -22.766 10.617 0.427 1 92.88 597 TRP A CA 1
ATOM 4792 C C . TRP A 1 597 ? -22.938 10.125 -1.004 1 92.88 597 TRP A C 1
ATOM 4794 O O . TRP A 1 597 ? -23.109 10.922 -1.929 1 92.88 597 TRP A O 1
ATOM 4804 N N . LEU A 1 598 ? -22.859 8.82 -1.242 1 91.69 598 LEU A N 1
ATOM 4805 C CA . LEU A 1 598 ? -23.016 8.219 -2.562 1 91.69 598 LEU A CA 1
ATOM 4806 C C . LEU A 1 598 ? -24.391 8.57 -3.15 1 91.69 598 LEU A C 1
ATOM 4808 O O . LEU A 1 598 ? -24.5 8.852 -4.348 1 91.69 598 LEU A O 1
ATOM 4812 N N . GLY A 1 599 ? -25.422 8.516 -2.312 1 87.56 599 GLY A N 1
ATOM 4813 C CA . GLY A 1 599 ? -26.766 8.891 -2.744 1 87.56 599 GLY A CA 1
ATOM 4814 C C . GLY A 1 599 ? -26.859 10.344 -3.176 1 87.56 599 GLY A C 1
ATOM 4815 O O . GLY A 1 599 ? -27.516 10.648 -4.18 1 87.56 599 GLY A O 1
ATOM 4816 N N . GLN A 1 600 ? -26.219 11.203 -2.479 1 83.19 600 GLN A N 1
ATOM 4817 C CA . GLN A 1 600 ? -26.219 12.625 -2.811 1 83.19 600 GLN A CA 1
ATOM 4818 C C . GLN A 1 600 ? -25.469 12.883 -4.113 1 83.19 600 GLN A C 1
ATOM 4820 O O . GLN A 1 600 ? -25.922 13.672 -4.945 1 83.19 600 GLN A O 1
ATOM 4825 N N . ALA A 1 601 ? -24.391 12.258 -4.238 1 77.25 601 ALA A N 1
ATOM 4826 C CA . ALA A 1 601 ? -23.578 12.422 -5.445 1 77.25 601 ALA A CA 1
ATOM 4827 C C . ALA A 1 601 ? -24.344 11.961 -6.684 1 77.25 601 ALA A C 1
ATOM 4829 O O . ALA A 1 601 ? -24.25 12.586 -7.746 1 77.25 601 ALA A O 1
ATOM 4830 N N . GLU A 1 602 ? -25.062 10.883 -6.547 1 79.25 602 GLU A N 1
ATOM 4831 C CA . GLU A 1 602 ? -25.859 10.359 -7.66 1 79.25 602 GLU A CA 1
ATOM 4832 C C . GLU A 1 602 ? -27 11.312 -8 1 79.25 602 GLU A C 1
ATOM 4834 O O . GLU A 1 602 ? -27.312 11.516 -9.18 1 79.25 602 GLU A O 1
ATOM 4839 N N . ARG A 1 603 ? -27.547 11.914 -7.004 1 73.31 603 ARG A N 1
ATOM 4840 C CA . ARG A 1 603 ? -28.625 12.875 -7.223 1 73.31 603 ARG A CA 1
ATOM 4841 C C . ARG A 1 603 ? -28.109 14.133 -7.91 1 73.31 603 ARG A C 1
ATOM 4843 O O . ARG A 1 603 ? -28.766 14.688 -8.789 1 73.31 603 ARG A O 1
ATOM 4850 N N . GLN A 1 604 ? -27 14.578 -7.516 1 69.75 604 GLN A N 1
ATOM 4851 C CA . GLN A 1 604 ? -26.406 15.758 -8.133 1 69.75 604 GLN A CA 1
ATOM 4852 C C . GLN A 1 604 ? -26.047 15.484 -9.594 1 69.75 604 GLN A C 1
ATOM 4854 O O . GLN A 1 604 ? -26.219 16.359 -10.445 1 69.75 604 GLN A O 1
ATOM 4859 N N . LYS A 1 605 ? -25.656 14.367 -9.891 1 72.25 605 LYS A N 1
ATOM 4860 C CA . LYS A 1 605 ? -25.312 13.977 -11.258 1 72.25 605 LYS A CA 1
ATOM 4861 C C . LYS A 1 605 ? -26.562 13.852 -12.117 1 72.25 605 LYS A C 1
ATOM 4863 O O . LYS A 1 605 ? -26.562 14.258 -13.281 1 72.25 605 LYS A O 1
ATOM 4868 N N . SER A 1 606 ? -27.516 13.211 -11.492 1 66.69 606 SER A N 1
ATOM 4869 C CA . SER A 1 606 ? -28.766 13.055 -12.227 1 66.69 606 SER A CA 1
ATOM 4870 C C . SER A 1 606 ? -29.469 14.398 -12.438 1 66.69 606 SER A C 1
ATOM 4872 O O . SER A 1 606 ? -30.094 14.617 -13.469 1 66.69 606 SER A O 1
ATOM 4874 N N . GLY A 1 607 ? -29.406 15.219 -11.5 1 58.06 607 GLY A N 1
ATOM 4875 C CA . GLY A 1 607 ? -29.984 16.547 -11.648 1 58.06 607 GLY A CA 1
ATOM 4876 C C . GLY A 1 607 ? -29.234 17.422 -12.625 1 58.06 607 GLY A C 1
ATOM 4877 O O . GLY A 1 607 ? -29.828 18.266 -13.305 1 58.06 607 GLY A O 1
ATOM 4878 N N . GLY A 1 608 ? -28.062 17.422 -12.734 1 43.59 608 GLY A N 1
ATOM 4879 C CA . GLY A 1 608 ? -27.297 18.156 -13.727 1 43.59 608 GLY A CA 1
ATOM 4880 C C . GLY A 1 608 ? -27.562 17.688 -15.148 1 43.59 608 GLY A C 1
ATOM 4881 O O . GLY A 1 608 ? -27.359 18.453 -16.094 1 43.59 608 GLY A O 1
ATOM 4882 N N . LYS A 1 609 ? -27.938 16.469 -15.328 1 47.97 609 LYS A N 1
ATOM 4883 C CA . LYS A 1 609 ? -28.297 16.047 -16.688 1 47.97 609 LYS A CA 1
ATOM 4884 C C . LYS A 1 609 ? -29.672 16.562 -17.078 1 47.97 609 LYS A C 1
ATOM 4886 O O . LYS A 1 609 ? -30.062 16.469 -18.25 1 47.97 609 LYS A O 1
ATOM 4891 N N . ARG A 1 610 ? -30.5 16.906 -16.25 1 37.28 610 ARG A N 1
ATOM 4892 C CA . ARG A 1 610 ? -31.812 17.438 -16.625 1 37.28 610 ARG A CA 1
ATOM 4893 C C . ARG A 1 610 ? -31.75 18.938 -16.859 1 37.28 610 ARG A C 1
ATOM 4895 O O . ARG A 1 610 ? -32.719 19.531 -17.359 1 37.28 610 ARG A O 1
ATOM 4902 N N . ARG A 1 611 ? -30.703 19.453 -16.422 1 28.61 611 ARG A N 1
ATOM 4903 C CA . ARG A 1 611 ? -30.688 20.844 -16.875 1 28.61 611 ARG A CA 1
ATOM 4904 C C . ARG A 1 611 ? -29.969 20.969 -18.219 1 28.61 611 ARG A C 1
ATOM 4906 O O . ARG A 1 611 ? -28.891 20.406 -18.406 1 28.61 611 ARG A O 1
ATOM 4913 N N . MET B 1 1 ? -20.531 58.125 13.938 1 72.88 1 MET B N 1
ATOM 4914 C CA . MET B 1 1 ? -19.625 57.375 13.055 1 72.88 1 MET B CA 1
ATOM 4915 C C . MET B 1 1 ? -18.266 57.188 13.703 1 72.88 1 MET B C 1
ATOM 4917 O O . MET B 1 1 ? -17.719 56.094 13.695 1 72.88 1 MET B O 1
ATOM 4921 N N . ARG B 1 2 ? -17.797 58.156 14.445 1 75.25 2 ARG B N 1
ATOM 4922 C CA . ARG B 1 2 ? -16.484 58.094 15.078 1 75.25 2 ARG B CA 1
ATOM 4923 C C . ARG B 1 2 ? -16.469 57.062 16.188 1 75.25 2 ARG B C 1
ATOM 4925 O O . ARG B 1 2 ? -15.516 56.281 16.312 1 75.25 2 ARG B O 1
ATOM 4932 N N . ILE B 1 3 ? -17.516 57.062 16.938 1 80.69 3 ILE B N 1
ATOM 4933 C CA . ILE B 1 3 ? -17.609 56.125 18.047 1 80.69 3 ILE B CA 1
ATOM 4934 C C . ILE B 1 3 ? -17.672 54.688 17.5 1 80.69 3 ILE B C 1
ATOM 4936 O O . ILE B 1 3 ? -17 53.781 18 1 80.69 3 ILE B O 1
ATOM 4940 N N . ALA B 1 4 ? -18.359 54.594 16.484 1 83.75 4 ALA B N 1
ATOM 4941 C CA . ALA B 1 4 ? -18.5 53.281 15.859 1 83.75 4 ALA B CA 1
ATOM 4942 C C . ALA B 1 4 ? -17.172 52.781 15.312 1 83.75 4 ALA B C 1
ATOM 4944 O O . ALA B 1 4 ? -16.875 51.594 15.375 1 83.75 4 ALA B O 1
ATOM 4945 N N . LEU B 1 5 ? -16.438 53.625 14.766 1 82.69 5 LEU B N 1
ATOM 4946 C CA . LEU B 1 5 ? -15.125 53.281 14.242 1 82.69 5 LEU B CA 1
ATOM 4947 C C . LEU B 1 5 ? -14.195 52.812 15.367 1 82.69 5 LEU B C 1
ATOM 4949 O O . LEU B 1 5 ? -13.477 51.844 15.219 1 82.69 5 LEU B O 1
ATOM 4953 N N . LEU B 1 6 ? -14.219 53.562 16.453 1 78.81 6 LEU B N 1
ATOM 4954 C CA . LEU B 1 6 ? -13.391 53.219 17.594 1 78.81 6 LEU B CA 1
ATOM 4955 C C . LEU B 1 6 ? -13.812 51.875 18.172 1 78.81 6 LEU B C 1
ATOM 4957 O O . LEU B 1 6 ? -12.969 51.062 18.547 1 78.81 6 LEU B O 1
ATOM 4961 N N . GLN B 1 7 ? -15.094 51.719 18.203 1 81.81 7 GLN B N 1
ATOM 4962 C CA . GLN B 1 7 ? -15.609 50.438 18.703 1 81.81 7 GLN B CA 1
ATOM 4963 C C . GLN B 1 7 ? -15.234 49.312 17.781 1 81.81 7 GLN B C 1
ATOM 4965 O O . GLN B 1 7 ? -14.891 48.219 18.25 1 81.81 7 GLN B O 1
ATOM 4970 N N . MET B 1 8 ? -15.336 49.562 16.562 1 84.62 8 MET B N 1
ATOM 4971 C CA . MET B 1 8 ? -14.969 48.562 15.586 1 84.62 8 MET B CA 1
ATOM 4972 C C . MET B 1 8 ? -13.492 48.188 15.695 1 84.62 8 MET B C 1
ATOM 4974 O O . MET B 1 8 ? -13.125 47.031 15.656 1 84.62 8 MET B O 1
ATOM 4978 N N . LEU B 1 9 ? -12.633 49.125 15.805 1 79.62 9 LEU B N 1
ATOM 4979 C CA . LEU B 1 9 ? -11.195 48.906 15.938 1 79.62 9 LEU B CA 1
ATOM 4980 C C . LEU B 1 9 ? -10.883 48.156 17.219 1 79.62 9 LEU B C 1
ATOM 4982 O O . LEU B 1 9 ? -10.078 47.219 17.219 1 79.62 9 LEU B O 1
ATOM 4986 N N . SER B 1 10 ? -11.594 48.531 18.234 1 77.81 10 SER B N 1
ATOM 4987 C CA . SER B 1 10 ? -11.383 47.875 19.531 1 77.81 10 SER B CA 1
ATOM 4988 C C . SER B 1 10 ? -11.812 46.438 19.5 1 77.81 10 SER B C 1
ATOM 4990 O O . SER B 1 10 ? -11.086 45.531 19.953 1 77.81 10 SER B O 1
ATOM 4992 N N . ASN B 1 11 ? -12.883 46.188 18.859 1 79.38 11 ASN B N 1
ATOM 4993 C CA . ASN B 1 11 ? -13.414 44.844 18.828 1 79.38 11 ASN B CA 1
ATOM 4994 C C . ASN B 1 11 ? -12.562 43.938 17.953 1 79.38 11 ASN B C 1
ATOM 4996 O O . ASN B 1 11 ? -12.281 42.781 18.328 1 79.38 11 ASN B O 1
ATOM 5000 N N . ASN B 1 12 ? -12.148 44.406 16.828 1 79.06 12 ASN B N 1
ATOM 5001 C CA . ASN B 1 12 ? -11.32 43.594 15.945 1 79.06 12 ASN B CA 1
ATOM 5002 C C . ASN B 1 12 ? -9.953 43.312 16.562 1 79.06 12 ASN B C 1
ATOM 5004 O O . ASN B 1 12 ? -9.438 42.188 16.453 1 79.06 12 ASN B O 1
ATOM 5008 N N . LEU B 1 13 ? -9.445 44.281 17.219 1 76.06 13 LEU B N 1
ATOM 5009 C CA . LEU B 1 13 ? -8.164 44.094 17.875 1 76.06 13 LEU B CA 1
ATOM 5010 C C . LEU B 1 13 ? -8.297 43.156 19.062 1 76.06 13 LEU B C 1
ATOM 5012 O O . LEU B 1 13 ? -7.379 42.406 19.375 1 76.06 13 LEU B O 1
ATOM 5016 N N . LEU B 1 14 ? -9.445 43.281 19.656 1 77.5 14 LEU B N 1
ATOM 5017 C CA . LEU B 1 14 ? -9.695 42.375 20.781 1 77.5 14 LEU B CA 1
ATOM 5018 C C . LEU B 1 14 ? -9.68 40.938 20.312 1 77.5 14 LEU B C 1
ATOM 5020 O O . LEU B 1 14 ? -9.07 40.062 20.953 1 77.5 14 LEU B O 1
ATOM 5024 N N . PHE B 1 15 ? -10.289 40.688 19.188 1 75.38 15 PHE B N 1
ATOM 5025 C CA . PHE B 1 15 ? -10.312 39.344 18.656 1 75.38 15 PHE B CA 1
ATOM 5026 C C . PHE B 1 15 ? -8.922 38.906 18.203 1 75.38 15 PHE B C 1
ATOM 5028 O O . PHE B 1 15 ? -8.547 37.75 18.359 1 75.38 15 PHE B O 1
ATOM 5035 N N . LEU B 1 16 ? -8.227 39.75 17.672 1 72.25 16 LEU B N 1
ATOM 5036 C CA . LEU B 1 16 ? -6.852 39.469 17.281 1 72.25 16 LEU B CA 1
ATOM 5037 C C . LEU B 1 16 ? -6 39.156 18.516 1 72.25 16 LEU B C 1
ATOM 5039 O O . LEU B 1 16 ? -5.172 38.25 18.469 1 72.25 16 LEU B O 1
ATOM 5043 N N . ASN B 1 17 ? -6.215 39.969 19.531 1 72.94 17 ASN B N 1
ATOM 5044 C CA . ASN B 1 17 ? -5.469 39.75 20.766 1 72.94 17 ASN B CA 1
ATOM 5045 C C . ASN B 1 17 ? -5.793 38.375 21.375 1 72.94 17 ASN B C 1
ATOM 5047 O O . ASN B 1 17 ? -4.906 37.719 21.922 1 72.94 17 ASN B O 1
ATOM 5051 N N . TYR B 1 18 ? -7.023 38.031 21.219 1 70.44 18 TYR B N 1
ATOM 5052 C CA . TYR B 1 18 ? -7.422 36.719 21.734 1 70.44 18 TYR B CA 1
ATOM 5053 C C . TYR B 1 18 ? -6.742 35.594 20.969 1 70.44 18 TYR B C 1
ATOM 5055 O O . TYR B 1 18 ? -6.543 34.5 21.5 1 70.44 18 TYR B O 1
ATOM 5063 N N . LEU B 1 19 ? -6.355 35.875 19.781 1 67.31 19 LEU B N 1
ATOM 5064 C CA . LEU B 1 19 ? -5.707 34.875 18.953 1 67.31 19 LEU B CA 1
ATOM 5065 C C . LEU B 1 19 ? -4.238 34.719 19.344 1 67.31 19 LEU B C 1
ATOM 5067 O O . LEU B 1 19 ? -3.668 33.625 19.188 1 67.31 19 LEU B O 1
ATOM 5071 N N . VAL B 1 20 ? -3.689 35.812 19.812 1 65.62 20 VAL B N 1
ATOM 5072 C CA . VAL B 1 20 ? -2.236 35.812 19.953 1 65.62 20 VAL B CA 1
ATOM 5073 C C . VAL B 1 20 ? -1.855 35.75 21.422 1 65.62 20 VAL B C 1
ATOM 5075 O O . VAL B 1 20 ? -0.684 35.562 21.766 1 65.62 20 VAL B O 1
ATOM 5078 N N . THR B 1 21 ? -2.846 36 22.266 1 64.88 21 THR B N 1
ATOM 5079 C CA . THR B 1 21 ? -2.543 36 23.688 1 64.88 21 THR B CA 1
ATOM 5080 C C . THR B 1 21 ? -3.609 35.25 24.469 1 64.88 21 THR B C 1
ATOM 5082 O O . THR B 1 21 ? -4.656 34.906 23.922 1 64.88 21 THR B O 1
ATOM 5085 N N . ASP B 1 22 ? -3.33 34.844 25.719 1 64.31 22 ASP B N 1
ATOM 5086 C CA . ASP B 1 22 ? -4.312 34.156 26.562 1 64.31 22 ASP B CA 1
ATOM 5087 C C . ASP B 1 22 ? -5.387 35.125 27.031 1 64.31 22 ASP B C 1
ATOM 5089 O O . ASP B 1 22 ? -5.117 36.312 27.219 1 64.31 22 ASP B O 1
ATOM 5093 N N . PRO B 1 23 ? -6.645 34.656 27 1 64.25 23 PRO B N 1
ATOM 5094 C CA . PRO B 1 23 ? -7.762 35.5 27.406 1 64.25 23 PRO B CA 1
ATOM 5095 C C . PRO B 1 23 ? -7.527 36.188 28.75 1 64.25 23 PRO B C 1
ATOM 5097 O O . PRO B 1 23 ? -7.992 37.312 28.969 1 64.25 23 PRO B O 1
ATOM 5100 N N . GLY B 1 24 ? -6.84 35.5 29.656 1 63.44 24 GLY B N 1
ATOM 5101 C CA . GLY B 1 24 ? -6.543 36.125 30.938 1 63.44 24 GLY B CA 1
ATOM 5102 C C . GLY B 1 24 ? -5.707 37.375 30.828 1 63.44 24 GLY B C 1
ATOM 5103 O O . GLY B 1 24 ? -6.004 38.375 31.469 1 63.44 24 GLY B O 1
ATOM 5104 N N . THR B 1 25 ? -4.734 37.281 29.891 1 63.91 25 THR B N 1
ATOM 5105 C CA . THR B 1 25 ? -3.871 38.438 29.688 1 63.91 25 THR B CA 1
ATOM 5106 C C . THR B 1 25 ? -4.648 39.594 29.047 1 63.91 25 THR B C 1
ATOM 5108 O O . THR B 1 25 ? -4.465 40.75 29.406 1 63.91 25 THR B O 1
ATOM 5111 N N . VAL B 1 26 ? -5.535 39.219 28.156 1 68.88 26 VAL B N 1
ATOM 5112 C CA . VAL B 1 26 ? -6.336 40.219 27.484 1 68.88 26 VAL B CA 1
ATOM 5113 C C . VAL B 1 26 ? -7.238 40.938 28.5 1 68.88 26 VAL B C 1
ATOM 5115 O O . VAL B 1 26 ? -7.395 42.156 28.453 1 68.88 26 VAL B O 1
ATOM 5118 N N . SER B 1 27 ? -7.797 40.219 29.391 1 67.5 27 SER B N 1
ATOM 5119 C CA . SER B 1 27 ? -8.719 40.781 30.391 1 67.5 27 SER B CA 1
ATOM 5120 C C . SER B 1 27 ? -7.984 41.688 31.359 1 67.5 27 SER B C 1
ATOM 5122 O O . SER B 1 27 ? -8.492 42.75 31.719 1 67.5 27 SER B O 1
ATOM 5124 N N . ILE B 1 28 ? -6.836 41.281 31.766 1 63.84 28 ILE B N 1
ATOM 5125 C CA . ILE B 1 28 ? -6.078 42.062 32.719 1 63.84 28 ILE B CA 1
ATOM 5126 C C . ILE B 1 28 ? -5.613 43.344 32.094 1 63.84 28 ILE B C 1
ATOM 5128 O O . ILE B 1 28 ? -5.594 44.406 32.75 1 63.84 28 ILE B O 1
ATOM 5132 N N . THR B 1 29 ? -5.258 43.25 30.859 1 63.81 29 THR B N 1
ATOM 5133 C CA . THR B 1 29 ? -4.789 44.438 30.172 1 63.81 29 THR B CA 1
ATOM 5134 C C . THR B 1 29 ? -5.926 45.438 29.984 1 63.81 29 THR B C 1
ATOM 5136 O O . THR B 1 29 ? -5.715 46.656 30.094 1 63.81 29 THR B O 1
ATOM 5139 N N . LYS B 1 30 ? -7.066 44.875 29.781 1 62.88 30 LYS B N 1
ATOM 5140 C CA . LYS B 1 30 ? -8.234 45.75 29.656 1 62.88 30 LYS B CA 1
ATOM 5141 C C . LYS B 1 30 ? -8.469 46.562 30.922 1 62.88 30 LYS B C 1
ATOM 5143 O O . LYS B 1 30 ? -8.828 47.719 30.859 1 62.88 30 LYS B O 1
ATOM 5148 N N . SER B 1 31 ? -8.273 45.875 32.062 1 56.88 31 SER B N 1
ATOM 5149 C CA . SER B 1 31 ? -8.492 46.562 33.344 1 56.88 31 SER B CA 1
ATOM 5150 C C . SER B 1 31 ? -7.438 47.625 33.562 1 56.88 31 SER B C 1
ATOM 5152 O O . SER B 1 31 ? -7.707 48.625 34.25 1 56.88 31 SER B O 1
ATOM 5154 N N . GLY B 1 32 ? -6.141 47.375 33.062 1 54.34 32 GLY B N 1
ATOM 5155 C CA . GLY B 1 32 ? -5.051 48.312 33.25 1 54.34 32 GLY B CA 1
ATOM 5156 C C . GLY B 1 32 ? -5.117 49.5 32.281 1 54.34 32 GLY B C 1
ATOM 5157 O O . GLY B 1 32 ? -4.602 50.594 32.594 1 54.34 32 GLY B O 1
ATOM 5158 N N . ILE B 1 33 ? -5.637 49.281 31.188 1 51.97 33 ILE B N 1
ATOM 5159 C CA . ILE B 1 33 ? -5.586 50.188 30.047 1 51.97 33 ILE B CA 1
ATOM 5160 C C . ILE B 1 33 ? -6.523 51.375 30.312 1 51.97 33 ILE B C 1
ATOM 5162 O O . ILE B 1 33 ? -6.281 52.5 29.828 1 51.97 33 ILE B O 1
ATOM 5166 N N . ALA B 1 34 ? -7.496 51.25 31.234 1 50.09 34 ALA B N 1
ATOM 5167 C CA . ALA B 1 34 ? -8.266 52.406 31.641 1 50.09 34 ALA B CA 1
ATOM 5168 C C . ALA B 1 34 ? -7.34 53.562 32.031 1 50.09 34 ALA B C 1
ATOM 5170 O O . ALA B 1 34 ? -7.605 54.719 31.688 1 50.09 34 ALA B O 1
ATOM 5171 N N . VAL B 1 35 ? -6.277 53.188 32.531 1 50.72 35 VAL B N 1
ATOM 5172 C CA . VAL B 1 35 ? -5.328 54.219 32.938 1 50.72 35 VAL B CA 1
ATOM 5173 C C . VAL B 1 35 ? -4.617 54.781 31.719 1 50.72 35 VAL B C 1
ATOM 5175 O O . VAL B 1 35 ? -4.43 55.969 31.609 1 50.72 35 VAL B O 1
ATOM 5178 N N . ALA B 1 36 ? -4.359 53.906 30.766 1 52.5 36 ALA B N 1
ATOM 5179 C CA . ALA B 1 36 ? -3.682 54.344 29.562 1 52.5 36 ALA B CA 1
ATOM 5180 C C . ALA B 1 36 ? -4.582 55.281 28.75 1 52.5 36 ALA B C 1
ATOM 5182 O O . ALA B 1 36 ? -4.125 56.312 28.234 1 52.5 36 ALA B O 1
ATOM 5183 N N . ALA B 1 37 ? -5.805 54.906 28.672 1 51.56 37 ALA B N 1
ATOM 5184 C CA . ALA B 1 37 ? -6.77 55.75 27.984 1 51.56 37 ALA B CA 1
ATOM 5185 C C . ALA B 1 37 ? -6.863 57.125 28.625 1 51.56 37 ALA B C 1
ATOM 5187 O O . ALA B 1 37 ? -6.941 58.125 27.938 1 51.56 37 ALA B O 1
ATOM 5188 N N . ALA B 1 38 ? -6.859 57.062 29.875 1 51.22 38 ALA B N 1
ATOM 5189 C CA . ALA B 1 38 ? -6.926 58.344 30.594 1 51.22 38 ALA B CA 1
ATOM 5190 C C . ALA B 1 38 ? -5.707 59.219 30.297 1 51.22 38 ALA B C 1
ATOM 5192 O O . ALA B 1 38 ? -5.82 60.438 30.141 1 51.22 38 ALA B O 1
ATOM 5193 N N . LEU B 1 39 ? -4.668 58.5 30.062 1 49.09 39 LEU B N 1
ATOM 5194 C CA . LEU B 1 39 ? -3.438 59.25 29.812 1 49.09 39 LEU B CA 1
ATOM 5195 C C . LEU B 1 39 ? -3.455 59.875 28.406 1 49.09 39 LEU B C 1
ATOM 5197 O O . LEU B 1 39 ? -2.953 60.969 28.219 1 49.09 39 LEU B O 1
ATOM 5201 N N . VAL B 1 40 ? -3.916 59.062 27.562 1 49.56 40 VAL B N 1
ATOM 5202 C CA . VAL B 1 40 ? -3.936 59.594 26.203 1 49.56 40 VAL B CA 1
ATOM 5203 C C . VAL B 1 40 ? -4.988 60.719 26.094 1 49.56 40 VAL B C 1
ATOM 5205 O O . VAL B 1 40 ? -4.789 61.688 25.375 1 49.56 40 VAL B O 1
ATOM 5208 N N . THR B 1 41 ? -6.004 60.469 26.812 1 47.62 41 THR B N 1
ATOM 5209 C CA . THR B 1 41 ? -7.086 61.438 26.688 1 47.62 41 THR B CA 1
ATOM 5210 C C . THR B 1 41 ? -6.797 62.688 27.516 1 47.62 41 THR B C 1
ATOM 5212 O O . THR B 1 41 ? -7.379 63.75 27.281 1 47.62 41 THR B O 1
ATOM 5215 N N . THR B 1 42 ? -5.949 62.531 28.453 1 48.41 42 THR B N 1
ATOM 5216 C CA . THR B 1 42 ? -5.688 63.688 29.297 1 48.41 42 THR B CA 1
ATOM 5217 C C . THR B 1 42 ? -5.02 64.812 28.5 1 48.41 42 THR B C 1
ATOM 5219 O O . THR B 1 42 ? -5.434 65.938 28.562 1 48.41 42 THR B O 1
ATOM 5222 N N . PRO B 1 43 ? -3.996 64.438 27.812 1 46.38 43 PRO B N 1
ATOM 5223 C CA . PRO B 1 43 ? -3.473 65.625 27.078 1 46.38 43 PRO B CA 1
ATOM 5224 C C . PRO B 1 43 ? -4.457 66.125 26.031 1 46.38 43 PRO B C 1
ATOM 5226 O O . PRO B 1 43 ? -4.516 67.312 25.781 1 46.38 43 PRO B O 1
ATOM 5229 N N . ALA B 1 44 ? -5.156 65.375 25.453 1 43.66 44 ALA B N 1
ATOM 5230 C CA . ALA B 1 44 ? -6.062 65.75 24.375 1 43.66 44 ALA B CA 1
ATOM 5231 C C . ALA B 1 44 ? -7.234 66.562 24.922 1 43.66 44 ALA B C 1
ATOM 5233 O O . ALA B 1 44 ? -7.742 67.5 24.266 1 43.66 44 ALA B O 1
ATOM 5234 N N . LEU B 1 45 ? -7.684 66.25 26.094 1 43.06 45 LEU B N 1
ATOM 5235 C CA . LEU B 1 45 ? -8.828 66.938 26.656 1 43.06 45 LEU B CA 1
ATOM 5236 C C . LEU B 1 45 ? -8.383 68 27.641 1 43.06 45 LEU B C 1
ATOM 5238 O O . LEU B 1 45 ? -9.219 68.688 28.25 1 43.06 45 LEU B O 1
ATOM 5242 N N . GLY B 1 46 ? -7.066 68.438 27.625 1 45.09 46 GLY B N 1
ATOM 5243 C CA . GLY B 1 46 ? -6.547 69.5 28.469 1 45.09 46 GLY B CA 1
ATOM 5244 C C . GLY B 1 46 ? -6.543 69.125 29.953 1 45.09 46 GLY B C 1
ATOM 5245 O O . GLY B 1 46 ? -6.629 70 30.812 1 45.09 46 GLY B O 1
ATOM 5246 N N . LEU B 1 47 ? -6.797 67.938 30.219 1 44.5 47 LEU B N 1
ATOM 5247 C CA . LEU B 1 47 ? -6.895 67.562 31.625 1 44.5 47 LEU B CA 1
ATOM 5248 C C . LEU B 1 47 ? -5.512 67.5 32.25 1 44.5 47 LEU B C 1
ATOM 5250 O O . LEU B 1 47 ? -4.582 66.938 31.672 1 44.5 47 LEU B O 1
ATOM 5254 N N . ARG B 1 48 ? -5.152 68.438 33 1 48.47 48 ARG B N 1
ATOM 5255 C CA . ARG B 1 48 ? -3.936 68.5 33.812 1 48.47 48 ARG B CA 1
ATOM 5256 C C . ARG B 1 48 ? -3.822 67.25 34.688 1 48.47 48 ARG B C 1
ATOM 5258 O O . ARG B 1 48 ? -4.664 67 35.562 1 48.47 48 ARG B O 1
ATOM 5265 N N . GLY B 1 49 ? -3.389 66.062 34.344 1 49.28 49 GLY B N 1
ATOM 5266 C CA . GLY B 1 49 ? -3.381 64.875 35.125 1 49.28 49 GLY B CA 1
ATOM 5267 C C . GLY B 1 49 ? -2.371 64.875 36.25 1 49.28 49 GLY B C 1
ATOM 5268 O O . GLY B 1 49 ? -1.232 65.312 36.062 1 49.28 49 GLY B O 1
ATOM 5269 N N . PRO B 1 50 ? -2.891 64.75 37.406 1 50.69 50 PRO B N 1
ATOM 5270 C CA . PRO B 1 50 ? -2.004 64.688 38.594 1 50.69 50 PRO B CA 1
ATOM 5271 C C . PRO B 1 50 ? -0.936 63.625 38.5 1 50.69 50 PRO B C 1
ATOM 5273 O O . PRO B 1 50 ? -1.108 62.656 37.781 1 50.69 50 PRO B O 1
ATOM 5276 N N . LYS B 1 51 ? 0.32 63.875 38.969 1 54.81 51 LYS B N 1
ATOM 5277 C CA . LYS B 1 51 ? 1.44 62.969 39.156 1 54.81 51 LYS B CA 1
ATOM 5278 C C . LYS B 1 51 ? 0.951 61.562 39.531 1 54.81 51 LYS B C 1
ATOM 5280 O O . LYS B 1 51 ? 1.546 60.562 39.156 1 54.81 51 LYS B O 1
ATOM 5285 N N . ALA B 1 52 ? -0.179 61.469 40.156 1 55.38 52 ALA B N 1
ATOM 5286 C CA . ALA B 1 52 ? -0.694 60.219 40.656 1 55.38 52 ALA B CA 1
ATOM 5287 C C . ALA B 1 52 ? -1.195 59.312 39.531 1 55.38 52 ALA B C 1
ATOM 5289 O O . ALA B 1 52 ? -1.065 58.094 39.562 1 55.38 52 ALA B O 1
ATOM 5290 N N . ARG B 1 53 ? -1.647 59.938 38.469 1 57.78 53 ARG B N 1
ATOM 5291 C CA . ARG B 1 53 ? -2.162 59.156 37.344 1 57.78 53 ARG B CA 1
ATOM 5292 C C . ARG B 1 53 ? -1.033 58.469 36.594 1 57.78 53 ARG B C 1
ATOM 5294 O O . ARG B 1 53 ? -1.174 57.281 36.219 1 57.78 53 ARG B O 1
ATOM 5301 N N . TRP B 1 54 ? -0.018 59.188 36.562 1 60.25 54 TRP B N 1
ATOM 5302 C CA . TRP B 1 54 ? 1.146 58.625 35.875 1 60.25 54 TRP B CA 1
ATOM 5303 C C . TRP B 1 54 ? 1.733 57.469 36.688 1 60.25 54 TRP B C 1
ATOM 5305 O O . TRP B 1 54 ? 2.205 56.5 36.125 1 60.25 54 TRP B O 1
ATOM 5315 N N . MET B 1 55 ? 1.601 57.688 37.875 1 62.84 55 MET B N 1
ATOM 5316 C CA . MET B 1 55 ? 2.115 56.625 38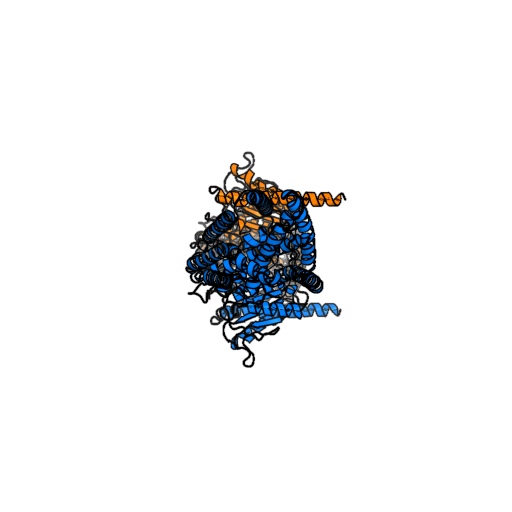.719 1 62.84 55 MET B CA 1
ATOM 5317 C C . MET B 1 55 ? 1.244 55.375 38.625 1 62.84 55 MET B C 1
ATOM 5319 O O . MET B 1 55 ? 1.758 54.281 38.594 1 62.84 55 MET B O 1
ATOM 5323 N N . ALA B 1 56 ? 0.008 55.562 38.562 1 62.16 56 ALA B N 1
ATOM 5324 C CA . ALA B 1 56 ? -0.896 54.438 38.406 1 62.16 56 ALA B CA 1
ATOM 5325 C C . ALA B 1 56 ? -0.646 53.688 37.094 1 62.16 56 ALA B C 1
ATOM 5327 O O . ALA B 1 56 ? -0.665 52.469 37.031 1 62.16 56 ALA B O 1
ATOM 5328 N N . PHE B 1 57 ? -0.304 54.438 36.094 1 62.84 57 PHE B N 1
ATOM 5329 C CA . PHE B 1 57 ? 0.004 53.875 34.812 1 62.84 57 PHE B CA 1
ATOM 5330 C C . PHE B 1 57 ? 1.264 53.031 34.875 1 62.84 57 PHE B C 1
ATOM 5332 O O . PHE B 1 57 ? 1.304 51.938 34.312 1 62.84 57 PHE B O 1
ATOM 5339 N N . LEU B 1 58 ? 2.188 53.625 35.469 1 62.19 58 LEU B N 1
ATOM 5340 C CA . LEU B 1 58 ? 3.447 52.906 35.562 1 62.19 58 LEU B CA 1
ATOM 5341 C C . LEU B 1 58 ? 3.256 51.625 36.375 1 62.19 58 LEU B C 1
ATOM 5343 O O . LEU B 1 58 ? 3.811 50.562 36 1 62.19 58 LEU B O 1
ATOM 5347 N N . ILE B 1 59 ? 2.51 51.688 37.344 1 66.44 59 ILE B N 1
ATOM 5348 C CA . ILE B 1 59 ? 2.273 50.5 38.188 1 66.44 59 ILE B CA 1
ATOM 5349 C C . ILE B 1 59 ? 1.481 49.469 37.406 1 66.44 59 ILE B C 1
ATOM 5351 O O . ILE B 1 59 ? 1.785 48.281 37.469 1 66.44 59 ILE B O 1
ATOM 5355 N N . GLN B 1 60 ? 0.594 49.938 36.688 1 66.62 60 GLN B N 1
ATOM 5356 C CA . GLN B 1 60 ? -0.229 49.031 35.906 1 66.62 60 GLN B CA 1
ATOM 5357 C C . GLN B 1 60 ? 0.603 48.312 34.844 1 66.62 60 GLN B C 1
ATOM 5359 O O . GLN B 1 60 ? 0.47 47.094 34.625 1 66.62 60 GLN B O 1
ATOM 5364 N N . THR B 1 61 ? 1.396 49.094 34.156 1 62.44 61 THR B N 1
ATOM 5365 C CA . THR B 1 61 ? 2.246 48.531 33.125 1 62.44 61 THR B CA 1
ATOM 5366 C C . THR B 1 61 ? 3.234 47.531 33.719 1 62.44 61 THR B C 1
ATOM 5368 O O . THR B 1 61 ? 3.496 46.5 33.125 1 62.44 61 THR B O 1
ATOM 5371 N N . SER B 1 62 ? 3.758 47.938 34.781 1 64.75 62 SER B N 1
ATOM 5372 C CA . SER B 1 62 ? 4.672 47.031 35.469 1 64.75 62 SER B CA 1
ATOM 5373 C C . SER B 1 62 ? 3.965 45.75 35.906 1 64.75 62 SER B C 1
ATOM 5375 O O . SER B 1 62 ? 4.539 44.656 35.812 1 64.75 62 SER B O 1
ATOM 5377 N N . GLY B 1 63 ? 2.785 45.906 36.375 1 66.12 63 GLY B N 1
ATOM 5378 C CA . GLY B 1 63 ? 2.008 44.719 36.75 1 66.12 63 GLY B CA 1
ATOM 5379 C C . GLY B 1 63 ? 1.722 43.812 35.562 1 66.12 63 GLY B C 1
ATOM 5380 O O . GLY B 1 63 ? 1.802 42.594 35.719 1 66.12 63 GLY B O 1
ATOM 5381 N N . LEU B 1 64 ? 1.423 44.406 34.469 1 64.81 64 LEU B N 1
ATOM 5382 C CA . LEU B 1 64 ? 1.157 43.625 33.25 1 64.81 64 LEU B CA 1
ATOM 5383 C C . LEU B 1 64 ? 2.398 42.844 32.812 1 64.81 64 LEU B C 1
ATOM 5385 O O . LEU B 1 64 ? 2.309 41.688 32.469 1 64.81 64 LEU B O 1
ATOM 5389 N N . VAL B 1 65 ? 3.498 43.531 32.875 1 61.94 65 VAL B N 1
ATOM 5390 C CA . VAL B 1 65 ? 4.762 42.875 32.5 1 61.94 65 VAL B CA 1
ATOM 5391 C C . VAL B 1 65 ? 5.086 41.75 33.469 1 61.94 65 VAL B C 1
ATOM 5393 O O . VAL B 1 65 ? 5.52 40.688 33.062 1 61.94 65 VAL B O 1
ATOM 5396 N N . LEU B 1 66 ? 4.887 42.031 34.656 1 63.66 66 LEU B N 1
ATOM 5397 C CA . LEU B 1 66 ? 5.188 41.062 35.688 1 63.66 66 LEU B CA 1
ATOM 5398 C C . LEU B 1 66 ? 4.266 39.844 35.594 1 63.66 66 LEU B C 1
ATOM 5400 O O . LEU B 1 66 ? 4.695 38.719 35.781 1 63.66 66 LEU B O 1
ATOM 5404 N N . SER B 1 67 ? 3.059 40.094 35.406 1 64 67 SER B N 1
ATOM 5405 C CA . SER B 1 67 ? 2.082 39 35.312 1 64 67 SER B CA 1
ATOM 5406 C C . SER B 1 67 ? 2.408 38.062 34.156 1 64 67 SER B C 1
ATOM 5408 O O . SER B 1 67 ? 2.025 36.875 34.188 1 64 67 SER B O 1
ATOM 5410 N N . GLN B 1 68 ? 3.174 38.5 33.25 1 59.44 68 GLN B N 1
ATOM 5411 C CA . GLN B 1 68 ? 3.486 37.688 32.062 1 59.44 68 GLN B CA 1
ATOM 5412 C C . GLN B 1 68 ? 4.895 37.125 32.156 1 59.44 68 GLN B C 1
ATOM 5414 O O . GLN B 1 68 ? 5.332 36.375 31.281 1 59.44 68 GLN B O 1
ATOM 5419 N N . PHE B 1 69 ? 5.68 37.5 33.344 1 54.91 69 PHE B N 1
ATOM 5420 C CA . PHE B 1 69 ? 7.07 37.062 33.5 1 54.91 69 PHE B CA 1
ATOM 5421 C C . PHE B 1 69 ? 7.156 35.594 33.812 1 54.91 69 PHE B C 1
ATOM 5423 O O . PHE B 1 69 ? 6.527 35.125 34.75 1 54.91 69 PHE B O 1
ATOM 5430 N N . TYR B 1 70 ? 7.75 34.594 33 1 51.06 70 TYR B N 1
ATOM 5431 C CA . TYR B 1 70 ? 8.039 33.188 33.25 1 51.06 70 TYR B CA 1
ATOM 5432 C C . TYR B 1 70 ? 9.547 32.906 33.25 1 51.06 70 TYR B C 1
ATOM 5434 O O . TYR B 1 70 ? 10.172 32.875 32.188 1 51.06 70 TYR B O 1
ATOM 5442 N N . PRO B 1 71 ? 10.438 32.812 34.531 1 45.97 71 PRO B N 1
ATOM 5443 C CA . PRO B 1 71 ? 11.898 32.688 34.625 1 45.97 71 PRO B CA 1
ATOM 5444 C C . PRO B 1 71 ? 12.438 31.484 33.844 1 45.97 71 PRO B C 1
ATOM 5446 O O . PRO B 1 71 ? 13.562 31.516 33.344 1 45.97 71 PRO B O 1
ATOM 5449 N N . GLN B 1 72 ? 12.25 30.203 34.406 1 44.81 72 GLN B N 1
ATOM 5450 C CA . GLN B 1 72 ? 13.031 29.047 33.969 1 44.81 72 GLN B CA 1
ATOM 5451 C C . GLN B 1 72 ? 13.242 29.062 32.469 1 44.81 72 GLN B C 1
ATOM 5453 O O . GLN B 1 72 ? 14.281 28.609 31.969 1 44.81 72 GLN B O 1
ATOM 5458 N N . HIS B 1 73 ? 12.312 28.531 31.734 1 42.97 73 HIS B N 1
ATOM 5459 C CA . HIS B 1 73 ? 12.5 28.344 30.297 1 42.97 73 HIS B CA 1
ATOM 5460 C C . HIS B 1 73 ? 12.508 29.672 29.562 1 42.97 73 HIS B C 1
ATOM 5462 O O . HIS B 1 73 ? 11.969 30.672 30.062 1 42.97 73 HIS B O 1
ATOM 5468 N N . ARG B 1 74 ? 13.531 29.906 28.734 1 41.78 74 ARG B N 1
ATOM 5469 C CA . ARG B 1 74 ? 13.523 31.109 27.906 1 41.78 74 ARG B CA 1
ATOM 5470 C C . ARG B 1 74 ? 12.094 31.594 27.672 1 41.78 74 ARG B C 1
ATOM 5472 O O . ARG B 1 74 ? 11.328 30.969 26.938 1 41.78 74 ARG B O 1
ATOM 5479 N N . THR B 1 75 ? 11.375 31.969 28.562 1 39.72 75 THR B N 1
ATOM 5480 C CA . THR B 1 75 ? 10.016 32.156 29.047 1 39.72 75 THR B CA 1
ATOM 5481 C C . THR B 1 75 ? 9.148 32.812 27.984 1 39.72 75 THR B C 1
ATOM 5483 O O . THR B 1 75 ? 9.664 33.438 27.047 1 39.72 75 THR B O 1
ATOM 5486 N N . ARG B 1 76 ? 7.801 32.625 28.094 1 41.72 76 ARG B N 1
ATOM 5487 C CA . ARG B 1 76 ? 6.543 33.25 27.688 1 41.72 76 ARG B CA 1
ATOM 5488 C C . ARG B 1 76 ? 6.68 34.75 27.594 1 41.72 76 ARG B C 1
ATOM 5490 O O . ARG B 1 76 ? 6.105 35.375 26.703 1 41.72 76 ARG B O 1
ATOM 5497 N N . ALA B 1 77 ? 6.941 35.281 28.828 1 39.06 77 ALA B N 1
ATOM 5498 C CA . ALA B 1 77 ? 7.078 36.719 29.047 1 39.06 77 ALA B CA 1
ATOM 5499 C C . ALA B 1 77 ? 8.102 37.312 28.094 1 39.06 77 ALA B C 1
ATOM 5501 O O . ALA B 1 77 ? 8.508 38.469 28.266 1 39.06 77 ALA B O 1
ATOM 5502 N N . SER B 1 78 ? 8.977 36.438 27.609 1 42.28 78 SER B N 1
ATOM 5503 C CA . SER B 1 78 ? 9.617 37.25 26.609 1 42.28 78 SER B CA 1
ATOM 5504 C C . SER B 1 78 ? 8.586 38.094 25.844 1 42.28 78 SER B C 1
ATOM 5506 O O . SER B 1 78 ? 7.523 37.594 25.469 1 42.28 78 SER B O 1
ATOM 5508 N N . THR B 1 79 ? 8.664 39.406 26.141 1 43.59 79 THR B N 1
ATOM 5509 C CA . THR B 1 79 ? 7.895 40.625 25.797 1 43.59 79 THR B CA 1
ATOM 5510 C C . THR B 1 79 ? 7.176 40.438 24.469 1 43.59 79 THR B C 1
ATOM 5512 O O . THR B 1 79 ? 7.781 40 23.469 1 43.59 79 THR B O 1
ATOM 5515 N N . TYR B 1 80 ? 5.871 39.969 24.719 1 49.66 80 TYR B N 1
ATOM 5516 C CA . TYR B 1 80 ? 5.133 40.188 23.484 1 49.66 80 TYR B CA 1
ATOM 5517 C C . TYR B 1 80 ? 5.859 41.156 22.578 1 49.66 80 TYR B C 1
ATOM 5519 O O . TYR B 1 80 ? 6.543 42.062 23.062 1 49.66 80 TYR B O 1
ATOM 5527 N N . GLN B 1 81 ? 6.297 40.688 21.625 1 55.44 81 GLN B N 1
ATOM 5528 C CA . GLN B 1 81 ? 6.863 41.625 20.672 1 55.44 81 GLN B CA 1
ATOM 5529 C C . GLN B 1 81 ? 6.113 42.969 20.719 1 55.44 81 GLN B C 1
ATOM 5531 O O . GLN B 1 81 ? 4.934 43 21.094 1 55.44 81 GLN B O 1
ATOM 5536 N N . LEU B 1 82 ? 6.879 43.906 20.688 1 54.66 82 LEU B N 1
ATOM 5537 C CA . LEU B 1 82 ? 6.383 45.281 20.734 1 54.66 82 LEU B CA 1
ATOM 5538 C C . LEU B 1 82 ? 5.066 45.406 19.969 1 54.66 82 LEU B C 1
ATOM 5540 O O . LEU B 1 82 ? 4.133 46.062 20.438 1 54.66 82 LEU B O 1
ATOM 5544 N N . PRO B 1 83 ? 4.977 44.469 18.953 1 60.5 83 PRO B N 1
ATOM 5545 C CA . PRO B 1 83 ? 3.721 44.625 18.219 1 60.5 83 PRO B CA 1
ATOM 5546 C C . PRO B 1 83 ? 2.51 44.094 18.984 1 60.5 83 PRO B C 1
ATOM 5548 O O . PRO B 1 83 ? 1.421 44.688 18.891 1 60.5 83 PRO B O 1
ATOM 5551 N N . LEU B 1 84 ? 2.768 43.156 19.766 1 64.81 84 LEU B N 1
ATOM 5552 C CA . LEU B 1 84 ? 1.647 42.625 20.531 1 64.81 84 LEU B CA 1
ATOM 5553 C C . LEU B 1 84 ? 1.225 43.594 21.625 1 64.81 84 LEU B C 1
ATOM 5555 O O . LEU B 1 84 ? 0.03 43.812 21.828 1 64.81 84 LEU B O 1
ATOM 5559 N N . TYR B 1 85 ? 2.248 44.156 22.156 1 60.97 85 TYR B N 1
ATOM 5560 C CA . TYR B 1 85 ? 1.93 45.156 23.172 1 60.97 85 TYR B CA 1
ATOM 5561 C C . TYR B 1 85 ? 1.229 46.375 22.562 1 60.97 85 TYR B C 1
ATOM 5563 O O . TYR B 1 85 ? 0.306 46.938 23.156 1 60.97 85 TYR B O 1
ATOM 5571 N N . VAL B 1 86 ? 1.683 46.562 21.375 1 63.75 86 VAL B N 1
ATOM 5572 C CA . VAL B 1 86 ? 1.058 47.688 20.672 1 63.75 86 VAL B CA 1
ATOM 5573 C C . VAL B 1 86 ? -0.401 47.375 20.375 1 63.75 86 VAL B C 1
ATOM 5575 O O . VAL B 1 86 ? -1.279 48.219 20.5 1 63.75 86 VAL B O 1
ATOM 5578 N N . SER B 1 87 ? -0.604 46.125 20.078 1 70.88 87 SER B N 1
ATOM 5579 C CA . SER B 1 87 ? -1.968 45.719 19.766 1 70.88 87 SER B CA 1
ATOM 5580 C C . SER B 1 87 ? -2.846 45.719 21.016 1 70.88 87 SER B C 1
ATOM 5582 O O . SER B 1 87 ? -3.988 46.188 20.984 1 70.88 87 SER B O 1
ATOM 5584 N N . ILE B 1 88 ? -2.285 45.344 22.047 1 70.38 88 ILE B N 1
ATOM 5585 C CA . ILE B 1 88 ? -3.047 45.25 23.281 1 70.38 88 ILE B CA 1
ATOM 5586 C C . ILE B 1 88 ? -3.342 46.656 23.812 1 70.38 88 ILE B C 1
ATOM 5588 O O . ILE B 1 88 ? -4.48 46.969 24.156 1 70.38 88 ILE B O 1
ATOM 5592 N N . VAL B 1 89 ? -2.293 47.438 23.734 1 65.56 89 VAL B N 1
ATOM 5593 C CA . VAL B 1 89 ? -2.447 48.812 24.203 1 65.56 89 VAL B CA 1
ATOM 5594 C C . VAL B 1 89 ? -3.357 49.562 23.25 1 65.56 89 VAL B C 1
ATOM 5596 O O . VAL B 1 89 ? -4.188 50.375 23.703 1 65.56 89 VAL B O 1
ATOM 5599 N N . GLY B 1 90 ? -3.105 49.312 22 1 69.62 90 GLY B N 1
ATOM 5600 C CA . GLY B 1 90 ? -3.975 49.969 21.031 1 69.62 90 GLY B CA 1
ATOM 5601 C C . GLY B 1 90 ? -5.438 49.625 21.203 1 69.62 90 GLY B C 1
ATOM 5602 O O . GLY B 1 90 ? -6.305 50.5 21.172 1 69.62 90 GLY B O 1
ATOM 5603 N N . GLN B 1 91 ? -5.734 48.406 21.438 1 76.44 91 GLN B N 1
ATOM 5604 C CA . GLN B 1 91 ? -7.102 47.938 21.656 1 76.44 91 GLN B CA 1
ATOM 5605 C C . GLN B 1 91 ? -7.715 48.594 22.891 1 76.44 91 GLN B C 1
ATOM 5607 O O . GLN B 1 91 ? -8.859 49.062 22.859 1 76.44 91 GLN B O 1
ATOM 5612 N N . ALA B 1 92 ? -6.961 48.625 23.922 1 68.44 92 ALA B N 1
ATOM 5613 C CA . ALA B 1 92 ? -7.449 49.219 25.156 1 68.44 92 ALA B CA 1
ATOM 5614 C C . ALA B 1 92 ? -7.688 50.688 25 1 68.44 92 ALA B C 1
ATOM 5616 O O . ALA B 1 92 ? -8.656 51.25 25.531 1 68.44 92 ALA B O 1
ATOM 5617 N N . SER B 1 93 ? -6.789 51.312 24.297 1 66.5 93 SER B N 1
ATOM 5618 C CA . SER B 1 93 ? -6.926 52.719 24.062 1 66.5 93 SER B CA 1
ATOM 5619 C C . SER B 1 93 ? -8.172 53.031 23.234 1 66.5 93 SER B C 1
ATOM 5621 O O . SER B 1 93 ? -8.914 53.969 23.547 1 66.5 93 SER B O 1
ATOM 5623 N N . PHE B 1 94 ? -8.375 52.219 22.266 1 73.88 94 PHE B N 1
ATOM 5624 C CA . PHE B 1 94 ? -9.555 52.438 21.438 1 73.88 94 PHE B CA 1
ATOM 5625 C C . PHE B 1 94 ? -10.828 52.188 22.234 1 73.88 94 PHE B C 1
ATOM 5627 O O . PHE B 1 94 ? -11.828 52.875 22.062 1 73.88 94 PHE B O 1
ATOM 5634 N N . SER B 1 95 ? -10.812 51.219 23.062 1 73.12 95 SER B N 1
ATOM 5635 C CA . SER B 1 95 ? -11.969 50.906 23.906 1 73.12 95 SER B CA 1
ATOM 5636 C C . SER B 1 95 ? -12.273 52.062 24.875 1 73.12 95 SER B C 1
ATOM 5638 O O . SER B 1 95 ? -13.43 52.469 25.016 1 73.12 95 SER B O 1
ATOM 5640 N N . ALA B 1 96 ? -11.242 52.562 25.453 1 64.75 96 ALA B N 1
ATOM 5641 C CA . ALA B 1 96 ? -11.414 53.656 26.391 1 64.75 96 ALA B CA 1
ATOM 5642 C C . ALA B 1 96 ? -11.953 54.906 25.703 1 64.75 96 ALA B C 1
ATOM 5644 O O . ALA B 1 96 ? -12.859 55.562 26.219 1 64.75 96 ALA B O 1
ATOM 5645 N N . LEU B 1 97 ? -11.367 55.156 24.609 1 65.25 97 LEU B N 1
ATOM 5646 C CA . LEU B 1 97 ? -11.812 56.312 23.844 1 65.25 97 LEU B CA 1
ATOM 5647 C C . LEU B 1 97 ? -13.266 56.156 23.406 1 65.25 97 LEU B C 1
ATOM 5649 O O . LEU B 1 97 ? -14.031 57.125 23.438 1 65.25 97 LEU B O 1
ATOM 5653 N N . SER B 1 98 ? -13.594 54.969 23.016 1 74.25 98 SER B N 1
ATOM 5654 C CA . SER B 1 98 ? -14.969 54.719 22.594 1 74.25 98 SER B CA 1
ATOM 5655 C C . SER B 1 98 ? -15.938 54.906 23.766 1 74.25 98 SER B C 1
ATOM 5657 O O . SER B 1 98 ? -17.031 55.438 23.594 1 74.25 98 SER B O 1
ATOM 5659 N N . ASP B 1 99 ? -15.539 54.531 24.891 1 67.38 99 ASP B N 1
ATOM 5660 C CA . ASP B 1 99 ? -16.391 54.656 26.078 1 67.38 99 ASP B CA 1
ATOM 5661 C C . ASP B 1 99 ? -16.594 56.125 26.453 1 67.38 99 ASP B C 1
ATOM 5663 O O . ASP B 1 99 ? -17.719 56.531 26.781 1 67.38 99 ASP B O 1
ATOM 5667 N N . ILE B 1 100 ? -15.562 56.812 26.391 1 60.5 100 ILE B N 1
ATOM 5668 C CA . ILE B 1 100 ? -15.617 58.25 26.75 1 60.5 100 ILE B CA 1
ATOM 5669 C C . ILE B 1 100 ? -16.516 58.969 25.766 1 60.5 100 ILE B C 1
ATOM 5671 O O . ILE B 1 100 ? -17.391 59.75 26.172 1 60.5 100 ILE B O 1
ATOM 5675 N N . HIS B 1 101 ? -16.312 58.688 24.547 1 67.88 101 HIS B N 1
ATOM 5676 C CA . HIS B 1 101 ? -17.109 59.375 23.531 1 67.88 101 HIS B CA 1
ATOM 5677 C C . HIS B 1 101 ? -18.547 58.906 23.547 1 67.88 101 HIS B C 1
ATOM 5679 O O . HIS B 1 101 ? -19.469 59.688 23.266 1 67.88 101 HIS B O 1
ATOM 5685 N N . SER B 1 102 ? -18.719 57.688 23.891 1 71.75 102 SER B N 1
ATOM 5686 C CA . SER B 1 102 ? -20.078 57.188 23.984 1 71.75 102 SER B CA 1
ATOM 5687 C C . SER B 1 102 ? -20.844 57.812 25.141 1 71.75 102 SER B C 1
ATOM 5689 O O . SER B 1 102 ? -22.031 58.125 25.031 1 71.75 102 SER B O 1
ATOM 5691 N N . GLU B 1 103 ? -20.188 58 26.203 1 63.38 103 GLU B N 1
ATOM 5692 C CA . GLU B 1 103 ? -20.797 58.656 27.328 1 63.38 103 GLU B CA 1
ATOM 5693 C C . GLU B 1 103 ? -21.203 60.094 26.969 1 63.38 103 GLU B C 1
ATOM 5695 O O . GLU B 1 103 ? -22.281 60.562 27.344 1 63.38 103 GLU B O 1
ATOM 5700 N N . LYS B 1 104 ? -20.344 60.719 26.281 1 62.25 104 LYS B N 1
ATOM 5701 C CA . LYS B 1 104 ? -20.625 62.094 25.844 1 62.25 104 LYS B CA 1
ATOM 5702 C C . LYS B 1 104 ? -21.812 62.125 24.875 1 62.25 104 LYS B C 1
ATOM 5704 O O . LYS B 1 104 ? -22.641 63.031 24.922 1 62.25 104 LYS B O 1
ATOM 5709 N N . LEU B 1 105 ? -21.828 61.125 24.047 1 68.44 105 LEU B N 1
ATOM 5710 C CA . LEU B 1 105 ? -22.922 61.031 23.078 1 68.44 105 LEU B CA 1
ATOM 5711 C C . LEU B 1 105 ? -24.25 60.781 23.766 1 68.44 105 LEU B C 1
ATOM 5713 O O . LEU B 1 105 ? -25.266 61.375 23.422 1 68.44 105 LEU B O 1
ATOM 5717 N N . LEU B 1 106 ? -24.25 59.906 24.703 1 66.94 106 LEU B N 1
ATOM 5718 C CA . LEU B 1 106 ? -25.484 59.531 25.406 1 66.94 106 LEU B CA 1
ATOM 5719 C C . LEU B 1 106 ? -26 60.719 26.234 1 66.94 106 LEU B C 1
ATOM 5721 O O . LEU B 1 106 ? -27.203 60.906 26.359 1 66.94 106 LEU B O 1
ATOM 5725 N N . LYS B 1 107 ? -25.125 61.469 26.672 1 61.38 107 LYS B N 1
ATOM 5726 C CA . LYS B 1 107 ? -25.5 62.625 27.484 1 61.38 107 LYS B CA 1
ATOM 5727 C C . LYS B 1 107 ? -25.938 63.812 26.609 1 61.38 107 LYS B C 1
ATOM 5729 O O . LYS B 1 107 ? -26.719 64.625 27.047 1 61.38 107 LYS B O 1
ATOM 5734 N N . GLY B 1 108 ? -25.391 63.812 25.422 1 59.75 108 GLY B N 1
ATOM 5735 C CA . GLY B 1 108 ? -25.656 64.938 24.562 1 59.75 108 GLY B CA 1
ATOM 5736 C C . GLY B 1 108 ? -26.797 64.75 23.594 1 59.75 108 GLY B C 1
ATOM 5737 O O . GLY B 1 108 ? -27.234 65.688 22.906 1 59.75 108 GLY B O 1
ATOM 5738 N N . THR B 1 109 ? -27.156 63.469 23.375 1 65.31 109 THR B N 1
ATOM 5739 C CA . THR B 1 109 ? -28.172 63.219 22.375 1 65.31 109 THR B CA 1
ATOM 5740 C C . THR B 1 109 ? -29.484 62.812 23.031 1 65.31 109 THR B C 1
ATOM 5742 O O . THR B 1 109 ? -29.484 62.25 24.141 1 65.31 109 THR B O 1
ATOM 5745 N N . ASP B 1 110 ? -30.609 63.156 22.453 1 70.69 110 ASP B N 1
ATOM 5746 C CA . ASP B 1 110 ? -31.953 62.812 22.906 1 70.69 110 ASP B CA 1
ATOM 5747 C C . ASP B 1 110 ? -32.281 61.344 22.578 1 70.69 110 ASP B C 1
ATOM 5749 O O . ASP B 1 110 ? -33.406 60.906 22.797 1 70.69 110 ASP B O 1
ATOM 5753 N N . LEU B 1 111 ? -31.344 60.625 22.141 1 69.12 111 LEU B N 1
ATOM 5754 C CA . LEU B 1 111 ? -31.625 59.219 21.797 1 69.12 111 LEU B CA 1
ATOM 5755 C C . LEU B 1 111 ? -31.578 58.344 23.047 1 69.12 111 LEU B C 1
ATOM 5757 O O . LEU B 1 111 ? -30.812 58.625 23.969 1 69.12 111 LEU B O 1
ATOM 5761 N N . SER B 1 112 ? -32.562 57.406 23.078 1 74.19 112 SER B N 1
ATOM 5762 C CA . SER B 1 112 ? -32.5 56.406 24.141 1 74.19 112 SER B CA 1
ATOM 5763 C C . SER B 1 112 ? -31.219 55.594 24.062 1 74.19 112 SER B C 1
ATOM 5765 O O . SER B 1 112 ? -30.625 55.469 22.984 1 74.19 112 SER B O 1
ATOM 5767 N N . PRO B 1 113 ? -30.672 55.219 25.078 1 73.31 113 PRO B N 1
ATOM 5768 C CA . PRO B 1 113 ? -29.469 54.406 25.062 1 73.31 113 PRO B CA 1
ATOM 5769 C C . PRO B 1 113 ? -29.562 53.219 24.094 1 73.31 113 PRO B C 1
ATOM 5771 O O . PRO B 1 113 ? -28.594 52.875 23.422 1 73.31 113 PRO B O 1
ATOM 5774 N N . ASN B 1 114 ? -30.75 52.688 24 1 75.81 114 ASN B N 1
ATOM 5775 C CA . ASN B 1 114 ? -30.953 51.594 23.047 1 75.81 114 ASN B CA 1
ATOM 5776 C C . ASN B 1 114 ? -30.875 52.094 21.609 1 75.81 114 ASN B C 1
ATOM 5778 O O . ASN B 1 114 ? -30.359 51.375 20.734 1 75.81 114 ASN B O 1
ATOM 5782 N N . GLY B 1 115 ? -31.453 53.125 21.469 1 76.56 115 GLY B N 1
ATOM 5783 C CA . GLY B 1 115 ? -31.406 53.719 20.141 1 76.56 115 GLY B CA 1
ATOM 5784 C C . GLY B 1 115 ? -30 54.062 19.703 1 76.56 115 GLY B C 1
ATOM 5785 O O . GLY B 1 115 ? -29.641 53.812 18.547 1 76.56 115 GLY B O 1
ATOM 5786 N N . ALA B 1 116 ? -29.219 54.594 20.641 1 76.5 116 ALA B N 1
ATOM 5787 C CA . ALA B 1 116 ? -27.828 54.906 20.344 1 76.5 116 ALA B CA 1
ATOM 5788 C C . ALA B 1 116 ? -27.047 53.656 20 1 76.5 116 ALA B C 1
ATOM 5790 O O . ALA B 1 116 ? -26.234 53.656 19.062 1 76.5 116 ALA B O 1
ATOM 5791 N N . ASN B 1 117 ? -27.344 52.562 20.672 1 77.25 117 ASN B N 1
ATOM 5792 C CA . ASN B 1 117 ? -26.656 51.281 20.422 1 77.25 117 ASN B CA 1
ATOM 5793 C C . ASN B 1 117 ? -26.984 50.719 19.047 1 77.25 117 ASN B C 1
ATOM 5795 O O . ASN B 1 117 ? -26.125 50.125 18.391 1 77.25 117 ASN B O 1
ATOM 5799 N N . ILE B 1 118 ? -28.156 50.875 18.688 1 79.06 118 ILE B N 1
ATOM 5800 C CA . ILE B 1 118 ? -28.594 50.375 17.391 1 79.06 118 ILE B CA 1
ATOM 5801 C C . ILE B 1 118 ? -27.875 51.125 16.281 1 79.06 118 ILE B C 1
ATOM 5803 O O . ILE B 1 118 ? -27.438 50.531 15.289 1 79.06 118 ILE B O 1
ATOM 5807 N N . VAL B 1 119 ? -27.812 52.438 16.516 1 80.06 119 VAL B N 1
ATOM 5808 C CA . VAL B 1 119 ? -27.156 53.25 15.508 1 80.06 119 VAL B CA 1
ATOM 5809 C C . VAL B 1 119 ? -25.672 52.938 15.445 1 80.06 119 VAL B C 1
ATOM 5811 O O . VAL B 1 119 ? -25.109 52.781 14.359 1 80.06 119 VAL B O 1
ATOM 5814 N N . LEU B 1 120 ? -25.094 52.812 16.562 1 82.25 120 LEU B N 1
ATOM 5815 C CA . LEU B 1 120 ? -23.672 52.469 16.625 1 82.25 120 LEU B CA 1
ATOM 5816 C C . LEU B 1 120 ? -23.422 51.094 16.062 1 82.25 120 LEU B C 1
ATOM 5818 O O . LEU B 1 120 ? -22.422 50.844 15.383 1 82.25 120 LEU B O 1
ATOM 5822 N N . GLY B 1 121 ? -24.328 50.156 16.328 1 83.94 121 GLY B N 1
ATOM 5823 C CA . GLY B 1 121 ? -24.219 48.812 15.789 1 83.94 121 GLY B CA 1
ATOM 5824 C C . GLY B 1 121 ? -24.328 48.75 14.281 1 83.94 121 GLY B C 1
ATOM 5825 O O . GLY B 1 121 ? -23.594 48 13.633 1 83.94 121 GLY B O 1
ATOM 5826 N N . ALA B 1 122 ? -25.219 49.531 13.789 1 84.69 122 ALA B N 1
ATOM 5827 C CA . ALA B 1 122 ? -25.391 49.594 12.336 1 84.69 122 ALA B CA 1
ATOM 5828 C C . ALA B 1 122 ? -24.141 50.125 11.648 1 84.69 122 ALA B C 1
ATOM 5830 O O . ALA B 1 122 ? -23.688 49.562 10.656 1 84.69 122 ALA B O 1
ATOM 5831 N N . PHE B 1 123 ? -23.656 51.188 12.211 1 84.44 123 PHE B N 1
ATOM 5832 C CA . PHE B 1 123 ? -22.438 51.75 11.648 1 84.44 123 PHE B CA 1
ATOM 5833 C C . PHE B 1 123 ? -21.281 50.781 11.812 1 84.44 123 PHE B C 1
ATOM 5835 O O . PHE B 1 123 ? -20.422 50.656 10.922 1 84.44 123 PHE B O 1
ATOM 5842 N N . GLY B 1 124 ? -21.25 50.156 12.93 1 85.31 124 GLY B N 1
ATOM 5843 C CA . GLY B 1 124 ? -20.234 49.156 13.148 1 85.31 124 GLY B CA 1
ATOM 5844 C C . GLY B 1 124 ? -20.281 48 12.148 1 85.31 124 GLY B C 1
ATOM 5845 O O . GLY B 1 124 ? -19.25 47.562 11.656 1 85.31 124 GLY B O 1
ATOM 5846 N N . ALA B 1 125 ? -21.422 47.594 11.828 1 84.81 125 ALA B N 1
ATOM 5847 C CA . ALA B 1 125 ? -21.609 46.531 10.867 1 84.81 125 ALA B CA 1
ATOM 5848 C C . ALA B 1 125 ? -21.109 46.938 9.484 1 84.81 125 ALA B C 1
ATOM 5850 O O . ALA B 1 125 ? -20.469 46.125 8.789 1 84.81 125 ALA B O 1
ATOM 5851 N N . ILE B 1 126 ? -21.391 48.125 9.086 1 82.62 126 ILE B N 1
ATOM 5852 C CA . ILE B 1 126 ? -20.969 48.625 7.785 1 82.62 126 ILE B CA 1
ATOM 5853 C C . ILE B 1 126 ? -19.453 48.719 7.738 1 82.62 126 ILE B C 1
ATOM 5855 O O . ILE B 1 126 ? -18.828 48.344 6.746 1 82.62 126 ILE B O 1
ATOM 5859 N N . LEU B 1 127 ? -18.891 49.188 8.82 1 82.31 127 LEU B N 1
ATOM 5860 C CA . LEU B 1 127 ? -17.438 49.344 8.875 1 82.31 127 LEU B CA 1
ATOM 5861 C C . LEU B 1 127 ? -16.75 47.969 8.859 1 82.31 127 LEU B C 1
ATOM 5863 O O . LEU B 1 127 ? -15.742 47.781 8.18 1 82.31 127 LEU B O 1
ATOM 5867 N N . ASN B 1 128 ? -17.328 47.094 9.578 1 84.19 128 ASN B N 1
ATOM 5868 C CA . ASN B 1 128 ? -16.766 45.75 9.594 1 84.19 128 ASN B CA 1
ATOM 5869 C C . ASN B 1 128 ? -16.875 45.062 8.227 1 84.19 128 ASN B C 1
ATOM 5871 O O . ASN B 1 128 ? -15.992 44.281 7.844 1 84.19 128 ASN B O 1
ATOM 5875 N N . LEU B 1 129 ? -17.922 45.312 7.527 1 82.62 129 LEU B N 1
ATOM 5876 C CA . LEU B 1 129 ? -18.078 44.781 6.176 1 82.62 129 LEU B CA 1
ATOM 5877 C C . LEU B 1 129 ? -16.984 45.344 5.258 1 82.62 129 LEU B C 1
ATOM 5879 O O . LEU B 1 129 ? -16.469 44.625 4.402 1 82.62 129 LEU B O 1
ATOM 5883 N N . PHE B 1 130 ? -16.75 46.562 5.48 1 78.69 130 PHE B N 1
ATOM 5884 C CA . PHE B 1 130 ? -15.695 47.188 4.691 1 78.69 130 PHE B CA 1
ATOM 5885 C C . PHE B 1 130 ? -14.336 46.594 5 1 78.69 130 PHE B C 1
ATOM 5887 O O . PHE B 1 130 ? -13.555 46.312 4.09 1 78.69 130 PHE B O 1
ATOM 5894 N N . VAL B 1 131 ? -14.023 46.406 6.25 1 76.31 131 VAL B N 1
ATOM 5895 C CA . VAL B 1 131 ? -12.758 45.812 6.668 1 76.31 131 VAL B CA 1
ATOM 5896 C C . VAL B 1 131 ? -12.648 44.406 6.133 1 76.31 131 VAL B C 1
ATOM 5898 O O . VAL B 1 131 ? -11.594 43.969 5.648 1 76.31 131 VAL B O 1
ATOM 5901 N N . HIS B 1 132 ? -13.711 43.688 6.25 1 78.44 132 HIS B N 1
ATOM 5902 C CA . HIS B 1 132 ? -13.734 42.312 5.738 1 78.44 132 HIS B CA 1
ATOM 5903 C C . HIS B 1 132 ? -13.453 42.281 4.238 1 78.44 132 HIS B C 1
ATOM 5905 O O . HIS B 1 132 ? -12.727 41.406 3.752 1 78.44 132 HIS B O 1
ATOM 5911 N N . ALA B 1 133 ? -14.055 43.188 3.529 1 77.38 133 ALA B N 1
ATOM 5912 C CA . ALA B 1 133 ? -13.852 43.25 2.086 1 77.38 133 ALA B CA 1
ATOM 5913 C C . ALA B 1 133 ? -12.391 43.562 1.757 1 77.38 133 ALA B C 1
ATOM 5915 O O . ALA B 1 133 ? -11.828 42.969 0.822 1 77.38 133 ALA B O 1
ATOM 5916 N N . LEU B 1 134 ? -11.828 44.375 2.555 1 72.06 134 LEU B N 1
ATOM 5917 C CA . LEU B 1 134 ? -10.43 44.719 2.342 1 72.06 134 LEU B CA 1
ATOM 5918 C C . LEU B 1 134 ? -9.516 43.562 2.662 1 72.06 134 LEU B C 1
ATOM 5920 O O . LEU B 1 134 ? -8.562 43.281 1.928 1 72.06 134 LEU B O 1
ATOM 5924 N N . VAL B 1 135 ? -9.797 42.844 3.713 1 72.25 135 VAL B N 1
ATOM 5925 C CA . VAL B 1 135 ? -8.969 41.719 4.125 1 72.25 135 VAL B CA 1
ATOM 5926 C C . VAL B 1 135 ? -9.109 40.562 3.117 1 72.25 135 VAL B C 1
ATOM 5928 O O . VAL B 1 135 ? -8.125 39.906 2.781 1 72.25 135 VAL B O 1
ATOM 5931 N N . ARG B 1 136 ? -10.258 40.344 2.705 1 73.81 136 ARG B N 1
ATOM 5932 C CA . ARG B 1 136 ? -10.5 39.281 1.737 1 73.81 136 ARG B CA 1
ATOM 5933 C C . ARG B 1 136 ? -9.797 39.562 0.415 1 73.81 136 ARG B C 1
ATOM 5935 O O . ARG B 1 136 ? -9.375 38.656 -0.287 1 73.81 136 ARG B O 1
ATOM 5942 N N . LEU B 1 137 ? -9.75 40.844 0.085 1 67.31 137 LEU B N 1
ATOM 5943 C CA . LEU B 1 137 ? -9.047 41.219 -1.135 1 67.31 137 LEU B CA 1
ATOM 5944 C C . LEU B 1 137 ? -7.562 40.875 -1.043 1 67.31 137 LEU B C 1
ATOM 5946 O O . LEU B 1 137 ? -6.945 40.531 -2.047 1 67.31 137 LEU B O 1
ATOM 5950 N N . TYR B 1 138 ? -7.074 40.844 0.194 1 63.69 138 TYR B N 1
ATOM 5951 C CA . TYR B 1 138 ? -5.637 40.656 0.35 1 63.69 138 TYR B CA 1
ATOM 5952 C C . TYR B 1 138 ? -5.328 39.219 0.796 1 63.69 138 TYR B C 1
ATOM 5954 O O . TYR B 1 138 ? -4.219 38.719 0.599 1 63.69 138 TYR B O 1
ATOM 5962 N N . SER B 1 139 ? -6.297 38.594 1.468 1 62.53 139 SER B N 1
ATOM 5963 C CA . SER B 1 139 ? -6.051 37.219 1.955 1 62.53 139 SER B CA 1
ATOM 5964 C C . SER B 1 139 ? -7.102 36.25 1.438 1 62.53 139 SER B C 1
ATOM 5966 O O . SER B 1 139 ? -8.289 36.406 1.731 1 62.53 139 SER B O 1
ATOM 5968 N N . SER B 1 140 ? -6.613 35.375 0.607 1 60.22 140 SER B N 1
ATOM 5969 C CA . SER B 1 140 ? -7.516 34.406 0.034 1 60.22 140 SER B CA 1
ATOM 5970 C C . SER B 1 140 ? -7.984 33.406 1.089 1 60.22 140 SER B C 1
ATOM 5972 O O . SER B 1 140 ? -8.922 32.625 0.854 1 60.22 140 SER B O 1
ATOM 5974 N N . PHE B 1 141 ? -7.371 33.562 2.271 1 61.5 141 PHE B N 1
ATOM 5975 C CA . PHE B 1 141 ? -7.711 32.562 3.275 1 61.5 141 PHE B CA 1
ATOM 5976 C C . PHE B 1 141 ? -8.812 33.094 4.199 1 61.5 141 PHE B C 1
ATOM 5978 O O . PHE B 1 141 ? -9.344 32.344 5.016 1 61.5 141 PHE B O 1
ATOM 5985 N N . GLU B 1 142 ? -9.102 34.344 4.02 1 63.88 142 GLU B N 1
ATOM 5986 C CA . GLU B 1 142 ? -10.172 34.875 4.836 1 63.88 142 GLU B CA 1
ATOM 5987 C C . GLU B 1 142 ? -11.523 34.281 4.461 1 63.88 142 GLU B C 1
ATOM 5989 O O . GLU B 1 142 ? -11.883 34.219 3.285 1 63.88 142 GLU B O 1
ATOM 5994 N N . PRO B 1 143 ? -12.125 33.688 5.418 1 63.81 143 PRO B N 1
ATOM 5995 C CA . PRO B 1 143 ? -13.43 33.094 5.121 1 63.81 143 PRO B CA 1
ATOM 5996 C C . PRO B 1 143 ? -14.43 34.094 4.562 1 63.81 143 PRO B C 1
ATOM 5998 O O . PRO B 1 143 ? -14.211 35.312 4.66 1 63.81 143 PRO B O 1
ATOM 6001 N N . THR B 1 144 ? -15.43 33.594 3.877 1 66.88 144 THR B N 1
ATOM 6002 C CA . THR B 1 144 ? -16.5 34.469 3.354 1 66.88 144 THR B CA 1
ATOM 6003 C C . THR B 1 144 ? -17.25 35.125 4.488 1 66.88 144 THR B C 1
ATOM 6005 O O . THR B 1 144 ? -17.172 34.688 5.641 1 66.88 144 THR B O 1
ATOM 6008 N N . PHE B 1 145 ? -17.906 36.281 4.223 1 68.31 145 PHE B N 1
ATOM 6009 C CA . PHE B 1 145 ? -18.609 37.094 5.203 1 68.31 145 PHE B CA 1
ATOM 6010 C C . PHE B 1 145 ? -19.578 36.25 6.02 1 68.31 145 PHE B C 1
ATOM 6012 O O . PHE B 1 145 ? -19.703 36.438 7.227 1 68.31 145 PHE B O 1
ATOM 6019 N N . PHE B 1 146 ? -20.172 35.219 5.359 1 67.06 146 PHE B N 1
ATOM 6020 C CA . PHE B 1 146 ? -21.141 34.375 6.055 1 67.06 146 PHE B CA 1
ATOM 6021 C C . PHE B 1 146 ? -20.484 33.062 6.5 1 67.06 146 PHE B C 1
ATOM 6023 O O . PHE B 1 146 ? -21.172 32.156 6.941 1 67.06 146 PHE B O 1
ATOM 6030 N N . GLY B 1 147 ? -19.188 33.125 6.363 1 68.19 147 GLY B N 1
ATOM 6031 C CA . GLY B 1 147 ? -18.469 31.922 6.789 1 68.19 147 GLY B CA 1
ATOM 6032 C C . GLY B 1 147 ? -18.203 31.891 8.281 1 68.19 147 GLY B C 1
ATOM 6033 O O . GLY B 1 147 ? -17.953 32.938 8.891 1 68.19 147 GLY B O 1
ATOM 6034 N N . GLY B 1 148 ? -18.344 30.875 9.047 1 63.34 148 GLY B N 1
ATOM 6035 C CA . GLY B 1 148 ? -17.922 30.719 10.43 1 63.34 148 GLY B CA 1
ATOM 6036 C C . GLY B 1 148 ? -19.062 30.797 11.422 1 63.34 148 GLY B C 1
ATOM 6037 O O . GLY B 1 148 ? -18.859 30.703 12.633 1 63.34 148 GLY B O 1
ATOM 6038 N N . TYR B 1 149 ? -20.203 31.109 10.836 1 69.31 149 TYR B N 1
ATOM 6039 C CA . TYR B 1 149 ? -21.328 31.219 11.758 1 69.31 149 TYR B CA 1
ATOM 6040 C C . TYR B 1 149 ? -21.844 29.844 12.141 1 69.31 149 TYR B C 1
ATOM 6042 O O . TYR B 1 149 ? -23 29.516 11.859 1 69.31 149 TYR B O 1
ATOM 6050 N N . ASP B 1 150 ? -20.906 29.109 12.656 1 73.06 150 ASP B N 1
ATOM 6051 C CA . ASP B 1 150 ? -21.312 27.828 13.234 1 73.06 150 ASP B CA 1
ATOM 6052 C C . ASP B 1 150 ? -21.906 28.031 14.625 1 73.06 150 ASP B C 1
ATOM 6054 O O . ASP B 1 150 ? -22.188 29.156 15.031 1 73.06 150 ASP B O 1
ATOM 6058 N N . SER B 1 151 ? -22.266 27.047 15.273 1 75.56 151 SER B N 1
ATOM 6059 C CA . SER B 1 151 ? -22.891 27.109 16.594 1 75.56 151 SER B CA 1
ATOM 6060 C C . SER B 1 151 ? -22.031 27.922 17.562 1 75.56 151 SER B C 1
ATOM 6062 O O . SER B 1 151 ? -22.562 28.703 18.344 1 75.56 151 SER B O 1
ATOM 6064 N N . LYS B 1 152 ? -20.734 27.844 17.359 1 75.44 152 LYS B N 1
ATOM 6065 C CA . LYS B 1 152 ? -19.828 28.578 18.234 1 75.44 152 LYS B CA 1
ATOM 6066 C C . LYS B 1 152 ? -19.812 30.062 17.922 1 75.44 152 LYS B C 1
ATOM 6068 O O . LYS B 1 152 ? -19.844 30.906 18.828 1 75.44 152 LYS B O 1
ATOM 6073 N N . GLY B 1 153 ? -19.859 30.25 16.625 1 76.38 153 GLY B N 1
ATOM 6074 C CA . GLY B 1 153 ? -19.906 31.656 16.219 1 76.38 153 GLY B CA 1
ATOM 6075 C C . GLY B 1 153 ? -21.172 32.375 16.656 1 76.38 153 GLY B C 1
ATOM 6076 O O . GLY B 1 153 ? -21.125 33.469 17.172 1 76.38 153 GLY B O 1
ATOM 6077 N N . LEU B 1 154 ? -22.219 31.703 16.578 1 79.62 154 LEU B N 1
ATOM 6078 C CA . LEU B 1 154 ? -23.5 32.281 16.938 1 79.62 154 LEU B CA 1
ATOM 6079 C C . LEU B 1 154 ? -23.594 32.469 18.453 1 79.62 154 LEU B C 1
ATOM 6081 O O . LEU B 1 154 ? -24.219 33.406 18.922 1 79.62 154 LEU B O 1
ATOM 6085 N N . SER B 1 155 ? -22.984 31.594 19.172 1 82.81 155 SER B N 1
ATOM 6086 C CA . SER B 1 155 ? -22.984 31.734 20.625 1 82.81 155 SER B CA 1
ATOM 6087 C C . SER B 1 155 ? -22.219 32.969 21.062 1 82.81 155 SER B C 1
ATOM 6089 O O . SER B 1 155 ? -22.641 33.656 22 1 82.81 155 SER B O 1
ATOM 6091 N N . VAL B 1 156 ? -21.141 33.25 20.375 1 78.69 156 VAL B N 1
ATOM 6092 C CA . VAL B 1 156 ? -20.359 34.438 20.703 1 78.69 156 VAL B CA 1
ATOM 6093 C C . VAL B 1 156 ? -21.188 35.688 20.422 1 78.69 156 VAL B C 1
ATOM 6095 O O . VAL B 1 156 ? -21.203 36.625 21.219 1 78.69 156 VAL B O 1
ATOM 6098 N N . VAL B 1 157 ? -21.906 35.656 19.281 1 77.44 157 VAL B N 1
ATOM 6099 C CA . VAL B 1 157 ? -22.75 36.781 18.922 1 77.44 157 VAL B CA 1
ATOM 6100 C C . VAL B 1 157 ? -23.844 36.969 19.969 1 77.44 157 VAL B C 1
ATOM 6102 O O . VAL B 1 157 ? -24.094 38.094 20.406 1 77.44 157 VAL B O 1
ATOM 6105 N N . PHE B 1 158 ? -24.391 35.875 20.359 1 81.75 158 PHE B N 1
ATOM 6106 C CA . PHE B 1 158 ? -25.484 35.906 21.328 1 81.75 158 PHE B CA 1
ATOM 6107 C C . PHE B 1 158 ? -24.984 36.406 22.688 1 81.75 158 PHE B C 1
ATOM 6109 O O . PHE B 1 158 ? -25.609 37.281 23.297 1 81.75 158 PHE B O 1
ATOM 6116 N N . LEU B 1 159 ? -23.906 35.906 23.125 1 80 159 LEU B N 1
ATOM 6117 C CA . LEU B 1 159 ? -23.359 36.281 24.422 1 80 159 LEU B CA 1
ATOM 6118 C C . LEU B 1 159 ? -22.906 37.719 24.438 1 80 159 LEU B C 1
ATOM 6120 O O . LEU B 1 159 ? -23.094 38.438 25.422 1 80 159 LEU B O 1
ATOM 6124 N N . THR B 1 160 ? -22.297 38.156 23.359 1 74.5 160 THR B N 1
ATOM 6125 C CA . THR B 1 160 ? -21.844 39.531 23.297 1 74.5 160 THR B CA 1
ATOM 6126 C C . THR B 1 160 ? -23.016 40.5 23.281 1 74.5 160 THR B C 1
ATOM 6128 O O . THR B 1 160 ? -22.953 41.562 23.891 1 74.5 160 THR B O 1
ATOM 6131 N N . THR B 1 161 ? -24.062 40.062 22.609 1 76.25 161 THR B N 1
ATOM 6132 C CA . THR B 1 161 ? -25.266 40.875 22.578 1 76.25 161 THR B CA 1
ATOM 6133 C C . THR B 1 161 ? -25.906 40.969 23.969 1 76.25 161 THR B C 1
ATOM 6135 O O . THR B 1 161 ? -26.344 42.031 24.406 1 76.25 161 THR B O 1
ATOM 6138 N N . LEU B 1 162 ? -25.938 39.844 24.594 1 77.31 162 LEU B N 1
ATOM 6139 C CA . LEU B 1 162 ? -26.516 39.781 25.922 1 77.31 162 LEU B CA 1
ATOM 6140 C C . LEU B 1 162 ? -25.703 40.656 26.891 1 77.31 162 LEU B C 1
ATOM 6142 O O . LEU B 1 162 ? -26.281 41.375 27.734 1 77.31 162 LEU B O 1
ATOM 6146 N N . THR B 1 163 ? -24.469 40.594 26.812 1 72.62 163 THR B N 1
ATOM 6147 C CA . THR B 1 163 ? -23.578 41.375 27.672 1 72.62 163 THR B CA 1
ATOM 6148 C C . THR B 1 163 ? -23.75 42.844 27.406 1 72.62 163 THR B C 1
ATOM 6150 O O . THR B 1 163 ? -23.75 43.656 28.328 1 72.62 163 THR B O 1
ATOM 6153 N N . ALA B 1 164 ? -23.875 43.188 26.141 1 68.5 164 ALA B N 1
ATOM 6154 C CA . ALA B 1 164 ? -24.078 44.594 25.781 1 68.5 164 ALA B CA 1
ATOM 6155 C C . ALA B 1 164 ? -25.391 45.125 26.328 1 68.5 164 ALA B C 1
ATOM 6157 O O . ALA B 1 164 ? -25.453 46.219 26.844 1 68.5 164 ALA B O 1
ATOM 6158 N N . LEU B 1 165 ? -26.406 44.281 26.219 1 71.56 165 LEU B N 1
ATOM 6159 C CA . LEU B 1 165 ? -27.703 44.688 26.734 1 71.56 165 LEU B CA 1
ATOM 6160 C C . LEU B 1 165 ? -27.672 44.812 28.25 1 71.56 165 LEU B C 1
ATOM 6162 O O . LEU B 1 165 ? -28.234 45.781 28.797 1 71.56 165 LEU B O 1
ATOM 6166 N N . ALA B 1 166 ? -27 43.938 28.859 1 72.44 166 ALA B N 1
ATOM 6167 C CA . ALA B 1 166 ? -26.859 44 30.312 1 72.44 166 ALA B CA 1
ATOM 6168 C C . ALA B 1 166 ? -26.062 45.219 30.734 1 72.44 166 ALA B C 1
ATOM 6170 O O . ALA B 1 166 ? -26.391 45.875 31.734 1 72.44 166 ALA B O 1
ATOM 6171 N N . SER B 1 167 ? -25.047 45.531 30 1 68.31 167 SER B N 1
ATOM 6172 C CA . SER B 1 167 ? -24.219 46.688 30.312 1 68.31 167 SER B CA 1
ATOM 6173 C C . SER B 1 167 ? -24.984 48 30.141 1 68.31 167 SER B C 1
ATOM 6175 O O . SER B 1 167 ? -24.844 48.906 30.953 1 68.31 167 SER B O 1
ATOM 6177 N N . THR B 1 168 ? -25.781 48 29.125 1 65.88 168 THR B N 1
ATOM 6178 C CA . THR B 1 168 ? -26.609 49.188 28.906 1 65.88 168 THR B CA 1
ATOM 6179 C C . THR B 1 168 ? -27.609 49.375 30.047 1 65.88 168 THR B C 1
ATOM 6181 O O . THR B 1 168 ? -27.844 50.5 30.5 1 65.88 168 THR B O 1
ATOM 6184 N N . ALA B 1 169 ? -28.156 48.281 30.469 1 69 169 ALA B N 1
ATOM 6185 C CA . ALA B 1 169 ? -29.109 48.344 31.578 1 69 169 ALA B CA 1
ATOM 6186 C C . ALA B 1 169 ? -28.406 48.719 32.875 1 69 169 ALA B C 1
ATOM 6188 O O . ALA B 1 169 ? -28.953 49.469 33.688 1 69 169 ALA B O 1
ATOM 6189 N N . ALA B 1 170 ? -27.203 48.281 33 1 66.31 170 ALA B N 1
ATOM 6190 C CA . ALA B 1 170 ? -26.438 48.531 34.219 1 66.31 170 ALA B CA 1
ATOM 6191 C C . ALA B 1 170 ? -25.922 49.969 34.25 1 66.31 170 ALA B C 1
ATOM 6193 O O . ALA B 1 170 ? -25.75 50.562 35.312 1 66.31 170 ALA B O 1
ATOM 6194 N N . HIS B 1 171 ? -25.578 50.5 33.156 1 62.16 171 HIS B N 1
ATOM 6195 C CA . HIS B 1 171 ? -25.047 51.875 33.062 1 62.16 171 HIS B CA 1
ATOM 6196 C C . HIS B 1 171 ? -26.031 52.875 33.656 1 62.16 171 HIS B C 1
ATOM 6198 O O . HIS B 1 171 ? -25.625 53.875 34.25 1 62.16 171 HIS B O 1
ATOM 6204 N N . LYS B 1 172 ? -27.344 52.594 33.562 1 59.56 172 LYS B N 1
ATOM 6205 C CA . LYS B 1 172 ? -28.359 53.5 34.062 1 59.56 172 LYS B CA 1
ATOM 6206 C C . LYS B 1 172 ? -28.547 53.344 35.562 1 59.56 172 LYS B C 1
ATOM 6208 O O . LYS B 1 172 ? -28.875 54.312 36.281 1 59.56 172 LYS B O 1
ATOM 6213 N N . LYS B 1 173 ? -28.172 52.156 36.031 1 60.34 173 LYS B N 1
ATOM 6214 C CA . LYS B 1 173 ? -28.609 51.875 37.406 1 60.34 173 LYS B CA 1
ATOM 6215 C C . LYS B 1 173 ? -27.422 51.656 38.312 1 60.34 173 LYS B C 1
ATOM 6217 O O . LYS B 1 173 ? -27.562 51.656 39.531 1 60.34 173 LYS B O 1
ATOM 6222 N N . VAL B 1 174 ? -26.234 51.344 37.688 1 62.25 174 VAL B N 1
ATOM 6223 C CA . VAL B 1 174 ? -25.141 50.906 38.562 1 62.25 174 VAL B CA 1
ATOM 6224 C C . VAL B 1 174 ? -24.062 51.969 38.625 1 62.25 174 VAL B C 1
ATOM 6226 O O . VAL B 1 174 ? -23.719 52.562 37.594 1 62.25 174 VAL B O 1
ATOM 6229 N N . ASP B 1 175 ? -23.672 52.25 39.812 1 56.47 175 ASP B N 1
ATOM 6230 C CA . ASP B 1 175 ? -22.625 53.25 40.062 1 56.47 175 ASP B CA 1
ATOM 6231 C C . ASP B 1 175 ? -21.328 52.844 39.375 1 56.47 175 ASP B C 1
ATOM 6233 O O . ASP B 1 175 ? -21.078 51.656 39.125 1 56.47 175 ASP B O 1
ATOM 6237 N N . SER B 1 176 ? -20.578 53.719 38.812 1 55.44 176 SER B N 1
ATOM 6238 C CA . SER B 1 176 ? -19.344 53.531 38.062 1 55.44 176 SER B CA 1
ATOM 6239 C C . SER B 1 176 ? -18.375 52.656 38.844 1 55.44 176 SER B C 1
ATOM 6241 O O . SER B 1 176 ? -17.656 51.844 38.25 1 55.44 176 SER B O 1
ATOM 6243 N N . TRP B 1 177 ? -18.469 52.75 40.156 1 54.72 177 TRP B N 1
ATOM 6244 C CA . TRP B 1 177 ? -17.578 52 41 1 54.72 177 TRP B CA 1
ATOM 6245 C C . TRP B 1 177 ? -17.922 50.5 40.969 1 54.72 177 TRP B C 1
ATOM 6247 O O . TRP B 1 177 ? -17.031 49.656 40.938 1 54.72 177 TRP B O 1
ATOM 6257 N N . VAL B 1 178 ? -19.109 50.312 41 1 59.53 178 VAL B N 1
ATOM 6258 C CA . VAL B 1 178 ? -19.578 48.906 41 1 59.53 178 VAL B CA 1
ATOM 6259 C C . VAL B 1 178 ? -19.266 48.281 39.656 1 59.53 178 VAL B C 1
ATOM 6261 O O . VAL B 1 178 ? -18.859 47.094 39.594 1 59.53 178 VAL B O 1
ATOM 6264 N N . ARG B 1 179 ? -19.281 48.938 38.625 1 62.84 179 ARG B N 1
ATOM 6265 C CA . ARG B 1 179 ? -18.969 48.438 37.281 1 62.84 179 ARG B CA 1
ATOM 6266 C C . ARG B 1 179 ? -17.484 48.062 37.188 1 62.84 179 ARG B C 1
ATOM 6268 O O . ARG B 1 179 ? -17.141 47.031 36.594 1 62.84 179 ARG B O 1
ATOM 6275 N N . TRP B 1 180 ? -16.797 48.844 37.812 1 59.69 180 TRP B N 1
ATOM 6276 C CA . TRP B 1 180 ? -15.359 48.562 37.781 1 59.69 180 TRP B CA 1
ATOM 6277 C C . TRP B 1 180 ? -15.031 47.312 38.594 1 59.69 180 TRP B C 1
ATOM 6279 O O . TRP B 1 180 ? -14.242 46.469 38.125 1 59.69 180 TRP B O 1
ATOM 6289 N N . PHE B 1 181 ? -15.68 47.312 39.719 1 59.72 181 PHE B N 1
ATOM 6290 C CA . PHE B 1 181 ? -15.469 46.125 40.594 1 59.72 181 PHE B CA 1
ATOM 6291 C C . PHE B 1 181 ? -15.914 44.875 39.875 1 59.72 181 PHE B C 1
ATOM 6293 O O . PHE B 1 181 ? -15.234 43.844 39.938 1 59.72 181 PHE B O 1
ATOM 6300 N N . ILE B 1 182 ? -16.891 45 39.188 1 64.06 182 ILE B N 1
ATOM 6301 C CA . ILE B 1 182 ? -17.406 43.812 38.469 1 64.06 182 ILE B CA 1
ATOM 6302 C C . ILE B 1 182 ? -16.469 43.438 37.344 1 64.06 182 ILE B C 1
ATOM 6304 O O . ILE B 1 182 ? -16.203 42.281 37.094 1 64.06 182 ILE B O 1
ATOM 6308 N N . ASN B 1 183 ? -15.906 44.406 36.656 1 62.22 183 ASN B N 1
ATOM 6309 C CA . ASN B 1 183 ? -14.969 44.156 35.562 1 62.22 183 ASN B CA 1
ATOM 6310 C C . ASN B 1 183 ? -13.688 43.5 36.062 1 62.22 183 ASN B C 1
ATOM 6312 O O . ASN B 1 183 ? -13.172 42.594 35.406 1 62.22 183 ASN B O 1
ATOM 6316 N N . ASP B 1 184 ? -13.219 43.969 37.219 1 60.66 184 ASP B N 1
ATOM 6317 C CA . ASP B 1 184 ? -12 43.406 37.812 1 60.66 184 ASP B CA 1
ATOM 6318 C C . ASP B 1 184 ? -12.234 41.969 38.25 1 60.66 184 ASP B C 1
ATOM 6320 O O . ASP B 1 184 ? -11.391 41.094 38.031 1 60.66 184 ASP B O 1
ATOM 6324 N N . THR B 1 185 ? -13.336 41.781 38.844 1 65 185 THR B N 1
ATOM 6325 C CA . THR B 1 185 ? -13.672 40.469 39.312 1 65 185 THR B CA 1
ATOM 6326 C C . THR B 1 185 ? -13.852 39.5 38.156 1 65 185 THR B C 1
ATOM 6328 O O . THR B 1 185 ? -13.422 38.344 38.219 1 65 185 THR B O 1
ATOM 6331 N N . THR B 1 186 ? -14.422 39.969 37.156 1 69.25 186 THR B N 1
ATOM 6332 C CA . THR B 1 186 ? -14.602 39.156 35.969 1 69.25 186 THR B CA 1
ATOM 6333 C C . THR B 1 186 ? -13.258 38.812 35.344 1 69.25 186 THR B C 1
ATOM 6335 O O . THR B 1 186 ? -13.055 37.656 34.906 1 69.25 186 THR B O 1
ATOM 6338 N N . SER B 1 187 ? -12.352 39.719 35.344 1 67.75 187 SER B N 1
ATOM 6339 C CA . SER B 1 187 ? -11.023 39.469 34.781 1 67.75 187 SER B CA 1
ATOM 6340 C C . SER B 1 187 ? -10.289 38.375 35.562 1 67.75 187 SER B C 1
ATOM 6342 O O . SER B 1 187 ? -9.633 37.531 34.969 1 67.75 187 SER B O 1
ATOM 6344 N N . VAL B 1 188 ? -10.445 38.438 36.875 1 64.75 188 VAL B N 1
ATOM 6345 C CA . VAL B 1 188 ? -9.805 37.438 37.75 1 64.75 188 VAL B CA 1
ATOM 6346 C C . VAL B 1 188 ? -10.414 36.062 37.5 1 64.75 188 VAL B C 1
ATOM 6348 O O . VAL B 1 188 ? -9.695 35.062 37.406 1 64.75 188 VAL B O 1
ATOM 6351 N N . VAL B 1 189 ? -11.633 36.062 37.344 1 70.56 189 VAL B N 1
ATOM 6352 C CA . VAL B 1 189 ? -12.32 34.812 37.094 1 70.56 189 VAL B CA 1
ATOM 6353 C C . VAL B 1 189 ? -11.906 34.25 35.75 1 70.56 189 VAL B C 1
ATOM 6355 O O . VAL B 1 189 ? -11.656 33.031 35.625 1 70.56 189 VAL B O 1
ATOM 6358 N N . LEU B 1 190 ? -11.805 35.062 34.844 1 69.44 190 LEU B N 1
ATOM 6359 C CA . LEU B 1 190 ? -11.422 34.625 33.5 1 69.44 190 LEU B CA 1
ATOM 6360 C C . LEU B 1 190 ? -9.992 34.094 33.5 1 69.44 190 LEU B C 1
ATOM 6362 O O . LEU B 1 190 ? -9.68 33.125 32.812 1 69.44 190 LEU B O 1
ATOM 6366 N N . MET B 1 191 ? -9.172 34.719 34.219 1 66.88 191 MET B N 1
ATOM 6367 C CA . MET B 1 191 ? -7.785 34.281 34.344 1 66.88 191 MET B CA 1
ATOM 6368 C C . MET B 1 191 ? -7.707 32.906 34.969 1 66.88 191 MET B C 1
ATOM 6370 O O . MET B 1 191 ? -6.949 32.062 34.5 1 66.88 191 MET B O 1
ATOM 6374 N N . LEU B 1 192 ? -8.469 32.719 35.969 1 66.06 192 LEU B N 1
ATOM 6375 C CA . LEU B 1 192 ? -8.484 31.438 36.656 1 66.06 192 LEU B CA 1
ATOM 6376 C C . LEU B 1 192 ? -9.062 30.344 35.75 1 66.06 192 LEU B C 1
ATOM 6378 O O . LEU B 1 192 ? -8.539 29.219 35.719 1 66.06 192 LEU B O 1
ATOM 6382 N N . VAL B 1 193 ? -10.016 30.688 35.062 1 70 193 VAL B N 1
ATOM 6383 C CA . VAL B 1 193 ? -10.648 29.719 34.188 1 70 193 VAL B CA 1
ATOM 6384 C C . VAL B 1 193 ? -9.703 29.375 33.031 1 70 193 VAL B C 1
ATOM 6386 O O . VAL B 1 193 ? -9.602 28.219 32.625 1 70 193 VAL B O 1
ATOM 6389 N N . SER B 1 194 ? -9.062 30.344 32.5 1 64.38 194 SER B N 1
ATOM 6390 C CA . SER B 1 194 ? -8.117 30.141 31.406 1 64.38 194 SER B CA 1
ATOM 6391 C C . SER B 1 194 ? -6.945 29.266 31.844 1 64.38 194 SER B C 1
ATOM 6393 O O . SER B 1 194 ? -6.477 28.422 31.094 1 64.38 194 SER B O 1
ATOM 6395 N N . ALA B 1 195 ? -6.516 29.484 33 1 60.94 195 ALA B N 1
ATOM 6396 C CA . ALA B 1 195 ? -5.418 28.688 33.562 1 60.94 195 ALA B CA 1
ATOM 6397 C C . ALA B 1 195 ? -5.812 27.219 33.656 1 60.94 195 ALA B C 1
ATOM 6399 O O . ALA B 1 195 ? -4.992 26.328 33.438 1 60.94 195 ALA B O 1
ATOM 6400 N N . HIS B 1 196 ? -7.008 27.047 34 1 61.38 196 HIS B N 1
ATOM 6401 C CA . HIS B 1 196 ? -7.469 25.688 34.188 1 61.38 196 HIS B CA 1
ATOM 6402 C C . HIS B 1 196 ? -7.777 25 32.875 1 61.38 196 HIS B C 1
ATOM 6404 O O . HIS B 1 196 ? -7.457 23.828 32.688 1 61.38 196 HIS B O 1
ATOM 6410 N N . PHE B 1 197 ? -8.312 25.75 32.031 1 59.59 197 PHE B N 1
ATOM 6411 C CA . PHE B 1 197 ? -8.82 25.094 30.812 1 59.59 197 PHE B CA 1
ATOM 6412 C C . PHE B 1 197 ? -7.781 25.156 29.703 1 59.59 197 PHE B C 1
ATOM 6414 O O . PHE B 1 197 ? -7.742 24.266 28.844 1 59.59 197 PHE B O 1
ATOM 6421 N N . PHE B 1 198 ? -7.059 26.156 29.734 1 54.41 198 PHE B N 1
ATOM 6422 C CA . PHE B 1 198 ? -6.059 26.281 28.672 1 54.41 198 PHE B CA 1
ATOM 6423 C C . PHE B 1 198 ? -4.664 26 29.219 1 54.41 198 PHE B C 1
ATOM 6425 O O . PHE B 1 198 ? -4.398 26.188 30.406 1 54.41 198 PHE B O 1
ATOM 6432 N N . LEU B 1 199 ? -4.02 25.016 28.812 1 51.62 199 LEU B N 1
ATOM 6433 C CA . LEU B 1 199 ? -2.672 24.625 29.219 1 51.62 199 LEU B CA 1
ATOM 6434 C C . LEU B 1 199 ? -1.77 25.859 29.328 1 51.62 199 LEU B C 1
ATOM 6436 O O . LEU B 1 199 ? -0.565 25.766 29.078 1 51.62 199 LEU B O 1
ATOM 6440 N N . SER B 1 200 ? -2.377 26.953 29.656 1 51.72 200 SER B N 1
ATOM 6441 C CA . SER B 1 200 ? -1.519 28.125 29.766 1 51.72 200 SER B CA 1
ATOM 6442 C C . SER B 1 200 ? -0.738 28.125 31.078 1 51.72 200 SER B C 1
ATOM 6444 O O . SER B 1 200 ? -1.297 27.828 32.125 1 51.72 200 SER B O 1
ATOM 6446 N N . ARG B 1 201 ? 0.515 27.891 30.953 1 53.09 201 ARG B N 1
ATOM 6447 C CA . ARG B 1 201 ? 1.382 27.906 32.125 1 53.09 201 ARG B CA 1
ATOM 6448 C C . ARG B 1 201 ? 1.608 29.328 32.625 1 53.09 201 ARG B C 1
ATOM 6450 O O . ARG B 1 201 ? 2.125 30.172 31.906 1 53.09 201 ARG B O 1
ATOM 6457 N N . TYR B 1 202 ? 0.796 29.672 33.719 1 57.66 202 TYR B N 1
ATOM 6458 C CA . TYR B 1 202 ? 1.016 30.984 34.344 1 57.66 202 TYR B CA 1
ATOM 6459 C C . TYR B 1 202 ? 2.1 30.906 35.406 1 57.66 202 TYR B C 1
ATOM 6461 O O . TYR B 1 202 ? 2.236 29.891 36.094 1 57.66 202 TYR B O 1
ATOM 6469 N N . SER B 1 203 ? 3.029 31.797 35.219 1 59.03 203 SER B N 1
ATOM 6470 C CA . SER B 1 203 ? 4.094 31.891 36.188 1 59.03 203 SER B CA 1
ATOM 6471 C C . SER B 1 203 ? 3.551 32.344 37.562 1 59.03 203 SER B C 1
ATOM 6473 O O . SER B 1 203 ? 2.447 32.875 37.625 1 59.03 203 SER B O 1
ATOM 6475 N N . MET B 1 204 ? 4.199 32 38.562 1 62.56 204 MET B N 1
ATOM 6476 C CA . MET B 1 204 ? 3.861 32.406 39.938 1 62.56 204 MET B CA 1
ATOM 6477 C C . MET B 1 204 ? 3.734 33.938 40 1 62.56 204 MET B C 1
ATOM 6479 O O . MET B 1 204 ? 3.072 34.469 40.906 1 62.56 204 MET B O 1
ATOM 6483 N N . PHE B 1 205 ? 4.25 34.594 39 1 63 205 PHE B N 1
ATOM 6484 C CA . PHE B 1 205 ? 4.246 36.062 39.031 1 63 205 PHE B CA 1
ATOM 6485 C C . PHE B 1 205 ? 2.912 36.594 38.531 1 63 205 PHE B C 1
ATOM 6487 O O . PHE B 1 205 ? 2.68 37.812 38.562 1 63 205 PHE B O 1
ATOM 6494 N N . LEU B 1 206 ? 2.113 35.719 38.156 1 70.25 206 LEU B N 1
ATOM 6495 C CA . LEU B 1 206 ? 0.795 36.125 37.688 1 70.25 206 LEU B CA 1
ATOM 6496 C C . LEU B 1 206 ? 0.005 36.812 38.812 1 70.25 206 LEU B C 1
ATOM 6498 O O . LEU B 1 206 ? -0.671 37.812 38.562 1 70.25 206 LEU B O 1
ATOM 6502 N N . ILE B 1 207 ? 0.232 36.281 40.031 1 72.31 207 ILE B N 1
ATOM 6503 C CA . ILE B 1 207 ? -0.568 36.781 41.156 1 72.31 207 ILE B CA 1
ATOM 6504 C C . ILE B 1 207 ? -0.117 38.188 41.531 1 72.31 207 ILE B C 1
ATOM 6506 O O . ILE B 1 207 ? -0.924 39.125 41.562 1 72.31 207 ILE B O 1
ATOM 6510 N N . PRO B 1 208 ? 1.11 38.344 41.812 1 73.5 208 PRO B N 1
ATOM 6511 C CA . PRO B 1 208 ? 1.508 39.719 42.156 1 73.5 208 PRO B CA 1
ATOM 6512 C C . PRO B 1 208 ? 1.316 40.719 41 1 73.5 208 PRO B C 1
ATOM 6514 O O . PRO B 1 208 ? 0.986 41.875 41.219 1 73.5 208 PRO B O 1
ATOM 6517 N N . GLY B 1 209 ? 1.503 40.312 39.844 1 72.19 209 GLY B N 1
ATOM 6518 C CA . GLY B 1 209 ? 1.284 41.188 38.719 1 72.19 209 GLY B CA 1
ATOM 6519 C C . GLY B 1 209 ? -0.155 41.656 38.562 1 72.19 209 GLY B C 1
ATOM 6520 O O . GLY B 1 209 ? -0.414 42.844 38.375 1 72.19 209 GLY B O 1
ATOM 6521 N N . THR B 1 210 ? -1.038 40.75 38.75 1 74.12 210 THR B N 1
ATOM 6522 C CA . THR B 1 210 ? -2.457 41.094 38.688 1 74.12 210 THR B CA 1
ATOM 6523 C C . THR B 1 210 ? -2.863 42 39.844 1 74.12 210 THR B C 1
ATOM 6525 O O . THR B 1 210 ? -3.676 42.906 39.656 1 74.12 210 THR B O 1
ATOM 6528 N N . ALA B 1 211 ? -2.301 41.688 40.938 1 74.62 211 ALA B N 1
ATOM 6529 C CA . ALA B 1 211 ? -2.568 42.531 42.094 1 74.62 211 ALA B CA 1
ATOM 6530 C C . ALA B 1 211 ? -2.15 43.969 41.844 1 74.62 211 ALA B C 1
ATOM 6532 O O . ALA B 1 211 ? -2.881 44.906 42.188 1 74.62 211 ALA B O 1
ATOM 6533 N N . LEU B 1 212 ? -1.057 44.125 41.25 1 72.62 212 LEU B N 1
ATOM 6534 C CA . LEU B 1 212 ? -0.566 45.438 40.938 1 72.62 212 LEU B CA 1
ATOM 6535 C C . LEU B 1 212 ? -1.494 46.156 39.969 1 72.62 212 LEU B C 1
ATOM 6537 O O . LEU B 1 212 ? -1.763 47.344 40.094 1 72.62 212 LEU B O 1
ATOM 6541 N N . ILE B 1 213 ? -1.975 45.469 39.062 1 71.81 213 ILE B N 1
ATOM 6542 C CA . ILE B 1 213 ? -2.879 46.031 38.094 1 71.81 213 ILE B CA 1
ATOM 6543 C C . ILE B 1 213 ? -4.168 46.5 38.75 1 71.81 213 ILE B C 1
ATOM 6545 O O . ILE B 1 213 ? -4.652 47.594 38.5 1 71.81 213 ILE B O 1
ATOM 6549 N N . PHE B 1 214 ? -4.621 45.719 39.688 1 71.88 214 PHE B N 1
ATOM 6550 C CA . PHE B 1 214 ? -5.855 46.062 40.406 1 71.88 214 PHE B CA 1
ATOM 6551 C C . PHE B 1 214 ? -5.641 47.281 41.312 1 71.88 214 PHE B C 1
ATOM 6553 O O . PHE B 1 214 ? -6.492 48.156 41.406 1 71.88 214 PHE B O 1
ATOM 6560 N N . ILE B 1 215 ? -4.539 47.312 41.906 1 70.88 215 ILE B N 1
ATOM 6561 C CA . ILE B 1 215 ? -4.207 48.406 42.812 1 70.88 215 ILE B CA 1
ATOM 6562 C C . ILE B 1 215 ? -4.109 49.719 42 1 70.88 215 ILE B C 1
ATOM 6564 O O . ILE B 1 215 ? -4.617 50.75 42.406 1 70.88 215 ILE B O 1
ATOM 6568 N N . ALA B 1 216 ? -3.52 49.594 40.906 1 69 216 ALA B N 1
ATOM 6569 C CA . ALA B 1 216 ? -3.393 50.75 40.031 1 69 216 ALA B CA 1
ATOM 6570 C C . ALA B 1 216 ? -4.762 51.25 39.562 1 69 216 ALA B C 1
ATOM 6572 O O . ALA B 1 216 ? -5.02 52.438 39.5 1 69 216 ALA B O 1
ATOM 6573 N N . SER B 1 217 ? -5.625 50.375 39.25 1 66.44 217 SER B N 1
ATOM 6574 C CA . SER B 1 217 ? -6.973 50.688 38.812 1 66.44 217 SER B CA 1
ATOM 6575 C C . SER B 1 217 ? -7.777 51.375 39.906 1 66.44 217 SER B C 1
ATOM 6577 O O . SER B 1 217 ? -8.492 52.344 39.656 1 66.44 217 SER B O 1
ATOM 6579 N N . LEU B 1 218 ? -7.602 50.875 41.125 1 64.38 218 LEU B N 1
ATOM 6580 C CA . LEU B 1 218 ? -8.297 51.469 42.25 1 64.38 218 LEU B CA 1
ATOM 6581 C C . LEU B 1 218 ? -7.754 52.875 42.562 1 64.38 218 LEU B C 1
ATOM 6583 O O . LEU B 1 218 ? -8.523 53.781 42.875 1 64.38 218 LEU B O 1
ATOM 6587 N N . ALA B 1 219 ? -6.504 52.969 42.469 1 63.34 219 ALA B N 1
ATOM 6588 C CA . ALA B 1 219 ? -5.879 54.25 42.75 1 63.34 219 ALA B CA 1
ATOM 6589 C C . ALA B 1 219 ? -6.324 55.281 41.719 1 63.34 219 ALA B C 1
ATOM 6591 O O . ALA B 1 219 ? -6.551 56.438 42.062 1 63.34 219 ALA B O 1
ATOM 6592 N N . TYR B 1 220 ? -6.504 54.844 40.562 1 60.25 220 TYR B N 1
ATOM 6593 C CA . TYR B 1 220 ? -6.941 55.781 39.5 1 60.25 220 TYR B CA 1
ATOM 6594 C C . TYR B 1 220 ? -8.383 56.219 39.719 1 60.25 220 TYR B C 1
ATOM 6596 O O . TYR B 1 220 ? -8.719 57.375 39.562 1 60.25 220 TYR B O 1
ATOM 6604 N N . ILE B 1 221 ? -9.164 55.344 40.062 1 57.09 221 ILE B N 1
ATOM 6605 C CA . ILE B 1 221 ? -10.57 55.656 40.281 1 57.09 221 ILE B CA 1
ATOM 6606 C C . ILE B 1 221 ? -10.695 56.625 41.469 1 57.09 221 ILE B C 1
ATOM 6608 O O . ILE B 1 221 ? -11.508 57.562 41.438 1 57.09 221 ILE B O 1
ATOM 6612 N N . LYS B 1 222 ? -10.008 56.25 42.469 1 53.56 222 LYS B N 1
ATOM 6613 C CA . LYS B 1 222 ? -10.102 57.094 43.688 1 53.56 222 LYS B CA 1
ATOM 6614 C C . LYS B 1 222 ? -9.562 58.5 43.438 1 53.56 222 LYS B C 1
ATOM 6616 O O . LYS B 1 222 ? -10.102 59.469 43.938 1 53.56 222 LYS B O 1
ATOM 6621 N N . TYR B 1 223 ? -8.555 58.625 42.656 1 49.78 223 TYR B N 1
ATOM 6622 C CA . TYR B 1 223 ? -7.891 59.938 42.531 1 49.78 223 TYR B CA 1
ATOM 6623 C C . TYR B 1 223 ? -8.203 60.594 41.219 1 49.78 223 TYR B C 1
ATOM 6625 O O . TYR B 1 223 ? -7.762 61.719 40.938 1 49.78 223 TYR B O 1
ATOM 6633 N N . ALA B 1 224 ? -8.953 59.906 40.281 1 48.66 224 ALA B N 1
ATOM 6634 C CA . ALA B 1 224 ? -9.234 60.5 38.969 1 48.66 224 ALA B CA 1
ATOM 6635 C C . ALA B 1 224 ? -10.477 61.375 39 1 48.66 224 ALA B C 1
ATOM 6637 O O . ALA B 1 224 ? -11.523 60.969 39.531 1 48.66 224 ALA B O 1
ATOM 6638 N N . PRO B 1 225 ? -10.367 62.719 38.844 1 44.69 225 PRO B N 1
ATOM 6639 C CA . PRO B 1 225 ? -11.43 63.75 38.781 1 44.69 225 PRO B CA 1
ATOM 6640 C C . PRO B 1 225 ? -12.461 63.438 37.688 1 44.69 225 PRO B C 1
ATOM 6642 O O . PRO B 1 225 ? -13.242 64.312 37.312 1 44.69 225 PRO B O 1
ATOM 6645 N N . LEU B 1 226 ? -12.57 62.406 37.125 1 43.25 226 LEU B N 1
ATOM 6646 C CA . LEU B 1 226 ? -13.57 62.25 36.062 1 43.25 226 LEU B CA 1
ATOM 6647 C C . LEU B 1 226 ? -14.93 62.75 36.562 1 43.25 226 LEU B C 1
ATOM 6649 O O . LEU B 1 226 ? -15.758 63.188 35.75 1 43.25 226 LEU B O 1
ATOM 6653 N N . LYS B 1 227 ? -15.305 62.781 37.75 1 42.09 227 LYS B N 1
ATOM 6654 C CA . LYS B 1 227 ? -16.562 63.344 38.25 1 42.09 227 LYS B CA 1
ATOM 6655 C C . LYS B 1 227 ? -16.641 64.812 37.938 1 42.09 227 LYS B C 1
ATOM 6657 O O . LYS B 1 227 ? -17.734 65.375 37.656 1 42.09 227 LYS B O 1
ATOM 6662 N N . GLU B 1 228 ? -15.633 65.562 38.188 1 40.53 228 GLU B N 1
ATOM 6663 C CA . GLU B 1 228 ? -15.789 67 38 1 40.53 228 GLU B CA 1
ATOM 6664 C C . GLU B 1 228 ? -16.031 67.375 36.531 1 40.53 228 GLU B C 1
ATOM 6666 O O . GLU B 1 228 ? -16.734 68.312 36.219 1 40.53 228 GLU B O 1
ATOM 6671 N N . TYR B 1 229 ? -15.516 66.562 35.656 1 38.03 229 TYR B N 1
ATOM 6672 C CA . TYR B 1 229 ? -15.734 66.938 34.281 1 38.03 229 TYR B CA 1
ATOM 6673 C C . TYR B 1 229 ? -17.141 66.562 33.812 1 38.03 229 TYR B C 1
ATOM 6675 O O . TYR B 1 229 ? -17.719 67.188 32.969 1 38.03 229 TYR B O 1
ATOM 6683 N N . ILE B 1 230 ? -17.688 65.438 34.281 1 38.69 230 ILE B N 1
ATOM 6684 C CA . ILE B 1 230 ? -19.047 65.125 33.906 1 38.69 230 ILE B CA 1
ATOM 6685 C C . ILE B 1 230 ? -20.016 66.125 34.5 1 38.69 230 ILE B C 1
ATOM 6687 O O . ILE B 1 230 ? -21.047 66.438 33.906 1 38.69 230 ILE B O 1
ATOM 6691 N N . SER B 1 231 ? -19.844 66.562 35.719 1 36.53 231 SER B N 1
ATOM 6692 C CA . SER B 1 231 ? -20.797 67.5 36.312 1 36.53 231 SER B CA 1
ATOM 6693 C C . SER B 1 231 ? -20.688 68.875 35.688 1 36.53 231 SER B C 1
ATOM 6695 O O . SER B 1 231 ? -21.391 69.812 36.062 1 36.53 231 SER B O 1
ATOM 6697 N N . SER B 1 232 ? -19.609 69.25 35.031 1 34.12 232 SER B N 1
ATOM 6698 C CA . SER B 1 232 ? -19.719 70.625 34.531 1 34.12 232 SER B CA 1
ATOM 6699 C C . SER B 1 232 ? -20.812 70.688 33.469 1 34.12 232 SER B C 1
ATOM 6701 O O . SER B 1 232 ? -20.672 70.188 32.344 1 34.12 232 SER B O 1
ATOM 6703 N N . SER B 1 233 ? -22.078 70.5 33.812 1 33.12 233 SER B N 1
ATOM 6704 C CA . SER B 1 233 ? -23.203 71 33.031 1 33.12 233 SER B CA 1
ATOM 6705 C C . SER B 1 233 ? -22.859 72.312 32.344 1 33.12 233 SER B C 1
ATOM 6707 O O . SER B 1 233 ? -22.219 73.188 32.938 1 33.12 233 SER B O 1
ATOM 6709 N N . PRO B 1 234 ? -22.906 72.375 31.031 1 34.31 234 PRO B N 1
ATOM 6710 C CA . PRO B 1 234 ? -22.812 73.688 30.312 1 34.31 234 PRO B CA 1
ATOM 6711 C C . PRO B 1 234 ? -23.609 74.75 31.016 1 34.31 234 PRO B C 1
ATOM 6713 O O . PRO B 1 234 ? -23.734 75.875 30.469 1 34.31 234 PRO B O 1
ATOM 6716 N N . VAL B 1 235 ? -24.484 74.562 31.953 1 32.78 235 VAL B N 1
ATOM 6717 C CA . VAL B 1 235 ? -25.328 75.75 32.094 1 32.78 235 VAL B CA 1
ATOM 6718 C C . VAL B 1 235 ? -24.484 76.938 32.531 1 32.78 235 VAL B C 1
ATOM 6720 O O . VAL B 1 235 ? -24.859 78.062 32.312 1 32.78 235 VAL B O 1
ATOM 6723 N N . ASP B 1 236 ? -23.719 76.875 33.531 1 31.95 236 ASP B N 1
ATOM 6724 C CA . ASP B 1 236 ? -23.375 78.188 34 1 31.95 236 ASP B CA 1
ATOM 6725 C C . ASP B 1 236 ? -22.375 78.875 33.062 1 31.95 236 ASP B C 1
ATOM 6727 O O . ASP B 1 236 ? -21.375 78.25 32.656 1 31.95 236 ASP B O 1
ATOM 6731 N N . ASP B 1 237 ? -22.812 79.875 32.188 1 32.66 237 ASP B N 1
ATOM 6732 C CA . ASP B 1 237 ? -22.359 80.938 31.25 1 32.66 237 ASP B CA 1
ATOM 6733 C C . ASP B 1 237 ? -21.016 81.5 31.688 1 32.66 237 ASP B C 1
ATOM 6735 O O . ASP B 1 237 ? -20.641 82.562 31.266 1 32.66 237 ASP B O 1
ATOM 6739 N N . ALA B 1 238 ? -20.438 81.125 32.75 1 35.38 238 ALA B N 1
ATOM 6740 C CA . ALA B 1 238 ? -19.359 82.062 32.844 1 35.38 238 ALA B CA 1
ATOM 6741 C C . ALA B 1 238 ? -18.406 81.938 31.656 1 35.38 238 ALA B C 1
ATOM 6743 O O . ALA B 1 238 ? -18.125 80.875 31.188 1 35.38 238 ALA B O 1
ATOM 6744 N N . PRO B 1 239 ? -18.266 83.125 30.844 1 33.62 239 PRO B N 1
ATOM 6745 C CA . PRO B 1 239 ? -17.375 83.438 29.703 1 33.62 239 PRO B CA 1
ATOM 6746 C C . PRO B 1 239 ? -15.984 82.812 29.891 1 33.62 239 PRO B C 1
ATOM 6748 O O . PRO B 1 239 ? -15.148 83.375 30.609 1 33.62 239 PRO B O 1
ATOM 6751 N N . ASN B 1 240 ? -15.781 81.875 30.641 1 31.55 240 ASN B N 1
ATOM 6752 C CA . ASN B 1 240 ? -14.336 81.688 30.641 1 31.55 240 ASN B CA 1
ATOM 6753 C C . ASN B 1 240 ? -13.773 81.562 29.234 1 31.55 240 ASN B C 1
ATOM 6755 O O . ASN B 1 240 ? -14.359 80.938 28.359 1 31.55 240 ASN B O 1
ATOM 6759 N N . THR B 1 241 ? -12.938 82.562 28.766 1 33.5 241 THR B N 1
ATOM 6760 C CA . THR B 1 241 ? -12.203 83.125 27.641 1 33.5 241 THR B CA 1
ATOM 6761 C C . THR B 1 241 ? -11.5 82.062 26.844 1 33.5 241 THR B C 1
ATOM 6763 O O . THR B 1 241 ? -10.898 82.312 25.812 1 33.5 241 THR B O 1
ATOM 6766 N N . PHE B 1 242 ? -10.984 81 27.422 1 32.28 242 PHE B N 1
ATOM 6767 C CA . PHE B 1 242 ? -9.992 80.375 26.562 1 32.28 242 PHE B CA 1
ATOM 6768 C C . PHE B 1 242 ? -10.664 79.625 25.422 1 32.28 242 PHE B C 1
ATOM 6770 O O . PHE B 1 242 ? -11.164 78.5 25.625 1 32.28 242 PHE B O 1
ATOM 6777 N N . ALA B 1 243 ? -11.492 80.188 24.516 1 38.16 243 ALA B N 1
ATOM 6778 C CA . ALA B 1 243 ? -11.844 79.688 23.203 1 38.16 243 ALA B CA 1
ATOM 6779 C C . ALA B 1 243 ? -10.625 79.062 22.516 1 38.16 243 ALA B C 1
ATOM 6781 O O . ALA B 1 243 ? -9.641 79.75 22.25 1 38.16 243 ALA B O 1
ATOM 6782 N N . PRO B 1 244 ? -10.336 77.875 22.672 1 39.78 244 PRO B N 1
ATOM 6783 C CA . PRO B 1 244 ? -9.195 77.5 21.859 1 39.78 244 PRO B CA 1
ATOM 6784 C C . PRO B 1 244 ? -9.281 77.938 20.422 1 39.78 244 PRO B C 1
ATOM 6786 O O . PRO B 1 244 ? -10.383 78.188 19.906 1 39.78 244 PRO B O 1
ATOM 6789 N N . PRO B 1 245 ? -8.297 78.75 19.906 1 41.03 245 PRO B N 1
ATOM 6790 C CA . PRO B 1 245 ? -8.336 79.312 18.562 1 41.03 245 PRO B CA 1
ATOM 6791 C C . PRO B 1 245 ? -8.805 78.312 17.516 1 41.03 245 PRO B C 1
ATOM 6793 O O . PRO B 1 245 ? -8.719 77.125 17.734 1 41.03 245 PRO B O 1
ATOM 6796 N N . PRO B 1 246 ? -9.617 78.688 16.469 1 47.06 246 PRO B N 1
ATOM 6797 C CA . PRO B 1 246 ? -10.102 77.938 15.32 1 47.06 246 PRO B CA 1
ATOM 6798 C C . PRO B 1 246 ? -9.078 76.875 14.82 1 47.06 246 PRO B C 1
ATOM 6800 O O . PRO B 1 246 ? -9.453 75.875 14.25 1 47.06 246 PRO B O 1
ATOM 6803 N N . SER B 1 247 ? -7.824 77.25 14.945 1 46.5 247 SER B N 1
ATOM 6804 C CA . SER B 1 247 ? -6.766 76.375 14.445 1 46.5 247 SER B CA 1
ATOM 6805 C C . SER B 1 247 ? -6.734 75.062 15.195 1 46.5 247 SER B C 1
ATOM 6807 O O . SER B 1 247 ? -6.363 74 14.641 1 46.5 247 SER B O 1
ATOM 6809 N N . TYR B 1 248 ? -7.066 75.062 16.422 1 46.44 248 TYR B N 1
ATOM 6810 C CA . TYR B 1 248 ? -7.008 73.812 17.25 1 46.44 248 TYR B CA 1
ATOM 6811 C C . TYR B 1 248 ? -8.109 72.875 16.875 1 46.44 248 TYR B C 1
ATOM 6813 O O . TYR B 1 248 ? -7.918 71.625 16.922 1 46.44 248 TYR B O 1
ATOM 6821 N N . LYS B 1 249 ? -9.281 73.312 16.469 1 48.72 249 LYS B N 1
ATOM 6822 C CA . LYS B 1 249 ? -10.352 72.438 16 1 48.72 249 LYS B CA 1
ATOM 6823 C C . LYS B 1 249 ? -9.93 71.688 14.734 1 48.72 249 LYS B C 1
ATOM 6825 O O . LYS B 1 249 ? -10.234 70.5 14.578 1 48.72 249 LYS B O 1
ATOM 6830 N N . LYS B 1 250 ? -9.344 72.438 13.883 1 47.81 250 LYS B N 1
ATOM 6831 C CA . LYS B 1 250 ? -8.898 71.75 12.648 1 47.81 250 LYS B CA 1
ATOM 6832 C C . LYS B 1 250 ? -7.828 70.75 12.93 1 47.81 250 LYS B C 1
ATOM 6834 O O . LYS B 1 250 ? -7.824 69.625 12.32 1 47.81 250 LYS B O 1
ATOM 6839 N N . ALA B 1 251 ? -6.941 71 13.797 1 47.78 251 ALA B N 1
ATOM 6840 C CA . ALA B 1 251 ? -5.891 70 14.141 1 47.78 251 ALA B CA 1
ATOM 6841 C C . ALA B 1 251 ? -6.473 68.812 14.836 1 47.78 251 ALA B C 1
ATOM 6843 O O . ALA B 1 251 ? -6.039 67.688 14.586 1 47.78 251 ALA B O 1
ATOM 6844 N N . LYS B 1 252 ? -7.426 69.062 15.609 1 47.03 252 LYS B N 1
ATOM 6845 C CA . LYS B 1 252 ? -8.086 67.938 16.297 1 47.03 252 LYS B CA 1
ATOM 6846 C C . LYS B 1 252 ? -8.836 67.062 15.305 1 47.03 252 LYS B C 1
ATOM 6848 O O . LYS B 1 252 ? -8.789 65.812 15.414 1 47.03 252 LYS B O 1
ATOM 6853 N N . PHE B 1 253 ? -9.562 67.688 14.398 1 48 253 PHE B N 1
ATOM 6854 C CA . PHE B 1 253 ? -10.242 66.875 13.375 1 48 253 PHE B CA 1
ATOM 6855 C C . PHE B 1 253 ? -9.242 66.125 12.5 1 48 253 PHE B C 1
ATOM 6857 O O . PHE B 1 253 ? -9.492 65 12.094 1 48 253 PHE B O 1
ATOM 6864 N N . GLY B 1 254 ? -8.164 66.812 12.164 1 43.56 254 GLY B N 1
ATOM 6865 C CA . GLY B 1 254 ? -7.102 66.125 11.414 1 43.56 254 GLY B CA 1
ATOM 6866 C C . GLY B 1 254 ? -6.484 64.938 12.148 1 43.56 254 GLY B C 1
ATOM 6867 O O . GLY B 1 254 ? -6.262 63.906 11.555 1 43.56 254 GLY B O 1
ATOM 6868 N N . LEU B 1 255 ? -6.184 65.125 13.336 1 46.59 255 LEU B N 1
ATOM 6869 C CA . LEU B 1 255 ? -5.578 64.062 14.117 1 46.59 255 LEU B CA 1
ATOM 6870 C C . LEU B 1 255 ? -6.547 62.906 14.281 1 46.59 255 LEU B C 1
ATOM 6872 O O . LEU B 1 255 ? -6.141 61.75 14.195 1 46.59 255 LEU B O 1
ATOM 6876 N N . LEU B 1 256 ? -7.777 63.281 14.492 1 44.75 256 LEU B N 1
ATOM 6877 C CA . LEU B 1 256 ? -8.797 62.219 14.609 1 44.75 256 LEU B CA 1
ATOM 6878 C C . LEU B 1 256 ? -8.945 61.469 13.289 1 44.75 256 LEU B C 1
ATOM 6880 O O . LEU B 1 256 ? -9.125 60.25 13.289 1 44.75 256 LEU B O 1
ATOM 6884 N N . THR B 1 257 ? -8.938 62.25 12.195 1 43.94 257 THR B N 1
ATOM 6885 C CA . THR B 1 257 ? -8.961 61.594 10.891 1 43.94 257 THR B CA 1
ATOM 6886 C C . THR B 1 257 ? -7.719 60.719 10.688 1 43.94 257 THR B C 1
ATOM 6888 O O . THR B 1 257 ? -7.805 59.625 10.156 1 43.94 257 THR B O 1
ATOM 6891 N N . LEU B 1 258 ? -6.598 61.188 11.008 1 44.53 258 LEU B N 1
ATOM 6892 C CA . LEU B 1 258 ? -5.363 60.438 10.891 1 44.53 258 LEU B CA 1
ATOM 6893 C C . LEU B 1 258 ? -5.422 59.156 11.75 1 44.53 258 LEU B C 1
ATOM 6895 O O . LEU B 1 258 ? -5.004 58.094 11.312 1 44.53 258 LEU B O 1
ATOM 6899 N N . PHE B 1 259 ? -5.895 59.375 12.906 1 46.28 259 PHE B N 1
ATOM 6900 C CA . PHE B 1 259 ? -6.039 58.219 13.781 1 46.28 259 PHE B CA 1
ATOM 6901 C C . PHE B 1 259 ? -7.051 57.219 13.219 1 46.28 259 PHE B C 1
ATOM 6903 O O . PHE B 1 259 ? -6.867 56.031 13.32 1 46.28 259 PHE B O 1
ATOM 6910 N N . SER B 1 260 ? -8.141 57.75 12.656 1 43.88 260 SER B N 1
ATOM 6911 C CA . SER B 1 260 ? -9.109 56.875 12.008 1 43.88 260 SER B CA 1
ATOM 6912 C C . SER B 1 260 ? -8.469 56.125 10.844 1 43.88 260 SER B C 1
ATOM 6914 O O . SER B 1 260 ? -8.742 54.938 10.648 1 43.88 260 SER B O 1
ATOM 6916 N N . PHE B 1 261 ? -7.754 56.875 10.047 1 44.16 261 PHE B N 1
ATOM 6917 C CA . PHE B 1 261 ? -7.082 56.219 8.922 1 44.16 261 PHE B CA 1
ATOM 6918 C C . PHE B 1 261 ? -6.043 55.219 9.406 1 44.16 261 PHE B C 1
ATOM 6920 O O . PHE B 1 261 ? -5.918 54.125 8.844 1 44.16 261 PHE B O 1
ATOM 6927 N N . LEU B 1 262 ? -5.266 55.656 10.344 1 46.88 262 LEU B N 1
ATOM 6928 C CA . LEU B 1 262 ? -4.297 54.719 10.906 1 46.88 262 LEU B CA 1
ATOM 6929 C C . LEU B 1 262 ? -5 53.531 11.539 1 46.88 262 LEU B C 1
ATOM 6931 O O . LEU B 1 262 ? -4.52 52.375 11.438 1 46.88 262 LEU B O 1
ATOM 6935 N N . GLY B 1 263 ? -6.109 53.844 12.156 1 46.66 263 GLY B N 1
ATOM 6936 C CA . GLY B 1 263 ? -6.914 52.781 12.727 1 46.66 263 GLY B CA 1
ATOM 6937 C C . GLY B 1 263 ? -7.473 51.844 11.68 1 46.66 263 GLY B C 1
ATOM 6938 O O . GLY B 1 263 ? -7.5 50.625 11.891 1 46.66 263 GLY B O 1
ATOM 6939 N N . ALA B 1 264 ? -7.996 52.469 10.594 1 48.38 264 ALA B N 1
ATOM 6940 C CA . ALA B 1 264 ? -8.547 51.656 9.523 1 48.38 264 ALA B CA 1
ATOM 6941 C C . ALA B 1 264 ? -7.48 50.719 8.938 1 48.38 264 ALA B C 1
ATOM 6943 O O . ALA B 1 264 ? -7.781 49.625 8.484 1 48.38 264 ALA B O 1
ATOM 6944 N N . GLY B 1 265 ? -6.262 51.188 8.859 1 49.53 265 GLY B N 1
ATOM 6945 C CA . GLY B 1 265 ? -5.184 50.406 8.305 1 49.53 265 GLY B CA 1
ATOM 6946 C C . GLY B 1 265 ? -4.598 49.406 9.297 1 49.53 265 GLY B C 1
ATOM 6947 O O . GLY B 1 265 ? -3.932 48.438 8.898 1 49.53 265 GLY B O 1
ATOM 6948 N N . ILE B 1 266 ? -4.898 49.688 10.484 1 54.19 266 ILE B N 1
ATOM 6949 C CA . ILE B 1 266 ? -4.262 48.875 11.516 1 54.19 266 ILE B CA 1
ATOM 6950 C C . ILE B 1 266 ? -4.855 47.469 11.492 1 54.19 266 ILE B C 1
ATOM 6952 O O . ILE B 1 266 ? -4.125 46.469 11.602 1 54.19 266 ILE B O 1
ATOM 6956 N N . ILE B 1 267 ? -6.191 47.5 11.297 1 52.38 267 ILE B N 1
ATOM 6957 C CA . ILE B 1 267 ? -6.824 46.188 11.398 1 52.38 267 ILE B CA 1
ATOM 6958 C C . ILE B 1 267 ? -6.391 45.344 10.211 1 52.38 267 ILE B C 1
ATOM 6960 O O . ILE B 1 267 ? -5.938 44.188 10.398 1 52.38 267 ILE B O 1
ATOM 6964 N N . PRO B 1 268 ? -6.496 45.938 9.016 1 51.06 268 PRO B N 1
ATOM 6965 C CA . PRO B 1 268 ? -5.984 45.125 7.918 1 51.06 268 PRO B CA 1
ATOM 6966 C C . PRO B 1 268 ? -4.504 44.781 8.07 1 51.06 268 PRO B C 1
ATOM 6968 O O . PRO B 1 268 ? -4.086 43.656 7.781 1 51.06 268 PRO B O 1
ATOM 6971 N N . TYR B 1 269 ? -3.789 45.75 8.57 1 53.75 269 TYR B N 1
ATOM 6972 C CA . TYR B 1 269 ? -2.365 45.5 8.758 1 53.75 269 TYR B CA 1
ATOM 6973 C C . TYR B 1 269 ? -2.135 44.438 9.828 1 53.75 269 TYR B C 1
ATOM 6975 O O . TYR B 1 269 ? -1.317 43.531 9.656 1 53.75 269 TYR B O 1
ATOM 6983 N N . ALA B 1 270 ? -2.832 44.656 10.852 1 55.41 270 ALA B N 1
ATOM 6984 C CA . ALA B 1 270 ? -2.664 43.719 11.953 1 55.41 270 ALA B CA 1
ATOM 6985 C C . ALA B 1 270 ? -3.137 42.312 11.562 1 55.41 270 ALA B C 1
ATOM 6987 O O . ALA B 1 270 ? -2.592 41.312 12.031 1 55.41 270 ALA B O 1
ATOM 6988 N N . THR B 1 271 ? -4.16 42.344 10.766 1 52.56 271 THR B N 1
ATOM 6989 C CA . THR B 1 271 ? -4.676 41.062 10.32 1 52.56 271 THR B CA 1
ATOM 6990 C C . THR B 1 271 ? -3.729 40.438 9.305 1 52.56 271 THR B C 1
ATOM 6992 O O . THR B 1 271 ? -3.598 39.219 9.25 1 52.56 271 THR B O 1
ATOM 6995 N N . LEU B 1 272 ? -3.137 41.375 8.578 1 51.5 272 LEU B N 1
ATOM 6996 C CA . LEU B 1 272 ? -2.289 40.875 7.504 1 51.5 272 LEU B CA 1
ATOM 6997 C C . LEU B 1 272 ? -0.863 40.656 7.996 1 51.5 272 LEU B C 1
ATOM 6999 O O . LEU B 1 272 ? -0.114 39.875 7.402 1 51.5 272 LEU B O 1
ATOM 7003 N N . SER B 1 273 ? -0.579 41.438 9.062 1 54.28 273 SER B N 1
ATOM 7004 C CA . SER B 1 273 ? 0.781 41.281 9.57 1 54.28 273 SER B CA 1
ATOM 7005 C C . SER B 1 273 ? 0.948 39.938 10.289 1 54.28 273 SER B C 1
ATOM 7007 O O . SER B 1 273 ? -0.031 39.375 10.75 1 54.28 273 SER B O 1
ATOM 7009 N N . GLU B 1 274 ? 2.125 39.344 10.109 1 58.41 274 GLU B N 1
ATOM 7010 C CA . GLU B 1 274 ? 2.412 38.094 10.781 1 58.41 274 GLU B CA 1
ATOM 7011 C C . GLU B 1 274 ? 2.256 38.219 12.289 1 58.41 274 GLU B C 1
ATOM 7013 O O . GLU B 1 274 ? 2.904 39.062 12.922 1 58.41 274 GLU B O 1
ATOM 7018 N N . LEU B 1 275 ? 1.184 37.75 12.797 1 61.03 275 LEU B N 1
ATOM 7019 C CA . LEU B 1 275 ? 0.939 37.719 14.234 1 61.03 275 LEU B CA 1
ATOM 7020 C C . LEU B 1 275 ? 2.133 37.125 14.977 1 61.03 275 LEU B C 1
ATOM 7022 O O . LEU B 1 275 ? 2.816 36.25 14.469 1 61.03 275 LEU B O 1
ATOM 7026 N N . PRO B 1 276 ? 2.479 37.844 15.977 1 63.22 276 PRO B N 1
ATOM 7027 C CA . PRO B 1 276 ? 3.516 37.219 16.797 1 63.22 276 PRO B CA 1
ATOM 7028 C C . PRO B 1 276 ? 3.156 35.781 17.203 1 63.22 276 PRO B C 1
ATOM 7030 O O . PRO B 1 276 ? 1.975 35.438 17.266 1 63.22 276 PRO B O 1
ATOM 7033 N N . HIS B 1 277 ? 4.172 35.062 17.438 1 74.31 277 HIS B N 1
ATOM 7034 C CA . HIS B 1 277 ? 3.982 33.688 17.859 1 74.31 277 HIS B CA 1
ATOM 7035 C C . HIS B 1 277 ? 3.354 33.594 19.234 1 74.31 277 HIS B C 1
ATOM 7037 O O . HIS B 1 277 ? 3.561 34.5 20.078 1 74.31 277 HIS B O 1
ATOM 7043 N N . THR B 1 278 ? 2.562 32.625 19.516 1 71.75 278 THR B N 1
ATOM 7044 C CA . THR B 1 278 ? 1.959 32.406 20.828 1 71.75 278 THR B CA 1
ATOM 7045 C C . THR B 1 278 ? 3.031 32.125 21.875 1 71.75 278 THR B C 1
ATOM 7047 O O . THR B 1 278 ? 4.137 31.688 21.547 1 71.75 278 THR B O 1
ATOM 7050 N N . PRO B 1 279 ? 2.689 32.438 23.094 1 68.06 279 PRO B N 1
ATOM 7051 C CA . PRO B 1 279 ? 3.652 32.125 24.156 1 68.06 279 PRO B CA 1
ATOM 7052 C C . PRO B 1 279 ? 4.012 30.656 24.234 1 68.06 279 PRO B C 1
ATOM 7054 O O . PRO B 1 279 ? 5.164 30.312 24.5 1 68.06 279 PRO B O 1
ATOM 7057 N N . GLU B 1 280 ? 3.012 29.844 24.078 1 76.19 280 GLU B N 1
ATOM 7058 C CA . GLU B 1 280 ? 3.266 28.406 24.125 1 76.19 280 GLU B CA 1
ATOM 7059 C C . GLU B 1 280 ? 4.262 27.984 23.047 1 76.19 280 GLU B C 1
ATOM 7061 O O . GLU B 1 280 ? 5.16 27.188 23.297 1 76.19 280 GLU B O 1
ATOM 7066 N N . TYR B 1 281 ? 4.078 28.547 21.875 1 85.69 281 TYR B N 1
ATOM 7067 C CA . TYR B 1 281 ? 4.957 28.219 20.75 1 85.69 281 TYR B CA 1
ATOM 7068 C C . TYR B 1 281 ? 6.363 28.75 21 1 85.69 281 TYR B C 1
ATOM 7070 O O . TYR B 1 281 ? 7.352 28.094 20.656 1 85.69 281 TYR B O 1
ATOM 7078 N N . ARG B 1 282 ? 6.523 29.812 21.516 1 77.75 282 ARG B N 1
ATOM 7079 C CA . ARG B 1 282 ? 7.824 30.422 21.781 1 77.75 282 ARG B CA 1
ATOM 7080 C C . ARG B 1 282 ? 8.625 29.578 22.781 1 77.75 282 ARG B C 1
ATOM 7082 O O . ARG B 1 282 ? 9.859 29.547 22.719 1 77.75 282 ARG B O 1
ATOM 7089 N N . LEU B 1 283 ? 7.887 28.906 23.672 1 75.19 283 LEU B N 1
ATOM 7090 C CA . LEU B 1 283 ? 8.547 28.078 24.672 1 75.19 283 LEU B CA 1
ATOM 7091 C C . LEU B 1 283 ? 9.234 26.875 24.016 1 75.19 283 LEU B C 1
ATOM 7093 O O . LEU B 1 283 ? 10.18 26.312 24.578 1 75.19 283 LEU B O 1
ATOM 7097 N N . VAL B 1 284 ? 8.695 26.516 22.891 1 86.12 284 VAL B N 1
ATOM 7098 C CA . VAL B 1 284 ? 9.227 25.281 22.312 1 86.12 284 VAL B CA 1
ATOM 7099 C C . VAL B 1 284 ? 10.117 25.625 21.109 1 86.12 284 VAL B C 1
ATOM 7101 O O . VAL B 1 284 ? 10.719 24.75 20.5 1 86.12 284 VAL B O 1
ATOM 7104 N N . MET B 1 285 ? 10.227 26.859 20.797 1 85.62 285 MET B N 1
ATOM 7105 C CA . MET B 1 285 ? 11.062 27.281 19.672 1 85.62 285 MET B CA 1
ATOM 7106 C C . MET B 1 285 ? 12.539 27.047 19.969 1 85.62 285 MET B C 1
ATOM 7108 O O . MET B 1 285 ? 12.945 27.031 21.125 1 85.62 285 MET B O 1
ATOM 7112 N N . ARG B 1 286 ? 13.242 26.844 18.906 1 84.44 286 ARG B N 1
ATOM 7113 C CA . ARG B 1 286 ? 14.688 26.703 19.031 1 84.44 286 ARG B CA 1
ATOM 7114 C C . ARG B 1 286 ? 15.312 27.969 19.609 1 84.44 286 ARG B C 1
ATOM 7116 O O . ARG B 1 286 ? 14.844 29.078 19.328 1 84.44 286 ARG B O 1
ATOM 7123 N N . ASP B 1 287 ? 16.453 27.781 20.266 1 72.88 287 ASP B N 1
ATOM 7124 C CA . ASP B 1 287 ? 17.125 28.891 20.953 1 72.88 287 ASP B CA 1
ATOM 7125 C C . ASP B 1 287 ? 17.766 29.844 19.938 1 72.88 287 ASP B C 1
ATOM 7127 O O . ASP B 1 287 ? 17.906 31.031 20.203 1 72.88 287 ASP B O 1
ATOM 7131 N N . ASP B 1 288 ? 18.094 29.188 18.812 1 72.62 288 ASP B N 1
ATOM 7132 C CA . ASP B 1 288 ? 18.844 30.016 17.875 1 72.62 288 ASP B CA 1
ATOM 7133 C C . ASP B 1 288 ? 17.922 30.906 17.062 1 72.62 288 ASP B C 1
ATOM 7135 O O . ASP B 1 288 ? 18.375 31.719 16.25 1 72.62 288 ASP B O 1
ATOM 7139 N N . THR B 1 289 ? 16.609 30.844 17.25 1 71.06 289 THR B N 1
ATOM 7140 C CA . THR B 1 289 ? 15.648 31.594 16.453 1 71.06 289 THR B CA 1
ATOM 7141 C C . THR B 1 289 ? 15.359 32.969 17.094 1 71.06 289 THR B C 1
ATOM 7143 O O . THR B 1 289 ? 14.742 33.812 16.469 1 71.06 289 THR B O 1
ATOM 7146 N N . ASP B 1 290 ? 16.016 33.312 18.047 1 58.34 290 ASP B N 1
ATOM 7147 C CA . ASP B 1 290 ? 15.797 34.562 18.781 1 58.34 290 ASP B CA 1
ATOM 7148 C C . ASP B 1 290 ? 14.305 34.875 18.891 1 58.34 290 ASP B C 1
ATOM 7150 O O . ASP B 1 290 ? 13.891 36.031 18.656 1 58.34 290 ASP B O 1
ATOM 7154 N N . GLY B 1 291 ? 13.555 33.812 19.078 1 55.47 291 GLY B N 1
ATOM 7155 C CA . GLY B 1 291 ? 12.133 33.938 19.359 1 55.47 291 GLY B CA 1
ATOM 7156 C C . GLY B 1 291 ? 11.297 34.219 18.125 1 55.47 291 GLY B C 1
ATOM 7157 O O . GLY B 1 291 ? 10.109 34.531 18.234 1 55.47 291 GLY B O 1
ATOM 7158 N N . HIS B 1 292 ? 11.891 34.281 16.844 1 63.5 292 HIS B N 1
ATOM 7159 C CA . HIS B 1 292 ? 11.102 34.531 15.641 1 63.5 292 HIS B CA 1
ATOM 7160 C C . HIS B 1 292 ? 11.492 33.531 14.539 1 63.5 292 HIS B C 1
ATOM 7162 O O . HIS B 1 292 ? 12.688 33.312 14.305 1 63.5 292 HIS B O 1
ATOM 7168 N N . CYS B 1 293 ? 10.492 32.844 14.211 1 73.94 293 CYS B N 1
ATOM 7169 C CA . CYS B 1 293 ? 10.672 32 13.031 1 73.94 293 CYS B CA 1
ATOM 7170 C C . CYS B 1 293 ? 9.906 32.562 11.836 1 73.94 293 CYS B C 1
ATOM 7172 O O . CYS B 1 293 ? 8.742 32.938 11.969 1 73.94 293 CYS B O 1
ATOM 7174 N N . SER B 1 294 ? 10.711 32.781 10.828 1 69.12 294 SER B N 1
ATOM 7175 C CA . SER B 1 294 ? 10.078 33.344 9.633 1 69.12 294 SER B CA 1
ATOM 7176 C C . SER B 1 294 ? 9.133 32.344 8.992 1 69.12 294 SER B C 1
ATOM 7178 O O . SER B 1 294 ? 9.445 31.156 8.898 1 69.12 294 SER B O 1
ATOM 7180 N N . THR B 1 295 ? 7.93 32.719 8.93 1 67.62 295 THR B N 1
ATOM 7181 C CA . THR B 1 295 ? 6.977 31.922 8.172 1 67.62 295 THR B CA 1
ATOM 7182 C C . THR B 1 295 ? 7.094 32.188 6.68 1 67.62 295 THR B C 1
ATOM 7184 O O . THR B 1 295 ? 7.391 33.312 6.273 1 67.62 295 THR B O 1
ATOM 7187 N N . PRO B 1 296 ? 7.094 31.062 5.934 1 66.75 296 PRO B N 1
ATOM 7188 C CA . PRO B 1 296 ? 7.164 31.297 4.492 1 66.75 296 PRO B CA 1
ATOM 7189 C C . PRO B 1 296 ? 6.113 32.281 4.004 1 66.75 296 PRO B C 1
ATOM 7191 O O . PRO B 1 296 ? 5.055 32.438 4.621 1 66.75 296 PRO B O 1
ATOM 7194 N N . PRO B 1 297 ? 6.48 33.031 2.951 1 57.22 297 PRO B N 1
ATOM 7195 C CA . PRO B 1 297 ? 5.555 34.031 2.406 1 57.22 297 PRO B CA 1
ATOM 7196 C C . PRO B 1 297 ? 4.219 33.406 1.976 1 57.22 297 PRO B C 1
ATOM 7198 O O . PRO B 1 297 ? 4.16 32.219 1.643 1 57.22 297 PRO B O 1
ATOM 7201 N N . ALA B 1 298 ? 3.281 34.219 2.107 1 56.84 298 ALA B N 1
ATOM 7202 C CA . ALA B 1 298 ? 1.908 33.812 1.797 1 56.84 298 ALA B CA 1
ATOM 7203 C C . ALA B 1 298 ? 1.809 33.219 0.392 1 56.84 298 ALA B C 1
ATOM 7205 O O . ALA B 1 298 ? 0.979 32.344 0.135 1 56.84 298 ALA B O 1
ATOM 7206 N N . GLU B 1 299 ? 2.594 33.719 -0.452 1 56.59 299 GLU B N 1
ATOM 7207 C CA . GLU B 1 299 ? 2.531 33.25 -1.838 1 56.59 299 GLU B CA 1
ATOM 7208 C C . GLU B 1 299 ? 2.852 31.766 -1.944 1 56.59 299 GLU B C 1
ATOM 7210 O O . GLU B 1 299 ? 2.287 31.062 -2.785 1 56.59 299 GLU B O 1
ATOM 7215 N N . ILE B 1 300 ? 3.697 31.422 -1.147 1 56.44 300 ILE B N 1
ATOM 7216 C CA . ILE B 1 300 ? 4.047 30 -1.182 1 56.44 300 ILE B CA 1
ATOM 7217 C C . ILE B 1 300 ? 2.939 29.188 -0.529 1 56.44 300 ILE B C 1
ATOM 7219 O O . ILE B 1 300 ? 2.756 28 -0.852 1 56.44 300 ILE B O 1
ATOM 7223 N N . ILE B 1 301 ? 2.17 29.875 0.26 1 60.22 301 ILE B N 1
ATOM 7224 C CA . ILE B 1 301 ? 1.246 29.141 1.125 1 60.22 301 ILE B CA 1
ATOM 7225 C C . ILE B 1 301 ? -0.041 28.844 0.363 1 60.22 301 ILE B C 1
ATOM 7227 O O . ILE B 1 301 ? -0.767 27.906 0.708 1 60.22 301 ILE B O 1
ATOM 7231 N N . THR B 1 302 ? -0.256 29.625 -0.679 1 59.12 302 THR B N 1
ATOM 7232 C CA . THR B 1 302 ? -1.485 29.234 -1.362 1 59.12 302 THR B CA 1
ATOM 7233 C C . THR B 1 302 ? -1.435 27.766 -1.78 1 59.12 302 THR B C 1
ATOM 7235 O O . THR B 1 302 ? -0.465 27.328 -2.4 1 59.12 302 THR B O 1
ATOM 7238 N N . PRO B 1 303 ? -2.416 27.109 -1.165 1 62.66 303 PRO B N 1
ATOM 7239 C CA . PRO B 1 303 ? -2.4 25.688 -1.528 1 62.66 303 PRO B CA 1
ATOM 7240 C C . PRO B 1 303 ? -2.367 25.469 -3.039 1 62.66 303 PRO B C 1
ATOM 7242 O O . PRO B 1 303 ? -3.113 26.125 -3.777 1 62.66 303 PRO B O 1
ATOM 7245 N N . PHE B 1 304 ? -1.386 24.734 -3.387 1 64.94 304 PHE B N 1
ATOM 7246 C CA . PHE B 1 304 ? -1.285 24.359 -4.793 1 64.94 304 PHE B CA 1
ATOM 7247 C C . PHE B 1 304 ? -2.467 23.484 -5.203 1 64.94 304 PHE B C 1
ATOM 7249 O O . PHE B 1 304 ? -2.719 23.297 -6.395 1 64.94 304 PHE B O 1
ATOM 7256 N N . THR B 1 305 ? -3.168 23.062 -4.086 1 70.06 305 THR B N 1
ATOM 7257 C CA . THR B 1 305 ? -4.238 22.141 -4.422 1 70.06 305 THR B CA 1
ATOM 7258 C C . THR B 1 305 ? -5.586 22.656 -3.932 1 70.06 305 THR B C 1
ATOM 7260 O O . THR B 1 305 ? -5.727 23.016 -2.762 1 70.06 305 THR B O 1
ATOM 7263 N N . ASP B 1 306 ? -6.434 22.828 -4.859 1 72.69 306 ASP B N 1
ATOM 7264 C CA . ASP B 1 306 ? -7.816 23.203 -4.586 1 72.69 306 ASP B CA 1
ATOM 7265 C C . ASP B 1 306 ? -8.664 21.969 -4.242 1 72.69 306 ASP B C 1
ATOM 7267 O O . ASP B 1 306 ? -8.602 20.953 -4.938 1 72.69 306 ASP B O 1
ATOM 7271 N N . LYS B 1 307 ? -9.422 22.047 -3.176 1 79.75 307 LYS B N 1
ATOM 7272 C CA . LYS B 1 307 ? -10.266 20.953 -2.717 1 79.75 307 LYS B CA 1
ATOM 7273 C C . LYS B 1 307 ? -11.375 20.656 -3.725 1 79.75 307 LYS B C 1
ATOM 7275 O O . LYS B 1 307 ? -11.945 19.562 -3.717 1 79.75 307 LYS B O 1
ATOM 7280 N N . GLN B 1 308 ? -11.656 21.594 -4.578 1 80.75 308 GLN B N 1
ATOM 7281 C CA . GLN B 1 308 ? -12.75 21.422 -5.527 1 80.75 308 GLN B CA 1
ATOM 7282 C C . GLN B 1 308 ? -12.289 20.672 -6.773 1 80.75 308 GLN B C 1
ATOM 7284 O O . GLN B 1 308 ? -13.109 20.188 -7.547 1 80.75 308 GLN B O 1
ATOM 7289 N N . GLU B 1 309 ? -11.008 20.531 -6.828 1 83.62 309 GLU B N 1
ATOM 7290 C CA . GLU B 1 309 ? -10.484 19.781 -7.965 1 83.62 309 GLU B CA 1
ATOM 7291 C C . GLU B 1 309 ? -10.672 18.266 -7.77 1 83.62 309 GLU B C 1
ATOM 7293 O O . GLU B 1 309 ? -10.664 17.781 -6.641 1 83.62 309 GLU B O 1
ATOM 7298 N N . PRO B 1 310 ? -10.922 17.625 -8.93 1 86.62 310 PRO B N 1
ATOM 7299 C CA . PRO B 1 310 ? -11.008 16.172 -8.828 1 86.62 310 PRO B CA 1
ATOM 7300 C C . PRO B 1 310 ? -9.734 15.531 -8.266 1 86.62 310 PRO B C 1
ATOM 7302 O O . PRO B 1 310 ? -8.664 16.141 -8.32 1 86.62 310 PRO B O 1
ATOM 7305 N N . TYR B 1 311 ? -9.953 14.477 -7.645 1 90.44 311 TYR B N 1
ATOM 7306 C CA . TYR B 1 311 ? -8.805 13.727 -7.145 1 90.44 311 TYR B CA 1
ATOM 7307 C C . TYR B 1 311 ? -7.816 13.438 -8.266 1 90.44 311 TYR B C 1
ATOM 7309 O O . TYR B 1 311 ? -8.172 12.82 -9.273 1 90.44 311 TYR B O 1
ATOM 7317 N N . LYS B 1 312 ? -6.629 13.836 -8.148 1 91.19 312 LYS B N 1
ATOM 7318 C CA . LYS B 1 312 ? -5.633 13.75 -9.211 1 91.19 312 LYS B CA 1
ATOM 7319 C C . LYS B 1 312 ? -4.906 12.414 -9.18 1 91.19 312 LYS B C 1
ATOM 7321 O O . LYS B 1 312 ? -4.496 11.945 -8.117 1 91.19 312 LYS B O 1
ATOM 7326 N N . ILE B 1 313 ? -4.844 11.82 -10.305 1 93.88 313 ILE B N 1
ATOM 7327 C CA . ILE B 1 313 ? -4.156 10.539 -10.453 1 93.88 313 ILE B CA 1
ATOM 7328 C C . ILE B 1 313 ? -3.209 10.602 -11.648 1 93.88 313 ILE B C 1
ATOM 7330 O O . ILE B 1 313 ? -3.607 11 -12.742 1 93.88 313 ILE B O 1
ATOM 7334 N N . SER B 1 314 ? -1.951 10.344 -11.406 1 93.75 314 SER B N 1
ATOM 7335 C CA . SER B 1 314 ? -0.935 10.195 -12.445 1 93.75 314 SER B CA 1
ATOM 7336 C C . SER B 1 314 ? -0.11 8.93 -12.242 1 93.75 314 SER B C 1
ATOM 7338 O O . SER B 1 314 ? 0.493 8.742 -11.18 1 93.75 314 SER B O 1
ATOM 7340 N N . THR B 1 315 ? -0.148 8.016 -13.195 1 94.06 315 THR B N 1
ATOM 7341 C CA . THR B 1 315 ? 0.577 6.75 -13.133 1 94.06 315 THR B CA 1
ATOM 7342 C C . THR B 1 315 ? 1.334 6.496 -14.43 1 94.06 315 THR B C 1
ATOM 7344 O O . THR B 1 315 ? 1.349 7.344 -15.32 1 94.06 315 THR B O 1
ATOM 7347 N N . GLY B 1 316 ? 2.035 5.367 -14.539 1 89.75 316 GLY B N 1
ATOM 7348 C CA . GLY B 1 316 ? 2.77 5.023 -15.742 1 89.75 316 GLY B CA 1
ATOM 7349 C C . GLY B 1 316 ? 4.215 5.484 -15.719 1 89.75 316 GLY B C 1
ATOM 7350 O O . GLY B 1 316 ? 4.715 5.918 -14.68 1 89.75 316 GLY B O 1
ATOM 7351 N N . PRO B 1 317 ? 4.828 5.238 -16.844 1 85.88 317 PRO B N 1
ATOM 7352 C CA . PRO B 1 317 ? 6.199 5.734 -16.938 1 85.88 317 PRO B CA 1
ATOM 7353 C C . PRO B 1 317 ? 6.273 7.258 -16.984 1 85.88 317 PRO B C 1
ATOM 7355 O O . PRO B 1 317 ? 5.262 7.922 -17.219 1 85.88 317 PRO B O 1
ATOM 7358 N N . GLY B 1 318 ? 7.48 7.746 -16.594 1 81 318 GLY B N 1
ATOM 7359 C CA . GLY B 1 318 ? 7.676 9.18 -16.719 1 81 318 GLY B CA 1
ATOM 7360 C C . GLY B 1 318 ? 7.781 9.656 -18.156 1 81 318 GLY B C 1
ATOM 7361 O O . GLY B 1 318 ? 7.68 8.852 -19.078 1 81 318 GLY B O 1
ATOM 7362 N N . ASN B 1 319 ? 7.84 10.891 -18.297 1 82.12 319 ASN B N 1
ATOM 7363 C CA . ASN B 1 319 ? 7.84 11.5 -19.625 1 82.12 319 ASN B CA 1
ATOM 7364 C C . ASN B 1 319 ? 9.25 11.547 -20.219 1 82.12 319 ASN B C 1
ATOM 7366 O O . ASN B 1 319 ? 9.406 11.648 -21.438 1 82.12 319 ASN B O 1
ATOM 7370 N N . LEU B 1 320 ? 10.273 11.422 -19.375 1 84.25 320 LEU B N 1
ATOM 7371 C CA . LEU B 1 320 ? 11.648 11.586 -19.844 1 84.25 320 LEU B CA 1
ATOM 7372 C C . LEU B 1 320 ? 12.266 10.242 -20.188 1 84.25 320 LEU B C 1
ATOM 7374 O O . LEU B 1 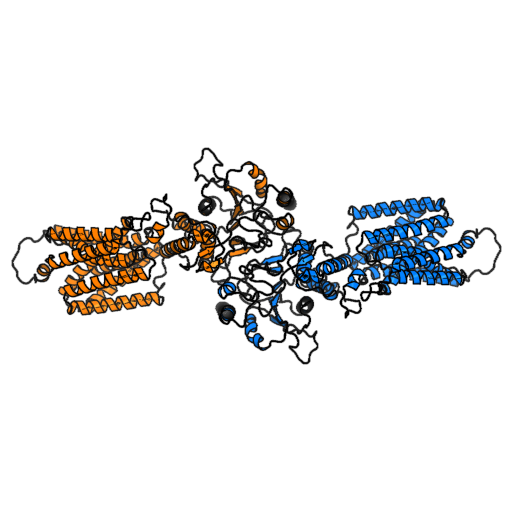320 ? 12.984 10.117 -21.172 1 84.25 320 LEU B O 1
ATOM 7378 N N . THR B 1 321 ? 12.047 9.305 -19.375 1 87.5 321 THR B N 1
ATOM 7379 C CA . THR B 1 321 ? 12.461 7.922 -19.594 1 87.5 321 THR B CA 1
ATOM 7380 C C . THR B 1 321 ? 11.344 6.953 -19.203 1 87.5 321 THR B C 1
ATOM 7382 O O . THR B 1 321 ? 10.266 7.375 -18.781 1 87.5 321 THR B O 1
ATOM 7385 N N . ALA B 1 322 ? 11.648 5.652 -19.391 1 89.44 322 ALA B N 1
ATOM 7386 C CA . ALA B 1 322 ? 10.656 4.633 -19.078 1 89.44 322 ALA B CA 1
ATOM 7387 C C . ALA B 1 322 ? 10.547 4.426 -17.562 1 89.44 322 ALA B C 1
ATOM 7389 O O . ALA B 1 322 ? 9.688 3.684 -17.094 1 89.44 322 ALA B O 1
ATOM 7390 N N . SER B 1 323 ? 11.43 5.133 -16.781 1 94.5 323 SER B N 1
ATOM 7391 C CA . SER B 1 323 ? 11.359 5.039 -15.328 1 94.5 323 SER B CA 1
ATOM 7392 C C . SER B 1 323 ? 10.164 5.801 -14.781 1 94.5 323 SER B C 1
ATOM 7394 O O . SER B 1 323 ? 9.883 6.922 -15.211 1 94.5 323 SER B O 1
ATOM 7396 N N . PRO B 1 324 ? 9.484 5.188 -13.859 1 95.31 324 PRO B N 1
ATOM 7397 C CA . PRO B 1 324 ? 8.391 5.922 -13.219 1 95.31 324 PRO B CA 1
ATOM 7398 C C . PRO B 1 324 ? 8.875 7.156 -12.461 1 95.31 324 PRO B C 1
ATOM 7400 O O . PRO B 1 324 ? 8.078 8.047 -12.148 1 95.31 324 PRO B O 1
ATOM 7403 N N . PHE B 1 325 ? 10.227 7.289 -12.188 1 97.12 325 PHE B N 1
ATOM 7404 C CA . PHE B 1 325 ? 10.789 8.391 -11.422 1 97.12 325 PHE B CA 1
ATOM 7405 C C . PHE B 1 325 ? 11.508 9.375 -12.336 1 97.12 325 PHE B C 1
ATOM 7407 O O . PHE B 1 325 ? 12.281 10.219 -11.875 1 97.12 325 PHE B O 1
ATOM 7414 N N . SER B 1 326 ? 11.242 9.312 -13.609 1 95.62 326 SER B N 1
ATOM 7415 C CA . SER B 1 326 ? 11.977 10.117 -14.57 1 95.62 326 SER B CA 1
ATOM 7416 C C . SER B 1 326 ? 11.812 11.609 -14.289 1 95.62 326 SER B C 1
ATOM 7418 O O . SER B 1 326 ? 12.695 12.406 -14.602 1 95.62 326 SER B O 1
ATOM 7420 N N . ASN B 1 327 ? 10.711 12.016 -13.656 1 97.12 327 ASN B N 1
ATOM 7421 C CA . ASN B 1 327 ? 10.445 13.406 -13.32 1 97.12 327 ASN B CA 1
ATOM 7422 C C . ASN B 1 327 ? 10.469 13.641 -11.812 1 97.12 327 ASN B C 1
ATOM 7424 O O . ASN B 1 327 ? 9.773 14.523 -11.305 1 97.12 327 ASN B O 1
ATOM 7428 N N . THR B 1 328 ? 11.195 12.852 -11.133 1 98.25 328 THR B N 1
ATOM 7429 C CA . THR B 1 328 ? 11.289 12.93 -9.68 1 98.25 328 THR B CA 1
ATOM 7430 C C . THR B 1 328 ? 12.727 13.211 -9.242 1 98.25 328 THR B C 1
ATOM 7432 O O . THR B 1 328 ? 13.672 12.688 -9.836 1 98.25 328 THR B O 1
ATOM 7435 N N . LEU B 1 329 ? 12.906 14.109 -8.336 1 98.69 329 LEU B N 1
ATOM 7436 C CA . LEU B 1 329 ? 14.211 14.305 -7.711 1 98.69 329 LEU B CA 1
ATOM 7437 C C . LEU B 1 329 ? 14.414 13.328 -6.559 1 98.69 329 LEU B C 1
ATOM 7439 O O . LEU B 1 329 ? 13.555 13.203 -5.684 1 98.69 329 LEU B O 1
ATOM 7443 N N . ALA B 1 330 ? 15.477 12.586 -6.598 1 98.81 330 ALA B N 1
ATOM 7444 C CA . ALA B 1 330 ? 15.859 11.719 -5.484 1 98.81 330 ALA B CA 1
ATOM 7445 C C . ALA B 1 330 ? 16.797 12.445 -4.516 1 98.81 330 ALA B C 1
ATOM 7447 O O . ALA B 1 330 ? 17.891 12.867 -4.895 1 98.81 330 ALA B O 1
ATOM 7448 N N . MET B 1 331 ? 16.328 12.633 -3.326 1 98.75 331 MET B N 1
ATOM 7449 C CA . MET B 1 331 ? 17.172 13.211 -2.287 1 98.75 331 MET B CA 1
ATOM 7450 C C . MET B 1 331 ? 17.672 12.133 -1.337 1 98.75 331 MET B C 1
ATOM 7452 O O . MET B 1 331 ? 16.906 11.562 -0.568 1 98.75 331 MET B O 1
ATOM 7456 N N . ILE B 1 332 ? 18.953 11.93 -1.344 1 98.38 332 ILE B N 1
ATOM 7457 C CA . ILE B 1 332 ? 19.578 10.898 -0.517 1 98.38 332 ILE B CA 1
ATOM 7458 C C . ILE B 1 332 ? 20.297 11.539 0.661 1 98.38 332 ILE B C 1
ATOM 7460 O O . ILE B 1 332 ? 21.188 12.367 0.469 1 98.38 332 ILE B O 1
ATOM 7464 N N . ARG B 1 333 ? 19.984 11.078 1.84 1 97.56 333 ARG B N 1
ATOM 7465 C CA . ARG B 1 333 ? 20.5 11.719 3.051 1 97.56 333 ARG B CA 1
ATOM 7466 C C . ARG B 1 333 ? 21.562 10.852 3.715 1 97.56 333 ARG B C 1
ATOM 7468 O O . ARG B 1 333 ? 21.375 9.648 3.879 1 97.56 333 ARG B O 1
ATOM 7475 N N . TRP B 1 334 ? 22.75 11.547 4.07 1 95.38 334 TRP B N 1
ATOM 7476 C CA . TRP B 1 334 ? 23.766 11.016 4.973 1 95.38 334 TRP B CA 1
ATOM 7477 C C . TRP B 1 334 ? 23.781 11.781 6.289 1 95.38 334 TRP B C 1
ATOM 7479 O O . TRP B 1 334 ? 23.656 13.008 6.301 1 95.38 334 TRP B O 1
ATOM 7489 N N . ASN B 1 335 ? 23.891 11.047 7.391 1 92.56 335 ASN B N 1
ATOM 7490 C CA . ASN B 1 335 ? 23.969 11.727 8.68 1 92.56 335 ASN B CA 1
ATOM 7491 C C . ASN B 1 335 ? 25.406 12.117 9.016 1 92.56 335 ASN B C 1
ATOM 7493 O O . ASN B 1 335 ? 25.641 12.945 9.906 1 92.56 335 ASN B O 1
ATOM 7497 N N . ALA B 1 336 ? 26.328 11.508 8.398 1 92.88 336 ALA B N 1
ATOM 7498 C CA . ALA B 1 336 ? 27.75 11.805 8.562 1 92.88 336 ALA B CA 1
ATOM 7499 C C . ALA B 1 336 ? 28.484 11.734 7.223 1 92.88 336 ALA B C 1
ATOM 7501 O O . ALA B 1 336 ? 27.969 11.141 6.266 1 92.88 336 ALA B O 1
ATOM 7502 N N . LYS B 1 337 ? 29.609 12.328 7.262 1 93.38 337 LYS B N 1
ATOM 7503 C CA . LYS B 1 337 ? 30.375 12.375 6.023 1 93.38 337 LYS B CA 1
ATOM 7504 C C . LYS B 1 337 ? 30.891 10.992 5.648 1 93.38 337 LYS B C 1
ATOM 7506 O O . LYS B 1 337 ? 31.641 10.375 6.41 1 93.38 337 LYS B O 1
ATOM 7511 N N . ARG B 1 338 ? 30.453 10.492 4.488 1 92.19 338 ARG B N 1
ATOM 7512 C CA . ARG B 1 338 ? 30.859 9.195 3.953 1 92.19 338 ARG B CA 1
ATOM 7513 C C . ARG B 1 338 ? 31 9.25 2.434 1 92.19 338 ARG B C 1
ATOM 7515 O O . ARG B 1 338 ? 30.234 8.602 1.715 1 92.19 338 ARG B O 1
ATOM 7522 N N . MET B 1 339 ? 32.031 9.758 1.985 1 92.56 339 MET B N 1
ATOM 7523 C CA . MET B 1 339 ? 32.219 10.008 0.56 1 92.56 339 MET B CA 1
ATOM 7524 C C . MET B 1 339 ? 32.469 8.703 -0.193 1 92.56 339 MET B C 1
ATOM 7526 O O . MET B 1 339 ? 32.156 8.602 -1.384 1 92.56 339 MET B O 1
ATOM 7530 N N . GLU B 1 340 ? 32.906 7.676 0.48 1 91.25 340 GLU B N 1
ATOM 7531 C CA . GLU B 1 340 ? 33.25 6.406 -0.152 1 91.25 340 GLU B CA 1
ATOM 7532 C C . GLU B 1 340 ? 32 5.684 -0.663 1 91.25 340 GLU B C 1
ATOM 7534 O O . GLU B 1 340 ? 32.094 4.793 -1.513 1 91.25 340 GLU B O 1
ATOM 7539 N N . ARG B 1 341 ? 30.875 6.059 -0.228 1 92.19 341 ARG B N 1
ATOM 7540 C CA . ARG B 1 341 ? 29.641 5.359 -0.601 1 92.19 341 ARG B CA 1
ATOM 7541 C C . ARG B 1 341 ? 28.938 6.074 -1.745 1 92.19 341 ARG B C 1
ATOM 7543 O O . ARG B 1 341 ? 28 5.527 -2.342 1 92.19 341 ARG B O 1
ATOM 7550 N N . VAL B 1 342 ? 29.297 7.262 -2.088 1 94.75 342 VAL B N 1
ATOM 7551 C CA . VAL B 1 342 ? 28.609 8.125 -3.031 1 94.75 342 VAL B CA 1
ATOM 7552 C C . VAL B 1 342 ? 28.562 7.461 -4.406 1 94.75 342 VAL B C 1
ATOM 7554 O O . VAL B 1 342 ? 27.5 7.422 -5.051 1 94.75 342 VAL B O 1
ATOM 7557 N N . PRO B 1 343 ? 29.641 6.832 -4.891 1 94.38 343 PRO B N 1
ATOM 7558 C CA . PRO B 1 343 ? 29.594 6.223 -6.219 1 94.38 343 PRO B CA 1
ATOM 7559 C C . PRO B 1 343 ? 28.531 5.121 -6.32 1 94.38 343 PRO B C 1
ATOM 7561 O O . PRO B 1 343 ? 27.875 4.988 -7.352 1 94.38 343 PRO B O 1
ATOM 7564 N N . LEU B 1 344 ? 28.391 4.383 -5.324 1 94.25 344 LEU B N 1
ATOM 7565 C CA . LEU B 1 344 ? 27.391 3.316 -5.324 1 94.25 344 LEU B CA 1
ATOM 7566 C C . LEU B 1 344 ? 25.984 3.893 -5.398 1 94.25 344 LEU B C 1
ATOM 7568 O O . LEU B 1 344 ? 25.125 3.365 -6.117 1 94.25 344 LEU B O 1
ATOM 7572 N N . LEU B 1 345 ? 25.781 4.938 -4.727 1 95.69 345 LEU B N 1
ATOM 7573 C CA . LEU B 1 345 ? 24.438 5.52 -4.676 1 95.69 345 LEU B CA 1
ATOM 7574 C C . LEU B 1 345 ? 24.125 6.281 -5.961 1 95.69 345 LEU B C 1
ATOM 7576 O O . LEU B 1 345 ? 22.953 6.527 -6.273 1 95.69 345 LEU B O 1
ATOM 7580 N N . MET B 1 346 ? 25.125 6.648 -6.707 1 97.12 346 MET B N 1
ATOM 7581 C CA . MET B 1 346 ? 24.906 7.344 -7.973 1 97.12 346 MET B CA 1
ATOM 7582 C C . MET B 1 346 ? 24.359 6.391 -9.031 1 97.12 346 MET B C 1
ATOM 7584 O O . MET B 1 346 ? 23.922 6.824 -10.094 1 97.12 346 MET B O 1
ATOM 7588 N N . LYS B 1 347 ? 24.297 5.105 -8.695 1 97.19 347 LYS B N 1
ATOM 7589 C CA . LYS B 1 347 ? 23.641 4.141 -9.57 1 97.19 347 LYS B CA 1
ATOM 7590 C C . LYS B 1 347 ? 22.141 4.445 -9.711 1 97.19 347 LYS B C 1
ATOM 7592 O O . LYS B 1 347 ? 21.484 3.932 -10.609 1 97.19 347 LYS B O 1
ATOM 7597 N N . TYR B 1 348 ? 21.625 5.312 -8.883 1 98.06 348 TYR B N 1
ATOM 7598 C CA . TYR B 1 348 ? 20.234 5.742 -8.961 1 98.06 348 TYR B CA 1
ATOM 7599 C C . TYR B 1 348 ? 20.047 6.785 -10.062 1 98.06 348 TYR B C 1
ATOM 7601 O O . TYR B 1 348 ? 18.922 7.07 -10.469 1 98.06 348 TYR B O 1
ATOM 7609 N N . LYS B 1 349 ? 21.047 7.395 -10.594 1 97.19 349 LYS B N 1
ATOM 7610 C CA . LYS B 1 349 ? 21.016 8.57 -11.461 1 97.19 349 LYS B CA 1
ATOM 7611 C C . LYS B 1 349 ? 20.188 8.305 -12.719 1 97.19 349 LYS B C 1
ATOM 7613 O O . LYS B 1 349 ? 19.391 9.141 -13.125 1 97.19 349 LYS B O 1
ATOM 7618 N N . PRO B 1 350 ? 20.281 7.109 -13.352 1 96.19 350 PRO B N 1
ATOM 7619 C CA . PRO B 1 350 ? 19.547 6.902 -14.609 1 96.19 350 PRO B CA 1
ATOM 7620 C C . PRO B 1 350 ? 18.031 6.879 -14.406 1 96.19 350 PRO B C 1
ATOM 7622 O O . PRO B 1 350 ? 17.281 7.027 -15.367 1 96.19 350 PRO B O 1
ATOM 7625 N N . PHE B 1 351 ? 17.594 6.691 -13.219 1 97.31 351 PHE B N 1
ATOM 7626 C CA . PHE B 1 351 ? 16.172 6.457 -12.984 1 97.31 351 PHE B CA 1
ATOM 7627 C C . PHE B 1 351 ? 15.461 7.758 -12.625 1 97.31 351 PHE B C 1
ATOM 7629 O O . PHE B 1 351 ? 14.234 7.852 -12.734 1 97.31 351 PHE B O 1
ATOM 7636 N N . TYR B 1 352 ? 16.188 8.719 -12.219 1 97.75 352 TYR B N 1
ATOM 7637 C CA . TYR B 1 352 ? 15.609 9.945 -11.68 1 97.75 352 TYR B CA 1
ATOM 7638 C C . TYR B 1 352 ? 15.969 11.141 -12.555 1 97.75 352 TYR B C 1
ATOM 7640 O O . TYR B 1 352 ? 16.891 11.07 -13.367 1 97.75 352 TYR B O 1
ATOM 7648 N N . HIS B 1 353 ? 15.133 12.266 -12.414 1 97.25 353 HIS B N 1
ATOM 7649 C CA . HIS B 1 353 ? 15.469 13.531 -13.062 1 97.25 353 HIS B CA 1
ATOM 7650 C C . HIS B 1 353 ? 16.812 14.062 -12.562 1 97.25 353 HIS B C 1
ATOM 7652 O O . HIS B 1 353 ? 17.656 14.477 -13.359 1 97.25 353 HIS B O 1
ATOM 7658 N N . THR B 1 354 ? 16.922 14.055 -11.242 1 97.75 354 THR B N 1
ATOM 7659 C CA . THR B 1 354 ? 18.094 14.555 -10.531 1 97.75 354 THR B CA 1
ATOM 7660 C C . THR B 1 354 ? 18.328 13.773 -9.242 1 97.75 354 THR B C 1
ATOM 7662 O O . THR B 1 354 ? 17.375 13.406 -8.555 1 97.75 354 THR B O 1
ATOM 7665 N N . VAL B 1 355 ? 19.562 13.469 -8.977 1 98.38 355 VAL B N 1
ATOM 7666 C CA . VAL B 1 355 ? 19.922 12.883 -7.691 1 98.38 355 VAL B CA 1
ATOM 7667 C C . VAL B 1 355 ? 20.594 13.945 -6.816 1 98.38 355 VAL B C 1
ATOM 7669 O O . VAL B 1 355 ? 21.578 14.57 -7.223 1 98.38 355 VAL B O 1
ATOM 7672 N N . HIS B 1 356 ? 20 14.219 -5.715 1 98.56 356 HIS B N 1
ATOM 7673 C CA . HIS B 1 356 ? 20.469 15.18 -4.73 1 98.56 356 HIS B CA 1
ATOM 7674 C C . HIS B 1 356 ? 21.141 14.477 -3.553 1 98.56 356 HIS B C 1
ATOM 7676 O O . HIS B 1 356 ? 20.516 13.672 -2.869 1 98.56 356 HIS B O 1
ATOM 7682 N N . ILE B 1 357 ? 22.391 14.812 -3.297 1 97.94 357 ILE B N 1
ATOM 7683 C CA . ILE B 1 357 ? 23.141 14.25 -2.178 1 97.94 357 ILE B CA 1
ATOM 7684 C C . ILE B 1 357 ? 23.141 15.234 -1.011 1 97.94 357 ILE B C 1
ATOM 7686 O O . ILE B 1 357 ? 23.656 16.344 -1.123 1 97.94 357 ILE B O 1
ATOM 7690 N N . SER B 1 358 ? 22.5 14.867 0.087 1 97.56 358 SER B N 1
ATOM 7691 C CA . SER B 1 358 ? 22.516 15.656 1.316 1 97.56 358 SER B CA 1
ATOM 7692 C C . SER B 1 358 ? 23.469 15.047 2.346 1 97.56 358 SER B C 1
ATOM 7694 O O . SER B 1 358 ? 23.125 14.055 2.994 1 97.56 358 SER B O 1
ATOM 7696 N N . MET B 1 359 ? 24.625 15.656 2.578 1 96.56 359 MET B N 1
ATOM 7697 C CA . MET B 1 359 ? 25.703 15.133 3.418 1 96.56 359 MET B CA 1
ATOM 7698 C C . MET B 1 359 ? 26.422 16.25 4.152 1 96.56 359 MET B C 1
ATOM 7700 O O . MET B 1 359 ? 26.984 17.156 3.521 1 96.56 359 MET B O 1
ATOM 7704 N N . PRO B 1 360 ? 26.359 16.141 5.512 1 95.12 360 PRO B N 1
ATOM 7705 C CA . PRO B 1 360 ? 27.062 17.188 6.25 1 95.12 360 PRO B CA 1
ATOM 7706 C C . PRO B 1 360 ? 28.547 17.266 5.906 1 95.12 360 PRO B C 1
ATOM 7708 O O . PRO B 1 360 ? 29.203 16.234 5.715 1 95.12 360 PRO B O 1
ATOM 7711 N N . GLU B 1 361 ? 29.109 18.5 5.773 1 92.25 361 GLU B N 1
ATOM 7712 C CA . GLU B 1 361 ? 30.516 18.781 5.602 1 92.25 361 GLU B CA 1
ATOM 7713 C C . GLU B 1 361 ? 31.031 18.266 4.266 1 92.25 361 GLU B C 1
ATOM 7715 O O . GLU B 1 361 ? 32.219 17.922 4.133 1 92.25 361 GLU B O 1
ATOM 7720 N N . MET B 1 362 ? 30.125 18.078 3.365 1 91.12 362 MET B N 1
ATOM 7721 C CA . MET B 1 362 ? 30.516 17.547 2.066 1 91.12 362 MET B CA 1
ATOM 7722 C C . MET B 1 362 ? 31.375 18.547 1.301 1 91.12 362 MET B C 1
ATOM 7724 O O . MET B 1 362 ? 32.406 18.172 0.702 1 91.12 362 MET B O 1
ATOM 7728 N N . ILE B 1 363 ? 30.891 19.781 1.339 1 89.25 363 ILE B N 1
ATOM 7729 C CA . ILE B 1 363 ? 31.609 20.828 0.643 1 89.25 363 ILE B CA 1
ATOM 7730 C C . ILE B 1 363 ? 32.344 21.719 1.656 1 89.25 363 ILE B C 1
ATOM 7732 O O . ILE B 1 363 ? 31.719 22.469 2.393 1 89.25 363 ILE B O 1
ATOM 7736 N N . GLU B 1 364 ? 33.625 21.703 1.819 1 86.38 364 GLU B N 1
ATOM 7737 C CA . GLU B 1 364 ? 34.438 22.312 2.854 1 86.38 364 GLU B CA 1
ATOM 7738 C C . GLU B 1 364 ? 34.312 23.828 2.85 1 86.38 364 GLU B C 1
ATOM 7740 O O . GLU B 1 364 ? 34.25 24.453 3.91 1 86.38 364 GLU B O 1
ATOM 7745 N N . ASP B 1 365 ? 34.25 24.594 1.759 1 87.88 365 ASP B N 1
ATOM 7746 C CA . ASP B 1 365 ? 34.344 26.047 1.722 1 87.88 365 ASP B CA 1
ATOM 7747 C C . ASP B 1 365 ? 32.938 26.672 1.663 1 87.88 365 ASP B C 1
ATOM 7749 O O . ASP B 1 365 ? 32.781 27.844 1.328 1 87.88 365 ASP B O 1
ATOM 7753 N N . LYS B 1 366 ? 31.969 25.906 2.1 1 91.38 366 LYS B N 1
ATOM 7754 C CA . LYS B 1 366 ? 30.609 26.438 2.07 1 91.38 366 LYS B CA 1
ATOM 7755 C C . LYS B 1 366 ? 29.969 26.359 3.449 1 91.38 366 LYS B C 1
ATOM 7757 O O . LYS B 1 366 ? 30.312 25.5 4.258 1 91.38 366 LYS B O 1
ATOM 7762 N N . PRO B 1 367 ? 29.141 27.297 3.748 1 90.75 367 PRO B N 1
ATOM 7763 C CA . PRO B 1 367 ? 28.438 27.281 5.035 1 90.75 367 PRO B CA 1
ATOM 7764 C C . PRO B 1 367 ? 27.562 26.047 5.203 1 90.75 367 PRO B C 1
ATOM 7766 O O . PRO B 1 367 ? 27.281 25.344 4.227 1 90.75 367 PRO B O 1
ATOM 7769 N N . GLU B 1 368 ? 27.141 25.781 6.387 1 88.44 368 GLU B N 1
ATOM 7770 C CA . GLU B 1 368 ? 26.359 24.594 6.754 1 88.44 368 GLU B CA 1
ATOM 7771 C C . GLU B 1 368 ? 24.984 24.625 6.105 1 88.44 368 GLU B C 1
ATOM 7773 O O . GLU B 1 368 ? 24.359 23.578 5.922 1 88.44 368 GLU B O 1
ATOM 7778 N N . ASP B 1 369 ? 24.484 25.766 5.711 1 87 369 ASP B N 1
ATOM 7779 C CA . ASP B 1 369 ? 23.141 25.859 5.152 1 87 369 ASP B CA 1
ATOM 7780 C C . ASP B 1 369 ? 23.188 25.969 3.629 1 87 369 ASP B C 1
ATOM 7782 O O . ASP B 1 369 ? 22.156 26.219 2.99 1 87 369 ASP B O 1
ATOM 7786 N N . TRP B 1 370 ? 24.359 25.75 3.086 1 92.94 370 TRP B N 1
ATOM 7787 C CA . TRP B 1 370 ? 24.5 25.828 1.637 1 92.94 370 TRP B CA 1
ATOM 7788 C C . TRP B 1 370 ? 23.797 24.656 0.958 1 92.94 370 TRP B C 1
ATOM 7790 O O . TRP B 1 370 ? 23.859 23.531 1.438 1 92.94 370 TRP B O 1
ATOM 7800 N N . HIS B 1 371 ? 23.047 24.953 -0.131 1 95.44 371 HIS B N 1
ATOM 7801 C CA . HIS B 1 371 ? 22.406 23.891 -0.915 1 95.44 371 HIS B CA 1
ATOM 7802 C C . HIS B 1 371 ? 22.188 24.344 -2.355 1 95.44 371 HIS B C 1
ATOM 7804 O O . HIS B 1 371 ? 22.156 25.547 -2.645 1 95.44 371 HIS B O 1
ATOM 7810 N N . ASN B 1 372 ? 22.141 23.547 -3.246 1 96 372 ASN B N 1
ATOM 7811 C CA . ASN B 1 372 ? 21.719 23.672 -4.637 1 96 372 ASN B CA 1
ATOM 7812 C C . ASN B 1 372 ? 20.875 22.484 -5.086 1 96 372 ASN B C 1
ATOM 7814 O O . ASN B 1 372 ? 20.312 21.781 -4.254 1 96 372 ASN B O 1
ATOM 7818 N N . LEU B 1 373 ? 20.719 22.344 -6.309 1 96.75 373 LEU B N 1
ATOM 7819 C CA . LEU B 1 373 ? 19.797 21.312 -6.793 1 96.75 373 LEU B CA 1
ATOM 7820 C C . LEU B 1 373 ? 20.359 19.922 -6.547 1 96.75 373 LEU B C 1
ATOM 7822 O O . LEU B 1 373 ? 19.609 18.984 -6.312 1 96.75 373 LEU B O 1
ATOM 7826 N N . THR B 1 374 ? 21.703 19.75 -6.496 1 97.19 374 THR B N 1
ATOM 7827 C CA . THR B 1 374 ? 22.297 18.406 -6.469 1 97.19 374 THR B CA 1
ATOM 7828 C C . THR B 1 374 ? 22.938 18.125 -5.113 1 97.19 374 THR B C 1
ATOM 7830 O O . THR B 1 374 ? 23.219 16.969 -4.785 1 97.19 374 THR B O 1
ATOM 7833 N N . HIS B 1 375 ? 23.219 19.25 -4.312 1 96.62 375 HIS B N 1
ATOM 7834 C CA . HIS B 1 375 ? 23.938 19.016 -3.066 1 96.62 375 HIS B CA 1
ATOM 7835 C C . HIS B 1 375 ? 23.406 19.891 -1.948 1 96.62 375 HIS B C 1
ATOM 7837 O O . HIS B 1 375 ? 22.953 21.016 -2.199 1 96.62 375 HIS B O 1
ATOM 7843 N N . SER B 1 376 ? 23.438 19.328 -0.774 1 96.56 376 SER B N 1
ATOM 7844 C CA . SER B 1 376 ? 23.203 20.094 0.449 1 96.56 376 SER B CA 1
ATOM 7845 C C . SER B 1 376 ? 24.031 19.547 1.607 1 96.56 376 SER B C 1
ATOM 7847 O O . SER B 1 376 ? 24.5 18.406 1.554 1 96.56 376 SER B O 1
ATOM 7849 N N . GLN B 1 377 ? 24.312 20.312 2.607 1 95.44 377 GLN B N 1
ATOM 7850 C CA . GLN B 1 377 ? 25.141 19.859 3.719 1 95.44 377 GLN B CA 1
ATOM 7851 C C . GLN B 1 377 ? 24.516 20.234 5.062 1 95.44 377 GLN B C 1
ATOM 7853 O O . GLN B 1 377 ? 25.219 20.609 6 1 95.44 377 GLN B O 1
ATOM 7858 N N . TYR B 1 378 ? 23.188 20.141 5.09 1 93.5 378 TYR B N 1
ATOM 7859 C CA . TYR B 1 378 ? 22.438 20.406 6.312 1 93.5 378 TYR B CA 1
ATOM 7860 C C . TYR B 1 378 ? 22.938 19.516 7.453 1 93.5 378 TYR B C 1
ATOM 7862 O O . TYR B 1 378 ? 23.062 18.297 7.301 1 93.5 378 TYR B O 1
ATOM 7870 N N . THR B 1 379 ? 23.203 20.031 8.641 1 92.12 379 THR B N 1
ATOM 7871 C CA . THR B 1 379 ? 23.906 19.297 9.688 1 92.12 379 THR B CA 1
ATOM 7872 C C . THR B 1 379 ? 22.922 18.703 10.688 1 92.12 379 THR B C 1
ATOM 7874 O O . THR B 1 379 ? 23.281 17.781 11.438 1 92.12 379 THR B O 1
ATOM 7877 N N . HIS B 1 380 ? 21.719 19.203 10.781 1 90.25 380 HIS B N 1
ATOM 7878 C CA . HIS B 1 380 ? 20.766 18.75 11.797 1 90.25 380 HIS B CA 1
ATOM 7879 C C . HIS B 1 380 ? 19.906 17.594 11.273 1 90.25 380 HIS B C 1
ATOM 7881 O O . HIS B 1 380 ? 18.875 17.828 10.633 1 90.25 380 HIS B O 1
ATOM 7887 N N . HIS B 1 381 ? 20.203 16.391 11.641 1 90.69 381 HIS B N 1
ATOM 7888 C CA . HIS B 1 381 ? 19.484 15.227 11.141 1 90.69 381 HIS B CA 1
ATOM 7889 C C . HIS B 1 381 ? 18.094 15.141 11.758 1 90.69 381 HIS B C 1
ATOM 7891 O O . HIS B 1 381 ? 17.172 14.578 11.148 1 90.69 381 HIS B O 1
ATOM 7897 N N . GLU B 1 382 ? 17.875 15.703 12.93 1 92.56 382 GLU B N 1
ATOM 7898 C CA . GLU B 1 382 ? 16.594 15.633 13.633 1 92.56 382 GLU B CA 1
ATOM 7899 C C . GLU B 1 382 ? 15.523 16.453 12.906 1 92.56 382 GLU B C 1
ATOM 7901 O O . GLU B 1 382 ? 14.336 16.156 13 1 92.56 382 GLU B O 1
ATOM 7906 N N . THR B 1 383 ? 15.93 17.5 12.18 1 95 383 THR B N 1
ATOM 7907 C CA . THR B 1 383 ? 14.992 18.359 11.469 1 95 383 THR B CA 1
ATOM 7908 C C . THR B 1 383 ? 15.305 18.375 9.969 1 95 383 THR B C 1
ATOM 7910 O O . THR B 1 383 ? 15.227 19.422 9.328 1 95 383 THR B O 1
ATOM 7913 N N . ILE B 1 384 ? 15.664 17.281 9.414 1 96.5 384 ILE B N 1
ATOM 7914 C CA . ILE B 1 384 ? 16.109 17.156 8.031 1 96.5 384 ILE B CA 1
ATOM 7915 C C . ILE B 1 384 ? 15 17.641 7.09 1 96.5 384 ILE B C 1
ATOM 7917 O O . ILE B 1 384 ? 15.281 18.062 5.969 1 96.5 384 ILE B O 1
ATOM 7921 N N . TYR B 1 385 ? 13.719 17.641 7.559 1 97.5 385 TYR B N 1
ATOM 7922 C CA . TYR B 1 385 ? 12.609 18.078 6.719 1 97.5 385 TYR B CA 1
ATOM 7923 C C . TYR B 1 385 ? 12.742 19.562 6.383 1 97.5 385 TYR B C 1
ATOM 7925 O O . TYR B 1 385 ? 12.133 20.031 5.418 1 97.5 385 TYR B O 1
ATOM 7933 N N . MET B 1 386 ? 13.547 20.359 7.117 1 94.62 386 MET B N 1
ATOM 7934 C CA . MET B 1 386 ? 13.812 21.75 6.777 1 94.62 386 MET B CA 1
ATOM 7935 C C . MET B 1 386 ? 14.641 21.859 5.5 1 94.62 386 MET B C 1
ATOM 7937 O O . MET B 1 386 ? 14.352 22.688 4.637 1 94.62 386 MET B O 1
ATOM 7941 N N . GLN B 1 387 ? 15.656 21.016 5.418 1 96.19 387 GLN B N 1
ATOM 7942 C CA . GLN B 1 387 ? 16.453 21.016 4.195 1 96.19 387 GLN B CA 1
ATOM 7943 C C . GLN B 1 387 ? 15.633 20.516 3.01 1 96.19 387 GLN B C 1
ATOM 7945 O O . GLN B 1 387 ? 15.789 21 1.89 1 96.19 387 GLN B O 1
ATOM 7950 N N . VAL B 1 388 ? 14.789 19.484 3.244 1 98.12 388 VAL B N 1
ATOM 7951 C CA . VAL B 1 388 ? 13.906 19 2.193 1 98.12 388 VAL B CA 1
ATOM 7952 C C . VAL B 1 388 ? 13.039 20.141 1.677 1 98.12 388 VAL B C 1
ATOM 7954 O O . VAL B 1 388 ? 12.898 20.312 0.465 1 98.12 388 VAL B O 1
ATOM 7957 N N . ALA B 1 389 ? 12.492 20.922 2.574 1 95.69 389 ALA B N 1
ATOM 7958 C CA . ALA B 1 389 ? 11.656 22.062 2.225 1 95.69 389 ALA B CA 1
ATOM 7959 C C . ALA B 1 389 ? 12.438 23.094 1.401 1 95.69 389 ALA B C 1
ATOM 7961 O O . ALA B 1 389 ? 11.914 23.641 0.429 1 95.69 389 ALA B O 1
ATOM 7962 N N . ARG B 1 390 ? 13.672 23.359 1.783 1 94.94 390 ARG B N 1
ATOM 7963 C CA . ARG B 1 390 ? 14.508 24.297 1.03 1 94.94 390 ARG B CA 1
ATOM 7964 C C . ARG B 1 390 ? 14.734 23.797 -0.395 1 94.94 390 ARG B C 1
ATOM 7966 O O . ARG B 1 390 ? 14.727 24.578 -1.341 1 94.94 390 ARG B O 1
ATOM 7973 N N . THR B 1 391 ? 14.969 22.531 -0.466 1 97.38 391 THR B N 1
ATOM 7974 C CA . THR B 1 391 ? 15.148 21.938 -1.786 1 97.38 391 THR B CA 1
ATOM 7975 C C . THR B 1 391 ? 13.867 22.031 -2.605 1 97.38 391 THR B C 1
ATOM 7977 O O . THR B 1 391 ? 13.906 22.344 -3.801 1 97.38 391 THR B O 1
ATOM 7980 N N . MET B 1 392 ? 12.734 21.781 -1.957 1 96.38 392 MET B N 1
ATOM 7981 C CA . MET B 1 392 ? 11.445 21.906 -2.629 1 96.38 392 MET B CA 1
ATOM 7982 C C . MET B 1 392 ? 11.234 23.328 -3.137 1 96.38 392 MET B C 1
ATOM 7984 O O . MET B 1 392 ? 10.719 23.531 -4.238 1 96.38 392 MET B O 1
ATOM 7988 N N . LYS B 1 393 ? 11.562 24.297 -2.33 1 93.12 393 LYS B N 1
ATOM 7989 C CA . LYS B 1 393 ? 11.445 25.688 -2.74 1 93.12 393 LYS B CA 1
ATOM 7990 C C . LYS B 1 393 ? 12.297 25.984 -3.975 1 93.12 393 LYS B C 1
ATOM 7992 O O . LYS B 1 393 ? 11.844 26.656 -4.902 1 93.12 393 LYS B O 1
ATOM 7997 N N . LEU B 1 394 ? 13.508 25.469 -3.963 1 95.06 394 LEU B N 1
ATOM 7998 C CA . LEU B 1 394 ? 14.391 25.625 -5.113 1 95.06 394 LEU B CA 1
ATOM 7999 C C . LEU B 1 394 ? 13.766 25 -6.363 1 95.06 394 LEU B C 1
ATOM 8001 O O . LEU B 1 394 ? 13.844 25.578 -7.449 1 95.06 394 LEU B O 1
ATOM 8005 N N . ILE B 1 395 ? 13.172 23.844 -6.199 1 96.25 395 ILE B N 1
ATOM 8006 C CA . ILE B 1 395 ? 12.531 23.156 -7.312 1 96.25 395 ILE B CA 1
ATOM 8007 C C . ILE B 1 395 ? 11.383 24 -7.852 1 96.25 395 ILE B C 1
ATOM 8009 O O . ILE B 1 395 ? 11.234 24.156 -9.062 1 96.25 395 ILE B O 1
ATOM 8013 N N . LEU B 1 396 ? 10.555 24.531 -6.973 1 92.44 396 LEU B N 1
ATOM 8014 C CA . LEU B 1 396 ? 9.422 25.344 -7.379 1 92.44 396 LEU B CA 1
ATOM 8015 C C . LEU B 1 396 ? 9.883 26.578 -8.141 1 92.44 396 LEU B C 1
ATOM 8017 O O . LEU B 1 396 ? 9.234 27 -9.102 1 92.44 396 LEU B O 1
ATOM 8021 N N . ASP B 1 397 ? 11 27.125 -7.809 1 90.5 397 ASP B N 1
ATOM 8022 C CA . ASP B 1 397 ? 11.492 28.359 -8.398 1 90.5 397 ASP B CA 1
ATOM 8023 C C . ASP B 1 397 ? 12.172 28.094 -9.734 1 90.5 397 ASP B C 1
ATOM 8025 O O . ASP B 1 397 ? 12.078 28.906 -10.656 1 90.5 397 ASP B O 1
ATOM 8029 N N . GLU B 1 398 ? 12.797 26.875 -9.883 1 94 398 GLU B N 1
ATOM 8030 C CA . GLU B 1 398 ? 13.758 26.766 -10.984 1 94 398 GLU B CA 1
ATOM 8031 C C . GLU B 1 398 ? 13.453 25.562 -11.859 1 94 398 GLU B C 1
ATOM 8033 O O . GLU B 1 398 ? 13.922 25.469 -13 1 94 398 GLU B O 1
ATOM 8038 N N . GLN B 1 399 ? 12.773 24.594 -11.336 1 95.12 399 GLN B N 1
ATOM 8039 C CA . GLN B 1 399 ? 12.688 23.328 -12.055 1 95.12 399 GLN B CA 1
ATOM 8040 C C . GLN B 1 399 ? 11.234 22.922 -12.273 1 95.12 399 GLN B C 1
ATOM 8042 O O . GLN B 1 399 ? 10.719 22.047 -11.578 1 95.12 399 GLN B O 1
ATOM 8047 N N . PRO B 1 400 ? 10.617 23.359 -13.289 1 93 400 PRO B N 1
ATOM 8048 C CA . PRO B 1 400 ? 9.211 23.031 -13.531 1 93 400 PRO B CA 1
ATOM 8049 C C . PRO B 1 400 ? 8.992 21.578 -13.945 1 93 400 PRO B C 1
ATOM 8051 O O . PRO B 1 400 ? 7.887 21.062 -13.812 1 93 400 PRO B O 1
ATOM 8054 N N . ASP B 1 401 ? 10.039 20.844 -14.367 1 94.38 401 ASP B N 1
ATOM 8055 C CA . ASP B 1 401 ? 9.906 19.469 -14.875 1 94.38 401 ASP B CA 1
ATOM 8056 C C . ASP B 1 401 ? 9.859 18.469 -13.734 1 94.38 401 ASP B C 1
ATOM 8058 O O . ASP B 1 401 ? 9.477 17.312 -13.93 1 94.38 401 ASP B O 1
ATOM 8062 N N . ILE B 1 402 ? 10.266 18.875 -12.562 1 96.94 402 ILE B N 1
ATOM 8063 C CA . ILE B 1 402 ? 10.258 17.969 -11.422 1 96.94 402 ILE B CA 1
ATOM 8064 C C . ILE B 1 402 ? 8.859 17.922 -10.805 1 96.94 402 ILE B C 1
ATOM 8066 O O . ILE B 1 402 ? 8.352 18.938 -10.336 1 96.94 402 ILE B O 1
ATOM 8070 N N . GLU B 1 403 ? 8.289 16.719 -10.781 1 95.81 403 GLU B N 1
ATOM 8071 C CA . GLU B 1 403 ? 6.898 16.531 -10.359 1 95.81 403 GLU B CA 1
ATOM 8072 C C . GLU B 1 403 ? 6.82 16.047 -8.922 1 95.81 403 GLU B C 1
ATOM 8074 O O . GLU B 1 403 ? 5.734 15.992 -8.336 1 95.81 403 GLU B O 1
ATOM 8079 N N . GLY B 1 404 ? 7.898 15.68 -8.344 1 97.56 404 GLY B N 1
ATOM 8080 C CA . GLY B 1 404 ? 7.895 15.18 -6.98 1 97.56 404 GLY B CA 1
ATOM 8081 C C . GLY B 1 404 ? 9.289 14.969 -6.422 1 97.56 404 GLY B C 1
ATOM 8082 O O . GLY B 1 404 ? 10.281 15.102 -7.141 1 97.56 404 GLY B O 1
ATOM 8083 N N . LEU B 1 405 ? 9.375 14.719 -5.145 1 98.75 405 LEU B N 1
ATOM 8084 C CA . LEU B 1 405 ? 10.625 14.492 -4.438 1 98.75 405 LEU B CA 1
ATOM 8085 C C . LEU B 1 405 ? 10.57 13.188 -3.639 1 98.75 405 LEU B C 1
ATOM 8087 O O . LEU B 1 405 ? 9.656 12.992 -2.834 1 98.75 405 LEU B O 1
ATOM 8091 N N . MET B 1 406 ? 11.469 12.273 -3.969 1 98.75 406 MET B N 1
ATOM 8092 C CA . MET B 1 406 ? 11.648 11.031 -3.225 1 98.75 406 MET B CA 1
ATOM 8093 C C . MET B 1 406 ? 12.82 11.141 -2.256 1 98.75 406 MET B C 1
ATOM 8095 O O . MET B 1 406 ? 13.977 11.258 -2.68 1 98.75 406 MET B O 1
ATOM 8099 N N . TYR B 1 407 ? 12.5 11.125 -0.974 1 98.5 407 TYR B N 1
ATOM 8100 C CA . TYR B 1 407 ? 13.516 11.211 0.069 1 98.5 407 TYR B CA 1
ATOM 8101 C C . TYR B 1 407 ? 13.836 9.836 0.639 1 98.5 407 TYR B C 1
ATOM 8103 O O . TYR B 1 407 ? 12.93 9.062 0.955 1 98.5 407 TYR B O 1
ATOM 8111 N N . PHE B 1 408 ? 15.133 9.508 0.753 1 96.88 408 PHE B N 1
ATOM 8112 C CA . PHE B 1 408 ? 15.5 8.273 1.445 1 96.88 408 PHE B CA 1
ATOM 8113 C C . PHE B 1 408 ? 16.922 8.359 1.976 1 96.88 408 PHE B C 1
ATOM 8115 O O . PHE B 1 408 ? 17.734 9.164 1.493 1 96.88 408 PHE B O 1
ATOM 8122 N N . HIS B 1 409 ? 17.234 7.617 3.031 1 95 409 HIS B N 1
ATOM 8123 C CA . HIS B 1 409 ? 18.547 7.547 3.643 1 95 409 HIS B CA 1
ATOM 8124 C C . HIS B 1 409 ? 19.516 6.73 2.783 1 95 409 HIS B C 1
ATOM 8126 O O . HIS B 1 409 ? 19.078 5.879 2.002 1 95 409 HIS B O 1
ATOM 8132 N N . PHE B 1 410 ? 20.766 6.926 2.98 1 94.31 410 PHE B N 1
ATOM 8133 C CA . PHE B 1 410 ? 21.797 6.301 2.156 1 94.31 410 PHE B CA 1
ATOM 8134 C C . PHE B 1 410 ? 21.781 4.789 2.338 1 94.31 410 PHE B C 1
ATOM 8136 O O . PHE B 1 410 ? 22.25 4.051 1.467 1 94.31 410 PHE B O 1
ATOM 8143 N N . ASP B 1 411 ? 21.344 4.309 3.467 1 93.44 411 ASP B N 1
ATOM 8144 C CA . ASP B 1 411 ? 21.344 2.875 3.727 1 93.44 411 ASP B CA 1
ATOM 8145 C C . ASP B 1 411 ? 19.953 2.279 3.535 1 93.44 411 ASP B C 1
ATOM 8147 O O . ASP B 1 411 ? 19.656 1.208 4.066 1 93.44 411 ASP B O 1
ATOM 8151 N N . SER B 1 412 ? 19.078 2.982 2.816 1 93.38 412 SER B N 1
ATOM 8152 C CA . SER B 1 412 ? 17.797 2.447 2.354 1 93.38 412 SER B CA 1
ATOM 8153 C C . SER B 1 412 ? 17.922 1.883 0.941 1 93.38 412 SER B C 1
ATOM 8155 O O . SER B 1 412 ? 18.875 2.184 0.225 1 93.38 412 SER B O 1
ATOM 8157 N N . TRP B 1 413 ? 17.094 0.981 0.591 1 95.31 413 TRP B N 1
ATOM 8158 C CA . TRP B 1 413 ? 17 0.574 -0.807 1 95.31 413 TRP B CA 1
ATOM 8159 C C . TRP B 1 413 ? 15.625 0.92 -1.38 1 95.31 413 TRP B C 1
ATOM 8161 O O . TRP B 1 413 ? 14.609 0.844 -0.677 1 95.31 413 TRP B O 1
ATOM 8171 N N . ILE B 1 414 ? 15.594 1.383 -2.578 1 97.06 414 ILE B N 1
ATOM 8172 C CA . ILE B 1 414 ? 14.414 1.654 -3.385 1 97.06 414 ILE B CA 1
ATOM 8173 C C . ILE B 1 414 ? 14.523 0.925 -4.723 1 97.06 414 ILE B C 1
ATOM 8175 O O . ILE B 1 414 ? 15.531 1.046 -5.422 1 97.06 414 ILE B O 1
ATOM 8179 N N . ASP B 1 415 ? 13.547 0.082 -5.043 1 97.25 415 ASP B N 1
ATOM 8180 C CA . ASP B 1 415 ? 13.422 -0.452 -6.398 1 97.25 415 ASP B CA 1
ATOM 8181 C C . ASP B 1 415 ? 12.805 0.578 -7.34 1 97.25 415 ASP B C 1
ATOM 8183 O O . ASP B 1 415 ? 11.586 0.763 -7.352 1 97.25 415 ASP B O 1
ATOM 8187 N N . PRO B 1 416 ? 13.562 1.207 -8.164 1 97.12 416 PRO B N 1
ATOM 8188 C CA . PRO B 1 416 ? 13.055 2.369 -8.891 1 97.12 416 PRO B CA 1
ATOM 8189 C C . PRO B 1 416 ? 12.078 1.986 -10.008 1 97.12 416 PRO B C 1
ATOM 8191 O O . PRO B 1 416 ? 11.352 2.842 -10.516 1 97.12 416 PRO B O 1
ATOM 8194 N N . MET B 1 417 ? 11.992 0.761 -10.414 1 96.5 417 MET B N 1
ATOM 8195 C CA . MET B 1 417 ? 11.188 0.388 -11.57 1 96.5 417 MET B CA 1
ATOM 8196 C C . MET B 1 417 ? 9.906 -0.317 -11.148 1 96.5 417 MET B C 1
ATOM 8198 O O . MET B 1 417 ? 9.117 -0.747 -11.992 1 96.5 417 MET B O 1
ATOM 8202 N N . ALA B 1 418 ? 9.648 -0.343 -9.859 1 96.44 418 ALA B N 1
ATOM 8203 C CA . ALA B 1 418 ? 8.508 -1.1 -9.352 1 96.44 418 ALA B CA 1
ATOM 8204 C C . ALA B 1 418 ? 7.379 -0.168 -8.922 1 96.44 418 ALA B C 1
ATOM 8206 O O . ALA B 1 418 ? 6.57 -0.519 -8.055 1 96.44 418 ALA B O 1
ATOM 8207 N N . TRP B 1 419 ? 7.297 1.031 -9.539 1 96.69 419 TRP B N 1
ATOM 8208 C CA . TRP B 1 419 ? 6.336 2.023 -9.062 1 96.69 419 TRP B CA 1
ATOM 8209 C C . TRP B 1 419 ? 5.469 2.527 -10.211 1 96.69 419 TRP B C 1
ATOM 8211 O O . TRP B 1 419 ? 4.98 3.658 -10.18 1 96.69 419 TRP B O 1
ATOM 8221 N N . VAL B 1 420 ? 5.234 1.771 -11.203 1 95 420 VAL B N 1
ATOM 8222 C CA . VAL B 1 420 ? 4.582 2.201 -12.438 1 95 420 VAL B CA 1
ATOM 8223 C C . VAL B 1 420 ? 3.111 2.506 -12.164 1 95 420 VAL B C 1
ATOM 8225 O O . VAL B 1 420 ? 2.557 3.461 -12.711 1 95 420 VAL B O 1
ATOM 8228 N N . ASP B 1 421 ? 2.477 1.751 -11.281 1 94.69 421 ASP B N 1
ATOM 8229 C CA . ASP B 1 421 ? 1.042 1.944 -11.094 1 94.69 421 ASP B CA 1
ATOM 8230 C C . ASP B 1 421 ? 0.76 2.713 -9.805 1 94.69 421 ASP B C 1
ATOM 8232 O O . ASP B 1 421 ? -0.394 2.826 -9.383 1 94.69 421 ASP B O 1
ATOM 8236 N N . GLU B 1 422 ? 1.792 3.189 -9.148 1 95.69 422 GLU B N 1
ATOM 8237 C CA . GLU B 1 422 ? 1.593 4.027 -7.969 1 95.69 422 GLU B CA 1
ATOM 8238 C C . GLU B 1 422 ? 1.206 5.449 -8.359 1 95.69 422 GLU B C 1
ATOM 8240 O O . GLU B 1 422 ? 1.76 6.012 -9.305 1 95.69 422 GLU B O 1
ATOM 8245 N N . ASN B 1 423 ? 0.26 6.066 -7.656 1 96.69 423 ASN B N 1
ATOM 8246 C CA . ASN B 1 423 ? -0.177 7.422 -7.973 1 96.69 423 ASN B CA 1
ATOM 8247 C C . ASN B 1 423 ? 0.878 8.453 -7.59 1 96.69 423 ASN B C 1
ATOM 8249 O O . ASN B 1 423 ? 1.094 8.719 -6.406 1 96.69 423 ASN B O 1
ATOM 8253 N N . ARG B 1 424 ? 1.49 9.094 -8.523 1 96.69 424 ARG B N 1
ATOM 8254 C CA . ARG B 1 424 ? 2.564 10.055 -8.289 1 96.69 424 ARG B CA 1
ATOM 8255 C C . ARG B 1 424 ? 2.008 11.398 -7.832 1 96.69 424 ARG B C 1
ATOM 8257 O O . ARG B 1 424 ? 2.77 12.32 -7.523 1 96.69 424 ARG B O 1
ATOM 8264 N N . GLU B 1 425 ? 0.679 11.484 -7.738 1 96 425 GLU B N 1
ATOM 8265 C CA . GLU B 1 425 ? 0.028 12.688 -7.234 1 96 425 GLU B CA 1
ATOM 8266 C C . GLU B 1 425 ? -0.365 12.531 -5.766 1 96 425 GLU B C 1
ATOM 8268 O O . GLU B 1 425 ? -0.992 13.422 -5.188 1 96 425 GLU B O 1
ATOM 8273 N N . SER B 1 426 ? -0.054 11.422 -5.215 1 96.88 426 SER B N 1
ATOM 8274 C CA . SER B 1 426 ? -0.274 11.172 -3.791 1 96.88 426 SER B CA 1
ATOM 8275 C C . SER B 1 426 ? 1.046 11.125 -3.027 1 96.88 426 SER B C 1
ATOM 8277 O O . SER B 1 426 ? 2.109 10.961 -3.629 1 96.88 426 SER B O 1
ATOM 8279 N N . ILE B 1 427 ? 0.934 11.375 -1.727 1 97.94 427 ILE B N 1
ATOM 8280 C CA . ILE B 1 427 ? 2.076 11.203 -0.837 1 97.94 427 ILE B CA 1
ATOM 8281 C C . ILE B 1 427 ? 2.297 9.711 -0.569 1 97.94 427 ILE B C 1
ATOM 8283 O O . ILE B 1 427 ? 1.341 8.961 -0.362 1 97.94 427 ILE B O 1
ATOM 8287 N N . TRP B 1 428 ? 3.562 9.273 -0.716 1 97.25 428 TRP B N 1
ATOM 8288 C CA . TRP B 1 428 ? 3.885 7.895 -0.359 1 97.25 428 TRP B CA 1
ATOM 8289 C C . TRP B 1 428 ? 4.598 7.832 0.987 1 97.25 428 TRP B C 1
ATOM 8291 O O . TRP B 1 428 ? 5.605 8.516 1.195 1 97.25 428 TRP B O 1
ATOM 8301 N N . PHE B 1 429 ? 4.082 7.078 1.909 1 94.81 429 PHE B N 1
ATOM 8302 C CA . PHE B 1 429 ? 4.656 6.914 3.238 1 94.81 429 PHE B CA 1
ATOM 8303 C C . PHE B 1 429 ? 4.609 5.453 3.672 1 94.81 429 PHE B C 1
ATOM 8305 O O . PHE B 1 429 ? 3.559 4.812 3.605 1 94.81 429 PHE B O 1
ATOM 8312 N N . PRO B 1 430 ? 5.723 4.871 4.094 1 87.94 430 PRO B N 1
ATOM 8313 C CA . PRO B 1 430 ? 5.785 3.434 4.367 1 87.94 430 PRO B CA 1
ATOM 8314 C C . PRO B 1 430 ? 5.047 3.043 5.645 1 87.94 430 PRO B C 1
ATOM 8316 O O . PRO B 1 430 ? 5.016 3.814 6.605 1 87.94 430 PRO B O 1
ATOM 8319 N N . THR B 1 431 ? 4.43 1.856 5.555 1 79 431 THR B N 1
ATOM 8320 C CA . THR B 1 431 ? 3.943 1.188 6.758 1 79 431 THR B CA 1
ATOM 8321 C C . THR B 1 431 ? 4.922 0.107 7.207 1 79 431 THR B C 1
ATOM 8323 O O . THR B 1 431 ? 5.32 -0.749 6.414 1 79 431 THR B O 1
ATOM 8326 N N . SER B 1 432 ? 5.906 0.412 7.973 1 63.91 432 SER B N 1
ATOM 8327 C CA . SER B 1 432 ? 7.027 -0.452 8.336 1 63.91 432 SER B CA 1
ATOM 8328 C C . SER B 1 432 ? 6.555 -1.867 8.648 1 63.91 432 SER B C 1
ATOM 8330 O O . SER B 1 432 ? 5.504 -2.053 9.273 1 63.91 432 SER B O 1
ATOM 8332 N N . HIS B 1 433 ? 7.289 -2.871 7.883 1 60.88 433 HIS B N 1
ATOM 8333 C CA . HIS B 1 433 ? 7.023 -4.285 8.109 1 60.88 433 HIS B CA 1
ATOM 8334 C C . HIS B 1 433 ? 8.273 -5.016 8.594 1 60.88 433 HIS B C 1
ATOM 8336 O O . HIS B 1 433 ? 9.344 -4.867 8.008 1 60.88 433 HIS B O 1
ATOM 8342 N N . ASN B 1 434 ? 8.531 -5.109 9.875 1 55.94 434 ASN B N 1
ATOM 8343 C CA . ASN B 1 434 ? 9.656 -5.953 10.258 1 55.94 434 ASN B CA 1
ATOM 8344 C C . ASN B 1 434 ? 9.195 -7.348 10.672 1 55.94 434 ASN B C 1
ATOM 8346 O O . ASN B 1 434 ? 8.445 -7.5 11.641 1 55.94 434 ASN B O 1
ATOM 8350 N N . THR B 1 435 ? 9.438 -8.305 9.836 1 51.09 435 THR B N 1
ATOM 8351 C CA . THR B 1 435 ? 8.969 -9.672 10.047 1 51.09 435 THR B CA 1
ATOM 8352 C C . THR B 1 435 ? 9.805 -10.383 11.102 1 51.09 435 THR B C 1
ATOM 8354 O O . THR B 1 435 ? 9.453 -11.469 11.562 1 51.09 435 THR B O 1
ATOM 8357 N N . ARG B 1 436 ? 10.93 -9.828 11.477 1 52.78 436 ARG B N 1
ATOM 8358 C CA . ARG B 1 436 ? 11.797 -10.672 12.297 1 52.78 436 ARG B CA 1
ATOM 8359 C C . ARG B 1 436 ? 12.023 -10.047 13.664 1 52.78 436 ARG B C 1
ATOM 8361 O O . ARG B 1 436 ? 12.578 -10.688 14.562 1 52.78 436 ARG B O 1
ATOM 8368 N N . GLN B 1 437 ? 11.891 -8.758 13.805 1 49.91 437 GLN B N 1
ATOM 8369 C CA . GLN B 1 437 ? 12.188 -8.227 15.133 1 49.91 437 GLN B CA 1
ATOM 8370 C C . GLN B 1 437 ? 10.906 -8.023 15.938 1 49.91 437 GLN B C 1
ATOM 8372 O O . GLN B 1 437 ? 9.914 -7.512 15.422 1 49.91 437 GLN B O 1
ATOM 8377 N N . PHE B 1 438 ? 10.898 -8.93 16.906 1 44.38 438 PHE B N 1
ATOM 8378 C CA . PHE B 1 438 ? 9.836 -8.891 17.891 1 44.38 438 PHE B CA 1
ATOM 8379 C C . PHE B 1 438 ? 9.648 -7.473 18.422 1 44.38 438 PHE B C 1
ATOM 8381 O O . PHE B 1 438 ? 8.516 -7.016 18.609 1 44.38 438 PHE B O 1
ATOM 8388 N N . GLU B 1 439 ? 10.883 -7.074 19 1 41.09 439 GLU B N 1
ATOM 8389 C CA . GLU B 1 439 ? 10.984 -5.918 19.891 1 41.09 439 GLU B CA 1
ATOM 8390 C C . GLU B 1 439 ? 11.117 -4.625 19.094 1 41.09 439 GLU B C 1
ATOM 8392 O O . GLU B 1 439 ? 12.07 -4.449 18.328 1 41.09 439 GLU B O 1
ATOM 8397 N N . GLY B 1 440 ? 10.203 -3.967 18.516 1 48.59 440 GLY B N 1
ATOM 8398 C CA . GLY B 1 440 ? 10.039 -2.543 18.266 1 48.59 440 GLY B CA 1
ATOM 8399 C C . GLY B 1 440 ? 10.172 -2.176 16.797 1 48.59 440 GLY B C 1
ATOM 8400 O O . GLY B 1 440 ? 11.281 -2.053 16.281 1 48.59 440 GLY B O 1
ATOM 8401 N N . ASP B 1 441 ? 9.328 -2.648 16.016 1 51.81 441 ASP B N 1
ATOM 8402 C CA . ASP B 1 441 ? 9.141 -2.139 14.664 1 51.81 441 ASP B CA 1
ATOM 8403 C C . ASP B 1 441 ? 9.141 -0.612 14.648 1 51.81 441 ASP B C 1
ATOM 8405 O O . ASP B 1 441 ? 8.602 0.026 15.547 1 51.81 441 ASP B O 1
ATOM 8409 N N . GLY B 1 442 ? 10.328 -0.03 14.336 1 58.72 442 GLY B N 1
ATOM 8410 C CA . GLY B 1 442 ? 10.203 1.397 14.094 1 58.72 442 GLY B CA 1
ATOM 8411 C C . GLY B 1 442 ? 8.758 1.866 14.023 1 58.72 442 GLY B C 1
ATOM 8412 O O . GLY B 1 442 ? 7.836 1.05 13.992 1 58.72 442 GLY B O 1
ATOM 8413 N N . PRO B 1 443 ? 8.625 3.182 14.375 1 62.28 443 PRO B N 1
ATOM 8414 C CA . PRO B 1 443 ? 7.242 3.646 14.445 1 62.28 443 PRO B CA 1
ATOM 8415 C C . PRO B 1 443 ? 6.477 3.422 13.141 1 62.28 443 PRO B C 1
ATOM 8417 O O . PRO B 1 443 ? 7.039 3.594 12.055 1 62.28 443 PRO B O 1
ATOM 8420 N N . ARG B 1 444 ? 5.391 2.783 13.227 1 76.56 444 ARG B N 1
ATOM 8421 C CA . ARG B 1 444 ? 4.398 2.709 12.156 1 76.56 444 ARG B CA 1
ATOM 8422 C C . ARG B 1 444 ? 3.619 4.016 12.047 1 76.56 444 ARG B C 1
ATOM 8424 O O . ARG B 1 444 ? 3.428 4.719 13.039 1 76.56 444 ARG B O 1
ATOM 8431 N N . TYR B 1 445 ? 3.348 4.246 10.828 1 86.5 445 TYR B N 1
ATOM 8432 C CA . TYR B 1 445 ? 2.57 5.469 10.641 1 86.5 445 TYR B CA 1
ATOM 8433 C C . TYR B 1 445 ? 1.241 5.387 11.383 1 86.5 445 TYR B C 1
ATOM 8435 O O . TYR B 1 445 ? 0.41 4.523 11.094 1 86.5 445 TYR B O 1
ATOM 8443 N N . MET B 1 446 ? 1.045 6.25 12.359 1 86.75 446 MET B N 1
ATOM 8444 C CA . MET B 1 446 ? -0.175 6.289 13.156 1 86.75 446 MET B CA 1
ATOM 8445 C C . MET B 1 446 ? -0.378 7.668 13.781 1 86.75 446 MET B C 1
ATOM 8447 O O . MET B 1 446 ? 0.588 8.328 14.164 1 86.75 446 MET B O 1
ATOM 8451 N N . CYS B 1 447 ? -1.545 8.031 13.805 1 93.12 447 CYS B N 1
ATOM 8452 C CA . CYS B 1 447 ? -1.918 9.273 14.477 1 93.12 447 CYS B CA 1
ATOM 8453 C C . CYS B 1 447 ? -2.76 9 15.711 1 93.12 447 CYS B C 1
ATOM 8455 O O . CYS B 1 447 ? -3.545 8.047 15.734 1 93.12 447 CYS B O 1
ATOM 8457 N N . MET B 1 448 ? -2.529 9.766 16.734 1 91.88 448 MET B N 1
ATOM 8458 C CA . MET B 1 448 ? -3.215 9.523 18.016 1 91.88 448 MET B CA 1
ATOM 8459 C C . MET B 1 448 ? -3.314 10.812 18.828 1 91.88 448 MET B C 1
ATOM 8461 O O . MET B 1 448 ? -2.678 11.812 18.484 1 91.88 448 MET B O 1
ATOM 8465 N N . THR B 1 449 ? -4.121 10.766 19.844 1 93.38 449 THR B N 1
ATOM 8466 C CA . THR B 1 449 ? -4.238 11.883 20.781 1 93.38 449 THR B CA 1
ATOM 8467 C C . THR B 1 449 ? -3.633 11.523 22.141 1 93.38 449 THR B C 1
ATOM 8469 O O . THR B 1 449 ? -3.457 12.383 23 1 93.38 449 THR B O 1
ATOM 8472 N N . ASP B 1 450 ? -3.371 10.25 22.281 1 91.06 450 ASP B N 1
ATOM 8473 C CA . ASP B 1 450 ? -2.775 9.719 23.5 1 91.06 450 ASP B CA 1
ATOM 8474 C C . ASP B 1 450 ? -1.575 8.828 23.188 1 91.06 450 ASP B C 1
ATOM 8476 O O . ASP B 1 450 ? -1.725 7.773 22.578 1 91.06 450 ASP B O 1
ATOM 8480 N N . TRP B 1 451 ? -0.406 9.258 23.734 1 88.06 451 TRP B N 1
ATOM 8481 C CA . TRP B 1 451 ? 0.823 8.547 23.391 1 88.06 451 TRP B CA 1
ATOM 8482 C C . TRP B 1 451 ? 0.802 7.129 23.953 1 88.06 451 TRP B C 1
ATOM 8484 O O . TRP B 1 451 ? 1.537 6.258 23.469 1 88.06 451 TRP B O 1
ATOM 8494 N N . GLN B 1 452 ? -0.08 6.824 24.859 1 85.44 452 GLN B N 1
ATOM 8495 C CA . GLN B 1 452 ? -0.147 5.512 25.484 1 85.44 452 GLN B CA 1
ATOM 8496 C C . GLN B 1 452 ? -0.698 4.465 24.516 1 85.44 452 GLN B C 1
ATOM 8498 O O . GLN B 1 452 ? -0.59 3.264 24.766 1 85.44 452 GLN B O 1
ATOM 8503 N N . LYS B 1 453 ? -1.255 4.906 23.453 1 79.56 453 LYS B N 1
ATOM 8504 C CA . LYS B 1 453 ? -1.71 3.963 22.422 1 79.56 453 LYS B CA 1
ATOM 8505 C C . LYS B 1 453 ? -0.529 3.289 21.734 1 79.56 453 LYS B C 1
ATOM 8507 O O . LYS B 1 453 ? -0.681 2.225 21.125 1 79.56 453 LYS B O 1
ATOM 8512 N N . PHE B 1 454 ? 0.601 3.924 21.797 1 80.56 454 PHE B N 1
ATOM 8513 C CA . PHE B 1 454 ? 1.854 3.371 21.297 1 80.56 454 PHE B CA 1
ATOM 8514 C C . PHE B 1 454 ? 2.986 3.613 22.281 1 80.56 454 PHE B C 1
ATOM 8516 O O . PHE B 1 454 ? 3.953 4.312 21.969 1 80.56 454 PHE B O 1
ATOM 8523 N N . PRO B 1 455 ? 2.973 2.93 23.312 1 80 455 PRO B N 1
ATOM 8524 C CA . PRO B 1 455 ? 3.857 3.279 24.422 1 80 455 PRO B CA 1
ATOM 8525 C C . PRO B 1 455 ? 5.293 2.811 24.203 1 80 455 PRO B C 1
ATOM 8527 O O . PRO B 1 455 ? 6.207 3.273 24.891 1 80 455 PRO B O 1
ATOM 8530 N N . GLN B 1 456 ? 5.508 1.975 23.281 1 76.5 456 GLN B N 1
ATOM 8531 C CA . GLN B 1 456 ? 6.809 1.327 23.172 1 76.5 456 GLN B CA 1
ATOM 8532 C C . GLN B 1 456 ? 7.812 2.229 22.453 1 76.5 456 GLN B C 1
ATOM 8534 O O . GLN B 1 456 ? 9.008 1.92 22.406 1 76.5 456 GLN B O 1
ATOM 8539 N N . TRP B 1 457 ? 7.395 3.307 21.953 1 81.81 457 TRP B N 1
ATOM 8540 C CA . TRP B 1 457 ? 8.312 4.168 21.219 1 81.81 457 TRP B CA 1
ATOM 8541 C C . TRP B 1 457 ? 9.117 5.047 22.172 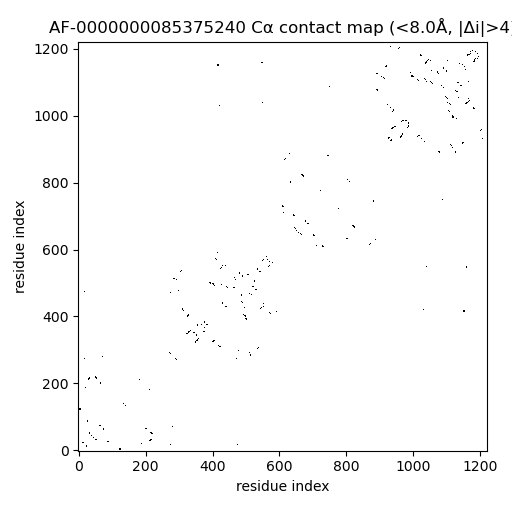1 81.81 457 TRP B C 1
ATOM 8543 O O . TRP B 1 457 ? 8.547 5.758 23.016 1 81.81 457 TRP B O 1
ATOM 8553 N N . TRP B 1 458 ? 10.422 5.16 22.031 1 82.25 458 TRP B N 1
ATOM 8554 C CA . TRP B 1 458 ? 11.359 5.801 22.953 1 82.25 458 TRP B CA 1
ATOM 8555 C C . TRP B 1 458 ? 11.219 7.32 22.891 1 82.25 458 TRP B C 1
ATOM 8557 O O . TRP B 1 458 ? 11.547 8.016 23.859 1 82.25 458 TRP B O 1
ATOM 8567 N N . GLY B 1 459 ? 10.727 7.875 21.797 1 85.44 459 GLY B N 1
ATOM 8568 C CA . GLY B 1 459 ? 10.711 9.312 21.578 1 85.44 459 GLY B CA 1
ATOM 8569 C C . GLY B 1 459 ? 9.781 10.047 22.516 1 85.44 459 GLY B C 1
ATOM 8570 O O . GLY B 1 459 ? 9.922 11.258 22.734 1 85.44 459 GLY B O 1
ATOM 8571 N N . TRP B 1 460 ? 8.898 9.234 23.141 1 88.12 460 TRP B N 1
ATOM 8572 C CA . TRP B 1 460 ? 7.938 9.891 24.016 1 88.12 460 TRP B CA 1
ATOM 8573 C C . TRP B 1 460 ? 8.617 10.438 25.266 1 88.12 460 TRP B C 1
ATOM 8575 O O . TRP B 1 460 ? 8.109 11.352 25.906 1 88.12 460 TRP B O 1
ATOM 8585 N N . TYR B 1 461 ? 9.812 9.938 25.594 1 89.75 461 TYR B N 1
ATOM 8586 C CA . TYR B 1 461 ? 10.578 10.43 26.734 1 89.75 461 TYR B CA 1
ATOM 8587 C C . TYR B 1 461 ? 10.969 11.891 26.547 1 89.75 461 TYR B C 1
ATOM 8589 O O . TYR B 1 461 ? 11.133 12.625 27.516 1 89.75 461 TYR B O 1
ATOM 8597 N N . HIS B 1 462 ? 11.07 12.359 25.344 1 91.62 462 HIS B N 1
ATOM 8598 C CA . HIS B 1 462 ? 11.453 13.727 25.031 1 91.62 462 HIS B CA 1
ATOM 8599 C C . HIS B 1 462 ? 10.234 14.633 24.906 1 91.62 462 HIS B C 1
ATOM 8601 O O . HIS B 1 462 ? 10.359 15.812 24.562 1 91.62 462 HIS B O 1
ATOM 8607 N N . LYS B 1 463 ? 9.023 14.094 25.094 1 92.38 463 LYS B N 1
ATOM 8608 C CA . LYS B 1 463 ? 7.754 14.812 25.078 1 92.38 463 LYS B CA 1
ATOM 8609 C C . LYS B 1 463 ? 7.512 15.477 23.734 1 92.38 463 LYS B C 1
ATOM 8611 O O . LYS B 1 463 ? 7.07 16.625 23.672 1 92.38 463 LYS B O 1
ATOM 8616 N N . TRP B 1 464 ? 7.883 14.805 22.734 1 95.56 464 TRP B N 1
ATOM 8617 C CA . TRP B 1 464 ? 7.684 15.336 21.391 1 95.56 464 TRP B CA 1
ATOM 8618 C C . TRP B 1 464 ? 6.199 15.398 21.031 1 95.56 464 TRP B C 1
ATOM 8620 O O . TRP B 1 464 ? 5.789 16.188 20.188 1 95.56 464 TRP B O 1
ATOM 8630 N N . ASN B 1 465 ? 5.391 14.578 21.688 1 95.06 465 ASN B N 1
ATOM 8631 C CA . ASN B 1 465 ? 3.947 14.641 21.5 1 95.06 465 ASN B CA 1
ATOM 8632 C C . ASN B 1 465 ? 3.379 15.977 21.984 1 95.06 465 ASN B C 1
ATOM 8634 O O . ASN B 1 465 ? 2.525 16.562 21.328 1 95.06 465 ASN B O 1
ATOM 8638 N N . GLU B 1 466 ? 3.848 16.422 23.125 1 93.88 466 GLU B N 1
ATOM 8639 C CA . GLU B 1 466 ? 3.391 17.703 23.656 1 93.88 466 GLU B CA 1
ATOM 8640 C C . GLU B 1 466 ? 3.854 18.875 22.781 1 93.88 466 GLU B C 1
ATOM 8642 O O . GLU B 1 466 ? 3.107 19.828 22.562 1 93.88 466 GLU B O 1
ATOM 8647 N N . LYS B 1 467 ? 5.07 18.781 22.328 1 94.5 467 LYS B N 1
ATOM 8648 C CA . LYS B 1 467 ? 5.602 19.797 21.422 1 94.5 467 LYS B CA 1
ATOM 8649 C C . LYS B 1 467 ? 4.785 19.859 20.125 1 94.5 467 LYS B C 1
ATOM 8651 O O . LYS B 1 467 ? 4.477 20.953 19.641 1 94.5 467 LYS B O 1
ATOM 8656 N N . ALA B 1 468 ? 4.406 18.703 19.594 1 97.44 468 ALA B N 1
ATOM 8657 C CA . ALA B 1 468 ? 3.604 18.656 18.375 1 97.44 468 ALA B CA 1
ATOM 8658 C C . ALA B 1 468 ? 2.254 19.344 18.578 1 97.44 468 ALA B C 1
ATOM 8660 O O . ALA B 1 468 ? 1.801 20.094 17.719 1 97.44 468 ALA B O 1
ATOM 8661 N N . VAL B 1 469 ? 1.661 19.062 19.672 1 96.19 469 VAL B N 1
ATOM 8662 C CA . VAL B 1 469 ? 0.356 19.625 19.984 1 96.19 469 VAL B CA 1
ATOM 8663 C C . VAL B 1 469 ? 0.472 21.156 20.094 1 96.19 469 VAL B C 1
ATOM 8665 O O . VAL B 1 469 ? -0.398 21.875 19.625 1 96.19 469 VAL B O 1
ATOM 8668 N N . THR B 1 470 ? 1.548 21.578 20.719 1 92.06 470 THR B N 1
ATOM 8669 C CA . THR B 1 470 ? 1.797 23 20.859 1 92.06 470 THR B CA 1
ATOM 8670 C C . THR B 1 470 ? 1.943 23.656 19.484 1 92.06 470 THR B C 1
ATOM 8672 O O . THR B 1 470 ? 1.378 24.734 19.25 1 92.06 470 THR B O 1
ATOM 8675 N N . VAL B 1 471 ? 2.693 23.062 18.625 1 95.31 471 VAL B N 1
ATOM 8676 C CA . VAL B 1 471 ? 2.902 23.594 17.281 1 95.31 471 VAL B CA 1
ATOM 8677 C C . VAL B 1 471 ? 1.582 23.594 16.516 1 95.31 471 VAL B C 1
ATOM 8679 O O . VAL B 1 471 ? 1.289 24.547 15.781 1 95.31 471 VAL B O 1
ATOM 8682 N N . ASN B 1 472 ? 0.796 22.531 16.672 1 96.06 472 ASN B N 1
ATOM 8683 C CA . ASN B 1 472 ? -0.524 22.484 16.047 1 96.06 472 ASN B CA 1
ATOM 8684 C C . ASN B 1 472 ? -1.36 23.719 16.422 1 96.06 472 ASN B C 1
ATOM 8686 O O . ASN B 1 472 ? -2.018 24.297 15.562 1 96.06 472 ASN B O 1
ATOM 8690 N N . GLY B 1 473 ? -1.328 23.984 17.734 1 89.12 473 GLY B N 1
ATOM 8691 C CA . GLY B 1 473 ? -2.055 25.156 18.188 1 89.12 473 GLY B CA 1
ATOM 8692 C C . GLY B 1 473 ? -1.62 26.438 17.5 1 89.12 473 GLY B C 1
ATOM 8693 O O . GLY B 1 473 ? -2.453 27.281 17.156 1 89.12 473 GLY B O 1
ATOM 8694 N N . GLU B 1 474 ? -0.323 26.562 17.281 1 86.81 474 GLU B N 1
ATOM 8695 C CA . GLU B 1 474 ? 0.212 27.734 16.594 1 86.81 474 GLU B CA 1
ATOM 8696 C C . GLU B 1 474 ? -0.278 27.797 15.148 1 86.81 474 GLU B C 1
ATOM 8698 O O . GLU B 1 474 ? -0.635 28.875 14.656 1 86.81 474 GLU B O 1
ATOM 8703 N N . ILE B 1 475 ? -0.287 26.688 14.469 1 90 475 ILE B N 1
ATOM 8704 C CA . ILE B 1 475 ? -0.711 26.641 13.07 1 90 475 ILE B CA 1
ATOM 8705 C C . ILE B 1 475 ? -2.193 27 12.969 1 90 475 ILE B C 1
ATOM 8707 O O . ILE B 1 475 ? -2.607 27.719 12.055 1 90 475 ILE B O 1
ATOM 8711 N N . ILE B 1 476 ? -2.977 26.438 13.859 1 86.06 476 ILE B N 1
ATOM 8712 C CA . ILE B 1 476 ? -4.402 26.734 13.875 1 86.06 476 ILE B CA 1
ATOM 8713 C C . ILE B 1 476 ? -4.605 28.25 14 1 86.06 476 ILE B C 1
ATOM 8715 O O . ILE B 1 476 ? -5.418 28.844 13.281 1 86.06 476 ILE B O 1
ATOM 8719 N N . ARG B 1 477 ? -3.828 28.812 14.852 1 74.88 477 ARG B N 1
ATOM 8720 C CA . ARG B 1 477 ? -3.943 30.25 15.094 1 74.88 477 ARG B CA 1
ATOM 8721 C C . ARG B 1 477 ? -3.568 31.047 13.852 1 74.88 477 ARG B C 1
ATOM 8723 O O . ARG B 1 477 ? -4.141 32.094 13.594 1 74.88 477 ARG B O 1
ATOM 8730 N N . MET B 1 478 ? -2.584 30.547 13.117 1 76 478 MET B N 1
ATOM 8731 C CA . MET B 1 478 ? -2.133 31.234 11.922 1 76 478 MET B CA 1
ATOM 8732 C C . MET B 1 478 ? -3.225 31.25 10.852 1 76 478 MET B C 1
ATOM 8734 O O . MET B 1 478 ? -3.189 32.062 9.93 1 76 478 MET B O 1
ATOM 8738 N N . ASN B 1 479 ? -4.219 30.344 10.922 1 73.31 479 ASN B N 1
ATOM 8739 C CA . ASN B 1 479 ? -5.398 30.312 10.062 1 73.31 479 ASN B CA 1
ATOM 8740 C C . ASN B 1 479 ? -5.016 30.375 8.586 1 73.31 479 ASN B C 1
ATOM 8742 O O . ASN B 1 479 ? -5.5 31.234 7.852 1 73.31 479 ASN B O 1
ATOM 8746 N N . ARG B 1 480 ? -4.152 29.5 8.234 1 76.69 480 ARG B N 1
ATOM 8747 C CA . ARG B 1 480 ? -3.676 29.484 6.852 1 76.69 480 ARG B CA 1
ATOM 8748 C C . ARG B 1 480 ? -4.398 28.406 6.043 1 76.69 480 ARG B C 1
ATOM 8750 O O . ARG B 1 480 ? -3.838 27.844 5.102 1 76.69 480 ARG B O 1
ATOM 8757 N N . GLY B 1 481 ? -5.578 27.969 6.477 1 77.12 481 GLY B N 1
ATOM 8758 C CA . GLY B 1 481 ? -6.43 27.109 5.684 1 77.12 481 GLY B CA 1
ATOM 8759 C C . GLY B 1 481 ? -6.18 25.625 5.945 1 77.12 481 GLY B C 1
ATOM 8760 O O . GLY B 1 481 ? -6.52 24.781 5.117 1 77.12 481 GLY B O 1
ATOM 8761 N N . TYR B 1 482 ? -5.574 25.281 7.035 1 88.5 482 TYR B N 1
ATOM 8762 C CA . TYR B 1 482 ? -5.328 23.891 7.371 1 88.5 482 TYR B CA 1
ATOM 8763 C C . TYR B 1 482 ? -6.395 23.359 8.328 1 88.5 482 TYR B C 1
ATOM 8765 O O . TYR B 1 482 ? -6.867 24.094 9.203 1 88.5 482 TYR B O 1
ATOM 8773 N N . THR B 1 483 ? -6.871 22.172 8.023 1 91.06 483 THR B N 1
ATOM 8774 C CA . THR B 1 483 ? -7.719 21.438 8.961 1 91.06 483 THR B CA 1
ATOM 8775 C C . THR B 1 483 ? -6.875 20.594 9.914 1 91.06 483 THR B C 1
ATOM 8777 O O . THR B 1 483 ? -6.215 19.641 9.5 1 91.06 483 THR B O 1
ATOM 8780 N N . ILE B 1 484 ? -6.906 21.047 11.188 1 94.38 484 ILE B N 1
ATOM 8781 C CA . ILE B 1 484 ? -6.02 20.422 12.164 1 94.38 484 ILE B CA 1
ATOM 8782 C C . ILE B 1 484 ? -6.816 20.016 13.398 1 94.38 484 ILE B C 1
ATOM 8784 O O . ILE B 1 484 ? -7.703 20.75 13.852 1 94.38 484 ILE B O 1
ATOM 8788 N N . GLU B 1 485 ? -6.605 18.812 13.836 1 94.19 485 GLU B N 1
ATOM 8789 C CA . GLU B 1 485 ? -6.984 18.422 15.195 1 94.19 485 GLU B CA 1
ATOM 8790 C C . GLU B 1 485 ? -5.863 18.719 16.188 1 94.19 485 GLU B C 1
ATOM 8792 O O . GLU B 1 485 ? -4.816 18.062 16.172 1 94.19 485 GLU B O 1
ATOM 8797 N N . GLU B 1 486 ? -6.055 19.656 16.969 1 93.25 486 GLU B N 1
ATOM 8798 C CA . GLU B 1 486 ? -5.004 20.234 17.797 1 93.25 486 GLU B CA 1
ATOM 8799 C C . GLU B 1 486 ? -4.297 19.172 18.625 1 93.25 486 GLU B C 1
ATOM 8801 O O . GLU B 1 486 ? -3.066 19.156 18.719 1 93.25 486 GLU B O 1
ATOM 8806 N N . ASP B 1 487 ? -5.027 18.25 19.203 1 94.94 487 ASP B N 1
ATOM 8807 C CA . ASP B 1 487 ? -4.453 17.312 20.156 1 94.94 487 ASP B CA 1
ATOM 8808 C C . ASP B 1 487 ? -3.889 16.078 19.438 1 94.94 487 ASP B C 1
ATOM 8810 O O . ASP B 1 487 ? -3.324 15.188 20.078 1 94.94 487 ASP B O 1
ATOM 8814 N N . GLU B 1 488 ? -4.008 16.078 18.172 1 96.75 488 GLU B N 1
ATOM 8815 C CA . GLU B 1 488 ? -3.574 14.898 17.422 1 96.75 488 GLU B CA 1
ATOM 8816 C C . GLU B 1 488 ? -2.127 15.039 16.969 1 96.75 488 GLU B C 1
ATOM 8818 O O . GLU B 1 488 ? -1.717 16.109 16.516 1 96.75 488 GLU B O 1
ATOM 8823 N N . PHE B 1 489 ? -1.337 14.008 17.203 1 96.94 489 PHE B N 1
ATOM 8824 C CA . PHE B 1 489 ? 0.028 13.898 16.703 1 96.94 489 PHE B CA 1
ATOM 8825 C C . PHE B 1 489 ? 0.263 12.531 16.078 1 96.94 489 PHE B C 1
ATOM 8827 O O . PHE B 1 489 ? -0.476 11.578 16.344 1 96.94 489 PHE B O 1
ATOM 8834 N N . CYS B 1 490 ? 1.189 12.484 15.156 1 95.56 490 CYS B N 1
ATOM 8835 C CA . CYS B 1 490 ? 1.472 11.234 14.469 1 95.56 490 CYS B CA 1
ATOM 8836 C C . CYS B 1 490 ? 2.922 10.812 14.672 1 95.56 490 CYS B C 1
ATOM 8838 O O . CYS B 1 490 ? 3.75 11.617 15.109 1 95.56 490 CYS B O 1
ATOM 8840 N N . VAL B 1 491 ? 3.182 9.594 14.477 1 91.56 491 VAL B N 1
ATOM 8841 C CA . VAL B 1 491 ? 4.52 9.016 14.5 1 91.56 491 VAL B CA 1
ATOM 8842 C C . VAL B 1 491 ? 4.703 8.086 13.305 1 91.56 491 VAL B C 1
ATOM 8844 O O . VAL B 1 491 ? 3.73 7.527 12.789 1 91.56 491 VAL B O 1
ATOM 8847 N N . GLY B 1 492 ? 5.848 8.039 12.75 1 88.75 492 GLY B N 1
ATOM 8848 C CA . GLY B 1 492 ? 6.137 7.164 11.625 1 88.75 492 GLY B CA 1
ATOM 8849 C C . GLY B 1 492 ? 7.602 7.164 11.227 1 88.75 492 GLY B C 1
ATOM 8850 O O . GLY B 1 492 ? 8.328 8.117 11.508 1 88.75 492 GLY B O 1
ATOM 8851 N N . TRP B 1 493 ? 7.957 6.07 10.625 1 85.56 493 TRP B N 1
ATOM 8852 C CA . TRP B 1 493 ? 9.305 5.945 10.07 1 85.56 493 TRP B CA 1
ATOM 8853 C C . TRP B 1 493 ? 9.477 6.848 8.852 1 85.56 493 TRP B C 1
ATOM 8855 O O . TRP B 1 493 ? 8.922 6.574 7.789 1 85.56 493 TRP B O 1
ATOM 8865 N N . SER B 1 494 ? 10.25 7.93 9.023 1 91.19 494 SER B N 1
ATOM 8866 C CA . SER B 1 494 ? 10.312 8.969 7.996 1 91.19 494 SER B CA 1
ATOM 8867 C C . SER B 1 494 ? 11.656 8.938 7.27 1 91.19 494 SER B C 1
ATOM 8869 O O . SER B 1 494 ? 12.148 9.977 6.832 1 91.19 494 SER B O 1
ATOM 8871 N N . ASP B 1 495 ? 12.25 7.77 7.117 1 91.5 495 ASP B N 1
ATOM 8872 C CA . ASP B 1 495 ? 13.516 7.637 6.391 1 91.5 495 ASP B CA 1
ATOM 8873 C C . ASP B 1 495 ? 13.273 7.473 4.895 1 91.5 495 ASP B C 1
ATOM 8875 O O . ASP B 1 495 ? 14.203 7.586 4.09 1 91.5 495 ASP B O 1
ATOM 8879 N N . ILE B 1 496 ? 12.094 7.188 4.566 1 94.44 496 ILE B N 1
ATOM 8880 C CA . ILE B 1 496 ? 11.68 7.082 3.174 1 94.44 496 ILE B CA 1
ATOM 8881 C C . ILE B 1 496 ? 10.32 7.75 2.99 1 94.44 496 ILE B C 1
ATOM 8883 O O . ILE B 1 496 ? 9.391 7.496 3.758 1 94.44 496 ILE B O 1
ATOM 8887 N N . PHE B 1 497 ? 10.156 8.648 2.051 1 97.06 497 PHE B N 1
ATOM 8888 C CA . PHE B 1 497 ? 8.844 9.18 1.702 1 97.06 497 PHE B CA 1
ATOM 8889 C C . PHE B 1 497 ? 8.891 9.914 0.367 1 97.06 497 PHE B C 1
ATOM 8891 O O . PHE B 1 497 ? 9.969 10.289 -0.105 1 97.06 497 PHE B O 1
ATOM 8898 N N . TYR B 1 498 ? 7.816 10.008 -0.273 1 98.5 498 TYR B N 1
ATOM 8899 C CA . TYR B 1 498 ? 7.637 10.727 -1.533 1 98.5 498 TYR B CA 1
ATOM 8900 C C . TYR B 1 498 ? 6.578 11.812 -1.395 1 98.5 498 TYR B C 1
ATOM 8902 O O . TYR B 1 498 ? 5.5 11.578 -0.841 1 98.5 498 TYR B O 1
ATOM 8910 N N . ILE B 1 499 ? 6.891 13.023 -1.838 1 98.44 499 ILE B N 1
ATOM 8911 C CA . ILE B 1 499 ? 5.949 14.133 -1.838 1 98.44 499 ILE B CA 1
ATOM 8912 C C . ILE B 1 499 ? 5.793 14.68 -3.258 1 98.44 499 ILE B C 1
ATOM 8914 O O . ILE B 1 499 ? 6.77 15.086 -3.885 1 98.44 499 ILE B O 1
ATOM 8918 N N . PRO B 1 500 ? 4.582 14.703 -3.773 1 97.19 500 PRO B N 1
ATOM 8919 C CA . PRO B 1 500 ? 4.359 15.297 -5.094 1 97.19 500 PRO B CA 1
ATOM 8920 C C . PRO B 1 500 ? 4.445 16.812 -5.082 1 97.19 500 PRO B C 1
ATOM 8922 O O . PRO B 1 500 ? 4.188 17.438 -4.051 1 97.19 500 PRO B O 1
ATOM 8925 N N . ARG B 1 501 ? 4.727 17.375 -6.184 1 95.5 501 ARG B N 1
ATOM 8926 C CA . ARG B 1 501 ? 4.941 18.812 -6.352 1 95.5 501 ARG B CA 1
ATOM 8927 C C . ARG B 1 501 ? 3.744 19.609 -5.852 1 95.5 501 ARG B C 1
ATOM 8929 O O . ARG B 1 501 ? 3.906 20.688 -5.273 1 95.5 501 ARG B O 1
ATOM 8936 N N . ARG B 1 502 ? 2.529 19.125 -6.023 1 93.62 502 ARG B N 1
ATOM 8937 C CA . ARG B 1 502 ? 1.315 19.859 -5.684 1 93.62 502 ARG B CA 1
ATOM 8938 C C . ARG B 1 502 ? 1.227 20.109 -4.184 1 93.62 502 ARG B C 1
ATOM 8940 O O . ARG B 1 502 ? 0.462 20.969 -3.734 1 93.62 502 ARG B O 1
ATOM 8947 N N . PHE B 1 503 ? 2.053 19.391 -3.365 1 95.25 503 PHE B N 1
ATOM 8948 C CA . PHE B 1 503 ? 1.994 19.594 -1.92 1 95.25 503 PHE B CA 1
ATOM 8949 C C . PHE B 1 503 ? 3.279 20.219 -1.406 1 95.25 503 PHE B C 1
ATOM 8951 O O . PHE B 1 503 ? 3.508 20.281 -0.196 1 95.25 503 PHE B O 1
ATOM 8958 N N . PHE B 1 504 ? 4.18 20.734 -2.273 1 95.5 504 PHE B N 1
ATOM 8959 C CA . PHE B 1 504 ? 5.441 21.344 -1.861 1 95.5 504 PHE B CA 1
ATOM 8960 C C . PHE B 1 504 ? 5.191 22.578 -1.009 1 95.5 504 PHE B C 1
ATOM 8962 O O . PHE B 1 504 ? 5.828 22.766 0.03 1 95.5 504 PHE B O 1
ATOM 8969 N N . ALA B 1 505 ? 4.27 23.344 -1.415 1 92.06 505 ALA B N 1
ATOM 8970 C CA . ALA B 1 505 ? 4 24.578 -0.688 1 92.06 505 ALA B CA 1
ATOM 8971 C C . ALA B 1 505 ? 3.543 24.297 0.739 1 92.06 505 ALA B C 1
ATOM 8973 O O . ALA B 1 505 ? 3.988 24.938 1.686 1 92.06 505 ALA B O 1
ATOM 8974 N N . ASP B 1 506 ? 2.609 23.312 0.873 1 93 506 ASP B N 1
ATOM 8975 C CA . ASP B 1 506 ? 2.148 22.906 2.197 1 93 506 ASP B CA 1
ATOM 8976 C C . ASP B 1 506 ? 3.307 22.391 3.049 1 93 506 ASP B C 1
ATOM 8978 O O . ASP B 1 506 ? 3.439 22.766 4.215 1 93 506 ASP B O 1
ATOM 8982 N N . PHE B 1 507 ? 4.133 21.578 2.43 1 95.88 507 PHE B N 1
ATOM 8983 C CA . PHE B 1 507 ? 5.258 20.984 3.148 1 95.88 507 PHE B CA 1
ATOM 8984 C C . PHE B 1 507 ? 6.242 22.062 3.59 1 95.88 507 PHE B C 1
ATOM 8986 O O . PHE B 1 507 ? 6.758 22.016 4.707 1 95.88 507 PHE B O 1
ATOM 8993 N N . ILE B 1 508 ? 6.527 22.984 2.74 1 94.12 508 ILE B N 1
ATOM 8994 C CA . ILE B 1 508 ? 7.449 24.078 3.029 1 94.12 508 ILE B CA 1
ATOM 8995 C C . ILE B 1 508 ? 6.934 24.891 4.211 1 94.12 508 ILE B C 1
ATOM 8997 O O . ILE B 1 508 ? 7.676 25.172 5.156 1 94.12 508 ILE B O 1
ATOM 9001 N N . PHE B 1 509 ? 5.688 25.219 4.199 1 91.69 509 PHE B N 1
ATOM 9002 C CA . PHE B 1 509 ? 5.109 26.031 5.27 1 91.69 509 PHE B CA 1
ATOM 9003 C C . PHE B 1 509 ? 5.156 25.281 6.594 1 91.69 509 PHE B C 1
ATOM 9005 O O . PHE B 1 509 ? 5.633 25.797 7.598 1 91.69 509 PHE B O 1
ATOM 9012 N N . LEU B 1 510 ? 4.656 24.031 6.594 1 95.06 510 LEU B N 1
ATOM 9013 C CA . LEU B 1 510 ? 4.59 23.25 7.824 1 95.06 510 LEU B CA 1
ATOM 9014 C C . LEU B 1 510 ? 5.988 22.969 8.359 1 95.06 510 LEU B C 1
ATOM 9016 O O . LEU B 1 510 ? 6.211 22.984 9.57 1 95.06 510 LEU B O 1
ATOM 9020 N N . SER B 1 511 ? 6.914 22.703 7.461 1 95.38 511 SER B N 1
ATOM 9021 C CA . SER B 1 511 ? 8.289 22.438 7.879 1 95.38 511 SER B CA 1
ATOM 9022 C C . SER B 1 511 ? 8.891 23.641 8.586 1 95.38 511 SER B C 1
ATOM 9024 O O . SER B 1 511 ? 9.672 23.484 9.523 1 95.38 511 SER B O 1
ATOM 9026 N N . SER B 1 512 ? 8.547 24.797 8.125 1 91.94 512 SER B N 1
ATOM 9027 C CA . SER B 1 512 ? 9.078 26.016 8.75 1 91.94 512 SER B CA 1
ATOM 9028 C C . SER B 1 512 ? 8.578 26.156 10.188 1 91.94 512 SER B C 1
ATOM 9030 O O . SER B 1 512 ? 9.344 26.531 11.078 1 91.94 512 SER B O 1
ATOM 9032 N N . VAL B 1 513 ? 7.344 25.828 10.391 1 91.94 513 VAL B N 1
ATOM 9033 C CA . VAL B 1 513 ? 6.758 26.016 11.719 1 91.94 513 VAL B CA 1
ATOM 9034 C C . VAL B 1 513 ? 7.238 24.906 12.648 1 91.94 513 VAL B C 1
ATOM 9036 O O . VAL B 1 513 ? 7.668 25.172 13.773 1 91.94 513 VAL B O 1
ATOM 9039 N N . TYR B 1 514 ? 7.188 23.672 12.211 1 95.88 514 TYR B N 1
ATOM 9040 C CA . TYR B 1 514 ? 7.637 22.547 13.031 1 95.88 514 TYR B CA 1
ATOM 9041 C C . TYR B 1 514 ? 9.148 22.594 13.234 1 95.88 514 TYR B C 1
ATOM 9043 O O . TYR B 1 514 ? 9.641 22.234 14.305 1 95.88 514 TYR B O 1
ATOM 9051 N N . GLY B 1 515 ? 9.844 22.984 12.164 1 94.19 515 GLY B N 1
ATOM 9052 C CA . GLY B 1 515 ? 11.289 23.078 12.25 1 94.19 515 GLY B CA 1
ATOM 9053 C C . GLY B 1 515 ? 11.758 24.141 13.234 1 94.19 515 GLY B C 1
ATOM 9054 O O . GLY B 1 515 ? 12.766 23.953 13.922 1 94.19 515 GLY B O 1
ATOM 9055 N N . CYS B 1 516 ? 11.023 25.219 13.305 1 91.5 516 CYS B N 1
ATOM 9056 C CA . CYS B 1 516 ? 11.336 26.281 14.258 1 91.5 516 CYS B CA 1
ATOM 9057 C C . CYS B 1 516 ? 11.188 25.781 15.695 1 91.5 516 CYS B C 1
ATOM 9059 O O . CYS B 1 516 ? 11.852 26.297 16.594 1 91.5 516 CYS B O 1
ATOM 9061 N N . ALA B 1 517 ? 10.367 24.781 15.852 1 92 517 ALA B N 1
ATOM 9062 C CA . ALA B 1 517 ? 10.156 24.203 17.172 1 92 517 ALA B CA 1
ATOM 9063 C C . ALA B 1 517 ? 11.094 23.016 17.406 1 92 517 ALA B C 1
ATOM 9065 O O . ALA B 1 517 ? 11.031 22.359 18.453 1 92 517 ALA B O 1
ATOM 9066 N N . ASP B 1 518 ? 11.938 22.719 16.469 1 92.31 518 ASP B N 1
ATOM 9067 C CA . ASP B 1 518 ? 12.938 21.672 16.578 1 92.31 518 ASP B CA 1
ATOM 9068 C C . ASP B 1 518 ? 12.289 20.328 16.891 1 92.31 518 ASP B C 1
ATOM 9070 O O . ASP B 1 518 ? 12.727 19.609 17.797 1 92.31 518 ASP B O 1
ATOM 9074 N N . LEU B 1 519 ? 11.258 20.094 16.234 1 96.56 519 LEU B N 1
ATOM 9075 C CA . LEU B 1 519 ? 10.562 18.828 16.438 1 96.56 519 LEU B CA 1
ATOM 9076 C C . LEU B 1 519 ? 11.234 17.703 15.656 1 96.56 519 LEU B C 1
ATOM 9078 O O . LEU B 1 519 ? 11.594 17.875 14.492 1 96.56 519 LEU B O 1
ATOM 9082 N N . PHE B 1 520 ? 11.367 16.562 16.281 1 96.44 520 PHE B N 1
ATOM 9083 C CA . PHE B 1 520 ? 12.016 15.391 15.711 1 96.44 520 PHE B CA 1
ATOM 9084 C C . PHE B 1 520 ? 11.273 14.914 14.469 1 96.44 520 PHE B C 1
ATOM 9086 O O . PHE B 1 520 ? 10.039 14.867 14.453 1 96.44 520 PHE B O 1
ATOM 9093 N N . HIS B 1 521 ? 11.945 14.516 13.406 1 96 521 HIS B N 1
ATOM 9094 C CA . HIS B 1 521 ? 11.367 14.289 12.086 1 96 521 HIS B CA 1
ATOM 9095 C C . HIS B 1 521 ? 10.391 13.109 12.102 1 96 521 HIS B C 1
ATOM 9097 O O . HIS B 1 521 ? 9.422 13.094 11.344 1 96 521 HIS B O 1
ATOM 9103 N N . GLU B 1 522 ? 10.5 12.141 12.992 1 93.69 522 GLU B N 1
ATOM 9104 C CA . GLU B 1 522 ? 9.617 10.977 13.016 1 93.69 522 GLU B CA 1
ATOM 9105 C C . GLU B 1 522 ? 8.266 11.32 13.641 1 93.69 522 GLU B C 1
ATOM 9107 O O . GLU B 1 522 ? 7.344 10.5 13.625 1 93.69 522 GLU B O 1
ATOM 9112 N N . VAL B 1 523 ? 8.195 12.461 14.18 1 96.5 523 VAL B N 1
ATOM 9113 C CA . VAL B 1 523 ? 6.914 12.977 14.648 1 96.5 523 VAL B CA 1
ATOM 9114 C C . VAL B 1 523 ? 6.453 14.125 13.75 1 96.5 523 VAL B C 1
ATOM 9116 O O . VAL B 1 523 ? 5.285 14.188 13.367 1 96.5 523 VAL B O 1
ATOM 9119 N N . ALA B 1 524 ? 7.355 14.977 13.359 1 97.94 524 ALA B N 1
ATOM 9120 C CA . ALA B 1 524 ? 7.035 16.172 12.578 1 97.94 524 ALA B CA 1
ATOM 9121 C C . ALA B 1 524 ? 6.492 15.789 11.203 1 97.94 524 ALA B C 1
ATOM 9123 O O . ALA B 1 524 ? 5.406 16.234 10.812 1 97.94 524 ALA B O 1
ATOM 9124 N N . ILE B 1 525 ? 7.211 14.914 10.5 1 98.12 525 ILE B N 1
ATOM 9125 C CA . ILE B 1 525 ? 6.859 14.617 9.117 1 98.12 525 ILE B CA 1
ATOM 9126 C C . ILE B 1 525 ? 5.508 13.914 9.07 1 98.12 525 ILE B C 1
ATOM 9128 O O . ILE B 1 525 ? 4.598 14.352 8.359 1 98.12 525 ILE B O 1
ATOM 9132 N N . PRO B 1 526 ? 5.301 12.844 9.82 1 96.94 526 PRO B N 1
ATOM 9133 C CA . PRO B 1 526 ? 3.986 12.203 9.75 1 96.94 526 PRO B CA 1
ATOM 9134 C C . PRO B 1 526 ? 2.854 13.133 10.18 1 96.94 526 PRO B C 1
ATOM 9136 O O . PRO B 1 526 ? 1.745 13.047 9.641 1 96.94 526 PRO B O 1
ATOM 9139 N N . THR B 1 527 ? 3.09 13.984 11.125 1 98.31 527 THR B N 1
ATOM 9140 C CA . THR B 1 527 ? 2.07 14.93 11.555 1 98.31 527 THR B CA 1
ATOM 9141 C C . THR B 1 527 ? 1.761 15.93 10.438 1 98.31 527 THR B C 1
ATOM 9143 O O . THR B 1 527 ? 0.595 16.219 10.172 1 98.31 527 THR B O 1
ATOM 9146 N N . MET B 1 528 ? 2.814 16.438 9.82 1 98 528 MET B N 1
ATOM 9147 C CA . MET B 1 528 ? 2.637 17.344 8.688 1 98 528 MET B CA 1
ATOM 9148 C C . MET B 1 528 ? 1.832 16.672 7.578 1 98 528 MET B C 1
ATOM 9150 O O . MET B 1 528 ? 0.925 17.281 7.012 1 98 528 MET B O 1
ATOM 9154 N N . LEU B 1 529 ? 2.174 15.453 7.316 1 98.12 529 LEU B N 1
ATOM 9155 C CA . LEU B 1 529 ? 1.493 14.727 6.25 1 98.12 529 LEU B CA 1
ATOM 9156 C C . LEU B 1 529 ? 0.021 14.516 6.586 1 98.12 529 LEU B C 1
ATOM 9158 O O . LEU B 1 529 ? -0.841 14.617 5.711 1 98.12 529 LEU B O 1
ATOM 9162 N N . ASN B 1 530 ? -0.239 14.195 7.801 1 97.5 530 ASN B N 1
ATOM 9163 C CA . ASN B 1 530 ? -1.624 14.039 8.234 1 97.5 530 ASN B CA 1
ATOM 9164 C C . ASN B 1 530 ? -2.41 15.344 8.07 1 97.5 530 ASN B C 1
ATOM 9166 O O . ASN B 1 530 ? -3.58 15.32 7.684 1 97.5 530 ASN B O 1
ATOM 9170 N N . ILE B 1 531 ? -1.784 16.453 8.375 1 96.88 531 ILE B N 1
ATOM 9171 C CA . ILE B 1 531 ? -2.416 17.766 8.219 1 96.88 531 ILE B CA 1
ATOM 9172 C C . ILE B 1 531 ? -2.707 18.016 6.746 1 96.88 531 ILE B C 1
ATOM 9174 O O . ILE B 1 531 ? -3.791 18.5 6.395 1 96.88 531 ILE B O 1
ATOM 9178 N N . ILE B 1 532 ? -1.775 17.703 5.902 1 96.06 532 ILE B N 1
ATOM 9179 C CA . ILE B 1 532 ? -1.972 17.891 4.469 1 96.06 532 ILE B CA 1
ATOM 9180 C C . ILE B 1 532 ? -3.119 17 3.99 1 96.06 532 ILE B C 1
ATOM 9182 O O . ILE B 1 532 ? -3.975 17.438 3.219 1 96.06 532 ILE B O 1
ATOM 9186 N N . ASP B 1 533 ? -3.184 15.805 4.445 1 96.31 533 ASP B N 1
ATOM 9187 C CA . ASP B 1 533 ? -4.238 14.875 4.059 1 96.31 533 ASP B CA 1
ATOM 9188 C C . ASP B 1 533 ? -5.613 15.406 4.449 1 96.31 533 ASP B C 1
ATOM 9190 O O . ASP B 1 533 ? -6.535 15.414 3.631 1 96.31 533 ASP B O 1
ATOM 9194 N N . ARG B 1 534 ? -5.73 15.867 5.598 1 94.38 534 ARG B N 1
ATOM 9195 C CA . ARG B 1 534 ? -7.008 16.375 6.082 1 94.38 534 ARG B CA 1
ATOM 9196 C C . ARG B 1 534 ? -7.406 17.641 5.344 1 94.38 534 ARG B C 1
ATOM 9198 O O . ARG B 1 534 ? -8.594 17.891 5.117 1 94.38 534 ARG B O 1
ATOM 9205 N N . SER B 1 535 ? -6.41 18.391 4.941 1 92.25 535 SER B N 1
ATOM 9206 C CA . SER B 1 535 ? -6.668 19.734 4.434 1 92.25 535 SER B CA 1
ATOM 9207 C C . SER B 1 535 ? -6.887 19.719 2.924 1 92.25 535 SER B C 1
ATOM 9209 O O . SER B 1 535 ? -7.559 20.594 2.381 1 92.25 535 SER B O 1
ATOM 9211 N N . ARG B 1 536 ? -6.328 18.734 2.25 1 92.75 536 ARG B N 1
ATOM 9212 C CA . ARG B 1 536 ? -6.246 18.875 0.801 1 92.75 536 ARG B CA 1
ATOM 9213 C C . ARG B 1 536 ? -7.004 17.766 0.096 1 92.75 536 ARG B C 1
ATOM 9215 O O . ARG B 1 536 ? -6.887 17.594 -1.12 1 92.75 536 ARG B O 1
ATOM 9222 N N . ARG B 1 537 ? -7.809 16.984 0.778 1 92.62 537 ARG B N 1
ATOM 9223 C CA . ARG B 1 537 ? -8.633 15.977 0.129 1 92.62 537 ARG B CA 1
ATOM 9224 C C . ARG B 1 537 ? -9.648 16.625 -0.812 1 92.62 537 ARG B C 1
ATOM 9226 O O . ARG B 1 537 ? -10.227 17.656 -0.49 1 92.62 537 ARG B O 1
ATOM 9233 N N . SER B 1 538 ? -9.773 15.953 -1.931 1 91.19 538 SER B N 1
ATOM 9234 C CA . SER B 1 538 ? -10.758 16.438 -2.896 1 91.19 538 SER B CA 1
ATOM 9235 C C . SER B 1 538 ? -12.18 16.25 -2.377 1 91.19 538 SER B C 1
ATOM 9237 O O . SER B 1 538 ? -12.5 15.219 -1.767 1 91.19 538 SER B O 1
ATOM 9239 N N . GLU B 1 539 ? -13 17.188 -2.627 1 87.31 539 GLU B N 1
ATOM 9240 C CA . GLU B 1 539 ? -14.406 17.078 -2.234 1 87.31 539 GLU B CA 1
ATOM 9241 C C . GLU B 1 539 ? -15.125 16 -3.041 1 87.31 539 GLU B C 1
ATOM 9243 O O . GLU B 1 539 ? -16.109 15.43 -2.582 1 87.31 539 GLU B O 1
ATOM 9248 N N . GLU B 1 540 ? -14.586 15.656 -4.23 1 87.56 540 GLU B N 1
ATOM 9249 C CA . GLU B 1 540 ? -15.172 14.617 -5.074 1 87.56 540 GLU B CA 1
ATOM 9250 C C . GLU B 1 540 ? -14.75 13.227 -4.605 1 87.56 540 GLU B C 1
ATOM 9252 O O . GLU B 1 540 ? -15.359 12.227 -5 1 87.56 540 GLU B O 1
ATOM 9257 N N . ALA B 1 541 ? -13.773 13.211 -3.852 1 91 541 ALA B N 1
ATOM 9258 C CA . ALA B 1 541 ? -13.297 11.977 -3.236 1 91 541 ALA B CA 1
ATOM 9259 C C . ALA B 1 541 ? -12.938 12.203 -1.77 1 91 541 ALA B C 1
ATOM 9261 O O . ALA B 1 541 ? -11.812 11.945 -1.353 1 91 541 ALA B O 1
ATOM 9262 N N . LYS B 1 542 ? -13.906 12.539 -1.045 1 90.31 542 LYS B N 1
ATOM 9263 C CA . LYS B 1 542 ? -13.719 13.016 0.323 1 90.31 542 LYS B CA 1
ATOM 9264 C C . LYS B 1 542 ? -13.156 11.914 1.217 1 90.31 542 LYS B C 1
ATO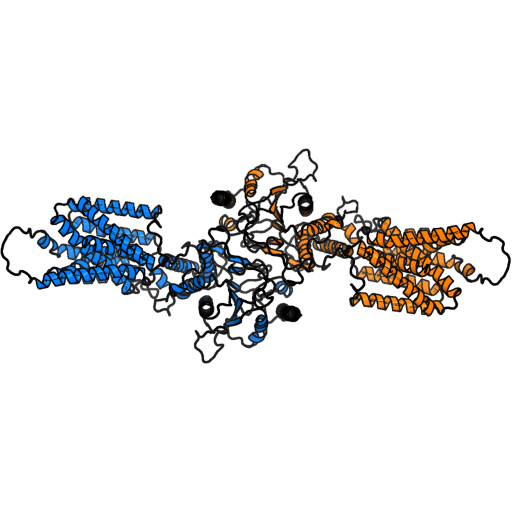M 9266 O O . LYS B 1 542 ? -12.477 12.203 2.207 1 90.31 542 LYS B O 1
ATOM 9271 N N . PHE B 1 543 ? -13.422 10.68 0.833 1 93.81 543 PHE B N 1
ATOM 9272 C CA . PHE B 1 543 ? -13.047 9.578 1.711 1 93.81 543 PHE B CA 1
ATOM 9273 C C . PHE B 1 543 ? -11.711 8.977 1.278 1 93.81 543 PHE B C 1
ATOM 9275 O O . PHE B 1 543 ? -11.219 8.039 1.909 1 93.81 543 PHE B O 1
ATOM 9282 N N . GLN B 1 544 ? -11.141 9.516 0.219 1 95 544 GLN B N 1
ATOM 9283 C CA . GLN B 1 544 ? -9.844 9.055 -0.267 1 95 544 GLN B CA 1
ATOM 9284 C C . GLN B 1 544 ? -8.711 9.898 0.312 1 95 544 GLN B C 1
ATOM 9286 O O . GLN B 1 544 ? -8.68 11.117 0.13 1 95 544 GLN B O 1
ATOM 9291 N N . SER B 1 545 ? -7.812 9.234 0.995 1 96 545 SER B N 1
ATOM 9292 C CA . SER B 1 545 ? -6.629 9.906 1.521 1 96 545 SER B CA 1
ATOM 9293 C C . SER B 1 545 ? -5.684 10.32 0.397 1 96 545 SER B C 1
ATOM 9295 O O . SER B 1 545 ? -5.613 9.656 -0.639 1 96 545 SER B O 1
ATOM 9297 N N . VAL B 1 546 ? -4.93 11.398 0.594 1 96.56 546 VAL B N 1
ATOM 9298 C CA . VAL B 1 546 ? -3.902 11.797 -0.362 1 96.56 546 VAL B CA 1
ATOM 9299 C C . VAL B 1 546 ? -2.58 11.117 -0.013 1 96.56 546 VAL B C 1
ATOM 9301 O O . VAL B 1 546 ? -1.557 11.367 -0.653 1 96.56 546 VAL B O 1
ATOM 9304 N N . ILE B 1 547 ? -2.586 10.258 1.051 1 96.69 547 ILE B N 1
ATOM 9305 C CA . ILE B 1 547 ? -1.411 9.492 1.456 1 96.69 547 ILE B CA 1
ATOM 9306 C C . ILE B 1 547 ? -1.588 8.031 1.061 1 96.69 547 ILE B C 1
ATOM 9308 O O . ILE B 1 547 ? -2.561 7.387 1.46 1 96.69 547 ILE B O 1
ATOM 9312 N N . ASP B 1 548 ? -0.73 7.598 0.244 1 95.19 548 ASP B N 1
ATOM 9313 C CA . ASP B 1 548 ? -0.642 6.168 -0.041 1 95.19 548 ASP B CA 1
ATOM 9314 C C . ASP B 1 548 ? 0.331 5.477 0.911 1 95.19 548 ASP B C 1
ATOM 9316 O O . ASP B 1 548 ? 1.521 5.797 0.93 1 95.19 548 ASP B O 1
ATOM 9320 N N . ARG B 1 549 ? -0.175 4.613 1.661 1 91.56 549 ARG B N 1
ATOM 9321 C CA . ARG B 1 549 ? 0.653 3.877 2.611 1 91.56 549 ARG B CA 1
ATOM 9322 C C . ARG B 1 549 ? 1.25 2.631 1.965 1 91.56 549 ARG B C 1
ATOM 9324 O O . ARG B 1 549 ? 0.544 1.647 1.733 1 91.56 549 ARG B O 1
ATOM 9331 N N . ILE B 1 550 ? 2.49 2.639 1.742 1 90.62 550 ILE B N 1
ATOM 9332 C CA . ILE B 1 550 ? 3.186 1.592 1 1 90.62 550 ILE B CA 1
ATOM 9333 C C . ILE B 1 550 ? 3.377 0.368 1.894 1 90.62 550 ILE B C 1
ATOM 9335 O O . ILE B 1 550 ? 3.973 0.464 2.969 1 90.62 550 ILE B O 1
ATOM 9339 N N . GLY B 1 551 ? 2.924 -0.763 1.396 1 84.44 551 GLY B N 1
ATOM 9340 C CA . GLY B 1 551 ? 2.85 -1.944 2.24 1 84.44 551 GLY B CA 1
ATOM 9341 C C . GLY B 1 551 ? 4.055 -2.855 2.098 1 84.44 551 GLY B C 1
ATOM 9342 O O . GLY B 1 551 ? 4.227 -3.795 2.877 1 84.44 551 GLY B O 1
ATOM 9343 N N . ASP B 1 552 ? 4.93 -2.629 1.213 1 87.81 552 ASP B N 1
ATOM 9344 C CA . ASP B 1 552 ? 6.043 -3.549 1.001 1 87.81 552 ASP B CA 1
ATOM 9345 C C . ASP B 1 552 ? 7.383 -2.83 1.129 1 87.81 552 ASP B C 1
ATOM 9347 O O . ASP B 1 552 ? 8.273 -3.006 0.292 1 87.81 552 ASP B O 1
ATOM 9351 N N . CYS B 1 553 ? 7.52 -2.025 2.105 1 87.88 553 CYS B N 1
ATOM 9352 C CA . CYS B 1 553 ? 8.797 -1.476 2.553 1 87.88 553 CYS B CA 1
ATOM 9353 C C . CYS B 1 553 ? 9.289 -2.199 3.799 1 87.88 553 CYS B C 1
ATOM 9355 O O . CYS B 1 553 ? 8.594 -2.248 4.812 1 87.88 553 CYS B O 1
ATOM 9357 N N . TRP B 1 554 ? 10.539 -2.66 3.719 1 83.88 554 TRP B N 1
ATOM 9358 C CA . TRP B 1 554 ? 11.07 -3.518 4.773 1 83.88 554 TRP B CA 1
ATOM 9359 C C . TRP B 1 554 ? 11.703 -2.684 5.883 1 83.88 554 TRP B C 1
ATOM 9361 O O . TRP B 1 554 ? 12.391 -1.698 5.613 1 83.88 554 TRP B O 1
ATOM 9371 N N . GLY B 1 555 ? 11.531 -3.141 7 1 76.75 555 GLY B N 1
ATOM 9372 C CA . GLY B 1 555 ? 12.422 -2.746 8.078 1 76.75 555 GLY B CA 1
ATOM 9373 C C . GLY B 1 555 ? 11.836 -1.67 8.977 1 76.75 555 GLY B C 1
ATOM 9374 O O . GLY B 1 555 ? 10.625 -1.452 8.984 1 76.75 555 GLY B O 1
ATOM 9375 N N . GLY B 1 556 ? 12.703 -1.289 9.938 1 68.31 556 GLY B N 1
ATOM 9376 C CA . GLY B 1 556 ? 12.516 -0.263 10.945 1 68.31 556 GLY B CA 1
ATOM 9377 C C . GLY B 1 556 ? 13.766 0.556 11.203 1 68.31 556 GLY B C 1
ATOM 9378 O O . GLY B 1 556 ? 14.758 0.42 10.492 1 68.31 556 GLY B O 1
ATOM 9379 N N . CYS B 1 557 ? 13.789 1.446 12.023 1 63 557 CYS B N 1
ATOM 9380 C CA . CYS B 1 557 ? 14.836 2.439 12.25 1 63 557 CYS B CA 1
ATOM 9381 C C . CYS B 1 557 ? 16.188 1.773 12.414 1 63 557 CYS B C 1
ATOM 9383 O O . CYS B 1 557 ? 17.203 2.279 11.922 1 63 557 CYS B O 1
ATOM 9385 N N . CYS B 1 558 ? 16.281 0.554 13.039 1 67.88 558 CYS B N 1
ATOM 9386 C CA . CYS B 1 558 ? 17.641 0.154 13.336 1 67.88 558 CYS B CA 1
ATOM 9387 C C . CYS B 1 558 ? 17.828 -1.346 13.133 1 67.88 558 CYS B C 1
ATOM 9389 O O . CYS B 1 558 ? 18.734 -1.949 13.727 1 67.88 558 CYS B O 1
ATOM 9391 N N . ASP B 1 559 ? 17.109 -1.835 12.188 1 76.75 559 ASP B N 1
ATOM 9392 C CA . ASP B 1 559 ? 17.234 -3.271 11.969 1 76.75 559 ASP B CA 1
ATOM 9393 C C . ASP B 1 559 ? 18.125 -3.568 10.773 1 76.75 559 ASP B C 1
ATOM 9395 O O . ASP B 1 559 ? 17.781 -3.246 9.633 1 76.75 559 ASP B O 1
ATOM 9399 N N . ASP B 1 560 ? 19.234 -4.207 11.008 1 81.25 560 ASP B N 1
ATOM 9400 C CA . ASP B 1 560 ? 20.172 -4.496 9.93 1 81.25 560 ASP B CA 1
ATOM 9401 C C . ASP B 1 560 ? 20.125 -5.977 9.555 1 81.25 560 ASP B C 1
ATOM 9403 O O . ASP B 1 560 ? 21.094 -6.504 8.992 1 81.25 560 ASP B O 1
ATOM 9407 N N . SER B 1 561 ? 19.031 -6.695 9.867 1 82.06 561 SER B N 1
ATOM 9408 C CA . SER B 1 561 ? 18.969 -8.141 9.672 1 82.06 561 SER B CA 1
ATOM 9409 C C . SER B 1 561 ? 18.422 -8.492 8.297 1 82.06 561 SER B C 1
ATOM 9411 O O . SER B 1 561 ? 18.172 -9.664 8 1 82.06 561 SER B O 1
ATOM 9413 N N . ALA B 1 562 ? 18.203 -7.512 7.41 1 86.88 562 ALA B N 1
ATOM 9414 C CA . ALA B 1 562 ? 17.641 -7.781 6.086 1 86.88 562 ALA B CA 1
ATOM 9415 C C . ALA B 1 562 ? 18.547 -8.734 5.305 1 86.88 562 ALA B C 1
ATOM 9417 O O . ALA B 1 562 ? 19.766 -8.609 5.34 1 86.88 562 ALA B O 1
ATOM 9418 N N . THR B 1 563 ? 17.969 -9.711 4.641 1 88.19 563 THR B N 1
ATOM 9419 C CA . THR B 1 563 ? 18.688 -10.656 3.783 1 88.19 563 THR B CA 1
ATOM 9420 C C . THR B 1 563 ? 18.578 -10.242 2.318 1 88.19 563 THR B C 1
ATOM 9422 O O . THR B 1 563 ? 17.828 -9.312 1.983 1 88.19 563 THR B O 1
ATOM 9425 N N . ALA B 1 564 ? 19.344 -10.938 1.491 1 92.19 564 ALA B N 1
ATOM 9426 C CA . ALA B 1 564 ? 19.25 -10.695 0.053 1 92.19 564 ALA B CA 1
ATOM 9427 C C . ALA B 1 564 ? 17.844 -10.93 -0.454 1 92.19 564 ALA B C 1
ATOM 9429 O O . ALA B 1 564 ? 17.359 -10.211 -1.338 1 92.19 564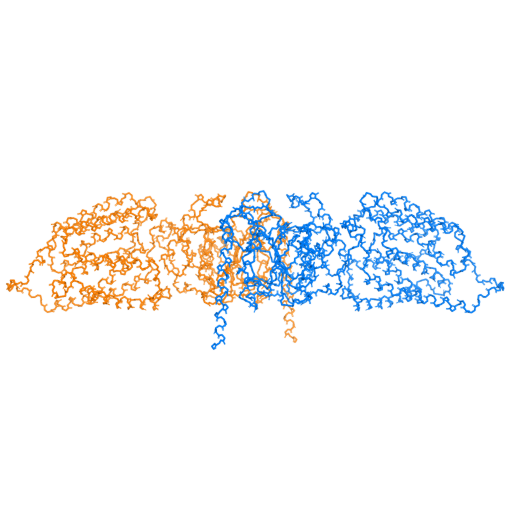 ALA B O 1
ATOM 9430 N N . HIS B 1 565 ? 17.188 -11.852 0.094 1 88.44 565 HIS B N 1
ATOM 9431 C CA . HIS B 1 565 ? 15.812 -12.148 -0.28 1 88.44 565 HIS B CA 1
ATOM 9432 C C . HIS B 1 565 ? 14.883 -10.992 0.079 1 88.44 565 HIS B C 1
ATOM 9434 O O . HIS B 1 565 ? 14.008 -10.633 -0.71 1 88.44 565 HIS B O 1
ATOM 9440 N N . ASP B 1 566 ? 15.047 -10.414 1.245 1 86.69 566 ASP B N 1
ATOM 9441 C CA . ASP B 1 566 ? 14.211 -9.305 1.683 1 86.69 566 ASP B CA 1
ATOM 9442 C C . ASP B 1 566 ? 14.367 -8.102 0.751 1 86.69 566 ASP B C 1
ATOM 9444 O O . ASP B 1 566 ? 13.383 -7.449 0.402 1 86.69 566 ASP B O 1
ATOM 9448 N N . VAL B 1 567 ? 15.609 -7.879 0.363 1 92.38 567 VAL B N 1
ATOM 9449 C CA . VAL B 1 567 ? 15.93 -6.73 -0.485 1 92.38 567 VAL B CA 1
ATOM 9450 C C . VAL B 1 567 ? 15.266 -6.902 -1.852 1 92.38 567 VAL B C 1
ATOM 9452 O O . VAL B 1 567 ? 14.688 -5.957 -2.389 1 92.38 567 VAL B O 1
ATOM 9455 N N . LYS B 1 568 ? 15.219 -8.102 -2.352 1 92.19 568 LYS B N 1
ATOM 9456 C CA . LYS B 1 568 ? 14.672 -8.352 -3.68 1 92.19 568 LYS B CA 1
ATOM 9457 C C . LYS B 1 568 ? 13.148 -8.469 -3.631 1 92.19 568 LYS B C 1
ATOM 9459 O O . LYS B 1 568 ? 12.469 -8.18 -4.613 1 92.19 568 LYS B O 1
ATOM 9464 N N . TRP B 1 569 ? 12.617 -8.805 -2.467 1 89.25 569 TRP B N 1
ATOM 9465 C CA . TRP B 1 569 ? 11.195 -9.094 -2.314 1 89.25 569 TRP B CA 1
ATOM 9466 C C . TRP B 1 569 ? 10.398 -7.809 -2.1 1 89.25 569 TRP B C 1
ATOM 9468 O O . TRP B 1 569 ? 9.203 -7.758 -2.387 1 89.25 569 TRP B O 1
ATOM 9478 N N . THR B 1 570 ? 11.07 -6.77 -1.598 1 90.56 570 THR B N 1
ATOM 9479 C CA . THR B 1 570 ? 10.359 -5.551 -1.238 1 90.56 570 THR B CA 1
ATOM 9480 C C . THR B 1 570 ? 10.781 -4.391 -2.139 1 90.56 570 THR B C 1
ATOM 9482 O O . THR B 1 570 ? 11.93 -4.344 -2.604 1 90.56 570 THR B O 1
ATOM 9485 N N . ARG B 1 571 ? 9.875 -3.416 -2.357 1 94.06 571 ARG B N 1
ATOM 9486 C CA . ARG B 1 571 ? 10.141 -2.258 -3.205 1 94.06 571 ARG B CA 1
ATOM 9487 C C . ARG B 1 571 ? 11.055 -1.259 -2.504 1 94.06 571 ARG B C 1
ATOM 9489 O O . ARG B 1 571 ? 11.727 -0.464 -3.16 1 94.06 571 ARG B O 1
ATOM 9496 N N . CYS B 1 572 ? 10.938 -1.249 -1.186 1 92.81 572 CYS B N 1
ATOM 9497 C CA . CYS B 1 572 ? 11.789 -0.359 -0.397 1 92.81 572 CYS B CA 1
ATOM 9498 C C . CYS B 1 572 ? 12.062 -0.951 0.979 1 92.81 572 CYS B C 1
ATOM 9500 O O . CYS B 1 572 ? 11.43 -1.927 1.382 1 92.81 572 CYS B O 1
ATOM 9502 N N . GLY B 1 573 ? 13.109 -0.398 1.601 1 89.56 573 GLY B N 1
ATOM 9503 C CA . GLY B 1 573 ? 13.43 -0.881 2.934 1 89.56 573 GLY B CA 1
ATOM 9504 C C . GLY B 1 573 ? 14.617 -0.174 3.555 1 89.56 573 GLY B C 1
ATOM 9505 O O . GLY B 1 573 ? 15.32 0.579 2.877 1 89.56 573 GLY B O 1
ATOM 9506 N N . HIS B 1 574 ? 14.75 -0.359 4.801 1 87.62 574 HIS B N 1
ATOM 9507 C CA . HIS B 1 574 ? 15.828 0.139 5.652 1 87.62 574 HIS B CA 1
ATOM 9508 C C . HIS B 1 574 ? 16.094 -0.804 6.82 1 87.62 574 HIS B C 1
ATOM 9510 O O . HIS B 1 574 ? 15.156 -1.377 7.383 1 87.62 574 HIS B O 1
ATOM 9516 N N . ARG B 1 575 ? 17.453 -1.308 7.117 1 86.5 575 ARG B N 1
ATOM 9517 C CA . ARG B 1 575 ? 18.594 -0.637 6.512 1 86.5 575 ARG B CA 1
ATOM 9518 C C . ARG B 1 575 ? 19.531 -1.644 5.859 1 86.5 575 ARG B C 1
ATOM 9520 O O . ARG B 1 575 ? 19.625 -2.791 6.301 1 86.5 575 ARG B O 1
ATOM 9527 N N . LEU B 1 576 ? 20.203 -1.201 4.809 1 91.06 576 LEU B N 1
ATOM 9528 C CA . LEU B 1 576 ? 21.234 -1.995 4.156 1 91.06 576 LEU B CA 1
ATOM 9529 C C . LEU B 1 576 ? 22.516 -2.035 4.996 1 91.06 576 LEU B C 1
ATOM 9531 O O . LEU B 1 576 ? 23.031 -0.991 5.402 1 91.06 576 LEU B O 1
ATOM 9535 N N . ASN B 1 577 ? 22.922 -3.238 5.309 1 91.62 577 ASN B N 1
ATOM 9536 C CA . ASN B 1 577 ? 24.203 -3.418 5.977 1 91.62 577 ASN B CA 1
ATOM 9537 C C . ASN B 1 577 ? 25.359 -3.465 4.973 1 91.62 577 ASN B C 1
ATOM 9539 O O . ASN B 1 577 ? 25.594 -4.492 4.336 1 91.62 577 ASN B O 1
ATOM 9543 N N . TYR B 1 578 ? 26.156 -2.465 4.941 1 91.75 578 TYR B N 1
ATOM 9544 C CA . TYR B 1 578 ? 27.203 -2.336 3.943 1 91.75 578 TYR B CA 1
ATOM 9545 C C . TYR B 1 578 ? 28.375 -3.264 4.258 1 91.75 578 TYR B C 1
ATOM 9547 O O . TYR B 1 578 ? 29.297 -3.414 3.449 1 91.75 578 TYR B O 1
ATOM 9555 N N . LEU B 1 579 ? 28.297 -3.949 5.375 1 92.31 579 LEU B N 1
ATOM 9556 C CA . LEU B 1 579 ? 29.312 -4.941 5.707 1 92.31 579 LEU B CA 1
ATOM 9557 C C . LEU B 1 579 ? 28.938 -6.316 5.164 1 92.31 579 LEU B C 1
ATOM 9559 O O . LEU B 1 579 ? 29.766 -7.227 5.129 1 92.31 579 LEU B O 1
ATOM 9563 N N . ASN B 1 580 ? 27.734 -6.473 4.793 1 94.44 580 ASN B N 1
ATOM 9564 C CA . ASN B 1 580 ? 27.25 -7.707 4.191 1 94.44 580 ASN B CA 1
ATOM 9565 C C . ASN B 1 580 ? 27.203 -7.613 2.67 1 94.44 580 ASN B C 1
ATOM 9567 O O . ASN B 1 580 ? 26.25 -7.109 2.098 1 94.44 580 ASN B O 1
ATOM 9571 N N . GLN B 1 581 ? 28.094 -8.203 2.008 1 94.62 581 GLN B N 1
ATOM 9572 C CA . GLN B 1 581 ? 28.266 -8.055 0.566 1 94.62 581 GLN B CA 1
ATOM 9573 C C . GLN B 1 581 ? 27.109 -8.68 -0.199 1 94.62 581 GLN B C 1
ATOM 9575 O O . GLN B 1 581 ? 26.719 -8.195 -1.266 1 94.62 581 GLN B O 1
ATOM 9580 N N . GLU B 1 582 ? 26.562 -9.727 0.297 1 95 582 GLU B N 1
ATOM 9581 C CA . GLU B 1 582 ? 25.453 -10.391 -0.362 1 95 582 GLU B CA 1
ATOM 9582 C C . GLU B 1 582 ? 24.25 -9.453 -0.49 1 95 582 GLU B C 1
ATOM 9584 O O . GLU B 1 582 ? 23.594 -9.406 -1.537 1 95 582 GLU B O 1
ATOM 9589 N N . VAL B 1 583 ? 24.016 -8.766 0.552 1 94.56 583 VAL B N 1
ATOM 9590 C CA . VAL B 1 583 ? 22.875 -7.852 0.588 1 94.56 583 VAL B CA 1
ATOM 9591 C C . VAL B 1 583 ? 23.156 -6.656 -0.324 1 94.56 583 VAL B C 1
ATOM 9593 O O . VAL B 1 583 ? 22.266 -6.211 -1.055 1 94.56 583 VAL B O 1
ATOM 9596 N N . ILE B 1 584 ? 24.328 -6.176 -0.344 1 95.19 584 ILE B N 1
ATOM 9597 C CA . ILE B 1 584 ? 24.719 -5.047 -1.178 1 95.19 584 ILE B CA 1
ATOM 9598 C C . ILE B 1 584 ? 24.625 -5.434 -2.652 1 95.19 584 ILE B C 1
ATOM 9600 O O . ILE B 1 584 ? 24.094 -4.68 -3.467 1 95.19 584 ILE B O 1
ATOM 9604 N N . ASP B 1 585 ? 25.047 -6.594 -2.926 1 96.12 585 ASP B N 1
ATOM 9605 C CA . ASP B 1 585 ? 25.031 -7.066 -4.309 1 96.12 585 ASP B CA 1
ATOM 9606 C C . ASP B 1 585 ? 23.594 -7.27 -4.793 1 96.12 585 ASP B C 1
ATOM 9608 O O . ASP B 1 585 ? 23.281 -7.008 -5.957 1 96.12 585 ASP B O 1
ATOM 9612 N N . ALA B 1 586 ? 22.812 -7.727 -3.906 1 96.25 586 ALA B N 1
ATOM 9613 C CA . ALA B 1 586 ? 21.422 -7.945 -4.285 1 96.25 586 ALA B CA 1
ATOM 9614 C C . ALA B 1 586 ? 20.766 -6.648 -4.762 1 96.25 586 ALA B C 1
ATOM 9616 O O . ALA B 1 586 ? 20.078 -6.633 -5.781 1 96.25 586 ALA B O 1
ATOM 9617 N N . HIS B 1 587 ? 21 -5.598 -4.062 1 97 587 HIS B N 1
ATOM 9618 C CA . HIS B 1 587 ? 20.359 -4.328 -4.395 1 97 587 HIS B CA 1
ATOM 9619 C C . HIS B 1 587 ? 21.016 -3.674 -5.602 1 97 587 HIS B C 1
ATOM 9621 O O . HIS B 1 587 ? 20.344 -3.297 -6.559 1 97 587 HIS B O 1
ATOM 9627 N N . TYR B 1 588 ? 22.297 -3.576 -5.629 1 97.25 588 TYR B N 1
ATOM 9628 C CA . TYR B 1 588 ? 22.969 -2.777 -6.656 1 97.25 588 TYR B CA 1
ATOM 9629 C C . TYR B 1 588 ? 23.094 -3.561 -7.957 1 97.25 588 TYR B C 1
ATOM 9631 O O . TYR B 1 588 ? 23.156 -2.971 -9.039 1 97.25 588 TYR B O 1
ATOM 9639 N N . SER B 1 589 ? 23.062 -4.887 -7.891 1 96.94 589 SER B N 1
ATOM 9640 C CA . SER B 1 589 ? 22.953 -5.66 -9.125 1 96.94 589 SER B CA 1
ATOM 9641 C C . SER B 1 589 ? 21.594 -5.465 -9.789 1 96.94 589 SER B C 1
ATOM 9643 O O . SER B 1 589 ? 21.5 -5.453 -11.023 1 96.94 589 SER B O 1
ATOM 9645 N N . ARG B 1 590 ? 20.594 -5.375 -8.977 1 96.81 590 ARG B N 1
ATOM 9646 C CA . ARG B 1 590 ? 19.281 -5.07 -9.508 1 96.81 590 ARG B CA 1
ATOM 9647 C C . ARG B 1 590 ? 19.281 -3.732 -10.242 1 96.81 590 ARG B C 1
ATOM 9649 O O . ARG B 1 590 ? 18.719 -3.619 -11.336 1 96.81 590 ARG B O 1
ATOM 9656 N N . LEU B 1 591 ? 19.891 -2.732 -9.648 1 97.75 591 LEU B N 1
ATOM 9657 C CA . LEU B 1 591 ? 19.953 -1.422 -10.281 1 97.75 591 LEU B CA 1
ATOM 9658 C C . LEU B 1 591 ? 20.688 -1.503 -11.617 1 97.75 591 LEU B C 1
ATOM 9660 O O . LEU B 1 591 ? 20.281 -0.867 -12.594 1 97.75 591 LEU B O 1
ATOM 9664 N N . ASP B 1 592 ? 21.734 -2.305 -11.609 1 97.38 592 ASP B N 1
ATOM 9665 C CA . ASP B 1 592 ? 22.5 -2.473 -12.844 1 97.38 592 ASP B CA 1
ATOM 9666 C C . ASP B 1 592 ? 21.656 -3.131 -13.93 1 97.38 592 ASP B C 1
ATOM 9668 O O . ASP B 1 592 ? 21.672 -2.705 -15.086 1 97.38 592 ASP B O 1
ATOM 9672 N N . GLU B 1 593 ? 20.953 -4.129 -13.562 1 96.31 593 GLU B N 1
ATOM 9673 C CA . GLU B 1 593 ? 20.078 -4.816 -14.508 1 96.31 593 GLU B CA 1
ATOM 9674 C C . GLU B 1 593 ? 19 -3.883 -15.047 1 96.31 593 GLU B C 1
ATOM 9676 O O . GLU B 1 593 ? 18.734 -3.869 -16.25 1 96.31 593 GLU B O 1
ATOM 9681 N N . GLN B 1 594 ? 18.422 -3.152 -14.188 1 96.56 594 GLN B N 1
ATOM 9682 C CA . GLN B 1 594 ? 17.359 -2.234 -14.578 1 96.56 594 GLN B CA 1
ATOM 9683 C C . GLN B 1 594 ? 17.906 -1.1 -15.445 1 96.56 594 GLN B C 1
ATOM 9685 O O . GLN B 1 594 ? 17.219 -0.646 -16.375 1 96.56 594 GLN B O 1
ATOM 9690 N N . THR B 1 595 ? 19.078 -0.627 -15.133 1 96.5 595 THR B N 1
ATOM 9691 C CA . THR B 1 595 ? 19.719 0.399 -15.945 1 96.5 595 THR B CA 1
ATOM 9692 C C . THR B 1 595 ? 19.969 -0.108 -17.359 1 96.5 595 THR B C 1
ATOM 9694 O O . THR B 1 595 ? 19.734 0.617 -18.328 1 96.5 595 THR B O 1
ATOM 9697 N N . ALA B 1 596 ? 20.391 -1.363 -17.422 1 95.12 596 ALA B N 1
ATOM 9698 C CA . ALA B 1 596 ? 20.609 -1.974 -18.734 1 95.12 596 ALA B CA 1
ATOM 9699 C C . ALA B 1 596 ? 19.312 -2.057 -19.531 1 95.12 596 ALA B C 1
ATOM 9701 O O . ALA B 1 596 ? 19.281 -1.754 -20.719 1 95.12 596 ALA B O 1
ATOM 9702 N N . TRP B 1 597 ? 18.281 -2.412 -18.859 1 92.88 597 TRP B N 1
ATOM 9703 C CA . TRP B 1 597 ? 16.984 -2.5 -19.516 1 92.88 597 TRP B CA 1
ATOM 9704 C C . TRP B 1 597 ? 16.5 -1.122 -19.969 1 92.88 597 TRP B C 1
ATOM 9706 O O . TRP B 1 597 ? 15.969 -0.97 -21.062 1 92.88 597 TRP B O 1
ATOM 9716 N N . LEU B 1 598 ? 16.641 -0.105 -19.125 1 91.75 598 LEU B N 1
ATOM 9717 C CA . LEU B 1 598 ? 16.234 1.261 -19.438 1 91.75 598 LEU B CA 1
ATOM 9718 C C . LEU B 1 598 ? 16.969 1.765 -20.688 1 91.75 598 LEU B C 1
ATOM 9720 O O . LEU B 1 598 ? 16.359 2.438 -21.531 1 91.75 598 LEU B O 1
ATOM 9724 N N . GLY B 1 599 ? 18.266 1.474 -20.781 1 87.69 599 GLY B N 1
ATOM 9725 C CA . GLY B 1 599 ? 19.047 1.848 -21.938 1 87.69 599 GLY B CA 1
ATOM 9726 C C . GLY B 1 599 ? 18.547 1.197 -23.219 1 87.69 599 GLY B C 1
ATOM 9727 O O . GLY B 1 599 ? 18.484 1.847 -24.266 1 87.69 599 GLY B O 1
ATOM 9728 N N . GLN B 1 600 ? 18.172 -0.031 -23.141 1 83.38 600 GLN B N 1
ATOM 9729 C CA . GLN B 1 600 ? 17.656 -0.756 -24.297 1 83.38 600 GLN B CA 1
ATOM 9730 C C . GLN B 1 600 ? 16.297 -0.201 -24.734 1 83.38 600 GLN B C 1
ATOM 9732 O O . GLN B 1 600 ? 16.047 -0.042 -25.938 1 83.38 600 GLN B O 1
ATOM 9737 N N . ALA B 1 601 ? 15.5 0.051 -23.797 1 77.25 601 ALA B N 1
ATOM 9738 C CA . ALA B 1 601 ? 14.172 0.586 -24.094 1 77.25 601 ALA B CA 1
ATOM 9739 C C . ALA B 1 601 ? 14.258 1.945 -24.781 1 77.25 601 ALA B C 1
ATOM 9741 O O . ALA B 1 601 ? 13.477 2.246 -25.688 1 77.25 601 ALA B O 1
ATOM 9742 N N . GLU B 1 602 ? 15.188 2.768 -24.328 1 79 602 GLU B N 1
ATOM 9743 C CA . GLU B 1 602 ? 15.391 4.082 -24.922 1 79 602 GLU B CA 1
ATOM 9744 C C . GLU B 1 602 ? 15.914 3.957 -26.359 1 79 602 GLU B C 1
ATOM 9746 O O . GLU B 1 602 ? 15.5 4.703 -27.25 1 79 602 GLU B O 1
ATOM 9751 N N . ARG B 1 603 ? 16.766 2.973 -26.578 1 73.75 603 ARG B N 1
ATOM 9752 C CA . ARG B 1 603 ? 17.297 2.736 -27.922 1 73.75 603 ARG B CA 1
ATOM 9753 C C . ARG B 1 603 ? 16.203 2.248 -28.859 1 73.75 603 ARG B C 1
ATOM 9755 O O . ARG B 1 603 ? 16.156 2.652 -30.031 1 73.75 603 ARG B O 1
ATOM 9762 N N . GLN B 1 604 ? 15.367 1.399 -28.359 1 69.44 604 GLN B N 1
ATOM 9763 C CA . GLN B 1 604 ? 14.266 0.896 -29.188 1 69.44 604 GLN B CA 1
ATOM 9764 C C . GLN B 1 604 ? 13.281 2.012 -29.531 1 69.44 604 GLN B C 1
ATOM 9766 O O . GLN B 1 604 ? 12.75 2.053 -30.641 1 69.44 604 GLN B O 1
ATOM 9771 N N . LYS B 1 605 ? 13.109 2.871 -28.656 1 70.81 605 LYS B N 1
ATOM 9772 C CA . LYS B 1 605 ? 12.211 3.998 -28.875 1 70.81 605 LYS B CA 1
ATOM 9773 C C . LYS B 1 605 ? 12.805 4.984 -29.875 1 70.81 605 LYS B C 1
ATOM 9775 O O . LYS B 1 605 ? 12.094 5.531 -30.719 1 70.81 605 LYS B O 1
ATOM 9780 N N . SER B 1 606 ? 14.055 5.188 -29.672 1 68.44 606 SER B N 1
ATOM 9781 C CA . SER B 1 606 ? 14.742 6.105 -30.578 1 68.44 606 SER B CA 1
ATOM 9782 C C . SER B 1 606 ? 14.875 5.508 -31.969 1 68.44 606 SER B C 1
ATOM 9784 O O . SER B 1 606 ? 14.812 6.23 -32.969 1 68.44 606 SER B O 1
ATOM 9786 N N . GLY B 1 607 ? 15.086 4.262 -32.031 1 58.75 607 GLY B N 1
ATOM 9787 C CA . GLY B 1 607 ? 15.148 3.604 -33.344 1 58.75 607 GLY B CA 1
ATOM 9788 C C . GLY B 1 607 ? 13.805 3.533 -34.031 1 58.75 607 GLY B C 1
ATOM 9789 O O . GLY B 1 607 ? 13.734 3.574 -35.25 1 58.75 607 GLY B O 1
ATOM 9790 N N . GLY B 1 608 ? 12.797 3.354 -33.531 1 40.5 608 GLY B N 1
ATOM 9791 C CA . GLY B 1 608 ? 11.461 3.381 -34.125 1 40.5 608 GLY B CA 1
ATOM 9792 C C . GLY B 1 608 ? 11.055 4.758 -34.594 1 40.5 608 GLY B C 1
ATOM 9793 O O . GLY B 1 608 ? 10.25 4.875 -35.531 1 40.5 608 GLY B O 1
ATOM 9794 N N . LYS B 1 609 ? 11.547 5.852 -34.125 1 47.44 609 LYS B N 1
ATOM 9795 C CA . LYS B 1 609 ? 11.234 7.191 -34.625 1 47.44 609 LYS B CA 1
ATOM 9796 C C . LYS B 1 609 ? 12 7.496 -35.906 1 47.44 609 LYS B C 1
ATOM 9798 O O . LYS B 1 609 ? 11.68 8.453 -36.594 1 47.44 609 LYS B O 1
ATOM 9803 N N . ARG B 1 610 ? 13.055 6.832 -36.094 1 44.5 610 ARG B N 1
ATOM 9804 C CA . ARG B 1 610 ? 13.781 7.02 -37.344 1 44.5 610 ARG B CA 1
ATOM 9805 C C . ARG B 1 610 ? 13.203 6.137 -38.469 1 44.5 610 ARG B C 1
ATOM 9807 O O . ARG B 1 610 ? 13.586 6.262 -39.625 1 44.5 610 ARG B O 1
ATOM 9814 N N . ARG B 1 611 ? 12.375 5.359 -38.062 1 28.19 611 ARG B N 1
ATOM 9815 C CA . ARG B 1 611 ? 11.734 4.691 -39.188 1 28.19 611 ARG B CA 1
ATOM 9816 C C . ARG B 1 611 ? 10.391 5.336 -39.5 1 28.19 611 ARG B C 1
ATOM 9818 O O . ARG B 1 611 ? 9.602 5.625 -38.625 1 28.19 611 ARG B O 1
#

Sequence (1222 aa):
MRIALLQMLSNNLLFLNYLVTDPGTVSITKSGIAVAAALVTTPALGLRGPKARWMAFLIQTSGLVLSQFYPQHRTRASTYQLPLYVSIVGQASFSALSDIHSEKLLKGTDLSPNGANIVLGAFGAILNLFVHALVRLYSSFEPTFFGGYDSKGLSVVFLTTLTALASTAAHKKVDSWVRWFINDTTSVVLMLVSAHFFLSRYSMFLIPGTALIFIASLAYIKYAPLKEYISSSPVDDAPNTFAPPPSYKKAKFGLLTLFSFLGAGIIPYATLSELPHTPEYRLVMRDDTDGHCSTPPAEIITPFTDKQEPYKISTGPGNLTASPFSNTLAMIRWNAKRMERVPLLMKYKPFYHTVHISMPEMIEDKPEDWHNLTHSQYTHHETIYMQVARTMKLILDEQPDIEGLMYFHFDSWIDPMAWVDENRESIWFPTSHNTRQFEGDGPRYMCMTDWQKFPQWWGWYHKWNEKAVTVNGEIIRMNRGYTIEEDEFCVGWSDIFYIPRRFFADFIFLSSVYGCADLFHEVAIPTMLNIIDRSRRSEEAKFQSVIDRIGDCWGGCCDDSATAHDVKWTRCGHRLNYLNQEVIDAHYSRLDEQTAWLGQAERQKSGGKRRMRIALLQMLSNNLLFLNYLVTDPGTVSITKSGIAVAAALVTTPALGLRGPKARWMAFLIQTSGLVLSQFYPQHRTRASTYQLPLYVSIVGQASFSALSDIHSEKLLKGTDLSPNGANIVLGAFGAILNLFVHALVRLYSSFEPTFFGGYDSKGLSVVFLTTLTALASTAAHKKVDSWVRWFINDTTSVVLMLVSAHFFLSRYSMFLIPGTALIFIASLAYIKYAPLKEYISSSPVDDAPNTFAPPPSYKKAKFGLLTLFSFLGAGIIPYATLSELPHTPEYRLVMRDDTDGHCSTPPAEIITPFTDKQEPYKISTGPGNLTASPFSNTLAMIRWNAKRMERVPLLMKYKPFYHTVHISMPEMIEDKPEDWHNLTHSQYTHHETIYMQVARTMKLILDEQPDIEGLMYFHFDSWIDPMAWVDENRESIWFPTSHNTRQFEGDGPRYMCMTDWQKFPQWWGWYHKWNEKAVTVNGEIIRMNRGYTIEEDEFCVGWSDIFYIPRRFFADFIFLSSVYGCADLFHEVAIPTMLNIIDRSRRSEEAKFQSVIDRIGDCWGGCCDDSATAHDVKWTRCGHRLNYLNQEVIDAHYSRLDEQTAWLGQAERQKSGGKRR